Protein 6HGT (pdb70)

Structure (mmCIF, N/CA/C/O backbone):
data_6HGT
#
_entry.id   6HGT
#
_cell.length_a   58.440
_cell.length_b   103.410
_cell.length_c   144.520
_cell.angle_alpha   90.00
_cell.angle_beta   99.63
_cell.angle_gamma   90.00
#
_symmetry.space_group_name_H-M   'P 1 21 1'
#
loop_
_entity.id
_entity.type
_entity.pdbx_description
1 polymer 'Lysine-specific demethylase 4A'
2 polymer 'Histone H3.3'
3 non-polymer 'ZINC ION'
4 non-polymer N-OXALYLGLYCINE
5 water water
#
loop_
_atom_site.group_PDB
_atom_site.id
_atom_site.type_symbol
_atom_site.label_atom_id
_atom_site.label_alt_id
_atom_site.label_comp_id
_atom_site.label_asym_id
_atom_site.label_entity_id
_atom_site.label_seq_id
_atom_site.pdbx_PDB_ins_code
_atom_site.Cartn_x
_atom_site.Cartn_y
_atom_site.Cartn_z
_atom_site.occupancy
_atom_site.B_iso_or_equiv
_atom_site.auth_seq_id
_atom_site.auth_comp_id
_atom_site.auth_asym_id
_atom_site.auth_atom_id
_atom_site.pdbx_PDB_model_num
ATOM 1 C CA . SER A 1 6 ? 13.463 -6.409 66.582 1.00 79.34 5 SER A CA 1
ATOM 2 C C . SER A 1 6 ? 13.297 -5.450 67.768 1.00 84.00 5 SER A C 1
ATOM 3 O O . SER A 1 6 ? 13.576 -4.254 67.630 1.00 83.06 5 SER A O 1
ATOM 6 N N . GLU A 1 7 ? 12.863 -5.981 68.932 1.00 81.80 6 GLU A N 1
ATOM 7 C CA . GLU A 1 7 ? 12.660 -5.212 70.164 1.00 81.87 6 GLU A CA 1
ATOM 8 C C . GLU A 1 7 ? 13.908 -5.227 71.076 1.00 84.69 6 GLU A C 1
ATOM 9 O O . GLU A 1 7 ? 13.984 -4.436 72.019 1.00 84.95 6 GLU A O 1
ATOM 12 N N . THR A 1 8 ? 14.893 -6.101 70.765 1.00 79.63 7 THR A N 1
ATOM 13 C CA . THR A 1 8 ? 16.153 -6.262 71.501 1.00 78.27 7 THR A CA 1
ATOM 14 C C . THR A 1 8 ? 17.208 -5.204 71.135 1.00 79.39 7 THR A C 1
ATOM 15 O O . THR A 1 8 ? 17.918 -4.725 72.024 1.00 78.42 7 THR A O 1
ATOM 16 N N . LEU A 1 9 ? 17.325 -4.854 69.835 1.00 74.18 8 LEU A N 1
ATOM 17 C CA . LEU A 1 9 ? 18.280 -3.845 69.359 1.00 72.72 8 LEU A CA 1
ATOM 18 C C . LEU A 1 9 ? 17.635 -2.454 69.342 1.00 75.50 8 LEU A C 1
ATOM 19 O O . LEU A 1 9 ? 16.524 -2.303 68.817 1.00 76.53 8 LEU A O 1
ATOM 24 N N . ASN A 1 10 ? 18.328 -1.452 69.952 1.00 69.22 9 ASN A N 1
ATOM 25 C CA . ASN A 1 10 ? 17.907 -0.051 70.136 1.00 67.96 9 ASN A CA 1
ATOM 26 C C . ASN A 1 10 ? 16.518 0.059 70.841 1.00 70.16 9 ASN A C 1
ATOM 27 O O . ASN A 1 10 ? 15.578 0.668 70.315 1.00 69.59 9 ASN A O 1
ATOM 32 N N . PRO A 1 11 ? 16.400 -0.508 72.061 1.00 65.30 10 PRO A N 1
ATOM 33 C CA . PRO A 1 11 ? 15.109 -0.479 72.781 1.00 65.09 10 PRO A CA 1
ATOM 34 C C . PRO A 1 11 ? 14.729 0.881 73.356 1.00 65.13 10 PRO A C 1
ATOM 35 O O . PRO A 1 11 ? 13.576 1.056 73.760 1.00 65.84 10 PRO A O 1
ATOM 36 N N A SER A 1 12 ? 15.682 1.836 73.405 0.41 59.21 11 SER A N 1
ATOM 37 N N B SER A 1 12 ? 15.693 1.820 73.400 0.58 59.31 11 SER A N 1
ATOM 38 C CA A SER A 1 12 ? 15.432 3.190 73.901 0.41 58.72 11 SER A CA 1
ATOM 39 C CA B SER A 1 12 ? 15.531 3.189 73.887 0.58 58.80 11 SER A CA 1
ATOM 40 C C A SER A 1 12 ? 15.074 4.162 72.752 0.41 58.99 11 SER A C 1
ATOM 41 C C B SER A 1 12 ? 15.147 4.167 72.747 0.58 59.08 11 SER A C 1
ATOM 42 O O A SER A 1 12 ? 14.745 5.324 73.014 0.41 59.17 11 SER A O 1
ATOM 43 O O B SER A 1 12 ? 14.859 5.339 73.018 0.58 59.30 11 SER A O 1
ATOM 48 N N . ALA A 1 13 ? 15.104 3.660 71.484 1.00 51.81 12 ALA A N 1
ATOM 49 C CA . ALA A 1 13 ? 14.764 4.386 70.230 1.00 48.30 12 ALA A CA 1
ATOM 50 C C . ALA A 1 13 ? 15.543 5.716 70.023 1.00 44.54 12 ALA A C 1
ATOM 51 O O . ALA A 1 13 ? 14.997 6.704 69.511 1.00 43.83 12 ALA A O 1
ATOM 53 N N . ARG A 1 14 ? 16.834 5.710 70.411 1.00 35.58 13 ARG A N 1
ATOM 54 C CA . ARG A 1 14 ? 17.728 6.854 70.282 1.00 32.75 13 ARG A CA 1
ATOM 55 C C . ARG A 1 14 ? 18.358 6.920 68.879 1.00 33.70 13 ARG A C 1
ATOM 56 O O . ARG A 1 14 ? 18.574 5.871 68.265 1.00 33.30 13 ARG A O 1
ATOM 60 N N . ILE A 1 15 ? 18.648 8.131 68.401 1.00 26.72 14 ILE A N 1
ATOM 61 C CA . ILE A 1 15 ? 19.282 8.349 67.068 1.00 24.09 14 ILE A CA 1
ATOM 62 C C . ILE A 1 15 ? 20.687 7.753 67.103 1.00 30.09 14 ILE A C 1
ATOM 63 O O . ILE A 1 15 ? 21.399 8.014 68.058 1.00 30.76 14 ILE A O 1
ATOM 68 N N . MET A 1 16 ? 21.080 7.045 66.045 1.00 29.24 15 MET A N 1
ATOM 69 C CA . MET A 1 16 ? 22.405 6.373 65.973 1.00 29.89 15 MET A CA 1
ATOM 70 C C . MET A 1 16 ? 23.262 6.991 64.863 1.00 31.39 15 MET A C 1
ATOM 71 O O . MET A 1 16 ? 22.710 7.372 63.835 1.00 28.35 15 MET A O 1
ATOM 76 N N . THR A 1 17 ? 24.573 7.062 65.100 1.00 29.68 16 THR A N 1
ATOM 77 C CA . THR A 1 17 ? 25.555 7.609 64.127 1.00 29.50 16 THR A CA 1
ATOM 78 C C . THR A 1 17 ? 26.434 6.473 63.603 1.00 34.35 16 THR A C 1
ATOM 79 O O . THR A 1 17 ? 26.876 5.658 64.409 1.00 36.01 16 THR A O 1
ATOM 83 N N . PHE A 1 18 ? 26.691 6.463 62.298 1.00 29.35 17 PHE A N 1
ATOM 84 C CA . PHE A 1 18 ? 27.504 5.400 61.657 1.00 29.38 17 PHE A CA 1
ATOM 85 C C . PHE A 1 18 ? 28.717 6.002 60.947 1.00 32.58 17 PHE A C 1
ATOM 86 O O . PHE A 1 18 ? 28.597 7.043 60.306 1.00 30.20 17 PHE A O 1
ATOM 94 N N . TYR A 1 19 ? 29.850 5.313 61.067 1.00 31.86 18 TYR A N 1
ATOM 95 C CA . TYR A 1 19 ? 31.120 5.729 60.462 1.00 33.15 18 TYR A CA 1
ATOM 96 C C . TYR A 1 19 ? 31.634 4.639 59.496 1.00 43.35 18 TYR A C 1
ATOM 97 O O . TYR A 1 19 ? 32.592 3.934 59.845 1.00 45.87 18 TYR A O 1
ATOM 106 N N . PRO A 1 20 ? 31.017 4.460 58.288 1.00 41.30 19 PRO A N 1
ATOM 107 C CA . PRO A 1 20 ? 31.497 3.401 57.374 1.00 42.63 19 PRO A CA 1
ATOM 108 C C . PRO A 1 20 ? 32.876 3.629 56.771 1.00 48.69 19 PRO A C 1
ATOM 109 O O . PRO A 1 20 ? 33.309 4.774 56.615 1.00 49.36 19 PRO A O 1
ATOM 113 N N . THR A 1 21 ? 33.547 2.521 56.399 1.00 45.93 20 THR A N 1
ATOM 114 C CA . THR A 1 21 ? 34.835 2.525 55.698 1.00 47.35 20 THR A CA 1
ATOM 115 C C . THR A 1 21 ? 34.491 2.709 54.223 1.00 51.50 20 THR A C 1
ATOM 116 O O . THR A 1 21 ? 33.308 2.649 53.878 1.00 50.10 20 THR A O 1
ATOM 120 N N . MET A 1 22 ? 35.497 2.925 53.356 1.00 49.82 21 MET A N 1
ATOM 121 C CA . MET A 1 22 ? 35.277 3.104 51.916 1.00 51.47 21 MET A CA 1
ATOM 122 C C . MET A 1 22 ? 34.609 1.865 51.259 1.00 56.90 21 MET A C 1
ATOM 123 O O . MET A 1 22 ? 33.748 2.042 50.397 1.00 56.89 21 MET A O 1
ATOM 128 N N . GLU A 1 23 ? 34.969 0.631 51.701 1.00 54.02 22 GLU A N 1
ATOM 129 C CA . GLU A 1 23 ? 34.387 -0.627 51.212 1.00 54.18 22 GLU A CA 1
ATOM 130 C C . GLU A 1 23 ? 32.905 -0.757 51.624 1.00 54.99 22 GLU A C 1
ATOM 131 O O . GLU A 1 23 ? 32.069 -1.123 50.795 1.00 54.08 22 GLU A O 1
ATOM 133 N N . GLU A 1 24 ? 32.589 -0.434 52.897 1.00 49.84 23 GLU A N 1
ATOM 134 C CA . GLU A 1 24 ? 31.232 -0.457 53.461 1.00 47.80 23 GLU A CA 1
ATOM 135 C C . GLU A 1 24 ? 30.322 0.604 52.811 1.00 50.66 23 GLU A C 1
ATOM 136 O O . GLU A 1 24 ? 29.119 0.372 52.633 1.00 49.90 23 GLU A O 1
ATOM 142 N N . PHE A 1 25 ? 30.910 1.770 52.476 1.00 46.28 24 PHE A N 1
ATOM 143 C CA . PHE A 1 25 ? 30.247 2.927 51.879 1.00 44.62 24 PHE A CA 1
ATOM 144 C C . PHE A 1 25 ? 29.876 2.776 50.396 1.00 52.84 24 PHE A C 1
ATOM 145 O O . PHE A 1 25 ? 28.938 3.438 49.952 1.00 52.87 24 PHE A O 1
ATOM 153 N N . ARG A 1 26 ? 30.601 1.933 49.633 1.00 52.82 25 ARG A N 1
ATOM 154 C CA . ARG A 1 26 ? 30.371 1.704 48.198 1.00 54.38 25 ARG A CA 1
ATOM 155 C C . ARG A 1 26 ? 28.947 1.220 47.863 1.00 57.70 25 ARG A C 1
ATOM 156 O O . ARG A 1 26 ? 28.342 1.758 46.935 1.00 58.67 25 ARG A O 1
ATOM 158 N N . ASN A 1 27 ? 28.410 0.232 48.613 1.00 52.09 26 ASN A N 1
ATOM 159 C CA . ASN A 1 27 ? 27.056 -0.288 48.385 1.00 51.51 26 ASN A CA 1
ATOM 160 C C . ASN A 1 27 ? 26.043 0.419 49.302 1.00 51.37 26 ASN A C 1
ATOM 161 O O . ASN A 1 27 ? 26.067 0.217 50.523 1.00 49.76 26 ASN A O 1
ATOM 166 N N . PHE A 1 28 ? 25.177 1.269 48.695 1.00 41.97 27 PHE A N 1
ATOM 167 C CA . PHE A 1 28 ? 24.170 2.087 49.378 1.00 38.99 27 PHE A CA 1
ATOM 168 C C . PHE A 1 28 ? 23.115 1.279 50.086 1.00 43.82 27 PHE A C 1
ATOM 169 O O . PHE A 1 28 ? 22.991 1.407 51.297 1.00 43.77 27 PHE A O 1
ATOM 177 N N . SER A 1 29 ? 22.330 0.496 49.334 1.00 42.27 28 SER A N 1
ATOM 178 C CA . SER A 1 29 ? 21.219 -0.304 49.835 1.00 43.14 28 SER A CA 1
ATOM 179 C C . SER A 1 29 ? 21.651 -1.363 50.857 1.00 49.04 28 SER A C 1
ATOM 180 O O . SER A 1 29 ? 20.936 -1.589 51.839 1.00 48.67 28 SER A O 1
ATOM 183 N N . ARG A 1 30 ? 22.839 -1.973 50.649 1.00 47.30 29 ARG A N 1
ATOM 184 C CA . ARG A 1 30 ? 23.413 -2.974 51.552 1.00 47.95 29 ARG A CA 1
ATOM 185 C C . ARG A 1 30 ? 23.741 -2.313 52.906 1.00 49.94 29 ARG A C 1
ATOM 186 O O . ARG A 1 30 ? 23.605 -2.973 53.939 1.00 51.77 29 ARG A O 1
ATOM 194 N N . TYR A 1 31 ? 24.118 -1.007 52.915 1.00 41.18 30 TYR A N 1
ATOM 195 C CA . TYR A 1 31 ? 24.413 -0.325 54.166 1.00 38.57 30 TYR A CA 1
ATOM 196 C C . TYR A 1 31 ? 23.145 0.081 54.903 1.00 41.28 30 TYR A C 1
ATOM 197 O O . TYR A 1 31 ? 23.108 0.003 56.131 1.00 38.92 30 TYR A O 1
ATOM 206 N N . ILE A 1 32 ? 22.088 0.451 54.144 1.00 38.67 31 ILE A N 1
ATOM 207 C CA . ILE A 1 32 ? 20.769 0.789 54.678 1.00 37.46 31 ILE A CA 1
ATOM 208 C C . ILE A 1 32 ? 20.241 -0.440 55.413 1.00 43.49 31 ILE A C 1
ATOM 209 O O . ILE A 1 32 ? 19.811 -0.312 56.559 1.00 43.62 31 ILE A O 1
ATOM 214 N N . ALA A 1 33 ? 20.352 -1.634 54.781 1.00 41.22 32 ALA A N 1
ATOM 215 C CA . ALA A 1 33 ? 19.970 -2.938 55.350 1.00 42.58 32 ALA A CA 1
ATOM 216 C C . ALA A 1 33 ? 20.790 -3.248 56.615 1.00 46.20 32 ALA A C 1
ATOM 217 O O . ALA A 1 33 ? 20.206 -3.667 57.620 1.00 45.93 32 ALA A O 1
ATOM 219 N N . TYR A 1 34 ? 22.131 -2.989 56.577 1.00 42.31 33 TYR A N 1
ATOM 220 C CA . TYR A 1 34 ? 23.034 -3.186 57.716 1.00 42.49 33 TYR A CA 1
ATOM 221 C C . TYR A 1 34 ? 22.680 -2.299 58.902 1.00 43.49 33 TYR A C 1
ATOM 222 O O . TYR A 1 34 ? 22.777 -2.760 60.041 1.00 44.98 33 TYR A O 1
ATOM 231 N N . ILE A 1 35 ? 22.335 -1.015 58.659 1.00 36.09 34 ILE A N 1
ATOM 232 C CA . ILE A 1 35 ? 22.052 -0.123 59.787 1.00 33.80 34 ILE A CA 1
ATOM 233 C C . ILE A 1 35 ? 20.695 -0.475 60.440 1.00 35.65 34 ILE A C 1
ATOM 234 O O . ILE A 1 35 ? 20.520 -0.215 61.628 1.00 33.77 34 ILE A O 1
ATOM 239 N N . GLU A 1 36 ? 19.781 -1.121 59.674 1.00 33.29 35 GLU A N 1
ATOM 240 C CA . GLU A 1 36 ? 18.472 -1.591 60.145 1.00 34.59 35 GLU A CA 1
ATOM 241 C C . GLU A 1 36 ? 18.628 -2.833 61.031 1.00 41.91 35 GLU A C 1
ATOM 242 O O . GLU A 1 36 ? 17.844 -3.020 61.963 1.00 42.33 35 GLU A O 1
ATOM 248 N N . SER A 1 37 ? 19.676 -3.648 60.773 1.00 40.43 36 SER A N 1
ATOM 249 C CA . SER A 1 37 ? 20.011 -4.841 61.564 1.00 42.14 36 SER A CA 1
ATOM 250 C C . SER A 1 37 ? 20.566 -4.419 62.931 1.00 45.49 36 SER A C 1
ATOM 251 O O . SER A 1 37 ? 20.593 -5.228 63.853 1.00 46.20 36 SER A O 1
ATOM 254 N N . GLN A 1 38 ? 20.983 -3.140 63.052 1.00 41.20 37 GLN A N 1
ATOM 255 C CA . GLN A 1 38 ? 21.510 -2.506 64.272 1.00 40.18 37 GLN A CA 1
ATOM 256 C C . GLN A 1 38 ? 20.395 -1.787 65.071 1.00 41.88 37 GLN A C 1
ATOM 257 O O . GLN A 1 38 ? 20.649 -1.310 66.175 1.00 41.45 37 GLN A O 1
ATOM 263 N N . GLY A 1 39 ? 19.192 -1.712 64.501 1.00 37.89 38 GLY A N 1
ATOM 264 C CA . GLY A 1 39 ? 18.024 -1.068 65.108 1.00 36.95 38 GLY A CA 1
ATOM 265 C C . GLY A 1 39 ? 17.863 0.430 64.882 1.00 37.25 38 GLY A C 1
ATOM 266 O O . GLY A 1 39 ? 17.048 1.055 65.564 1.00 36.20 38 GLY A O 1
ATOM 267 N N . ALA A 1 40 ? 18.612 1.024 63.914 1.00 32.14 39 ALA A N 1
ATOM 268 C CA . ALA A 1 40 ? 18.597 2.482 63.625 1.00 29.88 39 ALA A CA 1
ATOM 269 C C . ALA A 1 40 ? 17.248 3.074 63.226 1.00 33.45 39 ALA A C 1
ATOM 270 O O . ALA A 1 40 ? 16.971 4.232 63.563 1.00 32.79 39 ALA A O 1
ATOM 272 N N . HIS A 1 41 ? 16.436 2.296 62.468 1.00 30.09 40 HIS A N 1
ATOM 273 C CA . HIS A 1 41 ? 15.110 2.685 61.969 1.00 29.02 40 HIS A CA 1
ATOM 274 C C . HIS A 1 41 ? 14.119 3.021 63.104 1.00 34.01 40 HIS A C 1
ATOM 275 O O . HIS A 1 41 ? 13.221 3.832 62.895 1.00 33.51 40 HIS A O 1
ATOM 282 N N . ARG A 1 42 ? 14.294 2.407 64.294 1.00 32.21 41 ARG A N 1
ATOM 283 C CA . ARG A 1 42 ? 13.433 2.601 65.470 1.00 33.13 41 ARG A CA 1
ATOM 284 C C . ARG A 1 42 ? 13.326 4.071 65.950 1.00 35.92 41 ARG A C 1
ATOM 285 O O . ARG A 1 42 ? 12.271 4.441 66.462 1.00 34.74 41 ARG A O 1
ATOM 293 N N . ALA A 1 43 ? 14.378 4.898 65.744 1.00 31.31 42 ALA A N 1
ATOM 294 C CA . ALA A 1 43 ? 14.403 6.325 66.099 1.00 29.61 42 ALA A CA 1
ATOM 295 C C . ALA A 1 43 ? 13.636 7.190 65.062 1.00 31.64 42 ALA A C 1
ATOM 296 O O . ALA A 1 43 ? 13.193 8.293 65.389 1.00 29.69 42 ALA A O 1
ATOM 298 N N . GLY A 1 44 ? 13.505 6.675 63.840 1.00 28.98 43 GLY A N 1
ATOM 299 C CA . GLY A 1 44 ? 12.882 7.365 62.710 1.00 28.86 43 GLY A CA 1
ATOM 300 C C . GLY A 1 44 ? 13.829 8.279 61.949 1.00 31.90 43 GLY A C 1
ATOM 301 O O . GLY A 1 44 ? 13.417 8.928 60.981 1.00 31.62 43 GLY A O 1
ATOM 302 N N . LEU A 1 45 ? 15.105 8.355 62.408 1.00 28.62 44 LEU A N 1
ATOM 303 C CA . LEU A 1 45 ? 16.182 9.197 61.887 1.00 27.84 44 LEU A CA 1
ATOM 304 C C . LEU A 1 45 ? 17.547 8.644 62.320 1.00 31.86 44 LEU A C 1
ATOM 305 O O . LEU A 1 45 ? 17.689 8.166 63.448 1.00 31.05 44 LEU A O 1
ATOM 310 N N . ALA A 1 46 ? 18.538 8.679 61.389 1.00 28.58 45 ALA A N 1
ATOM 311 C CA . ALA A 1 46 ? 19.914 8.230 61.576 1.00 28.32 45 ALA A CA 1
ATOM 312 C C . ALA A 1 46 ? 20.911 9.190 60.926 1.00 30.11 45 ALA A C 1
ATOM 313 O O . ALA A 1 46 ? 20.545 9.930 60.015 1.00 29.42 45 ALA A O 1
ATOM 315 N N . LYS A 1 47 ? 22.176 9.186 61.417 1.00 25.75 46 LYS A N 1
ATOM 316 C CA . LYS A 1 47 ? 23.257 10.012 60.899 1.00 24.20 46 LYS A CA 1
ATOM 317 C C . LYS A 1 47 ? 24.361 9.123 60.345 1.00 29.20 46 LYS A C 1
ATOM 318 O O . LYS A 1 47 ? 24.713 8.125 60.965 1.00 30.31 46 LYS A O 1
ATOM 324 N N . VAL A 1 48 ? 24.905 9.473 59.186 1.00 25.98 47 VAL A N 1
ATOM 325 C CA . VAL A 1 48 ? 25.988 8.695 58.577 1.00 26.91 47 VAL A CA 1
ATOM 326 C C . VAL A 1 48 ? 27.143 9.611 58.205 1.00 30.88 47 VAL A C 1
ATOM 327 O O . VAL A 1 48 ? 26.980 10.489 57.369 1.00 30.51 47 VAL A O 1
ATOM 331 N N . VAL A 1 49 ? 28.294 9.427 58.858 1.00 29.61 48 VAL A N 1
ATOM 332 C CA . VAL A 1 49 ? 29.510 10.203 58.590 1.00 30.15 48 VAL A CA 1
ATOM 333 C C . VAL A 1 49 ? 30.324 9.453 57.501 1.00 34.45 48 VAL A C 1
ATOM 334 O O . VAL A 1 49 ? 30.798 8.343 57.764 1.00 34.97 48 VAL A O 1
ATOM 338 N N . PRO A 1 50 ? 30.441 10.009 56.264 1.00 29.91 49 PRO A N 1
ATOM 339 C CA . PRO A 1 50 ? 31.166 9.288 55.195 1.00 31.02 49 PRO A CA 1
ATOM 340 C C . PRO A 1 50 ? 32.693 9.230 55.380 1.00 38.55 49 PRO A C 1
ATOM 341 O O . PRO A 1 50 ? 33.218 10.015 56.172 1.00 38.46 49 PRO A O 1
ATOM 345 N N . PRO A 1 51 ? 33.441 8.345 54.656 1.00 38.62 50 PRO A N 1
ATOM 346 C CA . PRO A 1 51 ? 34.915 8.330 54.808 1.00 40.91 50 PRO A CA 1
ATOM 347 C C . PRO A 1 51 ? 35.551 9.678 54.434 1.00 47.58 50 PRO A C 1
ATOM 348 O O . PRO A 1 51 ? 35.099 10.332 53.487 1.00 45.46 50 PRO A O 1
ATOM 352 N N . LYS A 1 52 ? 36.573 10.106 55.211 1.00 47.98 51 LYS A N 1
ATOM 353 C CA . LYS A 1 52 ? 37.278 11.388 55.053 1.00 49.67 51 LYS A CA 1
ATOM 354 C C . LYS A 1 52 ? 37.845 11.635 53.648 1.00 57.40 51 LYS A C 1
ATOM 355 O O . LYS A 1 52 ? 37.922 12.789 53.215 1.00 57.35 51 LYS A O 1
ATOM 357 N N . GLU A 1 53 ? 38.237 10.555 52.943 1.00 56.15 52 GLU A N 1
ATOM 358 C CA . GLU A 1 53 ? 38.776 10.607 51.582 1.00 57.79 52 GLU A CA 1
ATOM 359 C C . GLU A 1 53 ? 37.717 10.977 50.533 1.00 60.91 52 GLU A C 1
ATOM 360 O O . GLU A 1 53 ? 38.061 11.608 49.529 1.00 63.00 52 GLU A O 1
ATOM 366 N N . TRP A 1 54 ? 36.439 10.584 50.773 1.00 53.93 53 TRP A N 1
ATOM 367 C CA . TRP A 1 54 ? 35.289 10.801 49.885 1.00 51.93 53 TRP A CA 1
ATOM 368 C C . TRP A 1 54 ? 34.854 12.267 49.776 1.00 55.37 53 TRP A C 1
ATOM 369 O O . TRP A 1 54 ? 34.590 12.926 50.789 1.00 54.75 53 TRP A O 1
ATOM 380 N N . LYS A 1 55 ? 34.740 12.747 48.526 1.00 51.40 54 LYS A N 1
ATOM 381 C CA . LYS A 1 55 ? 34.300 14.098 48.167 1.00 50.07 54 LYS A CA 1
ATOM 382 C C . LYS A 1 55 ? 33.316 14.050 46.972 1.00 51.45 54 LYS A C 1
ATOM 383 O O . LYS A 1 55 ? 33.670 13.490 45.929 1.00 52.73 54 LYS A O 1
ATOM 389 N N . PRO A 1 56 ? 32.077 14.595 47.084 1.00 44.21 55 PRO A N 1
ATOM 390 C CA . PRO A 1 56 ? 31.160 14.540 45.927 1.00 42.93 55 PRO A CA 1
ATOM 391 C C . PRO A 1 56 ? 31.431 15.622 44.867 1.00 45.16 55 PRO A C 1
ATOM 392 O O . PRO A 1 56 ? 30.967 15.495 43.738 1.00 44.61 55 PRO A O 1
ATOM 396 N N . ARG A 1 57 ? 32.151 16.697 45.248 1.00 41.29 56 ARG A N 1
ATOM 397 C CA . ARG A 1 57 ? 32.505 17.833 44.394 1.00 42.54 56 ARG A CA 1
ATOM 398 C C . ARG A 1 57 ? 33.840 18.408 44.863 1.00 47.98 56 ARG A C 1
ATOM 399 O O . ARG A 1 57 ? 34.083 18.455 46.068 1.00 46.67 56 ARG A O 1
ATOM 406 N N . ALA A 1 58 ? 34.697 18.848 43.910 1.00 47.12 57 ALA A N 1
ATOM 407 C CA . ALA A 1 58 ? 36.024 19.396 44.198 1.00 49.02 57 ALA A CA 1
ATOM 408 C C . ALA A 1 58 ? 36.002 20.772 44.888 1.00 52.11 57 ALA A C 1
ATOM 409 O O . ALA A 1 58 ? 36.799 20.992 45.808 1.00 50.80 57 ALA A O 1
ATOM 411 N N . SER A 1 59 ? 35.113 21.689 44.438 1.00 49.11 58 SER A N 1
ATOM 412 C CA . SER A 1 59 ? 34.987 23.037 45.001 1.00 50.03 58 SER A CA 1
ATOM 413 C C . SER A 1 59 ? 33.570 23.614 44.880 1.00 53.79 58 SER A C 1
ATOM 414 O O . SER A 1 59 ? 32.882 23.327 43.909 1.00 54.06 58 SER A O 1
ATOM 417 N N . TYR A 1 60 ? 33.149 24.446 45.851 1.00 50.37 59 TYR A N 1
ATOM 418 C CA . TYR A 1 60 ? 31.839 25.118 45.855 1.00 49.26 59 TYR A CA 1
ATOM 419 C C . TYR A 1 60 ? 31.988 26.633 45.556 1.00 58.58 59 TYR A C 1
ATOM 420 O O . TYR A 1 60 ? 31.130 27.432 45.927 1.00 57.45 59 TYR A O 1
ATOM 429 N N . ASP A 1 61 ? 33.083 27.011 44.874 1.00 61.10 60 ASP A N 1
ATOM 430 C CA . ASP A 1 61 ? 33.434 28.401 44.552 1.00 64.10 60 ASP A CA 1
ATOM 431 C C . ASP A 1 61 ? 32.844 28.920 43.227 1.00 70.39 60 ASP A C 1
ATOM 432 O O . ASP A 1 61 ? 32.984 30.111 42.916 1.00 71.89 60 ASP A O 1
ATOM 434 N N . ASP A 1 62 ? 32.165 28.039 42.470 1.00 66.31 61 ASP A N 1
ATOM 435 C CA . ASP A 1 62 ? 31.591 28.373 41.167 1.00 67.36 61 ASP A CA 1
ATOM 436 C C . ASP A 1 62 ? 30.052 28.256 41.115 1.00 69.44 61 ASP A C 1
ATOM 437 O O . ASP A 1 62 ? 29.508 27.855 40.080 1.00 70.63 61 ASP A O 1
ATOM 439 N N . ILE A 1 63 ? 29.344 28.609 42.215 1.00 62.74 62 ILE A N 1
ATOM 440 C CA . ILE A 1 63 ? 27.883 28.455 42.244 1.00 60.13 62 ILE A CA 1
ATOM 441 C C . ILE A 1 63 ? 27.103 29.763 42.571 1.00 61.61 62 ILE A C 1
ATOM 442 O O . ILE A 1 63 ? 25.892 29.701 42.812 1.00 58.69 62 ILE A O 1
ATOM 447 N N . ASP A 1 64 ? 27.761 30.931 42.504 1.00 59.07 63 ASP A N 1
ATOM 448 C CA . ASP A 1 64 ? 27.107 32.222 42.761 1.00 58.23 63 ASP A CA 1
ATOM 449 C C . ASP A 1 64 ? 26.061 32.620 41.704 1.00 59.59 63 ASP A C 1
ATOM 450 O O . ASP A 1 64 ? 25.114 33.331 42.037 1.00 58.03 63 ASP A O 1
ATOM 455 N N . ASP A 1 65 ? 26.236 32.168 40.448 1.00 56.54 64 ASP A N 1
ATOM 456 C CA . ASP A 1 65 ? 25.345 32.473 39.326 1.00 56.50 64 ASP A CA 1
ATOM 457 C C . ASP A 1 65 ? 24.141 31.516 39.218 1.00 56.43 64 ASP A C 1
ATOM 458 O O . ASP A 1 65 ? 23.289 31.711 38.344 1.00 56.68 64 ASP A O 1
ATOM 463 N N . LEU A 1 66 ? 24.061 30.514 40.129 1.00 49.45 65 LEU A N 1
ATOM 464 C CA . LEU A 1 66 ? 22.980 29.534 40.193 1.00 46.78 65 LEU A CA 1
ATOM 465 C C . LEU A 1 66 ? 21.688 30.248 40.619 1.00 49.06 65 LEU A C 1
ATOM 466 O O . LEU A 1 66 ? 21.691 31.003 41.597 1.00 48.16 65 LEU A O 1
ATOM 471 N N . VAL A 1 67 ? 20.602 30.035 39.850 1.00 44.73 66 VAL A N 1
ATOM 472 C CA . VAL A 1 67 ? 19.289 30.651 40.061 1.00 43.45 66 VAL A CA 1
ATOM 473 C C . VAL A 1 67 ? 18.367 29.800 40.949 1.00 43.91 66 VAL A C 1
ATOM 474 O O . VAL A 1 67 ? 18.231 28.595 40.732 1.00 43.58 66 VAL A O 1
ATOM 478 N N . ILE A 1 68 ? 17.739 30.460 41.946 1.00 37.91 67 ILE A N 1
ATOM 479 C CA . ILE A 1 68 ? 16.726 29.919 42.852 1.00 35.17 67 ILE A CA 1
ATOM 480 C C . ILE A 1 68 ? 15.389 30.501 42.298 1.00 40.30 67 ILE A C 1
ATOM 481 O O . ILE A 1 68 ? 15.120 31.701 42.475 1.00 39.67 67 ILE A O 1
ATOM 485 N N . PRO A 1 69 ? 14.617 29.700 41.512 1.00 38.30 68 PRO A N 1
ATOM 486 C CA . PRO A 1 69 ? 13.413 30.241 40.843 1.00 40.25 68 PRO A CA 1
ATOM 487 C C . PRO A 1 69 ? 12.280 30.756 41.728 1.00 45.43 68 PRO A C 1
ATOM 488 O O . PRO A 1 69 ? 11.622 31.737 41.351 1.00 46.71 68 PRO A O 1
ATOM 492 N N . ALA A 1 70 ? 12.028 30.097 42.872 1.00 41.32 69 ALA A N 1
ATOM 493 C CA . ALA A 1 70 ? 10.926 30.486 43.760 1.00 40.47 69 ALA A CA 1
ATOM 494 C C . ALA A 1 70 ? 11.311 30.518 45.257 1.00 41.73 69 ALA A C 1
ATOM 495 O O . ALA A 1 70 ? 10.866 29.650 46.017 1.00 38.82 69 ALA A O 1
ATOM 497 N N . PRO A 1 71 ? 12.125 31.518 45.709 1.00 37.44 70 PRO A N 1
ATOM 498 C CA . PRO A 1 71 ? 12.443 31.597 47.149 1.00 35.03 70 PRO A CA 1
ATOM 499 C C . PRO A 1 71 ? 11.190 31.961 47.962 1.00 38.24 70 PRO A C 1
ATOM 500 O O . PRO A 1 71 ? 10.297 32.644 47.444 1.00 38.13 70 PRO A O 1
ATOM 504 N N . ILE A 1 72 ? 11.091 31.458 49.201 1.00 34.80 71 ILE A N 1
ATOM 505 C CA . ILE A 1 72 ? 9.902 31.647 50.040 1.00 34.95 71 ILE A CA 1
ATOM 506 C C . ILE A 1 72 ? 10.177 32.382 51.347 1.00 39.13 71 ILE A C 1
ATOM 507 O O . ILE A 1 72 ? 11.033 31.962 52.120 1.00 37.91 71 ILE A O 1
ATOM 512 N N . GLN A 1 73 ? 9.424 33.470 51.606 1.00 37.49 72 GLN A N 1
ATOM 513 C CA . GLN A 1 73 ? 9.510 34.194 52.881 1.00 36.87 72 GLN A CA 1
ATOM 514 C C . GLN A 1 73 ? 8.588 33.425 53.851 1.00 39.42 72 GLN A C 1
ATOM 515 O O . GLN A 1 73 ? 7.420 33.187 53.534 1.00 40.17 72 GLN A O 1
ATOM 521 N N . GLN A 1 74 ? 9.141 32.972 54.984 1.00 33.88 73 GLN A N 1
ATOM 522 C CA . GLN A 1 74 ? 8.421 32.155 55.963 1.00 32.36 73 GLN A CA 1
ATOM 523 C C . GLN A 1 74 ? 7.787 32.959 57.094 1.00 36.15 73 GLN A C 1
ATOM 524 O O . GLN A 1 74 ? 8.465 33.320 58.061 1.00 36.14 73 GLN A O 1
ATOM 530 N N . LEU A 1 75 ? 6.466 33.192 56.982 1.00 31.69 74 LEU A N 1
ATOM 531 C CA . LEU A 1 75 ? 5.664 33.904 57.981 1.00 31.79 74 LEU A CA 1
ATOM 532 C C . LEU A 1 75 ? 5.128 32.911 59.011 1.00 35.01 74 LEU A C 1
ATOM 533 O O . LEU A 1 75 ? 4.387 32.008 58.641 1.00 35.69 74 LEU A O 1
ATOM 538 N N . VAL A 1 76 ? 5.530 33.051 60.288 1.00 30.57 75 VAL A N 1
ATOM 539 C CA . VAL A 1 76 ? 5.111 32.151 61.375 1.00 29.61 75 VAL A CA 1
ATOM 540 C C . VAL A 1 76 ? 4.159 32.865 62.347 1.00 35.24 75 VAL A C 1
ATOM 541 O O . VAL A 1 76 ? 4.454 33.972 62.799 1.00 35.54 75 VAL A O 1
ATOM 545 N N . THR A 1 77 ? 3.013 32.217 62.657 1.00 31.81 76 THR A N 1
ATOM 546 C CA . THR A 1 77 ? 2.010 32.717 63.590 1.00 33.61 76 THR A CA 1
ATOM 547 C C . THR A 1 77 ? 1.765 31.718 64.728 1.00 39.91 76 THR A C 1
ATOM 548 O O . THR A 1 77 ? 1.737 30.511 64.484 1.00 39.19 76 THR A O 1
ATOM 552 N N . GLY A 1 78 ? 1.566 32.230 65.941 1.00 38.54 77 GLY A N 1
ATOM 553 C CA . GLY A 1 78 ? 1.281 31.391 67.098 1.00 39.18 77 GLY A CA 1
ATOM 554 C C . GLY A 1 78 ? 1.866 31.824 68.422 1.00 44.62 77 GLY A C 1
ATOM 555 O O . GLY A 1 78 ? 2.441 32.913 68.551 1.00 43.91 77 GLY A O 1
ATOM 556 N N . GLN A 1 79 ? 1.683 30.951 69.426 1.00 43.45 78 GLN A N 1
ATOM 557 C CA . GLN A 1 79 ? 2.132 31.116 70.808 1.00 44.88 78 GLN A CA 1
ATOM 558 C C . GLN A 1 79 ? 2.149 29.762 71.543 1.00 50.99 78 GLN A C 1
ATOM 559 O O . GLN A 1 79 ? 1.692 28.756 70.989 1.00 49.39 78 GLN A O 1
ATOM 565 N N . SER A 1 80 ? 2.683 29.759 72.790 1.00 40.36 79 SER A N 1
ATOM 566 C CA . SER A 1 80 ? 2.788 28.615 73.707 1.00 40.34 79 SER A CA 1
ATOM 567 C C . SER A 1 80 ? 3.248 27.289 73.045 1.00 40.77 79 SER A C 1
ATOM 568 O O . SER A 1 80 ? 2.658 26.240 73.304 1.00 39.89 79 SER A O 1
ATOM 571 N N . GLY A 1 81 ? 4.286 27.375 72.202 1.00 35.78 80 GLY A N 1
ATOM 572 C CA . GLY A 1 81 ? 4.903 26.245 71.513 1.00 34.99 80 GLY A CA 1
ATOM 573 C C . GLY A 1 81 ? 4.134 25.621 70.366 1.00 38.97 80 GLY A C 1
ATOM 574 O O . GLY A 1 81 ? 4.528 24.553 69.880 1.00 39.31 80 GLY A O 1
ATOM 575 N N . LEU A 1 82 ? 3.026 26.268 69.935 1.00 35.23 81 LEU A N 1
ATOM 576 C CA . LEU A 1 82 ? 2.179 25.837 68.811 1.00 34.04 81 LEU A CA 1
ATOM 577 C C . LEU A 1 82 ? 2.177 26.923 67.735 1.00 34.54 81 LEU A C 1
ATOM 578 O O . LEU A 1 82 ? 1.877 28.072 68.045 1.00 35.09 81 LEU A O 1
ATOM 583 N N . PHE A 1 83 ? 2.563 26.568 66.486 1.00 27.41 82 PHE A N 1
ATOM 584 C CA . PHE A 1 83 ? 2.702 27.518 65.394 1.00 27.09 82 PHE A CA 1
ATOM 585 C C . PHE A 1 83 ? 2.211 27.031 64.022 1.00 32.29 82 PHE A C 1
ATOM 586 O O . PHE A 1 83 ? 2.167 25.828 63.752 1.00 33.55 82 PHE A O 1
ATOM 594 N N . THR A 1 84 ? 1.858 27.998 63.153 1.00 28.17 83 THR A N 1
ATOM 595 C CA . THR A 1 84 ? 1.469 27.773 61.763 1.00 28.01 83 THR A CA 1
ATOM 596 C C . THR A 1 84 ? 2.420 28.586 60.872 1.00 30.49 83 THR A C 1
ATOM 597 O O . THR A 1 84 ? 2.604 29.783 61.091 1.00 29.76 83 THR A O 1
ATOM 601 N N . GLN A 1 85 ? 3.049 27.918 59.899 1.00 27.48 84 GLN A N 1
ATOM 602 C CA . GLN A 1 85 ? 3.992 28.535 58.969 1.00 27.34 84 GLN A CA 1
ATOM 603 C C . GLN A 1 85 ? 3.370 28.709 57.584 1.00 33.36 84 GLN A C 1
ATOM 604 O O . GLN A 1 85 ? 2.914 27.743 56.981 1.00 32.79 84 GLN A O 1
ATOM 610 N N . TYR A 1 86 ? 3.349 29.957 57.098 1.00 33.04 85 TYR A N 1
ATOM 611 C CA . TYR A 1 86 ? 2.850 30.339 55.776 1.00 35.95 85 TYR A CA 1
ATOM 612 C C . TYR A 1 86 ? 4.037 30.669 54.874 1.00 41.32 85 TYR A C 1
ATOM 613 O O . TYR A 1 86 ? 4.821 31.566 55.192 1.00 40.82 85 TYR A O 1
ATOM 622 N N . ASN A 1 87 ? 4.188 29.919 53.776 1.00 39.96 86 ASN A N 1
ATOM 623 C CA . ASN A 1 87 ? 5.275 30.109 52.810 1.00 40.85 86 ASN A CA 1
ATOM 624 C C . ASN A 1 87 ? 4.827 30.985 51.636 1.00 47.08 86 ASN A C 1
ATOM 625 O O . ASN A 1 87 ? 3.984 30.564 50.846 1.00 48.10 86 ASN A O 1
ATOM 630 N N . ILE A 1 88 ? 5.374 32.224 51.564 1.00 44.73 87 ILE A N 1
ATOM 631 C CA . ILE A 1 88 ? 5.071 33.250 50.547 1.00 47.22 87 ILE A CA 1
ATOM 632 C C . ILE A 1 88 ? 6.137 33.260 49.441 1.00 51.85 87 ILE A C 1
ATOM 633 O O . ILE A 1 88 ? 7.314 33.490 49.736 1.00 50.08 87 ILE A O 1
ATOM 638 N N . GLN A 1 89 ? 5.720 33.063 48.175 1.00 50.74 88 GLN A N 1
ATOM 639 C CA . GLN A 1 89 ? 6.632 33.066 47.024 1.00 51.15 88 GLN A CA 1
ATOM 640 C C . GLN A 1 89 ? 7.128 34.470 46.704 1.00 54.60 88 GLN A C 1
ATOM 641 O O . GLN A 1 89 ? 6.344 35.421 46.650 1.00 54.51 88 GLN A O 1
ATOM 647 N N . LYS A 1 90 ? 8.448 34.578 46.513 1.00 50.74 89 LYS A N 1
ATOM 648 C CA . LYS A 1 90 ? 9.150 35.810 46.155 1.00 51.83 89 LYS A CA 1
ATOM 649 C C . LYS A 1 90 ? 9.765 35.632 44.758 1.00 55.41 89 LYS A C 1
ATOM 650 O O . LYS A 1 90 ? 9.857 34.503 44.272 1.00 54.33 89 LYS A O 1
ATOM 654 N N . LYS A 1 91 ? 10.158 36.736 44.102 1.00 53.78 90 LYS A N 1
ATOM 655 C CA . LYS A 1 91 ? 10.762 36.682 42.762 1.00 54.73 90 LYS A CA 1
ATOM 656 C C . LYS A 1 91 ? 12.127 35.957 42.766 1.00 54.20 90 LYS A C 1
ATOM 657 O O . LYS A 1 91 ? 12.801 35.926 43.795 1.00 48.93 90 LYS A O 1
ATOM 660 N N . ALA A 1 92 ? 12.509 35.362 41.616 1.00 53.22 91 ALA A N 1
ATOM 661 C CA . ALA A 1 92 ? 13.769 34.631 41.429 1.00 51.63 91 ALA A CA 1
ATOM 662 C C . ALA A 1 92 ? 15.003 35.444 41.829 1.00 53.92 91 ALA A C 1
ATOM 663 O O . ALA A 1 92 ? 15.065 36.646 41.577 1.00 54.81 91 ALA A O 1
ATOM 665 N N . MET A 1 93 ? 15.963 34.786 42.491 1.00 48.51 92 MET A N 1
ATOM 666 C CA . MET A 1 93 ? 17.226 35.390 42.933 1.00 46.46 92 MET A CA 1
ATOM 667 C C . MET A 1 93 ? 18.390 34.416 42.799 1.00 48.37 92 MET A C 1
ATOM 668 O O . MET A 1 93 ? 18.180 33.202 42.800 1.00 46.35 92 MET A O 1
ATOM 673 N N . THR A 1 94 ? 19.615 34.942 42.658 1.00 45.95 93 THR A N 1
ATOM 674 C CA . THR A 1 94 ? 20.812 34.104 42.555 1.00 45.21 93 THR A CA 1
ATOM 675 C C . THR A 1 94 ? 21.278 33.705 43.962 1.00 44.76 93 THR A C 1
ATOM 676 O O . THR A 1 94 ? 20.822 34.289 44.947 1.00 40.55 93 THR A O 1
ATOM 680 N N . VAL A 1 95 ? 22.213 32.732 44.046 1.00 42.44 94 VAL A N 1
ATOM 681 C CA . VAL A 1 95 ? 22.833 32.262 45.296 1.00 40.36 94 VAL A CA 1
ATOM 682 C C . VAL A 1 95 ? 23.647 33.436 45.917 1.00 43.62 94 VAL A C 1
ATOM 683 O O . VAL A 1 95 ? 23.698 33.564 47.142 1.00 41.18 94 VAL A O 1
ATOM 687 N N . ARG A 1 96 ? 24.178 34.314 45.054 1.00 42.19 95 ARG A N 1
ATOM 688 C CA . ARG A 1 96 ? 24.948 35.536 45.437 1.00 42.09 95 ARG A CA 1
ATOM 689 C C . ARG A 1 96 ? 24.058 36.547 46.175 1.00 44.63 95 ARG A C 1
ATOM 690 O O . ARG A 1 96 ? 24.488 37.082 47.202 1.00 42.37 95 ARG A O 1
ATOM 698 N N . GLU A 1 97 ? 22.851 36.763 45.660 1.00 42.74 96 GLU A N 1
ATOM 699 C CA . GLU A 1 97 ? 21.828 37.655 46.219 1.00 41.44 96 GLU A CA 1
ATOM 700 C C . GLU A 1 97 ? 21.278 37.104 47.536 1.00 40.37 96 GLU A C 1
ATOM 701 O O . GLU A 1 97 ? 21.024 37.871 48.466 1.00 39.54 96 GLU A O 1
ATOM 707 N N . PHE A 1 98 ? 21.115 35.769 47.612 1.00 34.67 97 PHE A N 1
ATOM 708 C CA . PHE A 1 98 ? 20.644 35.052 48.798 1.00 31.40 97 PHE A CA 1
ATOM 709 C C . PHE A 1 98 ? 21.674 35.130 49.951 1.00 35.41 97 PHE A C 1
ATOM 710 O O . PHE A 1 98 ? 21.282 35.461 51.074 1.00 35.79 97 PHE A O 1
ATOM 718 N N . ARG A 1 99 ? 22.974 34.816 49.680 1.00 31.94 98 ARG A N 1
ATOM 719 C CA . ARG A 1 99 ? 24.087 34.851 50.653 1.00 31.58 98 ARG A CA 1
ATOM 720 C C . ARG A 1 99 ? 24.272 36.230 51.313 1.00 37.12 98 ARG A C 1
ATOM 721 O O . ARG A 1 99 ? 24.572 36.277 52.501 1.00 38.51 98 ARG A O 1
ATOM 729 N N . LYS A 1 100 ? 24.104 37.331 50.545 1.00 34.09 99 LYS A N 1
ATOM 730 C CA . LYS A 1 100 ? 24.223 38.720 50.993 1.00 34.66 99 LYS A CA 1
ATOM 731 C C . LYS A 1 100 ? 23.143 39.040 52.034 1.00 39.28 99 LYS A C 1
ATOM 732 O O . LYS A 1 100 ? 23.456 39.669 53.045 1.00 39.84 99 LYS A O 1
ATOM 738 N N . ILE A 1 101 ? 21.882 38.604 51.786 1.00 34.11 100 ILE A N 1
ATOM 739 C CA . ILE A 1 101 ? 20.740 38.810 52.670 1.00 33.15 100 ILE A CA 1
ATOM 740 C C . ILE A 1 101 ? 20.923 37.947 53.932 1.00 38.10 100 ILE A C 1
ATOM 741 O O . ILE A 1 101 ? 20.735 38.443 55.043 1.00 37.81 100 ILE A O 1
ATOM 746 N N . ALA A 1 102 ? 21.288 36.657 53.750 1.00 34.98 101 ALA A N 1
ATOM 747 C CA . ALA A 1 102 ? 21.548 35.676 54.816 1.00 32.85 101 ALA A CA 1
ATOM 748 C C . ALA A 1 102 ? 22.554 36.204 55.850 1.00 37.45 101 ALA A C 1
ATOM 749 O O . ALA A 1 102 ? 22.276 36.144 57.051 1.00 35.86 101 ALA A O 1
ATOM 751 N N . ASN A 1 103 ? 23.693 36.759 55.364 1.00 36.09 102 ASN A N 1
ATOM 752 C CA . ASN A 1 103 ? 24.817 37.252 56.166 1.00 38.01 102 ASN A CA 1
ATOM 753 C C . ASN A 1 103 ? 24.700 38.736 56.590 1.00 42.72 102 ASN A C 1
ATOM 754 O O . ASN A 1 103 ? 25.587 39.242 57.288 1.00 43.00 102 ASN A O 1
ATOM 759 N N . SER A 1 104 ? 23.592 39.405 56.219 1.00 40.26 103 SER A N 1
ATOM 760 C CA . SER A 1 104 ? 23.325 40.800 56.592 1.00 43.18 103 SER A CA 1
ATOM 761 C C . SER A 1 104 ? 22.972 40.884 58.084 1.00 50.71 103 SER A C 1
ATOM 762 O O . SER A 1 104 ? 22.534 39.884 58.663 1.00 48.75 103 SER A O 1
ATOM 765 N N . ASP A 1 105 ? 23.161 42.076 58.697 1.00 50.37 104 ASP A N 1
ATOM 766 C CA . ASP A 1 105 ? 22.900 42.325 60.119 1.00 51.61 104 ASP A CA 1
ATOM 767 C C . ASP A 1 105 ? 21.479 41.956 60.532 1.00 53.91 104 ASP A C 1
ATOM 768 O O . ASP A 1 105 ? 21.274 41.411 61.620 1.00 53.26 104 ASP A O 1
ATOM 770 N N . LYS A 1 106 ? 20.515 42.208 59.636 1.00 49.52 105 LYS A N 1
ATOM 771 C CA . LYS A 1 106 ? 19.099 41.910 59.828 1.00 47.34 105 LYS A CA 1
ATOM 772 C C . LYS A 1 106 ? 18.798 40.404 59.955 1.00 46.32 105 LYS A C 1
ATOM 773 O O . LYS A 1 106 ? 17.986 40.036 60.806 1.00 45.03 105 LYS A O 1
ATOM 777 N N . TYR A 1 107 ? 19.443 39.545 59.131 1.00 39.69 106 TYR A N 1
ATOM 778 C CA . TYR A 1 107 ? 19.135 38.107 59.091 1.00 36.08 106 TYR A CA 1
ATOM 779 C C . TYR A 1 107 ? 20.240 37.135 59.568 1.00 40.96 106 TYR A C 1
ATOM 780 O O . TYR A 1 107 ? 20.012 35.921 59.503 1.00 40.54 106 TYR A O 1
ATOM 789 N N . CYS A 1 108 ? 21.412 37.636 60.033 1.00 39.91 107 CYS A N 1
ATOM 790 C CA . CYS A 1 108 ? 22.539 36.789 60.464 1.00 40.51 107 CYS A CA 1
ATOM 791 C C . CYS A 1 108 ? 22.292 36.044 61.787 1.00 42.48 107 CYS A C 1
ATOM 792 O O . CYS A 1 108 ? 21.452 36.458 62.597 1.00 41.72 107 CYS A O 1
ATOM 795 N N . THR A 1 109 ? 23.051 34.939 61.992 1.00 38.20 108 THR A N 1
ATOM 796 C CA . THR A 1 109 ? 23.023 34.075 63.174 1.00 38.05 108 THR A CA 1
ATOM 797 C C . THR A 1 109 ? 23.383 34.874 64.449 1.00 47.24 108 THR A C 1
ATOM 798 O O . THR A 1 109 ? 24.427 35.537 64.466 1.00 49.85 108 THR A O 1
ATOM 802 N N . PRO A 1 110 ? 22.594 34.788 65.549 1.00 44.39 109 PRO A N 1
ATOM 803 C CA . PRO A 1 110 ? 22.983 35.515 66.771 1.00 47.05 109 PRO A CA 1
ATOM 804 C C . PRO A 1 110 ? 24.205 34.887 67.453 1.00 56.55 109 PRO A C 1
ATOM 805 O O . PRO A 1 110 ? 24.550 33.738 67.153 1.00 56.44 109 PRO A O 1
ATOM 809 N N . ARG A 1 111 ? 24.881 35.653 68.342 1.00 57.30 110 ARG A N 1
ATOM 810 C CA . ARG A 1 111 ? 26.057 35.210 69.092 1.00 60.00 110 ARG A CA 1
ATOM 811 C C . ARG A 1 111 ? 25.634 34.189 70.153 1.00 65.38 110 ARG A C 1
ATOM 812 O O . ARG A 1 111 ? 24.680 34.444 70.891 1.00 65.66 110 ARG A O 1
ATOM 814 N N . TYR A 1 112 ? 26.319 33.029 70.213 1.00 62.52 111 TYR A N 1
ATOM 815 C CA . TYR A 1 112 ? 25.990 31.960 71.166 1.00 62.76 111 TYR A CA 1
ATOM 816 C C . TYR A 1 112 ? 27.186 31.109 71.598 1.00 70.47 111 TYR A C 1
ATOM 817 O O . TYR A 1 112 ? 28.161 30.979 70.851 1.00 70.95 111 TYR A O 1
ATOM 826 N N . SER A 1 113 ? 27.078 30.494 72.794 1.00 69.01 112 SER A N 1
ATOM 827 C CA . SER A 1 113 ? 28.101 29.611 73.347 1.00 72.01 112 SER A CA 1
ATOM 828 C C . SER A 1 113 ? 27.764 28.146 73.011 1.00 73.38 112 SER A C 1
ATOM 829 O O . SER A 1 113 ? 28.403 27.565 72.127 1.00 72.76 112 SER A O 1
ATOM 831 N N . GLU A 1 114 ? 26.739 27.573 73.679 1.00 67.70 113 GLU A N 1
ATOM 832 C CA . GLU A 1 114 ? 26.286 26.188 73.483 1.00 65.75 113 GLU A CA 1
ATOM 833 C C . GLU A 1 114 ? 25.063 26.128 72.551 1.00 64.05 113 GLU A C 1
ATOM 834 O O . GLU A 1 114 ? 24.399 27.148 72.358 1.00 62.34 113 GLU A O 1
ATOM 836 N N . PHE A 1 115 ? 24.768 24.938 71.978 1.00 57.62 114 PHE A N 1
ATOM 837 C CA . PHE A 1 115 ? 23.615 24.732 71.092 1.00 53.43 114 PHE A CA 1
ATOM 838 C C . PHE A 1 115 ? 22.287 25.047 71.797 1.00 53.07 114 PHE A C 1
ATOM 839 O O . PHE A 1 115 ? 21.400 25.626 71.172 1.00 50.22 114 PHE A O 1
ATOM 847 N N . GLU A 1 116 ? 22.160 24.664 73.088 1.00 49.93 115 GLU A N 1
ATOM 848 C CA . GLU A 1 116 ? 20.983 24.898 73.926 1.00 47.94 115 GLU A CA 1
ATOM 849 C C . GLU A 1 116 ? 20.589 26.370 73.953 1.00 48.19 115 GLU A C 1
ATOM 850 O O . GLU A 1 116 ? 19.404 26.672 74.048 1.00 45.74 115 GLU A O 1
ATOM 856 N N . GLU A 1 117 ? 21.579 27.276 73.844 1.00 45.83 116 GLU A N 1
ATOM 857 C CA . GLU A 1 117 ? 21.380 28.729 73.805 1.00 44.99 116 GLU A CA 1
ATOM 858 C C . GLU A 1 117 ? 20.773 29.155 72.464 1.00 44.52 116 GLU A C 1
ATOM 859 O O . GLU A 1 117 ? 19.838 29.961 72.470 1.00 42.65 116 GLU A O 1
ATOM 863 N N . LEU A 1 118 ? 21.281 28.609 71.326 1.00 38.79 117 LEU A N 1
ATOM 864 C CA . LEU A 1 118 ? 20.768 28.912 69.979 1.00 35.52 117 LEU A CA 1
ATOM 865 C C . LEU A 1 118 ? 19.353 28.346 69.776 1.00 37.90 117 LEU A C 1
ATOM 866 O O . LEU A 1 118 ? 18.525 28.999 69.143 1.00 36.50 117 LEU A O 1
ATOM 871 N N . GLU A 1 119 ? 19.082 27.163 70.345 1.00 35.29 118 GLU A N 1
ATOM 872 C CA . GLU A 1 119 ? 17.793 26.469 70.337 1.00 34.26 118 GLU A CA 1
ATOM 873 C C . GLU A 1 119 ? 16.748 27.304 71.103 1.00 36.72 118 GLU A C 1
ATOM 874 O O . GLU A 1 119 ? 15.620 27.446 70.617 1.00 36.21 118 GLU A O 1
ATOM 880 N N . ARG A 1 120 ? 17.129 27.881 72.273 1.00 32.01 119 ARG A N 1
ATOM 881 C CA . ARG A 1 120 ? 16.258 28.756 73.078 1.00 31.11 119 ARG A CA 1
ATOM 882 C C . ARG A 1 120 ? 15.922 30.032 72.285 1.00 33.88 119 ARG A C 1
ATOM 883 O O . ARG A 1 120 ? 14.776 30.486 72.296 1.00 32.36 119 ARG A O 1
ATOM 887 N N . LYS A 1 121 ? 16.935 30.589 71.590 1.00 30.47 120 LYS A N 1
ATOM 888 C CA . LYS A 1 121 ? 16.855 31.780 70.743 1.00 29.89 120 LYS A CA 1
ATOM 889 C C . LYS A 1 121 ? 15.924 31.591 69.562 1.00 29.87 120 LYS A C 1
ATOM 890 O O . LYS A 1 121 ? 15.214 32.528 69.222 1.00 28.88 120 LYS A O 1
ATOM 893 N N . TYR A 1 122 ? 15.927 30.388 68.942 1.00 25.81 121 TYR A N 1
ATOM 894 C CA . TYR A 1 122 ? 15.064 29.974 67.837 1.00 23.41 121 TYR A CA 1
ATOM 895 C C . TYR A 1 122 ? 13.579 29.983 68.254 1.00 30.53 121 TYR A C 1
ATOM 896 O O . TYR A 1 122 ? 12.776 30.676 67.647 1.00 31.32 121 TYR A O 1
ATOM 905 N N . TRP A 1 123 ? 13.215 29.200 69.279 1.00 29.90 122 TRP A N 1
ATOM 906 C CA . TRP A 1 123 ? 11.835 29.079 69.764 1.00 30.47 122 TRP A CA 1
ATOM 907 C C . TRP A 1 123 ? 11.269 30.371 70.357 1.00 34.14 122 TRP A C 1
ATOM 908 O O . TRP A 1 123 ? 10.049 30.499 70.452 1.00 33.76 122 TRP A O 1
ATOM 919 N N . LYS A 1 124 ? 12.138 31.332 70.722 1.00 31.86 123 LYS A N 1
ATOM 920 C CA . LYS A 1 124 ? 11.729 32.629 71.269 1.00 32.24 123 LYS A CA 1
ATOM 921 C C . LYS A 1 124 ? 11.527 33.652 70.147 1.00 37.19 123 LYS A C 1
ATOM 922 O O . LYS A 1 124 ? 10.688 34.542 70.296 1.00 40.34 123 LYS A O 1
ATOM 928 N N . ASN A 1 125 ? 12.282 33.528 69.028 1.00 31.72 124 ASN A N 1
ATOM 929 C CA . ASN A 1 125 ? 12.261 34.513 67.938 1.00 32.29 124 ASN A CA 1
ATOM 930 C C . ASN A 1 125 ? 11.697 34.039 66.591 1.00 35.85 124 ASN A C 1
ATOM 931 O O . ASN A 1 125 ? 11.665 34.839 65.656 1.00 35.35 124 ASN A O 1
ATOM 936 N N . LEU A 1 126 ? 11.240 32.769 66.484 1.00 29.42 125 LEU A N 1
ATOM 937 C CA . LEU A 1 126 ? 10.720 32.204 65.230 1.00 29.08 125 LEU A CA 1
ATOM 938 C C . LEU A 1 126 ? 9.535 32.979 64.573 1.00 32.19 125 LEU A C 1
ATOM 939 O O . LEU A 1 126 ? 9.320 32.786 63.382 1.00 31.67 125 LEU A O 1
ATOM 944 N N . THR A 1 127 ? 8.777 33.820 65.318 1.00 29.94 126 THR A N 1
ATOM 945 C CA . THR A 1 127 ? 7.648 34.607 64.759 1.00 29.42 126 THR A CA 1
ATOM 946 C C . THR A 1 127 ? 8.065 36.024 64.317 1.00 33.54 126 THR A C 1
ATOM 947 O O . THR A 1 127 ? 7.264 36.719 63.679 1.00 33.70 126 THR A O 1
ATOM 951 N N . PHE A 1 128 ? 9.305 36.457 64.666 1.00 27.99 127 PHE A N 1
ATOM 952 C CA . PHE A 1 128 ? 9.823 37.769 64.293 1.00 28.44 127 PHE A CA 1
ATOM 953 C C . PHE A 1 128 ? 10.799 37.630 63.127 1.00 31.44 127 PHE A C 1
ATOM 954 O O . PHE A 1 128 ? 11.363 36.553 62.917 1.00 27.15 127 PHE A O 1
ATOM 962 N N . ASN A 1 129 ? 10.970 38.744 62.374 1.00 30.13 128 ASN A N 1
ATOM 963 C CA . ASN A 1 129 ? 11.859 38.903 61.226 1.00 29.42 128 ASN A CA 1
ATOM 964 C C . ASN A 1 129 ? 11.772 37.690 60.261 1.00 32.30 128 ASN A C 1
ATOM 965 O O . ASN A 1 129 ? 12.751 36.946 60.161 1.00 31.06 128 ASN A O 1
ATOM 970 N N . PRO A 1 130 ? 10.622 37.451 59.565 1.00 28.53 129 PRO A N 1
ATOM 971 C CA . PRO A 1 130 ? 10.524 36.279 58.674 1.00 27.06 129 PRO A CA 1
ATOM 972 C C . PRO A 1 130 ? 11.684 36.112 57.663 1.00 33.36 129 PRO A C 1
ATOM 973 O O . PRO A 1 130 ? 11.943 37.002 56.847 1.00 34.24 129 PRO A O 1
ATOM 977 N N . PRO A 1 131 ? 12.416 34.981 57.713 1.00 29.84 130 PRO A N 1
ATOM 978 C CA . PRO A 1 131 ? 13.545 34.801 56.781 1.00 29.33 130 PRO A CA 1
ATOM 979 C C . PRO A 1 131 ? 13.105 34.259 55.408 1.00 33.27 130 PRO A C 1
ATOM 980 O O . PRO A 1 131 ? 11.933 33.940 55.224 1.00 33.37 130 PRO A O 1
ATOM 984 N N . ILE A 1 132 ? 14.029 34.193 54.435 1.00 29.80 131 ILE A N 1
ATOM 985 C CA . ILE A 1 132 ? 13.803 33.683 53.066 1.00 29.10 131 ILE A CA 1
ATOM 986 C C . ILE A 1 132 ? 14.449 32.283 52.968 1.00 32.69 131 ILE A C 1
ATOM 987 O O . ILE A 1 132 ? 15.595 32.113 53.403 1.00 33.20 131 ILE A O 1
ATOM 992 N N . TYR A 1 133 ? 13.723 31.290 52.417 1.00 27.67 132 TYR A N 1
ATOM 993 C CA . TYR A 1 133 ? 14.241 29.932 52.261 1.00 27.57 132 TYR A CA 1
ATOM 994 C C . TYR A 1 133 ? 14.309 29.581 50.785 1.00 31.62 132 TYR A C 1
ATOM 995 O O . TYR A 1 133 ? 13.275 29.528 50.131 1.00 31.42 132 TYR A O 1
ATOM 1004 N N . GLY A 1 134 ? 15.516 29.355 50.269 1.00 29.41 133 GLY A N 1
ATOM 1005 C CA . GLY A 1 134 ? 15.717 28.952 48.875 1.00 30.70 133 GLY A CA 1
ATOM 1006 C C . GLY A 1 134 ? 15.527 27.449 48.725 1.00 33.73 133 GLY A C 1
ATOM 1007 O O . GLY A 1 134 ? 16.478 26.720 48.431 1.00 31.67 133 GLY A O 1
ATOM 1008 N N . ALA A 1 135 ? 14.287 26.978 48.989 1.00 30.49 134 ALA A N 1
ATOM 1009 C CA . ALA A 1 135 ? 13.891 25.562 48.990 1.00 29.81 134 ALA A CA 1
ATOM 1010 C C . ALA A 1 135 ? 13.362 25.053 47.650 1.00 32.64 134 ALA A C 1
ATOM 1011 O O . ALA A 1 135 ? 12.965 25.853 46.792 1.00 32.74 134 ALA A O 1
ATOM 1013 N N . ASP A 1 136 ? 13.330 23.702 47.498 1.00 27.98 135 ASP A N 1
ATOM 1014 C CA . ASP A 1 136 ? 12.787 22.963 46.338 1.00 28.26 135 ASP A CA 1
ATOM 1015 C C . ASP A 1 136 ? 13.406 23.346 44.973 1.00 32.76 135 ASP A C 1
ATOM 1016 O O . ASP A 1 136 ? 12.711 23.360 43.955 1.00 33.31 135 ASP A O 1
ATOM 1021 N N . VAL A 1 137 ? 14.714 23.607 44.943 1.00 29.76 136 VAL A N 1
ATOM 1022 C CA . VAL A 1 137 ? 15.404 23.954 43.699 1.00 30.63 136 VAL A CA 1
ATOM 1023 C C . VAL A 1 137 ? 15.765 22.638 42.991 1.00 38.40 136 VAL A C 1
ATOM 1024 O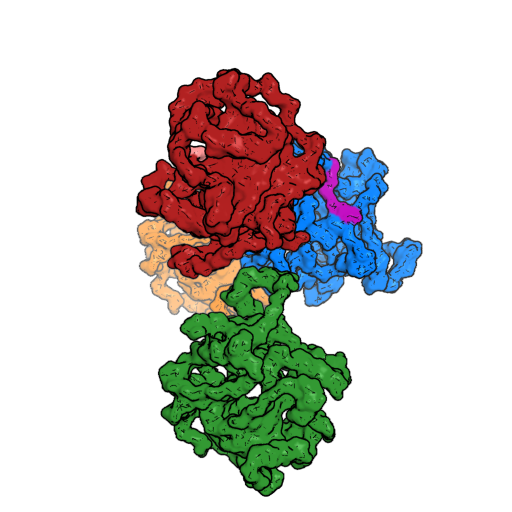 O . VAL A 1 137 ? 16.459 21.813 43.573 1.00 38.50 136 VAL A O 1
ATOM 1028 N N . ASN A 1 138 ? 15.316 22.450 41.743 1.00 37.97 137 ASN A N 1
ATOM 1029 C CA . ASN A 1 138 ? 15.673 21.258 40.965 1.00 38.80 137 ASN A CA 1
ATOM 1030 C C . ASN A 1 138 ? 17.158 21.355 40.606 1.00 41.85 137 ASN A C 1
ATOM 1031 O O . ASN A 1 138 ? 17.584 22.351 40.018 1.00 43.14 137 ASN A O 1
ATOM 1036 N N . GLY A 1 139 ? 17.937 20.360 41.018 1.00 35.82 138 GLY A N 1
ATOM 1037 C CA . GLY A 1 139 ? 19.361 20.342 40.712 1.00 36.08 138 GLY A CA 1
ATOM 1038 C C . GLY A 1 139 ? 20.206 19.446 41.589 1.00 39.40 138 GLY A C 1
ATOM 1039 O O . GLY A 1 139 ? 19.732 18.920 42.608 1.00 39.40 138 GLY A O 1
ATOM 1040 N N . THR A 1 140 ? 21.475 19.281 41.185 1.00 34.14 139 THR A N 1
ATOM 1041 C CA . THR A 1 140 ? 22.490 18.496 41.888 1.00 33.12 139 THR A CA 1
ATOM 1042 C C . THR A 1 140 ? 23.796 19.261 41.978 1.00 35.56 139 THR A C 1
ATOM 1043 O O . THR A 1 140 ? 24.067 20.096 41.117 1.00 36.95 139 THR A O 1
ATOM 1047 N N . LEU A 1 141 ? 24.585 19.006 43.029 1.00 29.86 140 LEU A N 1
ATOM 1048 C CA . LEU A 1 141 ? 25.910 19.608 43.198 1.00 29.47 140 LEU A CA 1
ATOM 1049 C C . LEU A 1 141 ? 26.977 18.514 43.108 1.00 35.56 140 LEU A C 1
ATOM 1050 O O . LEU A 1 141 ? 28.172 18.810 43.135 1.00 37.26 140 LEU A O 1
ATOM 1055 N N . TYR A 1 142 ? 26.534 17.260 42.908 1.00 32.00 141 TYR A N 1
ATOM 1056 C CA . TYR A 1 142 ? 27.394 16.098 42.720 1.00 32.98 141 TYR A CA 1
ATOM 1057 C C . TYR A 1 142 ? 28.037 16.139 41.325 1.00 42.85 141 TYR A C 1
ATOM 1058 O O . TYR A 1 142 ? 27.400 16.559 40.348 1.00 42.70 141 TYR A O 1
ATOM 1067 N N . GLU A 1 143 ? 29.304 15.705 41.241 1.00 43.57 142 GLU A N 1
ATOM 1068 C CA . GLU A 1 143 ? 30.016 15.602 39.966 1.00 47.15 142 GLU A CA 1
ATOM 1069 C C . GLU A 1 143 ? 29.557 14.289 39.311 1.00 54.38 142 GLU A C 1
ATOM 1070 O O . GLU A 1 143 ? 29.187 13.346 40.021 1.00 52.13 142 GLU A O 1
ATOM 1076 N N . LYS A 1 144 ? 29.522 14.253 37.969 1.00 55.24 143 LYS A N 1
ATOM 1077 C CA . LYS A 1 144 ? 29.042 13.109 37.178 1.00 56.82 143 LYS A CA 1
ATOM 1078 C C . LYS A 1 144 ? 29.729 11.773 37.468 1.00 62.71 143 LYS A C 1
ATOM 1079 O O . LYS A 1 144 ? 29.060 10.740 37.424 1.00 62.03 143 LYS A O 1
ATOM 1081 N N . HIS A 1 145 ? 31.044 11.792 37.761 1.00 60.65 144 HIS A N 1
ATOM 1082 C CA . HIS A 1 145 ? 31.861 10.599 38.003 1.00 61.56 144 HIS A CA 1
ATOM 1083 C C . HIS A 1 145 ? 31.662 9.925 39.383 1.00 63.17 144 HIS A C 1
ATOM 1084 O O . HIS A 1 145 ? 32.071 8.771 39.550 1.00 64.74 144 HIS A O 1
ATOM 1091 N N . VAL A 1 146 ? 31.054 10.631 40.356 1.00 55.32 145 VAL A N 1
ATOM 1092 C CA . VAL A 1 146 ? 30.832 10.126 41.716 1.00 52.63 145 VAL A CA 1
ATOM 1093 C C . VAL A 1 146 ? 29.805 8.983 41.731 1.00 56.00 145 VAL A C 1
ATOM 1094 O O . VAL A 1 146 ? 28.632 9.198 41.417 1.00 55.92 145 VAL A O 1
ATOM 1097 N N . ASP A 1 147 ? 30.264 7.763 42.066 1.00 52.61 146 ASP A N 1
ATOM 1098 C CA . ASP A 1 147 ? 29.446 6.542 42.096 1.00 52.13 146 ASP A CA 1
ATOM 1099 C C . ASP A 1 147 ? 28.850 6.203 43.469 1.00 53.63 146 ASP A C 1
ATOM 1100 O O . ASP A 1 147 ? 27.802 5.551 43.541 1.00 52.90 146 ASP A O 1
ATOM 1105 N N . GLU A 1 148 ? 29.517 6.640 44.548 1.00 48.81 147 GLU A N 1
ATOM 1106 C CA . GLU A 1 148 ? 29.105 6.372 45.936 1.00 46.05 147 GLU A CA 1
ATOM 1107 C C . GLU A 1 148 ? 28.138 7.413 46.471 1.00 46.15 147 GLU A C 1
ATOM 1108 O O . GLU A 1 148 ? 28.439 8.613 46.469 1.00 45.04 147 GLU A O 1
ATOM 1114 N N . TRP A 1 149 ? 26.967 6.918 46.920 1.00 40.85 148 TRP A N 1
ATOM 1115 C CA . TRP A 1 149 ? 25.818 7.624 47.502 1.00 38.37 148 TRP A CA 1
ATOM 1116 C C . TRP A 1 149 ? 25.398 8.870 46.692 1.00 43.45 148 TRP A C 1
ATOM 1117 O O . TRP A 1 149 ? 25.073 9.907 47.283 1.00 42.17 148 TRP A O 1
ATOM 1128 N N . ASN A 1 150 ? 25.379 8.745 45.339 1.00 41.63 149 ASN A N 1
ATOM 1129 C CA . ASN A 1 150 ? 24.996 9.820 44.407 1.00 41.81 149 ASN A CA 1
ATOM 1130 C C . ASN A 1 150 ? 23.483 10.008 44.446 1.00 45.51 149 ASN A C 1
ATOM 1131 O O . ASN A 1 150 ? 22.756 9.212 43.860 1.00 45.92 149 ASN A O 1
ATOM 1136 N N . ILE A 1 151 ? 23.020 11.069 45.141 1.00 41.54 150 ILE A N 1
ATOM 1137 C CA . ILE A 1 151 ? 21.609 11.431 45.353 1.00 40.66 150 ILE A CA 1
ATOM 1138 C C . ILE A 1 151 ? 20.790 11.400 44.018 1.00 46.31 150 ILE A C 1
ATOM 1139 O O . ILE A 1 151 ? 19.672 10.883 44.008 1.00 46.18 150 ILE A O 1
ATOM 1144 N N . GLY A 1 152 ? 21.394 11.844 42.913 1.00 43.97 151 GLY A N 1
ATOM 1145 C CA . GLY A 1 152 ? 20.777 11.868 41.587 1.00 44.41 151 GLY A CA 1
ATOM 1146 C C . GLY A 1 152 ? 20.583 10.510 40.922 1.00 48.99 151 GLY A C 1
ATOM 1147 O O . GLY A 1 152 ? 19.852 10.417 39.933 1.00 50.05 151 GLY A O 1
ATOM 1148 N N . ARG A 1 153 ? 21.210 9.440 41.464 1.00 45.52 152 ARG A N 1
ATOM 1149 C CA . ARG A 1 153 ? 21.136 8.056 40.961 1.00 46.84 152 ARG A CA 1
ATOM 1150 C C . ARG A 1 153 ? 21.506 6.988 42.042 1.00 50.39 152 ARG A C 1
ATOM 1151 O O . ARG A 1 153 ? 22.575 6.374 41.978 1.00 51.71 152 ARG A O 1
ATOM 1159 N N . LEU A 1 154 ? 20.618 6.775 43.038 1.00 44.87 153 LEU A N 1
ATOM 1160 C CA . LEU A 1 154 ? 20.847 5.845 44.162 1.00 43.66 153 LEU A CA 1
ATOM 1161 C C . LEU A 1 154 ? 20.686 4.336 43.827 1.00 49.04 153 LEU A C 1
ATOM 1162 O O . LEU A 1 154 ? 21.264 3.500 44.529 1.00 48.66 153 LEU A O 1
ATOM 1167 N N . ARG A 1 155 ? 19.887 4.003 42.788 1.00 46.65 154 ARG A N 1
ATOM 1168 C CA . ARG A 1 155 ? 19.599 2.657 42.245 1.00 47.59 154 ARG A CA 1
ATOM 1169 C C . ARG A 1 155 ? 18.807 1.721 43.222 1.00 50.07 154 ARG A C 1
ATOM 1170 O O . ARG A 1 155 ? 19.081 0.518 43.293 1.00 51.44 154 ARG A O 1
ATOM 1178 N N . THR A 1 156 ? 17.787 2.262 43.915 1.00 43.59 155 THR A N 1
ATOM 1179 C CA . THR A 1 156 ? 16.894 1.497 44.814 1.00 41.83 155 THR A CA 1
ATOM 1180 C C . THR A 1 156 ? 15.664 0.974 44.029 1.00 46.28 155 THR A C 1
ATOM 1181 O O . THR A 1 156 ? 15.540 1.259 42.832 1.00 46.09 155 THR A O 1
ATOM 1185 N N . ILE A 1 157 ? 14.733 0.247 44.704 1.00 42.88 156 ILE A N 1
ATOM 1186 C CA . ILE A 1 157 ? 13.528 -0.306 44.047 1.00 43.05 156 ILE A CA 1
ATOM 1187 C C . ILE A 1 157 ? 12.495 0.796 43.702 1.00 43.78 156 ILE A C 1
ATOM 1188 O O . ILE A 1 157 ? 11.518 0.501 43.025 1.00 45.94 156 ILE A O 1
ATOM 1193 N N . LEU A 1 158 ? 12.765 2.039 44.100 1.00 36.02 157 LEU A N 1
ATOM 1194 C CA . LEU A 1 158 ? 11.870 3.190 43.800 1.00 34.45 157 LEU A CA 1
ATOM 1195 C C . LEU A 1 158 ? 11.961 3.519 42.304 1.00 39.64 157 LEU A C 1
ATOM 1196 O O . LEU A 1 158 ? 11.076 4.216 41.787 1.00 40.02 157 LEU A O 1
ATOM 1201 N N . ASP A 1 159 ? 12.987 2.973 41.639 1.00 35.57 158 ASP A N 1
ATOM 1202 C CA . ASP A 1 159 ? 13.311 3.137 40.193 1.00 36.07 158 ASP A CA 1
ATOM 1203 C C . ASP A 1 159 ? 12.212 2.561 39.291 1.00 42.42 158 ASP A C 1
ATOM 1204 O O . ASP A 1 159 ? 12.139 2.993 38.141 1.00 43.02 158 ASP A O 1
ATOM 1209 N N . LEU A 1 160 ? 11.440 1.590 39.790 1.00 40.53 159 LEU A N 1
ATOM 1210 C CA . LEU A 1 160 ? 10.319 0.918 39.087 1.00 43.11 159 LEU A CA 1
ATOM 1211 C C . LEU A 1 160 ? 9.262 1.953 38.689 1.00 49.52 159 LEU A C 1
ATOM 1212 O O . LEU A 1 160 ? 8.707 1.815 37.610 1.00 52.70 159 LEU A O 1
ATOM 1217 N N . VAL A 1 161 ? 9.003 2.960 39.520 1.00 45.25 160 VAL A N 1
ATOM 1218 C CA . VAL A 1 161 ? 7.953 3.963 39.180 1.00 45.23 160 VAL A CA 1
ATOM 1219 C C . VAL A 1 161 ? 8.316 4.646 37.857 1.00 51.39 160 VAL A C 1
ATOM 1220 O O . VAL A 1 161 ? 7.426 4.789 37.034 1.00 53.62 160 VAL A O 1
ATOM 1224 N N . GLU A 1 162 ? 9.557 5.099 37.688 1.00 48.69 161 GLU A N 1
ATOM 1225 C CA . GLU A 1 162 ? 9.997 5.740 36.421 1.00 50.46 161 GLU A CA 1
ATOM 1226 C C . GLU A 1 162 ? 10.211 4.722 35.297 1.00 59.86 161 GLU A C 1
ATOM 1227 O O . GLU A 1 162 ? 9.844 5.011 34.162 1.00 60.96 161 GLU A O 1
ATOM 1233 N N . LYS A 1 163 ? 10.813 3.576 35.617 1.00 58.34 162 LYS A N 1
ATOM 1234 C CA . LYS A 1 163 ? 11.167 2.565 34.587 1.00 60.26 162 LYS A CA 1
ATOM 1235 C C . LYS A 1 163 ? 9.930 1.997 33.890 1.00 67.16 162 LYS A C 1
ATOM 1236 O O . LYS A 1 163 ? 9.965 1.904 32.657 1.00 69.96 162 LYS A O 1
ATOM 1242 N N . GLU A 1 164 ? 8.870 1.679 34.634 1.00 62.98 163 GLU A N 1
ATOM 1243 C CA . GLU A 1 164 ? 7.677 1.048 34.013 1.00 64.91 163 GLU A CA 1
ATOM 1244 C C . GLU A 1 164 ? 6.572 2.068 33.708 1.00 67.96 163 GLU A C 1
ATOM 1245 O O . GLU A 1 164 ? 6.023 2.013 32.603 1.00 69.81 163 GLU A O 1
ATOM 1250 N N . SER A 1 165 ? 6.201 2.908 34.672 1.00 61.90 164 SER A N 1
ATOM 1251 C CA . SER A 1 165 ? 5.147 3.927 34.426 1.00 61.36 164 SER A CA 1
ATOM 1252 C C . SER A 1 165 ? 5.623 5.050 33.500 1.00 63.62 164 SER A C 1
ATOM 1253 O O . SER A 1 165 ? 4.793 5.571 32.743 1.00 64.96 164 SER A O 1
ATOM 1255 N N . GLY A 1 166 ? 6.890 5.457 33.608 1.00 57.02 165 GLY A N 1
ATOM 1256 C CA . GLY A 1 166 ? 7.409 6.599 32.826 1.00 55.67 165 GLY A CA 1
ATOM 1257 C C . GLY A 1 166 ? 7.185 7.902 33.569 1.00 55.41 165 GLY A C 1
ATOM 1258 O O . GLY A 1 166 ? 7.472 8.958 32.999 1.00 54.86 165 GLY A O 1
ATOM 1259 N N . ILE A 1 167 ? 6.721 7.798 34.818 1.00 49.15 166 ILE A N 1
ATOM 1260 C CA . ILE A 1 167 ? 6.362 8.934 35.717 1.00 46.59 166 ILE A CA 1
ATOM 1261 C C . ILE A 1 167 ? 7.598 9.596 36.346 1.00 48.28 166 ILE A C 1
ATOM 1262 O O . ILE A 1 167 ? 8.418 8.909 36.965 1.00 46.14 166 ILE A O 1
ATOM 1267 N N . THR A 1 168 ? 7.662 10.921 36.242 1.00 45.31 167 THR A N 1
ATOM 1268 C CA . THR A 1 168 ? 8.743 11.728 36.854 1.00 43.90 167 THR A CA 1
ATOM 1269 C C . THR A 1 168 ? 8.129 12.528 38.006 1.00 47.37 167 THR A C 1
ATOM 1270 O O . THR A 1 168 ? 7.166 13.256 37.751 1.00 47.50 167 THR A O 1
ATOM 1274 N N . ILE A 1 169 ? 8.622 12.352 39.234 1.00 43.53 168 ILE A N 1
ATOM 1275 C CA . ILE A 1 169 ? 8.101 13.176 40.365 1.00 42.02 168 ILE A CA 1
ATOM 1276 C C . ILE A 1 169 ? 9.266 13.989 40.940 1.00 45.34 168 ILE A C 1
ATOM 1277 O O . ILE A 1 169 ? 10.164 13.401 41.543 1.00 43.88 168 ILE A O 1
ATOM 1282 N N . GLU A 1 170 ? 9.201 15.306 40.785 1.00 42.12 169 GLU A N 1
ATOM 1283 C CA . GLU A 1 170 ? 10.233 16.242 41.252 1.00 40.62 169 GLU A CA 1
ATOM 1284 C C . GLU A 1 170 ? 10.426 16.199 42.767 1.00 40.20 169 GLU A C 1
ATOM 1285 O O . GLU A 1 170 ? 9.452 16.278 43.514 1.00 38.38 169 GLU A O 1
ATOM 1291 N N . GLY A 1 171 ? 11.681 16.023 43.181 1.00 35.73 170 GLY A N 1
ATOM 1292 C CA . GLY A 1 171 ? 12.077 15.910 44.579 1.00 34.29 170 GLY A CA 1
ATOM 1293 C C . GLY A 1 171 ? 11.922 14.513 45.155 1.00 40.60 170 GLY A C 1
ATOM 1294 O O . GLY A 1 171 ? 12.555 14.193 46.161 1.00 41.29 170 GLY A O 1
ATOM 1295 N N . VAL A 1 172 ? 11.068 13.668 44.533 1.00 38.03 171 VAL A N 1
ATOM 1296 C CA . VAL A 1 172 ? 10.812 12.288 44.969 1.00 37.50 171 VAL A CA 1
ATOM 1297 C C . VAL A 1 172 ? 11.770 11.322 44.266 1.00 41.71 171 VAL A C 1
ATOM 1298 O O . VAL A 1 172 ? 12.422 10.531 44.941 1.00 41.57 171 VAL A O 1
ATOM 1302 N N . ASN A 1 173 ? 11.891 11.406 42.934 1.00 38.38 172 ASN A N 1
ATOM 1303 C CA . ASN A 1 173 ? 12.846 10.557 42.203 1.00 39.41 172 ASN A CA 1
ATOM 1304 C C . ASN A 1 173 ? 13.821 11.406 41.346 1.00 43.20 172 ASN A C 1
ATOM 1305 O O . ASN A 1 173 ? 14.418 10.912 40.386 1.00 42.65 172 ASN A O 1
ATOM 1310 N N . THR A 1 174 ? 13.978 12.694 41.732 1.00 40.15 173 THR A N 1
ATOM 1311 C CA . THR A 1 174 ? 14.898 13.690 41.153 1.00 40.68 173 THR A CA 1
ATOM 1312 C C . THR A 1 174 ? 15.517 14.461 42.349 1.00 43.2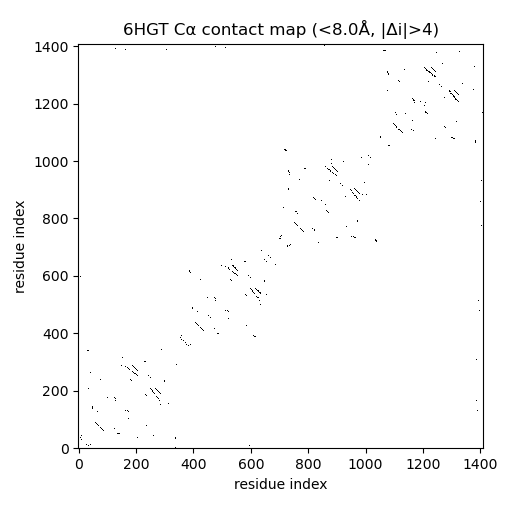2 173 THR A C 1
ATOM 1313 O O . THR A 1 174 ? 14.853 14.553 43.386 1.00 40.40 173 THR A O 1
ATOM 1317 N N . PRO A 1 175 ? 16.767 15.000 42.265 1.00 40.59 174 PRO A N 1
ATOM 1318 C CA . PRO A 1 175 ? 17.310 15.724 43.430 1.00 38.37 174 PRO A CA 1
ATOM 1319 C C . PRO A 1 175 ? 16.824 17.168 43.558 1.00 42.20 174 PRO A C 1
ATOM 1320 O O . PRO A 1 175 ? 16.520 17.841 42.563 1.00 45.01 174 PRO A O 1
ATOM 1324 N N . TYR A 1 176 ? 16.751 17.639 44.811 1.00 34.79 175 TYR A N 1
ATOM 1325 C CA . TYR A 1 176 ? 16.357 18.992 45.193 1.00 32.25 175 TYR A CA 1
ATOM 1326 C C . TYR A 1 176 ? 17.486 19.621 46.012 1.00 33.94 175 TYR A C 1
ATOM 1327 O O . TYR A 1 176 ? 18.055 18.949 46.874 1.00 32.17 175 TYR A O 1
ATOM 1336 N N . LEU A 1 177 ? 17.747 20.922 45.801 1.00 31.27 176 LEU A N 1
ATOM 1337 C CA . LEU A 1 177 ? 18.719 21.698 46.581 1.00 30.61 176 LEU A CA 1
ATOM 1338 C C . LEU A 1 177 ? 17.950 22.669 47.496 1.00 33.62 176 LEU A C 1
ATOM 1339 O O . LEU A 1 177 ? 16.847 23.106 47.154 1.00 32.67 176 LEU A O 1
ATOM 1344 N N . TYR A 1 178 ? 18.504 22.959 48.671 1.00 30.88 177 TYR A N 1
ATOM 1345 C CA . TYR A 1 178 ? 17.895 23.821 49.695 1.00 29.80 177 TYR A CA 1
ATOM 1346 C C . TYR A 1 178 ? 18.948 24.795 50.202 1.00 33.14 177 TYR A C 1
ATOM 1347 O O . TYR A 1 178 ? 19.893 24.383 50.881 1.00 32.27 177 TYR A O 1
ATOM 1356 N N . PHE A 1 179 ? 18.789 26.075 49.881 1.00 30.62 178 PHE A N 1
ATOM 1357 C CA . PHE A 1 179 ? 19.702 27.134 50.328 1.00 30.43 178 PHE A CA 1
ATOM 1358 C C . PHE A 1 179 ? 19.080 27.770 51.562 1.00 33.65 178 PHE A C 1
ATOM 1359 O O . PHE A 1 179 ? 18.014 28.369 51.467 1.00 33.21 178 PHE A O 1
ATOM 1367 N N . GLY A 1 180 ? 19.709 27.560 52.716 1.00 29.99 179 GLY A N 1
ATOM 1368 C CA . GLY A 1 180 ? 19.197 28.061 53.987 1.00 29.23 179 GLY A CA 1
ATOM 1369 C C . GLY A 1 180 ? 19.864 29.292 54.566 1.00 31.11 179 GLY A C 1
ATOM 1370 O O . GLY A 1 180 ? 20.922 29.719 54.107 1.00 32.03 179 GLY A O 1
ATOM 1371 N N . MET A 1 181 ? 19.212 29.876 55.572 1.00 24.75 180 MET A N 1
ATOM 1372 C CA . MET A 1 181 ? 19.695 30.985 56.387 1.00 24.30 180 MET A CA 1
ATOM 1373 C C . MET A 1 181 ? 19.187 30.753 57.810 1.00 27.64 180 MET A C 1
ATOM 1374 O O . MET A 1 181 ? 18.487 29.761 58.027 1.00 25.21 180 MET A O 1
ATOM 1379 N N . TRP A 1 182 ? 19.600 31.594 58.780 1.00 26.11 181 TRP A N 1
ATOM 1380 C CA . TRP A 1 182 ? 19.226 31.489 60.192 1.00 25.24 181 TRP A CA 1
ATOM 1381 C C . TRP A 1 182 ? 17.696 31.533 60.375 1.00 31.26 181 TRP A C 1
ATOM 1382 O O . TRP A 1 182 ? 17.022 32.362 59.747 1.00 31.95 181 TRP A O 1
ATOM 1393 N N . LYS A 1 183 ? 17.150 30.592 61.193 1.00 28.07 182 LYS A N 1
ATOM 1394 C CA . LYS A 1 183 ? 15.730 30.527 61.577 1.00 26.97 182 LYS A CA 1
ATOM 1395 C C . LYS A 1 183 ? 14.788 29.974 60.484 1.00 30.80 182 LYS A C 1
ATOM 1396 O O . LYS A 1 183 ? 13.568 29.965 60.697 1.00 30.86 182 LYS A O 1
ATOM 1402 N N . THR A 1 184 ? 15.333 29.497 59.336 1.00 26.33 183 THR A N 1
ATOM 1403 C CA . THR A 1 184 ? 14.504 28.892 58.283 1.00 25.28 183 THR A CA 1
ATOM 1404 C C . THR A 1 184 ? 14.189 27.495 58.760 1.00 28.68 183 THR A C 1
ATOM 1405 O O . THR A 1 184 ? 15.092 26.796 59.247 1.00 27.09 183 THR A O 1
ATOM 1409 N N . SER A 1 185 ? 12.898 27.122 58.707 1.00 25.56 184 SER A N 1
ATOM 1410 C CA . SER A 1 185 ? 12.404 25.866 59.276 1.00 24.98 184 SER A CA 1
ATOM 1411 C C . SER A 1 185 ? 11.810 24.850 58.293 1.00 30.75 184 SER A C 1
ATOM 1412 O O . SER A 1 185 ? 11.426 25.175 57.170 1.00 31.65 184 SER A O 1
ATOM 1415 N N . PHE A 1 186 ? 11.722 23.610 58.754 1.00 27.81 185 PHE A N 1
ATOM 1416 C CA . PHE A 1 186 ? 10.988 22.517 58.116 1.00 27.07 185 PHE A CA 1
ATOM 1417 C C . PHE A 1 186 ? 10.021 21.958 59.174 1.00 30.05 185 PHE A C 1
ATOM 1418 O O . PHE A 1 186 ? 10.445 21.569 60.265 1.00 28.18 185 PHE A O 1
ATOM 1426 N N . ALA A 1 187 ? 8.715 22.064 58.895 1.00 28.81 186 ALA A N 1
ATOM 1427 C CA . ALA A 1 187 ? 7.623 21.662 59.796 1.00 28.64 186 ALA A CA 1
ATOM 1428 C C . ALA A 1 187 ? 7.531 20.137 59.984 1.00 33.85 186 ALA A C 1
ATOM 1429 O O . ALA A 1 187 ? 8.205 19.407 59.263 1.00 34.46 186 ALA A O 1
ATOM 1431 N N . TRP A 1 188 ? 6.711 19.667 60.951 1.00 30.08 187 TRP A N 1
ATOM 1432 C CA . TRP A 1 188 ? 6.494 18.244 61.258 1.00 30.53 187 TRP A CA 1
ATOM 1433 C C . TRP A 1 188 ? 5.854 17.508 60.086 1.00 32.84 187 TRP A C 1
ATOM 1434 O O . TRP A 1 188 ? 4.832 17.968 59.571 1.00 34.80 187 TRP A O 1
ATOM 1445 N N . HIS A 1 189 ? 6.468 16.379 59.652 1.00 24.75 188 HIS A N 1
ATOM 1446 C CA . HIS A 1 189 ? 6.004 15.604 58.501 1.00 22.75 188 HIS A CA 1
ATOM 1447 C C . HIS A 1 189 ? 6.704 14.255 58.399 1.00 28.03 188 HIS A C 1
ATOM 1448 O O . HIS A 1 189 ? 7.791 14.072 58.940 1.00 27.60 188 HIS A O 1
ATOM 1455 N N . THR A 1 190 ? 6.082 13.325 57.656 1.00 26.36 189 THR A N 1
ATOM 1456 C CA . THR A 1 190 ? 6.644 12.057 57.210 1.00 26.85 189 THR A CA 1
ATOM 1457 C C . THR A 1 190 ? 6.949 12.301 55.694 1.00 31.86 189 THR A C 1
ATOM 1458 O O . THR A 1 190 ? 6.648 13.377 55.179 1.00 30.10 189 THR A O 1
ATOM 1462 N N . GLU A 1 191 ? 7.548 11.342 54.987 1.00 30.83 190 GLU A N 1
ATOM 1463 C CA . GLU A 1 191 ? 7.814 11.562 53.564 1.00 31.02 190 GLU A CA 1
ATOM 1464 C C . GLU A 1 191 ? 6.573 11.253 52.728 1.00 36.50 190 GLU A C 1
ATOM 1465 O O . GLU A 1 191 ? 5.634 10.637 53.245 1.00 35.05 190 GLU A O 1
ATOM 1471 N N . ASP A 1 192 ? 6.548 11.718 51.475 1.00 35.05 191 ASP A N 1
ATOM 1472 C CA . ASP A 1 192 ? 5.386 11.450 50.589 1.00 37.25 191 ASP A CA 1
ATOM 1473 C C . ASP A 1 192 ? 5.320 9.941 50.383 1.00 41.66 191 ASP A C 1
ATOM 1474 O O . ASP A 1 192 ? 6.371 9.358 50.114 1.00 41.48 191 ASP A O 1
ATOM 1479 N N . MET A 1 193 ? 4.143 9.344 50.630 1.00 38.62 192 MET A N 1
ATOM 1480 C CA . MET A 1 193 ? 3.818 7.886 50.512 1.00 38.28 192 MET A CA 1
ATOM 1481 C C . MET A 1 193 ? 4.556 7.051 51.573 1.00 41.55 192 MET A C 1
ATOM 1482 O O . MET A 1 193 ? 4.551 5.817 51.431 1.00 42.24 192 MET A O 1
ATOM 1487 N N . ASP A 1 194 ? 5.041 7.701 52.638 1.00 35.36 193 ASP A N 1
ATOM 1488 C CA . ASP A 1 194 ? 5.856 7.153 53.752 1.00 33.58 193 ASP A CA 1
ATOM 1489 C C . ASP A 1 194 ? 7.184 6.573 53.244 1.00 36.67 193 ASP A C 1
ATOM 1490 O O . ASP A 1 194 ? 7.614 5.575 53.789 1.00 36.98 193 ASP A O 1
ATOM 1495 N N . LEU A 1 195 ? 7.815 7.199 52.245 1.00 33.14 194 LEU A N 1
ATOM 1496 C CA . LEU A 1 195 ? 9.122 6.718 51.771 1.00 33.23 194 LEU A CA 1
ATOM 1497 C C . LEU A 1 195 ? 10.274 7.086 52.750 1.00 35.97 194 LEU A C 1
ATOM 1498 O O . LEU A 1 195 ? 10.046 7.752 53.769 1.00 35.10 194 LEU A O 1
ATOM 1503 N N . TYR A 1 196 ? 11.511 6.645 52.434 1.00 31.46 195 TYR A N 1
ATOM 1504 C CA . TYR A 1 196 ? 12.731 7.030 53.160 1.00 29.41 195 TYR A CA 1
ATOM 1505 C C . TYR A 1 196 ? 13.199 8.308 52.453 1.00 30.87 195 TYR A C 1
ATOM 1506 O O . TYR A 1 196 ? 12.741 8.586 51.349 1.00 30.66 195 TYR A O 1
ATOM 1515 N N . SER A 1 197 ? 14.143 9.045 53.051 1.00 25.88 196 SER A N 1
ATOM 1516 C CA . SER A 1 197 ? 14.774 10.203 52.418 1.00 23.90 196 SER A CA 1
ATOM 1517 C C . SER A 1 197 ? 16.236 10.313 52.826 1.00 25.63 196 SER A C 1
ATOM 1518 O O . SER A 1 197 ? 16.631 9.806 53.870 1.00 24.16 196 SER A O 1
ATOM 1521 N N . ILE A 1 198 ? 17.051 10.853 51.926 1.00 23.23 197 ILE A N 1
ATOM 1522 C CA . ILE A 1 198 ? 18.477 11.080 52.122 1.00 24.29 197 ILE A CA 1
ATOM 1523 C C . ILE A 1 198 ? 18.701 12.611 52.135 1.00 29.18 197 ILE A C 1
ATOM 1524 O O . ILE A 1 198 ? 18.088 13.323 51.345 1.00 28.95 197 ILE A O 1
ATOM 1529 N N . ASN A 1 199 ? 19.510 13.102 53.073 1.00 26.56 198 ASN A N 1
ATOM 1530 C CA . ASN A 1 199 ? 19.822 14.522 53.191 1.00 25.54 198 ASN A CA 1
ATOM 1531 C C . ASN A 1 199 ? 21.316 14.719 53.438 1.00 28.89 198 ASN A C 1
ATOM 1532 O O . ASN A 1 199 ? 21.799 14.460 54.538 1.00 28.46 198 ASN A O 1
ATOM 1537 N N . TYR A 1 200 ? 22.035 15.203 52.407 1.00 25.41 199 TYR A N 1
ATOM 1538 C CA . TYR A 1 200 ? 23.450 15.529 52.489 1.00 24.27 199 TYR A CA 1
ATOM 1539 C C . TYR A 1 200 ? 23.639 17.065 52.653 1.00 29.56 199 TYR A C 1
ATOM 1540 O O . TYR A 1 200 ? 23.077 17.830 51.877 1.00 30.02 199 TYR A O 1
ATOM 1549 N N . LEU A 1 201 ? 24.434 17.510 53.636 1.00 25.61 200 LEU A N 1
ATOM 1550 C CA . LEU A 1 201 ? 24.724 18.939 53.746 1.00 25.93 200 LEU A CA 1
ATOM 1551 C C . LEU A 1 201 ? 26.054 19.206 53.023 1.00 27.70 200 LEU A C 1
ATOM 1552 O O . LEU A 1 201 ? 27.072 18.704 53.476 1.00 27.01 200 LEU A O 1
ATOM 1557 N N . HIS A 1 202 ? 26.027 19.968 51.896 1.00 24.35 201 HIS A N 1
ATOM 1558 C CA . HIS A 1 202 ? 27.175 20.295 51.027 1.00 25.42 201 HIS A CA 1
ATOM 1559 C C . HIS A 1 202 ? 28.191 21.236 51.676 1.00 31.16 201 HIS A C 1
ATOM 1560 O O . HIS A 1 202 ? 29.389 20.978 51.593 1.00 33.00 201 HIS A O 1
ATOM 1567 N N . PHE A 1 203 ? 27.717 22.334 52.289 1.00 26.87 202 PHE A N 1
ATOM 1568 C CA . PHE A 1 203 ? 28.563 23.344 52.928 1.00 28.15 202 PHE A CA 1
ATOM 1569 C C . PHE A 1 203 ? 27.762 24.242 53.857 1.00 29.78 202 PHE A C 1
ATOM 1570 O O . PHE A 1 203 ? 26.535 24.195 53.844 1.00 26.24 202 PHE A O 1
ATOM 1578 N N . GLY A 1 204 ? 28.475 25.101 54.591 1.00 29.14 203 GLY A N 1
ATOM 1579 C CA . GLY A 1 204 ? 27.913 26.114 55.476 1.00 28.71 203 GLY A CA 1
ATOM 1580 C C . GLY A 1 204 ? 27.650 25.709 56.906 1.00 32.31 203 GLY A C 1
ATOM 1581 O O . GLY A 1 204 ? 28.243 24.754 57.422 1.00 29.84 203 GLY A O 1
ATOM 1582 N N . GLU A 1 205 ? 26.749 26.481 57.550 1.00 30.51 204 GLU A N 1
ATOM 1583 C CA . GLU A 1 205 ? 26.308 26.347 58.942 1.00 29.04 204 GLU A CA 1
ATOM 1584 C C . GLU A 1 205 ? 25.414 25.128 59.160 1.00 34.02 204 GLU A C 1
ATOM 1585 O O . GLU A 1 205 ? 24.739 24.712 58.209 1.00 35.04 204 GLU A O 1
ATOM 1591 N N . PRO A 1 206 ? 25.368 24.548 60.400 1.00 28.23 205 PRO A N 1
ATOM 1592 C CA . PRO A 1 206 ? 24.565 23.329 60.614 1.00 25.63 205 PRO A CA 1
ATOM 1593 C C . PRO A 1 206 ? 23.046 23.430 60.428 1.00 24.80 205 PRO A C 1
ATOM 1594 O O . PRO A 1 206 ? 22.479 24.508 60.243 1.00 22.32 205 PRO A O 1
ATOM 1598 N N . LYS A 1 207 ? 22.414 22.243 60.408 1.00 20.31 206 LYS A N 1
ATOM 1599 C CA . LYS A 1 207 ? 20.983 21.984 60.355 1.00 18.43 206 LYS A CA 1
ATOM 1600 C C . LYS A 1 207 ? 20.696 21.060 61.540 1.00 25.61 206 LYS A C 1
ATOM 1601 O O . LYS A 1 207 ? 21.364 20.034 61.687 1.00 25.60 206 LYS A O 1
ATOM 1607 N N . SER A 1 208 ? 19.745 21.459 62.413 1.00 22.85 207 SER A N 1
ATOM 1608 C CA . SER A 1 208 ? 19.296 20.704 63.590 1.00 20.49 207 SER A CA 1
ATOM 1609 C C . SER A 1 208 ? 17.968 20.039 63.270 1.00 23.85 207 SER A C 1
ATOM 1610 O O . SER A 1 208 ? 17.125 20.641 62.606 1.00 20.87 207 SER A O 1
ATOM 1613 N N . TRP A 1 209 ? 17.773 18.811 63.786 1.00 22.88 208 TRP A N 1
ATOM 1614 C CA . TRP A 1 209 ? 16.615 17.954 63.554 1.00 22.45 208 TRP A CA 1
ATOM 1615 C C . TRP A 1 209 ? 15.975 17.447 64.866 1.00 26.83 208 TRP A C 1
ATOM 1616 O O . TRP A 1 209 ? 16.675 17.213 65.847 1.00 25.62 208 TRP A O 1
ATOM 1627 N N . TYR A 1 210 ? 14.648 17.231 64.838 1.00 23.86 209 TYR A N 1
ATOM 1628 C CA . TYR A 1 210 ? 13.837 16.636 65.903 1.00 23.98 209 TYR A CA 1
ATOM 1629 C C . TYR A 1 210 ? 13.152 15.428 65.279 1.00 29.09 209 TYR A C 1
ATOM 1630 O O . TYR A 1 210 ? 12.702 15.511 64.141 1.00 27.33 209 TYR A O 1
ATOM 1639 N N . SER A 1 211 ? 13.111 14.297 65.990 1.00 28.38 210 SER A N 1
ATOM 1640 C CA . SER A 1 211 ? 12.448 13.115 65.461 1.00 28.83 210 SER A CA 1
ATOM 1641 C C . SER A 1 211 ? 11.572 12.403 66.485 1.00 32.37 210 SER A C 1
ATOM 1642 O O . SER A 1 211 ? 11.865 12.410 67.678 1.00 30.61 210 SER A O 1
ATOM 1645 N N . VAL A 1 212 ? 10.486 11.793 65.993 1.00 30.14 211 VAL A N 1
ATOM 1646 C CA . VAL A 1 212 ? 9.533 11.027 66.782 1.00 30.71 211 VAL A CA 1
ATOM 1647 C C . VAL A 1 212 ? 9.584 9.570 66.254 1.00 36.48 211 VAL A C 1
ATOM 1648 O O . VAL A 1 212 ? 9.429 9.367 65.047 1.00 37.88 211 VAL A O 1
ATOM 1652 N N . PRO A 1 213 ? 9.827 8.559 67.120 1.00 32.41 212 PRO A N 1
ATOM 1653 C CA . PRO A 1 213 ? 9.877 7.167 66.640 1.00 33.52 212 PRO A CA 1
ATOM 1654 C C . PRO A 1 213 ? 8.616 6.682 65.902 1.00 39.30 212 PRO A C 1
ATOM 1655 O O . PRO A 1 213 ? 7.493 6.926 66.384 1.00 39.99 212 PRO A O 1
ATOM 1659 N N . PRO A 1 214 ? 8.773 5.938 64.772 1.00 35.93 213 PRO A N 1
ATOM 1660 C CA . PRO A 1 214 ? 7.593 5.446 64.034 1.00 36.42 213 PRO A CA 1
ATOM 1661 C C . PRO A 1 214 ? 6.503 4.787 64.876 1.00 43.50 213 PRO A C 1
ATOM 1662 O O . PRO A 1 214 ? 5.325 5.056 64.629 1.00 42.70 213 PRO A O 1
ATOM 1666 N N . GLU A 1 215 ? 6.891 3.986 65.906 1.00 43.18 214 GLU A N 1
ATOM 1667 C CA . GLU A 1 215 ? 5.971 3.266 66.805 1.00 44.78 214 GLU A CA 1
ATOM 1668 C C . GLU A 1 215 ? 5.113 4.199 67.702 1.00 49.82 214 GLU A C 1
ATOM 1669 O O . GLU A 1 215 ? 4.108 3.755 68.260 1.00 53.36 214 GLU A O 1
ATOM 1675 N N . HIS A 1 216 ? 5.484 5.475 67.808 1.00 44.53 215 HIS A N 1
ATOM 1676 C CA . HIS A 1 216 ? 4.768 6.499 68.575 1.00 43.64 215 HIS A CA 1
ATOM 1677 C C . HIS A 1 216 ? 4.167 7.601 67.667 1.00 45.25 215 HIS A C 1
ATOM 1678 O O . HIS A 1 216 ? 3.643 8.586 68.181 1.00 44.16 215 HIS A O 1
ATOM 1685 N N . GLY A 1 217 ? 4.244 7.419 66.346 1.00 40.78 216 GLY A N 1
ATOM 1686 C CA . GLY A 1 217 ? 3.766 8.363 65.337 1.00 39.74 216 GLY A CA 1
ATOM 1687 C C . GLY A 1 217 ? 2.287 8.692 65.394 1.00 45.14 216 GLY A C 1
ATOM 1688 O O . GLY A 1 217 ? 1.898 9.820 65.073 1.00 44.00 216 GLY A O 1
ATOM 1689 N N . LYS A 1 218 ? 1.443 7.710 65.795 1.00 42.98 217 LYS A N 1
ATOM 1690 C CA . LYS A 1 218 ? -0.012 7.904 65.914 1.00 42.53 217 LYS A CA 1
ATOM 1691 C C . LYS A 1 218 ? -0.357 8.852 67.056 1.00 44.89 217 LYS A C 1
ATOM 1692 O O . LYS A 1 218 ? -1.350 9.564 66.973 1.00 45.07 217 LYS A O 1
ATOM 1698 N N . ARG A 1 219 ? 0.468 8.856 68.111 1.00 41.78 218 ARG A N 1
ATOM 1699 C CA . ARG A 1 219 ? 0.321 9.695 69.310 1.00 41.84 218 ARG A CA 1
ATOM 1700 C C . ARG A 1 219 ? 0.536 11.183 68.986 1.00 43.45 218 ARG A C 1
ATOM 1701 O O . ARG A 1 219 ? -0.142 12.025 69.580 1.00 43.70 218 ARG A O 1
ATOM 1708 N N . LEU A 1 220 ? 1.473 11.498 68.053 1.00 36.71 219 LEU A N 1
ATOM 1709 C CA . LEU A 1 220 ? 1.750 12.861 67.602 1.00 34.96 219 LEU A CA 1
ATOM 1710 C C . LEU A 1 220 ? 0.587 13.366 66.741 1.00 38.35 219 LEU A C 1
ATOM 1711 O O . LEU A 1 220 ? 0.177 14.515 66.885 1.00 37.28 219 LEU A O 1
ATOM 1716 N N . GLU A 1 221 ? 0.060 12.498 65.851 1.00 35.68 220 GLU A N 1
ATOM 1717 C CA . GLU A 1 221 ? -1.089 12.785 64.985 1.00 35.20 220 GLU A CA 1
ATOM 1718 C C . GLU A 1 221 ? -2.331 13.154 65.813 1.00 39.34 220 GLU A C 1
ATOM 1719 O O . GLU A 1 221 ? -3.014 14.134 65.491 1.00 37.61 220 GLU A O 1
ATOM 1725 N N . ARG A 1 222 ? -2.605 12.369 66.889 1.00 37.93 221 ARG A N 1
ATOM 1726 C CA . ARG A 1 222 ? -3.730 12.558 67.814 1.00 39.26 221 ARG A CA 1
ATOM 1727 C C . ARG A 1 222 ? -3.640 13.898 68.552 1.00 43.69 221 ARG A C 1
ATOM 1728 O O . ARG A 1 222 ? -4.662 14.555 68.761 1.00 44.91 221 ARG A O 1
ATOM 1736 N N . LEU A 1 223 ? -2.414 14.299 68.927 1.00 39.21 222 LEU A N 1
ATOM 1737 C CA . LEU A 1 223 ? -2.111 15.552 69.616 1.00 38.73 222 LEU A CA 1
ATOM 1738 C C . LEU A 1 223 ? -2.329 16.763 68.695 1.00 42.97 222 LEU A C 1
ATOM 1739 O O . LEU A 1 223 ? -2.960 17.735 69.126 1.00 43.45 222 LEU A O 1
ATOM 1744 N N . ALA A 1 224 ? -1.784 16.706 67.445 1.00 38.01 223 ALA A N 1
ATOM 1745 C CA . ALA A 1 224 ? -1.902 17.743 66.417 1.00 37.68 223 ALA A CA 1
ATOM 1746 C C . ALA A 1 224 ? -3.372 18.031 66.076 1.00 44.35 223 ALA A C 1
ATOM 1747 O O . ALA A 1 224 ? -3.734 19.198 65.928 1.00 44.26 223 ALA A O 1
ATOM 1749 N N . LYS A 1 225 ? -4.217 16.955 65.979 1.00 43.14 224 LYS A N 1
ATOM 1750 C CA . LYS A 1 225 ? -5.660 16.982 65.697 1.00 44.13 224 LYS A CA 1
ATOM 1751 C C . LYS A 1 225 ? -6.462 17.675 66.804 1.00 50.40 224 LYS A C 1
ATOM 1752 O O . LYS A 1 225 ? -7.480 18.307 66.514 1.00 52.04 224 LYS A O 1
ATOM 1756 N N . GLY A 1 226 ? -6.009 17.526 68.049 1.00 46.27 225 GLY A N 1
ATOM 1757 C CA . GLY A 1 226 ? -6.606 18.160 69.220 1.00 46.86 225 GLY A CA 1
ATOM 1758 C C . GLY A 1 226 ? -6.327 19.652 69.309 1.00 50.62 225 GLY A C 1
ATOM 1759 O O . GLY A 1 226 ? -7.117 20.392 69.894 1.00 51.20 225 GLY A O 1
ATOM 1760 N N . PHE A 1 227 ? -5.197 20.102 68.729 1.00 46.53 226 PHE A N 1
ATOM 1761 C CA . PHE A 1 227 ? -4.744 21.495 68.711 1.00 45.94 226 PHE A CA 1
ATOM 1762 C C . PHE A 1 227 ? -5.251 22.267 67.503 1.00 48.52 226 PHE A C 1
ATOM 1763 O O . PHE A 1 227 ? -5.423 23.485 67.579 1.00 48.22 226 PHE A O 1
ATOM 1771 N N . PHE A 1 228 ? -5.458 21.571 66.377 1.00 44.47 227 PHE A N 1
ATOM 1772 C CA . PHE A 1 228 ? -5.965 22.159 65.132 1.00 43.90 227 PHE A CA 1
ATOM 1773 C C . PHE A 1 228 ? -7.188 21.328 64.645 1.00 50.49 227 PHE A C 1
ATOM 1774 O O . PHE A 1 228 ? -7.066 20.582 63.666 1.00 49.62 227 PHE A O 1
ATOM 1782 N N . PRO A 1 229 ? -8.354 21.397 65.359 1.00 50.42 228 PRO A N 1
ATOM 1783 C CA . PRO A 1 229 ? -9.523 20.585 64.965 1.00 52.37 228 PRO A CA 1
ATOM 1784 C C . PRO A 1 229 ? -10.209 20.993 63.656 1.00 57.39 228 PRO A C 1
ATOM 1785 O O . PRO A 1 229 ? -10.829 20.148 63.010 1.00 57.80 228 PRO A O 1
ATOM 1789 N N . GLY A 1 230 ? -10.093 22.269 63.286 1.00 53.49 229 GLY A N 1
ATOM 1790 C CA . GLY A 1 230 ? -10.640 22.806 62.041 1.00 53.14 229 GLY A CA 1
ATOM 1791 C C . GLY A 1 230 ? -9.875 22.299 60.834 1.00 52.72 229 GLY A C 1
ATOM 1792 O O . GLY A 1 230 ? -10.463 22.018 59.786 1.00 52.09 229 GLY A O 1
ATOM 1793 N N . SER A 1 231 ? -8.549 22.145 60.999 1.00 46.45 230 SER A N 1
ATOM 1794 C CA . SER A 1 231 ? -7.622 21.633 59.988 1.00 44.08 230 SER A CA 1
ATOM 1795 C C . SER A 1 231 ? -7.832 20.125 59.790 1.00 46.67 230 SER A C 1
ATOM 1796 O O . SER A 1 231 ? -7.785 19.650 58.654 1.00 44.89 230 SER A O 1
ATOM 1799 N N . ALA A 1 232 ? -8.082 19.410 60.892 1.00 44.60 231 ALA A N 1
ATOM 1800 C CA . ALA A 1 232 ? -8.341 17.950 60.900 1.00 45.50 231 ALA A CA 1
ATOM 1801 C C . ALA A 1 232 ? -9.645 17.601 60.166 1.00 53.67 231 ALA A C 1
ATOM 1802 O O . ALA A 1 232 ? -9.647 16.608 59.440 1.00 54.20 231 ALA A O 1
ATOM 1804 N N . GLN A 1 233 ? -10.708 18.389 60.364 1.00 52.79 232 GLN A N 1
ATOM 1805 C CA . GLN A 1 233 ? -12.024 18.149 59.710 1.00 54.87 232 GLN A CA 1
ATOM 1806 C C . GLN A 1 233 ? -11.907 18.288 58.192 1.00 59.65 232 GLN A C 1
ATOM 1807 O O . GLN A 1 233 ? -12.402 17.404 57.486 1.00 61.96 232 GLN A O 1
ATOM 1811 N N . SER A 1 234 ? -11.246 19.346 57.725 1.00 54.64 233 SER A N 1
ATOM 1812 C CA . SER A 1 234 ? -11.078 19.600 56.270 1.00 54.85 233 SER A CA 1
ATOM 1813 C C . SER A 1 234 ? -10.197 18.540 55.599 1.00 57.26 233 SER A C 1
ATOM 1814 O O . SER A 1 234 ? -10.547 18.091 54.506 1.00 57.42 233 SER A O 1
ATOM 1817 N N . CYS A 1 235 ? -9.105 18.142 56.253 1.00 51.94 234 CYS A N 1
ATOM 1818 C CA . CYS A 1 235 ? -8.173 17.187 55.649 1.00 50.29 234 CYS A CA 1
ATOM 1819 C C . CYS A 1 235 ? -7.778 16.109 56.645 1.00 52.87 234 CYS A C 1
ATOM 1820 O O . CYS A 1 235 ? -7.463 16.429 57.793 1.00 51.94 234 CYS A O 1
ATOM 1823 N N . GLU A 1 236 ? -7.779 14.832 56.195 1.00 48.90 235 GLU A N 1
ATOM 1824 C CA . GLU A 1 236 ? -7.393 13.663 56.987 1.00 47.72 235 GLU A CA 1
ATOM 1825 C C . GLU A 1 236 ? -5.901 13.729 57.335 1.00 49.30 235 GLU A C 1
ATOM 1826 O O . GLU A 1 236 ? -5.540 13.594 58.508 1.00 48.90 235 GLU A O 1
ATOM 1828 N N . ALA A 1 237 ? -5.042 13.992 56.321 1.00 43.16 236 ALA A N 1
ATOM 1829 C CA . ALA A 1 237 ? -3.598 14.110 56.499 1.00 39.79 236 ALA A CA 1
ATOM 1830 C C . ALA A 1 237 ? -3.145 15.578 56.335 1.00 40.44 236 ALA A C 1
ATOM 1831 O O . ALA A 1 237 ? -2.370 15.898 55.427 1.00 39.84 236 ALA A O 1
ATOM 1833 N N . PHE A 1 238 ? -3.620 16.465 57.240 1.00 35.10 237 PHE A N 1
ATOM 1834 C CA . PHE A 1 238 ? -3.320 17.904 57.221 1.00 33.68 237 PHE A CA 1
ATOM 1835 C C . PHE A 1 238 ? -1.849 18.219 57.548 1.00 33.71 237 PHE A C 1
ATOM 1836 O O . PHE A 1 238 ? -1.374 19.306 57.223 1.00 31.95 237 PHE A O 1
ATOM 1844 N N . LEU A 1 239 ? -1.127 17.267 58.163 1.00 29.86 238 LEU A N 1
ATOM 1845 C CA . LEU A 1 239 ? 0.288 17.426 58.488 1.00 28.76 238 LEU A CA 1
ATOM 1846 C C . LEU A 1 239 ? 1.170 17.343 57.231 1.00 34.59 238 LEU A C 1
ATOM 1847 O O . LEU A 1 239 ? 2.303 17.848 57.237 1.00 34.82 238 LEU A O 1
ATOM 1852 N N . ARG A 1 240 ? 0.624 16.748 56.139 1.00 32.19 239 ARG A N 1
ATOM 1853 C CA . ARG A 1 240 ? 1.282 16.625 54.834 1.00 32.16 239 ARG A CA 1
ATOM 1854 C C . ARG A 1 240 ? 1.324 17.995 54.115 1.00 37.35 239 ARG A C 1
ATOM 1855 O O . ARG A 1 240 ? 2.014 18.128 53.097 1.00 37.61 239 ARG A O 1
ATOM 1863 N N . HIS A 1 241 ? 0.612 19.020 54.669 1.00 34.03 240 HIS A N 1
ATOM 1864 C CA . HIS A 1 241 ? 0.625 20.396 54.154 1.00 34.01 240 HIS A CA 1
ATOM 1865 C C . HIS A 1 241 ? 1.933 21.087 54.558 1.00 35.53 240 HIS A C 1
ATOM 1866 O O . HIS A 1 241 ? 2.263 22.120 53.987 1.00 35.36 240 HIS A O 1
ATOM 1873 N N . LYS A 1 242 ? 2.659 20.519 55.554 1.00 31.43 241 LYS A N 1
ATOM 1874 C CA . LYS A 1 242 ? 3.960 20.971 56.098 1.00 30.67 241 LYS A CA 1
ATOM 1875 C C . LYS A 1 242 ? 3.909 22.419 56.644 1.00 34.63 241 LYS A C 1
ATOM 1876 O O . LYS A 1 242 ? 4.747 23.255 56.303 1.00 34.29 241 LYS A O 1
ATOM 1882 N N . MET A 1 243 ? 2.930 22.689 57.521 1.00 31.47 242 MET A N 1
ATOM 1883 C CA . MET A 1 243 ? 2.696 24.016 58.093 1.00 31.73 242 MET A CA 1
ATOM 1884 C C . MET A 1 243 ? 2.714 24.043 59.611 1.00 33.56 242 MET A C 1
ATOM 1885 O O . MET A 1 243 ? 2.690 25.126 60.184 1.00 31.92 242 MET A O 1
ATOM 1890 N N . THR A 1 244 ? 2.775 22.876 60.262 1.00 31.35 243 THR A N 1
ATOM 1891 C CA . THR A 1 244 ? 2.673 22.774 61.717 1.00 31.97 243 THR A CA 1
ATOM 1892 C C . THR A 1 244 ? 4.051 22.616 62.413 1.00 35.78 243 THR A C 1
ATOM 1893 O O . THR A 1 244 ? 4.777 21.650 62.171 1.00 35.21 243 THR A O 1
ATOM 1897 N N . LEU A 1 245 ? 4.351 23.588 63.329 1.00 29.94 244 LEU A N 1
ATOM 1898 C CA . LEU A 1 245 ? 5.530 23.676 64.187 1.00 26.94 244 LEU A CA 1
ATOM 1899 C C . LEU A 1 245 ? 5.072 23.419 65.650 1.00 30.96 244 LEU A C 1
ATOM 1900 O O . LEU A 1 245 ? 4.133 24.042 66.127 1.00 28.90 244 LEU A O 1
ATOM 1905 N N . ILE A 1 246 ? 5.667 22.410 66.306 1.00 29.00 245 ILE A N 1
ATOM 1906 C CA . ILE A 1 246 ? 5.372 22.029 67.697 1.00 28.27 245 ILE A CA 1
ATOM 1907 C C . ILE A 1 246 ? 6.742 21.937 68.371 1.00 31.15 245 ILE A C 1
ATOM 1908 O O . ILE A 1 246 ? 7.586 21.190 67.884 1.00 29.14 245 ILE A O 1
ATOM 1913 N N . SER A 1 247 ? 6.981 22.748 69.448 1.00 28.49 246 SER A N 1
ATOM 1914 C CA . SER A 1 247 ? 8.252 22.823 70.189 1.00 27.27 246 SER A CA 1
ATOM 1915 C C . SER A 1 247 ? 8.563 21.581 71.044 1.00 30.62 246 SER A C 1
ATOM 1916 O O . SER A 1 247 ? 7.607 20.945 71.485 1.00 31.44 246 SER A O 1
ATOM 1919 N N . PRO A 1 248 ? 9.873 21.282 71.365 1.00 25.49 247 PRO A N 1
ATOM 1920 C CA . PRO A 1 248 ? 10.194 20.112 72.202 1.00 25.03 247 PRO A CA 1
ATOM 1921 C C . PRO A 1 248 ? 9.607 20.153 73.611 1.00 29.92 247 PRO A C 1
ATOM 1922 O O . PRO A 1 248 ? 9.382 19.091 74.191 1.00 31.86 247 PRO A O 1
ATOM 1926 N N . LEU A 1 249 ? 9.359 21.363 74.155 1.00 26.07 248 LEU A N 1
ATOM 1927 C CA . LEU A 1 249 ? 8.737 21.593 75.466 1.00 27.06 248 LEU A CA 1
ATOM 1928 C C . LEU A 1 249 ? 7.262 21.195 75.441 1.00 33.88 248 LEU A C 1
ATOM 1929 O O . LEU A 1 249 ? 6.741 20.731 76.440 1.00 34.36 248 LEU A O 1
ATOM 1934 N N . MET A 1 250 ? 6.601 21.380 74.297 1.00 33.82 249 MET A N 1
ATOM 1935 C CA . MET A 1 250 ? 5.204 21.017 74.073 1.00 36.01 249 MET A CA 1
ATOM 1936 C C . MET A 1 250 ? 5.088 19.490 73.938 1.00 38.70 249 MET A C 1
ATOM 1937 O O . MET A 1 250 ? 4.120 18.914 74.420 1.00 38.42 249 MET A O 1
ATOM 1942 N N . LEU A 1 251 ? 6.109 18.838 73.336 1.00 34.71 250 LEU A N 1
ATOM 1943 C CA . LEU A 1 251 ? 6.172 17.379 73.171 1.00 34.19 250 LEU A CA 1
ATOM 1944 C C . LEU A 1 251 ? 6.368 16.670 74.521 1.00 37.37 250 LEU A C 1
ATOM 1945 O O . LEU A 1 251 ? 5.736 15.650 74.791 1.00 37.00 250 LEU A O 1
ATOM 1950 N N . LYS A 1 252 ? 7.240 17.229 75.366 1.00 33.82 251 LYS A N 1
ATOM 1951 C CA . LYS A 1 252 ? 7.563 16.720 76.691 1.00 34.45 251 LYS A CA 1
ATOM 1952 C C . LYS A 1 252 ? 6.363 16.850 77.638 1.00 39.86 251 LYS A C 1
ATOM 1953 O O . LYS A 1 252 ? 6.153 15.974 78.474 1.00 40.59 251 LYS A O 1
ATOM 1958 N N . LYS A 1 253 ? 5.580 17.943 77.496 1.00 36.93 252 LYS A N 1
ATOM 1959 C CA . LYS A 1 253 ? 4.398 18.252 78.310 1.00 38.05 252 LYS A CA 1
ATOM 1960 C C . LYS A 1 253 ? 3.260 17.237 78.101 1.00 41.67 252 LYS A C 1
ATOM 1961 O O . LYS A 1 253 ? 2.553 16.880 79.061 1.00 41.85 252 LYS A O 1
ATOM 1965 N N . TYR A 1 254 ? 3.096 16.766 76.852 1.00 36.32 253 TYR A N 1
ATOM 1966 C CA . TYR A 1 254 ? 2.031 15.829 76.508 1.00 36.29 253 TYR A CA 1
ATOM 1967 C C . TYR A 1 254 ? 2.509 14.366 76.385 1.00 40.29 253 TYR A C 1
ATOM 1968 O O . TYR A 1 254 ? 1.765 13.511 75.896 1.00 39.72 253 TYR A O 1
ATOM 1977 N N . GLY A 1 255 ? 3.712 14.098 76.896 1.00 37.30 254 GLY A N 1
ATOM 1978 C CA . GLY A 1 255 ? 4.321 12.773 76.933 1.00 37.64 254 GLY A CA 1
ATOM 1979 C C . GLY A 1 255 ? 4.642 12.123 75.605 1.00 41.20 254 GLY A C 1
ATOM 1980 O O . GLY A 1 255 ? 4.647 10.899 75.528 1.00 40.90 254 GLY A O 1
ATOM 1981 N N . ILE A 1 256 ? 4.920 12.914 74.559 1.00 37.45 255 ILE A N 1
ATOM 1982 C CA . ILE A 1 256 ? 5.264 12.378 73.239 1.00 37.56 255 ILE A CA 1
ATOM 1983 C C . ILE A 1 256 ? 6.785 12.121 73.203 1.00 40.85 255 ILE A C 1
ATOM 1984 O O . ILE A 1 256 ? 7.555 13.066 73.394 1.00 40.54 255 ILE A O 1
ATOM 1989 N N . PRO A 1 257 ? 7.238 10.857 73.005 1.00 37.06 256 PRO A N 1
ATOM 1990 C CA . PRO A 1 257 ? 8.692 10.585 72.980 1.00 35.75 256 PRO A CA 1
ATOM 1991 C C . PRO A 1 257 ? 9.361 11.174 71.733 1.00 35.51 256 PRO A C 1
ATOM 1992 O O . PRO A 1 257 ? 8.753 11.185 70.659 1.00 32.52 256 PRO A O 1
ATOM 1996 N N . PHE A 1 258 ? 10.600 11.701 71.894 1.00 30.54 257 PHE A N 1
ATOM 1997 C CA . PHE A 1 258 ? 11.367 12.322 70.815 1.00 29.09 257 PHE A CA 1
ATOM 1998 C C . PHE A 1 258 ? 12.876 12.338 71.101 1.00 32.84 257 PHE A C 1
ATOM 1999 O O . PHE A 1 258 ? 13.294 12.155 72.243 1.00 33.30 257 PHE A O 1
ATOM 2007 N N . ASP A 1 259 ? 13.680 12.603 70.064 1.00 27.61 258 ASP A N 1
ATOM 2008 C CA . ASP A 1 259 ? 15.124 12.795 70.169 1.00 26.93 258 ASP A CA 1
ATOM 2009 C C . ASP A 1 259 ? 15.566 13.972 69.261 1.00 31.40 258 ASP A C 1
ATOM 2010 O O . ASP A 1 259 ? 14.800 14.385 68.383 1.00 28.85 258 ASP A O 1
ATOM 2015 N N . LYS A 1 260 ? 16.776 14.541 69.523 1.00 30.00 259 LYS A N 1
ATOM 2016 C CA . LYS A 1 260 ? 17.362 15.697 68.810 1.00 28.86 259 LYS A CA 1
ATOM 2017 C C . LYS A 1 260 ? 18.729 15.318 68.225 1.00 33.82 259 LYS A C 1
ATOM 2018 O O . LYS A 1 260 ? 19.410 14.454 68.789 1.00 33.24 259 LYS A O 1
ATOM 2024 N N . VAL A 1 261 ? 19.166 16.024 67.138 1.00 29.31 260 VAL A N 1
ATOM 2025 C CA . VAL A 1 261 ? 20.464 15.800 66.486 1.00 29.71 260 VAL A CA 1
ATOM 2026 C C . VAL A 1 261 ? 20.847 17.009 65.605 1.00 34.48 260 VAL A C 1
ATOM 2027 O O . VAL A 1 261 ? 19.970 17.640 65.008 1.00 33.36 260 VAL A O 1
ATOM 2031 N N . THR A 1 262 ? 22.158 17.335 65.562 1.00 31.22 261 THR A N 1
ATOM 2032 C CA . THR A 1 262 ? 22.716 18.412 64.744 1.00 31.26 261 THR A CA 1
ATOM 2033 C C . THR A 1 262 ? 23.606 17.829 63.622 1.00 35.89 261 THR A C 1
ATOM 2034 O O . THR A 1 262 ? 24.562 17.107 63.909 1.00 36.39 261 THR A O 1
ATOM 2038 N N . GLN A 1 263 ? 23.301 18.186 62.358 1.00 31.05 262 GLN A N 1
ATOM 2039 C CA . GLN A 1 263 ? 24.020 17.779 61.149 1.00 30.59 262 GLN A CA 1
ATOM 2040 C C . GLN A 1 263 ? 24.953 18.881 60.682 1.00 34.38 262 GLN A C 1
ATOM 2041 O O . GLN A 1 263 ? 24.529 19.998 60.382 1.00 33.66 262 GLN A O 1
ATOM 2047 N N . GLU A 1 264 ? 26.223 18.533 60.547 1.00 32.77 263 GLU A N 1
ATOM 2048 C CA . GLU A 1 264 ? 27.249 19.466 60.108 1.00 32.96 263 GLU A CA 1
ATOM 2049 C C . GLU A 1 264 ? 27.640 19.233 58.646 1.00 35.96 263 GLU A C 1
ATOM 2050 O O . GLU A 1 264 ? 27.280 18.189 58.081 1.00 33.52 263 GLU A O 1
ATOM 2056 N N . ALA A 1 265 ? 28.327 20.226 58.014 1.00 32.93 264 ALA A N 1
ATOM 2057 C CA . ALA A 1 265 ? 28.740 20.140 56.607 1.00 32.73 264 ALA A CA 1
ATOM 2058 C C . ALA A 1 265 ? 29.553 18.865 56.381 1.00 38.52 264 ALA A C 1
ATOM 2059 O O . ALA A 1 265 ? 30.424 18.527 57.193 1.00 39.95 264 ALA A O 1
ATOM 2061 N N . GLY A 1 266 ? 29.203 18.129 55.329 1.00 33.97 265 GLY A N 1
ATOM 2062 C CA . GLY A 1 266 ? 29.850 16.871 54.994 1.00 33.56 265 GLY A CA 1
ATOM 2063 C C . GLY A 1 266 ? 29.252 15.655 55.680 1.00 35.51 265 GLY A C 1
ATOM 2064 O O . GLY A 1 266 ? 29.906 14.614 55.747 1.00 34.79 265 GLY A O 1
ATOM 2065 N N . GLU A 1 267 ? 28.008 15.763 56.215 1.00 30.72 266 GLU A N 1
ATOM 2066 C CA . GLU A 1 267 ? 27.353 14.623 56.865 1.00 28.69 266 GLU A CA 1
ATOM 2067 C C . GLU A 1 267 ? 26.031 14.298 56.194 1.00 32.04 266 GLU A C 1
ATOM 2068 O O . GLU A 1 267 ? 25.380 15.205 55.677 1.00 30.47 266 GLU A O 1
ATOM 2074 N N . PHE A 1 268 ? 25.647 13.024 56.299 1.00 29.03 267 PHE A N 1
ATOM 2075 C CA . PHE A 1 268 ? 24.402 12.443 55.742 1.00 26.83 267 PHE A CA 1
ATOM 2076 C C . PHE A 1 268 ? 23.413 12.169 56.873 1.00 30.62 267 PHE A C 1
ATOM 2077 O O . PHE A 1 268 ? 23.819 11.731 57.944 1.00 28.24 267 PHE A O 1
ATOM 2085 N N . MET A 1 269 ? 22.140 12.444 56.598 1.00 29.32 268 MET A N 1
ATOM 2086 C CA . MET A 1 269 ? 21.007 12.148 57.506 1.00 27.84 268 MET A CA 1
ATOM 2087 C C . MET A 1 269 ? 20.041 11.236 56.734 1.00 29.21 268 MET A C 1
ATOM 2088 O O . MET A 1 269 ? 19.822 11.477 55.547 1.00 26.46 268 MET A O 1
ATOM 2093 N N . ILE A 1 270 ? 19.540 10.187 57.383 1.00 27.00 269 ILE A N 1
ATOM 2094 C CA . ILE A 1 270 ? 18.568 9.241 56.764 1.00 26.45 269 ILE A CA 1
ATOM 2095 C C . ILE A 1 270 ? 17.269 9.280 57.576 1.00 28.29 269 ILE A C 1
ATOM 2096 O O . ILE A 1 270 ? 17.345 9.218 58.788 1.00 29.25 269 ILE A O 1
ATOM 2101 N N . THR A 1 271 ? 16.129 9.398 56.901 1.00 23.44 270 THR A N 1
ATOM 2102 C CA . THR A 1 271 ? 14.781 9.392 57.526 1.00 22.33 270 THR A CA 1
ATOM 2103 C C . THR A 1 271 ? 14.094 8.099 57.077 1.00 27.64 270 THR A C 1
ATOM 2104 O O . THR A 1 271 ? 14.177 7.769 55.902 1.00 25.64 270 THR A O 1
ATOM 2108 N N . PHE A 1 272 ? 13.421 7.422 57.997 1.00 27.23 271 PHE A N 1
ATOM 2109 C CA . PHE A 1 272 ? 12.832 6.115 57.735 1.00 28.12 271 PHE A CA 1
ATOM 2110 C C . PHE A 1 272 ? 11.308 6.196 57.563 1.00 29.82 271 PHE A C 1
ATOM 2111 O O . PHE A 1 272 ? 10.717 7.171 58.025 1.00 28.71 271 PHE A O 1
ATOM 2119 N N . PRO A 1 273 ? 10.659 5.198 56.907 1.00 27.19 272 PRO A N 1
ATOM 2120 C CA . PRO A 1 273 ? 9.188 5.246 56.742 1.00 27.38 272 PRO A CA 1
ATOM 2121 C C . PRO A 1 273 ? 8.376 5.508 58.017 1.00 35.51 272 PRO A C 1
ATOM 2122 O O . PRO A 1 273 ? 8.570 4.842 59.046 1.00 36.10 272 PRO A O 1
ATOM 2126 N N . TYR A 1 274 ? 7.456 6.493 57.932 1.00 33.18 273 TYR A N 1
ATOM 2127 C CA . TYR A 1 274 ? 6.544 6.940 58.990 1.00 33.51 273 TYR A CA 1
ATOM 2128 C C . TYR A 1 274 ? 7.309 7.567 60.196 1.00 37.17 273 TYR A C 1
ATOM 2129 O O . TYR A 1 274 ? 6.817 7.575 61.337 1.00 37.51 273 TYR A O 1
ATOM 2138 N N . GLY A 1 275 ? 8.490 8.129 59.900 1.00 31.00 274 GLY A N 1
ATOM 2139 C CA . GLY A 1 275 ? 9.325 8.814 60.876 1.00 28.80 274 GLY A CA 1
ATOM 2140 C C . GLY A 1 275 ? 9.079 10.306 60.787 1.00 29.31 274 GLY A C 1
ATOM 2141 O O . GLY A 1 275 ? 9.522 10.950 59.829 1.00 27.28 274 GLY A O 1
ATOM 2142 N N . TYR A 1 276 ? 8.337 10.851 61.762 1.00 24.35 275 TYR A N 1
ATOM 2143 C CA . TYR A 1 276 ? 8.008 12.282 61.833 1.00 22.75 275 TYR A CA 1
ATOM 2144 C C . TYR A 1 276 ? 9.226 13.087 62.243 1.00 26.55 275 TYR A C 1
ATOM 2145 O O . TYR A 1 276 ? 9.851 12.772 63.254 1.00 24.98 275 TYR A O 1
ATOM 2154 N N . HIS A 1 277 ? 9.576 14.114 61.440 1.00 23.87 276 HIS A N 1
ATOM 2155 C CA . HIS A 1 277 ? 10.713 14.976 61.690 1.00 23.68 276 HIS A CA 1
ATOM 2156 C C . HIS A 1 277 ? 10.413 16.463 61.401 1.00 28.79 276 HIS A C 1
ATOM 2157 O O . HIS A 1 277 ? 9.527 16.786 60.609 1.00 28.92 276 HIS A O 1
ATOM 2164 N N . ALA A 1 278 ? 11.137 17.351 62.103 1.00 25.34 277 ALA A N 1
ATOM 2165 C CA . ALA A 1 278 ? 11.096 18.820 62.042 1.00 24.57 277 ALA A CA 1
ATOM 2166 C C . ALA A 1 278 ? 12.503 19.391 62.366 1.00 26.55 277 ALA A C 1
ATOM 2167 O O . ALA A 1 278 ? 13.388 18.663 62.818 1.00 24.16 277 ALA A O 1
ATOM 2169 N N . GLY A 1 279 ? 12.705 20.676 62.125 1.00 23.85 278 GLY A N 1
ATOM 2170 C CA . GLY A 1 279 ? 13.982 21.308 62.421 1.00 23.26 278 GLY A CA 1
ATOM 2171 C C . GLY A 1 279 ? 14.189 22.689 61.843 1.00 24.86 278 GLY A C 1
ATOM 2172 O O . GLY A 1 279 ? 13.283 23.273 61.256 1.00 23.23 278 GLY A O 1
ATOM 2173 N N . PHE A 1 280 ? 15.417 23.195 61.986 1.00 21.81 279 PHE A N 1
ATOM 2174 C CA . PHE A 1 280 ? 15.831 24.518 61.547 1.00 21.56 279 PHE A CA 1
ATOM 2175 C C . PHE A 1 280 ? 17.303 24.575 61.126 1.00 26.40 279 PHE A C 1
ATOM 2176 O O . PHE A 1 280 ? 18.119 23.736 61.548 1.00 25.74 279 PHE A O 1
ATOM 2184 N N . ASN A 1 281 ? 17.640 25.617 60.333 1.00 22.23 280 ASN A N 1
ATOM 2185 C CA . ASN A 1 281 ? 18.989 25.911 59.855 1.00 21.70 280 ASN A CA 1
ATOM 2186 C C . ASN A 1 281 ? 19.635 26.956 60.770 1.00 26.00 280 ASN A C 1
ATOM 2187 O O . ASN A 1 281 ? 18.951 27.891 61.201 1.00 23.36 280 ASN A O 1
ATOM 2192 N N . HIS A 1 282 ? 20.957 26.777 61.078 1.00 25.25 281 HIS A N 1
ATOM 2193 C CA . HIS A 1 282 ? 21.741 27.646 61.970 1.00 25.48 281 HIS A CA 1
ATOM 2194 C C . HIS A 1 282 ? 22.186 28.936 61.295 1.00 31.11 281 HIS A C 1
ATOM 2195 O O . HIS A 1 282 ? 22.349 29.959 61.965 1.00 32.61 281 HIS A O 1
ATOM 2202 N N . GLY A 1 283 ? 22.394 28.869 59.986 1.00 26.93 282 GLY A N 1
ATOM 2203 C CA . GLY A 1 283 ? 22.825 29.992 59.166 1.00 27.41 282 GLY A CA 1
ATOM 2204 C C . GLY A 1 283 ? 22.908 29.578 57.717 1.00 31.00 282 GLY A C 1
ATOM 2205 O O . GLY A 1 283 ? 22.347 28.540 57.350 1.00 29.87 282 GLY A O 1
ATOM 2206 N N . PHE A 1 284 ? 23.608 30.382 56.882 1.00 28.48 283 PHE A N 1
ATOM 2207 C CA . PHE A 1 284 ? 23.755 30.115 55.446 1.00 27.94 283 PHE A CA 1
ATOM 2208 C C . PHE A 1 284 ? 24.385 28.745 55.161 1.00 32.86 283 PHE A C 1
ATOM 2209 O O . PHE A 1 284 ? 25.460 28.435 55.685 1.00 34.35 283 PHE A O 1
ATOM 2217 N N . ASN A 1 285 ? 23.710 27.940 54.321 1.00 28.77 284 ASN A N 1
ATOM 2218 C CA . ASN A 1 285 ? 24.128 26.582 53.929 1.00 28.68 284 ASN A CA 1
ATOM 2219 C C . ASN A 1 285 ? 23.449 26.094 52.631 1.00 31.59 284 ASN A C 1
ATOM 2220 O O . ASN A 1 285 ? 22.712 26.845 52.005 1.00 29.49 284 ASN A O 1
ATOM 2225 N N . CYS A 1 286 ? 23.701 24.832 52.245 1.00 29.70 285 CYS A N 1
ATOM 2226 C CA . CYS A 1 286 ? 23.127 24.163 51.076 1.00 30.57 285 CYS A CA 1
ATOM 2227 C C . CYS A 1 286 ? 23.071 22.666 51.317 1.00 33.01 285 CYS A C 1
ATOM 2228 O O . CYS A 1 286 ? 24.072 22.049 51.672 1.00 31.03 285 CYS A O 1
ATOM 2231 N N . ALA A 1 287 ? 21.878 22.097 51.123 1.00 30.83 286 ALA A N 1
ATOM 2232 C CA . ALA A 1 287 ? 21.571 20.680 51.309 1.00 29.55 286 ALA A CA 1
ATOM 2233 C C . ALA A 1 287 ? 21.035 20.060 50.030 1.00 31.57 286 ALA A C 1
ATOM 2234 O O . ALA A 1 287 ? 20.430 20.755 49.218 1.00 29.14 286 ALA A O 1
ATOM 2236 N N . GLU A 1 288 ? 21.257 18.751 49.851 1.00 29.88 287 GLU A N 1
ATOM 2237 C CA . GLU A 1 288 ? 20.716 17.992 48.710 1.00 30.76 287 GLU A CA 1
ATOM 2238 C C . GLU A 1 288 ? 19.833 16.862 49.243 1.00 33.13 287 GLU A C 1
ATOM 2239 O O . GLU A 1 288 ? 20.174 16.232 50.253 1.00 30.53 287 GLU A O 1
ATOM 2245 N N . SER A 1 289 ? 18.664 16.667 48.609 1.00 29.85 288 SER A N 1
ATOM 2246 C CA . SER A 1 289 ? 17.712 15.662 49.061 1.00 28.24 288 SER A CA 1
ATOM 2247 C C . SER A 1 289 ? 16.907 14.987 47.955 1.00 31.49 288 SER A C 1
ATOM 2248 O O . SER A 1 289 ? 16.592 15.592 46.930 1.00 29.96 288 SER A O 1
ATOM 2251 N N . THR A 1 290 ? 16.558 13.714 48.209 1.00 29.87 289 THR A N 1
ATOM 2252 C CA . THR A 1 290 ? 15.692 12.857 47.395 1.00 30.81 289 THR A CA 1
ATOM 2253 C C . THR A 1 290 ? 15.071 11.768 48.299 1.00 35.18 289 THR A C 1
ATOM 2254 O O . THR A 1 290 ? 15.450 11.632 49.461 1.00 33.91 289 THR A O 1
ATOM 2258 N N . ASN A 1 291 ? 14.114 11.014 47.757 1.00 33.83 290 ASN A N 1
ATOM 2259 C CA . ASN A 1 291 ? 13.447 9.917 48.441 1.00 33.23 290 ASN A CA 1
ATOM 2260 C C . ASN A 1 291 ? 13.938 8.595 47.854 1.00 36.93 290 ASN A C 1
ATOM 2261 O O . ASN A 1 291 ? 14.343 8.552 46.686 1.00 36.32 290 ASN A O 1
ATOM 2266 N N . PHE A 1 292 ? 13.890 7.517 48.663 1.00 32.37 291 PHE A N 1
ATOM 2267 C CA . PHE A 1 292 ? 14.273 6.167 48.237 1.00 33.05 291 PHE A CA 1
ATOM 2268 C C . PHE A 1 292 ? 13.417 5.101 48.932 1.00 38.33 291 PHE A C 1
ATOM 2269 O O . PHE A 1 292 ? 12.643 5.428 49.829 1.00 36.82 291 PHE A O 1
ATOM 2277 N N . ALA A 1 293 ? 13.541 3.832 48.505 1.00 37.42 292 ALA A N 1
ATOM 2278 C CA . ALA A 1 293 ? 12.757 2.731 49.053 1.00 37.67 292 ALA A CA 1
ATOM 2279 C C . ALA A 1 293 ? 13.572 1.461 49.256 1.00 40.99 292 ALA A C 1
ATOM 2280 O O . ALA A 1 293 ? 14.670 1.334 48.715 1.00 40.60 292 ALA A O 1
ATOM 2282 N N . THR A 1 294 ? 13.035 0.535 50.074 1.00 38.10 293 THR A N 1
ATOM 2283 C CA . THR A 1 294 ? 13.536 -0.829 50.316 1.00 38.97 293 THR A CA 1
ATOM 2284 C C . THR A 1 294 ? 12.308 -1.740 50.236 1.00 45.20 293 THR A C 1
ATOM 2285 O O . THR A 1 294 ? 11.193 -1.228 50.048 1.00 44.57 293 THR A O 1
ATOM 2289 N N . ARG A 1 295 ? 12.495 -3.074 50.400 1.00 43.92 294 ARG A N 1
ATOM 2290 C CA . ARG A 1 295 ? 11.396 -4.050 50.392 1.00 45.17 294 ARG A CA 1
ATOM 2291 C C . ARG A 1 295 ? 10.432 -3.840 51.586 1.00 48.44 294 ARG A C 1
ATOM 2292 O O . ARG A 1 295 ? 9.251 -4.181 51.483 1.00 49.72 294 ARG A O 1
ATOM 2300 N N . ARG A 1 296 ? 10.939 -3.263 52.703 1.00 42.87 295 ARG A N 1
ATOM 2301 C CA . ARG A 1 296 ? 10.166 -2.965 53.913 1.00 42.10 295 ARG A CA 1
ATOM 2302 C C . ARG A 1 296 ? 9.133 -1.833 53.659 1.00 45.06 295 ARG A C 1
ATOM 2303 O O . ARG A 1 296 ? 8.013 -1.907 54.168 1.00 44.68 295 ARG A O 1
ATOM 2311 N N . TRP A 1 297 ? 9.503 -0.826 52.837 1.00 40.30 296 TRP A N 1
ATOM 2312 C CA . TRP A 1 297 ? 8.650 0.309 52.484 1.00 39.16 296 TRP A CA 1
ATOM 2313 C C . TRP A 1 297 ? 7.321 -0.063 51.779 1.00 43.64 296 TRP A C 1
ATOM 2314 O O . TRP A 1 297 ? 6.320 0.618 52.001 1.00 42.98 296 TRP A O 1
ATOM 2325 N N . ILE A 1 298 ? 7.320 -1.089 50.897 1.00 41.04 297 ILE A N 1
ATOM 2326 C CA . ILE A 1 298 ? 6.141 -1.515 50.122 1.00 41.48 297 ILE A CA 1
ATOM 2327 C C . ILE A 1 298 ? 4.851 -1.553 50.979 1.00 47.23 297 ILE A C 1
ATOM 2328 O O . ILE A 1 298 ? 3.829 -1.025 50.544 1.00 48.27 297 ILE A O 1
ATOM 2333 N N . GLU A 1 299 ? 4.903 -2.141 52.187 1.00 43.61 298 GLU A N 1
ATOM 2334 C CA . GLU A 1 299 ? 3.744 -2.217 53.080 1.00 43.44 298 GLU A CA 1
ATOM 2335 C C . GLU A 1 299 ? 3.291 -0.838 53.593 1.00 45.15 298 GLU A C 1
ATOM 2336 O O . GLU A 1 299 ? 2.084 -0.606 53.713 1.00 45.65 298 GLU A O 1
ATOM 2338 N N . TYR A 1 300 ? 4.257 0.078 53.867 1.00 38.98 299 TYR A N 1
ATOM 2339 C CA . TYR A 1 300 ? 4.003 1.461 54.318 1.00 36.08 299 TYR A CA 1
ATOM 2340 C C . TYR A 1 300 ? 3.316 2.306 53.234 1.00 39.68 299 TYR A C 1
ATOM 2341 O O . TYR A 1 300 ? 2.465 3.132 53.560 1.00 39.77 299 TYR A O 1
ATOM 2350 N N . GLY A 1 301 ? 3.726 2.112 51.975 1.00 36.51 300 GLY A N 1
ATOM 2351 C CA . GLY A 1 301 ? 3.189 2.806 50.810 1.00 36.96 300 GLY A CA 1
ATOM 2352 C C . GLY A 1 301 ? 1.753 2.438 50.482 1.00 43.16 300 GLY A C 1
ATOM 2353 O O . GLY A 1 301 ? 0.994 3.280 49.982 1.00 42.39 300 GLY A O 1
ATOM 2354 N N . LYS A 1 302 ? 1.380 1.165 50.758 1.00 41.03 301 LYS A N 1
ATOM 2355 C CA . LYS A 1 302 ? 0.042 0.596 50.571 1.00 42.78 301 LYS A CA 1
ATOM 2356 C C . LYS A 1 302 ? -0.939 1.106 51.638 1.00 47.11 301 LYS A C 1
ATOM 2357 O O . LYS A 1 302 ? -2.143 1.159 51.391 1.00 48.11 301 LYS A O 1
ATOM 2363 N N . GLN A 1 303 ? -0.420 1.440 52.829 1.00 43.56 302 GLN A N 1
ATOM 2364 C CA . GLN A 1 303 ? -1.188 1.879 54.002 1.00 43.28 302 GLN A CA 1
ATOM 2365 C C . GLN A 1 303 ? -1.078 3.383 54.327 1.00 46.62 302 GLN A C 1
ATOM 2366 O O . GLN A 1 303 ? -1.665 3.832 55.319 1.00 46.34 302 GLN A O 1
ATOM 2372 N N . ALA A 1 304 ? -0.331 4.155 53.503 1.00 43.02 303 ALA A N 1
ATOM 2373 C CA . ALA A 1 304 ? -0.138 5.601 53.687 1.00 41.42 303 ALA A CA 1
ATOM 2374 C C . ALA A 1 304 ? -1.472 6.377 53.609 1.00 45.60 303 ALA A C 1
ATOM 2375 O O . ALA A 1 304 ? -2.231 6.191 52.659 1.00 44.93 303 ALA A O 1
ATOM 2377 N N . VAL A 1 305 ? -1.768 7.206 54.641 1.00 42.30 304 VAL A N 1
ATOM 2378 C CA . VAL A 1 305 ? -2.972 8.048 54.677 1.00 42.66 304 VAL A CA 1
ATOM 2379 C C . VAL A 1 305 ? -2.562 9.370 54.010 1.00 47.96 304 VAL A C 1
ATOM 2380 O O . VAL A 1 305 ? -1.704 10.093 54.531 1.00 46.97 304 VAL A O 1
ATOM 2384 N N . LEU A 1 306 ? -3.135 9.645 52.831 1.00 46.60 305 LEU A N 1
ATOM 2385 C CA . LEU A 1 306 ? -2.800 10.799 51.988 1.00 46.30 305 LEU A CA 1
ATOM 2386 C C . LEU A 1 306 ? -3.716 12.020 52.146 1.00 50.81 305 LEU A C 1
ATOM 2387 O O . LEU A 1 306 ? -4.779 11.925 52.770 1.00 52.92 305 LEU A O 1
ATOM 2389 N N . CYS A 1 307 ? -3.290 13.165 51.565 1.00 45.04 306 CYS A N 1
ATOM 2390 C CA . CYS A 1 307 ? -4.017 14.436 51.557 1.00 44.78 306 CYS A CA 1
ATOM 2391 C C . CYS A 1 307 ? -5.223 14.325 50.634 1.00 54.26 306 CYS A C 1
ATOM 2392 O O . CYS A 1 307 ? -5.104 13.857 49.493 1.00 54.90 306 CYS A O 1
ATOM 2395 N N . SER A 1 308 ? -6.385 14.776 51.132 1.00 54.28 307 SER A N 1
ATOM 2396 C CA . SER A 1 308 ? -7.670 14.716 50.438 1.00 57.22 307 SER A CA 1
ATOM 2397 C C . SER A 1 308 ? -8.157 16.038 49.805 1.00 63.47 307 SER A C 1
ATOM 2398 O O . SER A 1 308 ? -8.882 15.993 48.806 1.00 65.59 307 SER A O 1
ATOM 2401 N N . CYS A 1 309 ? -7.784 17.195 50.387 1.00 58.44 308 CYS A N 1
ATOM 2402 C CA . CYS A 1 309 ? -8.253 18.521 49.971 1.00 59.31 308 CYS A CA 1
ATOM 2403 C C . CYS A 1 309 ? -7.541 19.138 48.735 1.00 63.16 308 CYS A C 1
ATOM 2404 O O . CYS A 1 309 ? -8.139 20.006 48.091 1.00 64.44 308 CYS A O 1
ATOM 2407 N N . ARG A 1 310 ? -6.293 18.729 48.421 1.00 57.74 309 ARG A N 1
ATOM 2408 C CA . ARG A 1 310 ? -5.501 19.262 47.296 1.00 57.07 309 ARG A CA 1
ATOM 2409 C C . ARG A 1 310 ? -5.350 18.242 46.135 1.00 61.83 309 ARG A C 1
ATOM 2410 O O . ARG A 1 310 ? -5.325 17.032 46.377 1.00 61.23 309 ARG A O 1
ATOM 2418 N N . LYS A 1 311 ? -5.302 18.740 44.881 1.00 60.04 310 LYS A N 1
ATOM 2419 C CA . LYS A 1 311 ? -5.246 17.920 43.658 1.00 61.62 310 LYS A CA 1
ATOM 2420 C C . LYS A 1 311 ? -3.868 17.819 42.978 1.00 65.50 310 LYS A C 1
ATOM 2421 O O . LYS A 1 311 ? -3.762 17.182 41.930 1.00 65.89 310 LYS A O 1
ATOM 2423 N N . ASP A 1 312 ? -2.823 18.422 43.563 1.00 62.15 311 ASP A N 1
ATOM 2424 C CA . ASP A 1 312 ? -1.458 18.388 43.012 1.00 61.94 311 ASP A CA 1
ATOM 2425 C C . ASP A 1 312 ? -0.559 17.347 43.720 1.00 65.00 311 ASP A C 1
ATOM 2426 O O . ASP A 1 312 ? 0.488 16.967 43.189 1.00 64.40 311 ASP A O 1
ATOM 2428 N N . MET A 1 313 ? -1.009 16.878 44.901 1.00 60.70 312 MET A N 1
ATOM 2429 C CA . MET A 1 313 ? -0.387 15.942 45.841 1.00 59.37 312 MET A CA 1
ATOM 2430 C C . MET A 1 313 ? 0.253 14.703 45.197 1.00 60.29 312 MET A C 1
ATOM 2431 O O . MET A 1 313 ? -0.238 14.216 44.182 1.00 61.69 312 MET A O 1
ATOM 2435 N N . VAL A 1 314 ? 1.342 14.196 45.808 1.00 53.62 313 VAL A N 1
ATOM 2436 C CA . VAL A 1 314 ? 2.084 13.021 45.341 1.00 52.91 313 VAL A CA 1
ATOM 2437 C C . VAL A 1 314 ? 1.378 11.709 45.736 1.00 56.63 313 VAL A C 1
ATOM 2438 O O . VAL A 1 314 ? 1.178 11.441 46.925 1.00 55.22 313 VAL A O 1
ATOM 2442 N N . LYS A 1 315 ? 1.023 10.901 44.725 1.00 53.40 314 LYS A N 1
ATOM 2443 C CA . LYS A 1 315 ? 0.389 9.599 44.892 1.00 54.39 314 LYS A CA 1
ATOM 2444 C C . LYS A 1 315 ? 1.008 8.610 43.895 1.00 58.62 314 LYS A C 1
ATOM 2445 O O . LYS A 1 315 ? 1.002 8.854 42.683 1.00 59.59 314 LYS A O 1
ATOM 2447 N N . ILE A 1 316 ? 1.576 7.514 44.414 1.00 53.31 315 ILE A N 1
ATOM 2448 C CA . ILE A 1 316 ? 2.242 6.488 43.610 1.00 53.38 315 ILE A CA 1
ATOM 2449 C C . ILE A 1 316 ? 1.345 5.251 43.465 1.00 58.71 315 ILE A C 1
ATOM 2450 O O . ILE A 1 316 ? 0.739 4.815 44.447 1.00 59.08 315 ILE A O 1
ATOM 2455 N N . SER A 1 317 ? 1.272 4.679 42.242 1.00 55.33 316 SER A N 1
ATOM 2456 C CA . SER A 1 317 ? 0.525 3.448 41.978 1.00 56.16 316 SER A CA 1
ATOM 2457 C C . SER A 1 317 ? 1.333 2.316 42.621 1.00 57.51 316 SER A C 1
ATOM 2458 O O . SER A 1 317 ? 2.489 2.090 42.247 1.00 56.77 316 SER A O 1
ATOM 2461 N N A MET A 1 318 ? 0.757 1.659 43.641 0.70 52.77 317 MET A N 1
ATOM 2462 N N B MET A 1 318 ? 0.728 1.651 43.616 0.30 53.87 317 MET A N 1
ATOM 2463 C CA A MET A 1 318 ? 1.423 0.580 44.379 0.70 51.15 317 MET A CA 1
ATOM 2464 C CA B MET A 1 318 ? 1.314 0.567 44.412 0.30 53.13 317 MET A CA 1
ATOM 2465 C C A MET A 1 318 ? 1.362 -0.773 43.650 0.70 58.60 317 MET A C 1
ATOM 2466 C C B MET A 1 318 ? 1.348 -0.760 43.649 0.30 59.48 317 MET A C 1
ATOM 2467 O O A MET A 1 318 ? 2.108 -1.681 44.012 0.70 58.26 317 MET A O 1
ATOM 2468 O O B MET A 1 318 ? 2.129 -1.644 44.003 0.30 59.11 317 MET A O 1
ATOM 2477 N N . ASP A 1 319 ? 0.486 -0.893 42.619 1.00 58.28 318 ASP A N 1
ATOM 2478 C CA . ASP A 1 319 ? 0.272 -2.086 41.774 1.00 60.86 318 ASP A CA 1
ATOM 2479 C C . ASP A 1 319 ? 1.543 -2.796 41.291 1.00 64.21 318 ASP A C 1
ATOM 2480 O O . ASP A 1 319 ? 1.668 -4.002 41.483 1.00 66.02 318 ASP A O 1
ATOM 2485 N N . VAL A 1 320 ? 2.492 -2.038 40.712 1.00 58.40 319 VAL A N 1
ATOM 2486 C CA . VAL A 1 320 ? 3.764 -2.537 40.173 1.00 57.79 319 VAL A CA 1
ATOM 2487 C C . VAL A 1 320 ? 4.657 -3.190 41.263 1.00 59.28 319 VAL A C 1
ATOM 2488 O O . VAL A 1 320 ? 5.326 -4.183 40.969 1.00 59.87 319 VAL A O 1
ATOM 2492 N N . PHE A 1 321 ? 4.644 -2.647 42.509 1.00 52.52 320 PHE A N 1
ATOM 2493 C CA . PHE A 1 321 ? 5.418 -3.163 43.648 1.00 50.02 320 PHE A CA 1
ATOM 2494 C C . PHE A 1 321 ? 4.817 -4.448 44.209 1.00 55.25 320 PHE A C 1
ATOM 2495 O O . PHE A 1 321 ? 5.566 -5.329 44.631 1.00 54.01 320 PHE A O 1
ATOM 2503 N N . VAL A 1 322 ? 3.464 -4.543 44.235 1.00 53.86 321 VAL A N 1
ATOM 2504 C CA . VAL A 1 322 ? 2.735 -5.700 44.749 1.00 55.53 321 VAL A CA 1
ATOM 2505 C C . VAL A 1 322 ? 2.857 -6.884 43.793 1.00 63.11 321 VAL A C 1
ATOM 2506 O O . VAL A 1 322 ? 3.025 -8.002 44.256 1.00 63.78 321 VAL A O 1
ATOM 2508 N N . ARG A 1 323 ? 2.824 -6.633 42.464 1.00 61.74 322 ARG A N 1
ATOM 2509 C CA . ARG A 1 323 ? 2.946 -7.658 41.420 1.00 64.65 322 ARG A CA 1
ATOM 2510 C C . ARG A 1 323 ? 4.294 -8.387 41.454 1.00 68.73 322 ARG A C 1
ATOM 2511 O O . ARG A 1 323 ? 4.321 -9.611 41.335 1.00 70.70 322 ARG A O 1
ATOM 2513 N N . LYS A 1 324 ? 5.398 -7.634 41.614 1.00 62.38 323 LYS A N 1
ATOM 2514 C CA . LYS A 1 324 ? 6.769 -8.146 41.596 1.00 62.48 323 LYS A CA 1
ATOM 2515 C C . LYS A 1 324 ? 7.264 -8.736 42.930 1.00 66.81 323 LYS A C 1
ATOM 2516 O O . LYS A 1 324 ? 7.956 -9.758 42.925 1.00 67.27 323 LYS A O 1
ATOM 2519 N N . PHE A 1 325 ? 6.943 -8.076 44.055 1.00 62.58 324 PHE A N 1
ATOM 2520 C CA . PHE A 1 325 ? 7.450 -8.428 45.383 1.00 61.60 324 PHE A CA 1
ATOM 2521 C C . PHE A 1 325 ? 6.481 -9.214 46.270 1.00 66.97 324 PHE A C 1
ATOM 2522 O O . PHE A 1 325 ? 6.936 -9.936 47.162 1.00 65.89 324 PHE A O 1
ATOM 2530 N N . GLN A 1 326 ? 5.164 -9.088 46.034 1.00 65.75 325 GLN A N 1
ATOM 2531 C CA . GLN A 1 326 ? 4.138 -9.823 46.792 1.00 66.97 325 GLN A CA 1
ATOM 2532 C C . GLN A 1 326 ? 3.140 -10.499 45.812 1.00 74.01 325 GLN A C 1
ATOM 2533 O O . GLN A 1 326 ? 1.939 -10.228 45.922 1.00 74.59 325 GLN A O 1
ATOM 2539 N N . PRO A 1 327 ? 3.581 -11.357 44.843 1.00 72.29 326 PRO A N 1
ATOM 2540 C CA . PRO A 1 327 ? 2.616 -11.953 43.894 1.00 74.67 326 PRO A CA 1
ATOM 2541 C C . PRO A 1 327 ? 1.509 -12.805 44.511 1.00 80.48 326 PRO A C 1
ATOM 2542 O O . PRO A 1 327 ? 0.415 -12.889 43.947 1.00 82.45 326 PRO A O 1
ATOM 2546 N N . GLU A 1 328 ? 1.795 -13.430 45.667 1.00 75.93 327 GLU A N 1
ATOM 2547 C CA . GLU A 1 328 ? 0.853 -14.281 46.387 1.00 77.20 327 GLU A CA 1
ATOM 2548 C C . GLU A 1 328 ? -0.298 -13.489 47.020 1.00 79.73 327 GLU A C 1
ATOM 2549 O O . GLU A 1 328 ? -1.403 -14.024 47.137 1.00 81.75 327 GLU A O 1
ATOM 2555 N N . ARG A 1 329 ? -0.037 -12.217 47.398 1.00 72.73 328 ARG A N 1
ATOM 2556 C CA . ARG A 1 329 ? -0.978 -11.303 48.062 1.00 71.05 328 ARG A CA 1
ATOM 2557 C C . ARG A 1 329 ? -1.759 -10.389 47.112 1.00 75.74 328 ARG A C 1
ATOM 2558 O O . ARG A 1 329 ? -2.699 -9.729 47.563 1.00 74.63 328 ARG A O 1
ATOM 2566 N N . TYR A 1 330 ? -1.371 -10.338 45.816 1.00 73.94 329 TYR A N 1
ATOM 2567 C CA . TYR A 1 330 ? -1.959 -9.464 44.795 1.00 74.30 329 TYR A CA 1
ATOM 2568 C C . TYR A 1 330 ? -3.498 -9.526 44.710 1.00 82.01 329 TYR A C 1
ATOM 2569 O O . TYR A 1 330 ? -4.135 -8.469 44.709 1.00 80.03 329 TYR A O 1
ATOM 2578 N N . LYS A 1 331 ? -4.085 -10.742 44.641 1.00 83.34 330 LYS A N 1
ATOM 2579 C CA . LYS A 1 331 ? -5.539 -10.927 44.571 1.00 86.20 330 LYS A CA 1
ATOM 2580 C C . LYS A 1 331 ? -6.230 -10.534 45.888 1.00 90.23 330 LYS A C 1
ATOM 2581 O O . LYS A 1 331 ? -7.320 -9.962 45.853 1.00 91.13 330 LYS A O 1
ATOM 2583 N N . LEU A 1 332 ? -5.584 -10.826 47.040 1.00 85.12 331 LEU A N 1
ATOM 2584 C CA . LEU A 1 332 ? -6.077 -10.494 48.379 1.00 83.42 331 LEU A CA 1
ATOM 2585 C C . LEU A 1 332 ? -6.116 -8.978 48.556 1.00 82.67 331 LEU A C 1
ATOM 2586 O O . LEU A 1 332 ? -7.109 -8.449 49.056 1.00 82.29 331 LEU A O 1
ATOM 2589 N N . TRP A 1 333 ? -5.036 -8.290 48.136 1.00 75.71 332 TRP A N 1
ATOM 2590 C CA . TRP A 1 333 ? -4.887 -6.834 48.220 1.00 71.83 332 TRP A CA 1
ATOM 2591 C C . TRP A 1 333 ? -5.866 -6.092 47.308 1.00 76.99 332 TRP A C 1
ATOM 2592 O O . TRP A 1 333 ? -6.377 -5.038 47.699 1.00 74.48 332 TRP A O 1
ATOM 2603 N N . LYS A 1 334 ? -6.123 -6.647 46.101 1.00 77.32 333 LYS A N 1
ATOM 2604 C CA . LYS A 1 334 ? -7.038 -6.080 45.107 1.00 79.09 333 LYS A CA 1
ATOM 2605 C C . LYS A 1 334 ? -8.490 -6.125 45.561 1.00 86.19 333 LYS A C 1
ATOM 2606 O O . LYS A 1 334 ? -9.243 -5.190 45.285 1.00 85.88 333 LYS A O 1
ATOM 2612 N N . ALA A 1 335 ? -8.872 -7.204 46.275 1.00 85.39 334 ALA A N 1
ATOM 2613 C CA . ALA A 1 335 ? -10.216 -7.419 46.827 1.00 87.49 334 ALA A CA 1
ATOM 2614 C C . ALA A 1 335 ? -10.425 -6.662 48.157 1.00 89.69 334 ALA A C 1
ATOM 2615 O O . ALA A 1 335 ? -11.555 -6.592 48.653 1.00 90.60 334 ALA A O 1
ATOM 2617 N N . GLY A 1 336 ? -9.338 -6.102 48.700 1.00 82.97 335 GLY A N 1
ATOM 2618 C CA . GLY A 1 336 ? -9.333 -5.356 49.955 1.00 80.51 335 GLY A CA 1
ATOM 2619 C C . GLY A 1 336 ? -9.328 -6.245 51.182 1.00 84.40 335 GLY A C 1
ATOM 2620 O O . GLY A 1 336 ? -9.683 -5.797 52.276 1.00 83.21 335 GLY A O 1
ATOM 2621 N N . LYS A 1 337 ? -8.923 -7.515 51.008 1.00 82.44 336 LYS A N 1
ATOM 2622 C CA . LYS A 1 337 ? -8.857 -8.507 52.081 1.00 83.27 336 LYS A CA 1
ATOM 2623 C C . LYS A 1 337 ? -7.479 -8.573 52.767 1.00 85.80 336 LYS A C 1
ATOM 2624 O O . LYS A 1 337 ? -7.325 -9.302 53.751 1.00 86.30 336 LYS A O 1
ATOM 2629 N N . ASP A 1 338 ? -6.492 -7.792 52.271 1.00 80.56 337 ASP A N 1
ATOM 2630 C CA . ASP A 1 338 ? -5.151 -7.725 52.860 1.00 78.31 337 ASP A CA 1
ATOM 2631 C C . ASP A 1 338 ? -5.221 -6.820 54.098 1.00 80.88 337 ASP A C 1
ATOM 2632 O O . ASP A 1 338 ? -5.320 -5.596 53.969 1.00 79.37 337 ASP A O 1
ATOM 2637 N N . ASN A 1 339 ? -5.235 -7.432 55.293 1.00 77.67 338 ASN A N 1
ATOM 2638 C CA . ASN A 1 339 ? -5.336 -6.717 56.569 1.00 75.60 338 ASN A CA 1
ATOM 2639 C C . ASN A 1 339 ? -4.060 -6.890 57.427 1.00 75.86 338 ASN A C 1
ATOM 2640 O O . ASN A 1 339 ? -4.140 -7.232 58.611 1.00 76.08 338 ASN A O 1
ATOM 2642 N N . THR A 1 340 ? -2.885 -6.639 56.818 1.00 68.87 339 THR A N 1
ATOM 2643 C CA . THR A 1 340 ? -1.580 -6.781 57.467 1.00 66.39 339 THR A CA 1
ATOM 2644 C C . THR A 1 340 ? -1.330 -5.645 58.464 1.00 66.19 339 THR A C 1
ATOM 2648 N N . VAL A 1 341 ? -0.913 -6.005 59.684 1.00 61.86 340 VAL A N 1
ATOM 2649 C CA . VAL A 1 341 ? -0.514 -5.053 60.719 1.00 59.21 340 VAL A CA 1
ATOM 2650 C C . VAL A 1 341 ? 1.007 -4.882 60.670 1.00 59.32 340 VAL A C 1
ATOM 2651 O O . VAL A 1 341 ? 1.745 -5.864 60.796 1.00 59.41 340 VAL A O 1
ATOM 2655 N N . ILE A 1 342 ? 1.462 -3.629 60.471 1.00 52.52 341 ILE A N 1
ATOM 2656 C CA . ILE A 1 342 ? 2.878 -3.281 60.373 1.00 49.58 341 ILE A CA 1
ATOM 2657 C C . ILE A 1 342 ? 3.568 -3.323 61.748 1.00 52.66 341 ILE A C 1
ATOM 2658 O O . ILE A 1 342 ? 3.025 -2.804 62.723 1.00 52.54 341 ILE A O 1
ATOM 2663 N N . ASP A 1 343 ? 4.770 -3.933 61.813 1.00 48.41 342 ASP A N 1
ATOM 2664 C CA . ASP A 1 343 ? 5.619 -3.929 63.007 1.00 46.97 342 ASP A CA 1
ATOM 2665 C C . ASP A 1 343 ? 6.777 -2.964 62.697 1.00 48.27 342 ASP A C 1
ATOM 2666 O O . ASP A 1 343 ? 7.586 -3.235 61.802 1.00 47.69 342 ASP A O 1
ATOM 2671 N N . HIS A 1 344 ? 6.815 -1.816 63.407 1.00 43.18 343 HIS A N 1
ATOM 2672 C CA . HIS A 1 344 ? 7.817 -0.764 63.212 1.00 41.30 343 HIS A CA 1
ATOM 2673 C C . HIS A 1 344 ? 9.234 -1.141 63.687 1.00 44.31 343 HIS A C 1
ATOM 2674 O O . HIS A 1 344 ? 10.205 -0.560 63.202 1.00 44.82 343 HIS A O 1
ATOM 2681 N N . THR A 1 345 ? 9.345 -2.099 64.615 1.00 40.85 344 THR A N 1
ATOM 2682 C CA . THR A 1 345 ? 10.611 -2.578 65.201 1.00 40.28 344 THR A CA 1
ATOM 2683 C C . THR A 1 345 ? 11.396 -3.515 64.264 1.00 43.18 344 THR A C 1
ATOM 2684 O O . THR A 1 345 ? 12.624 -3.581 64.363 1.00 41.52 344 THR A O 1
ATOM 2688 N N . LEU A 1 346 ? 10.678 -4.241 63.372 1.00 41.13 345 LEU A N 1
ATOM 2689 C CA . LEU A 1 346 ? 11.215 -5.190 62.395 1.00 42.59 345 LEU A CA 1
ATOM 2690 C C . LEU A 1 346 ? 12.110 -4.546 61.299 1.00 47.72 345 LEU A C 1
ATOM 2691 O O . LEU A 1 346 ? 11.701 -3.553 60.680 1.00 45.87 345 LEU A O 1
ATOM 2694 N N . PRO A 1 347 ? 13.323 -5.110 61.029 1.00 45.62 346 PRO A N 1
ATOM 2695 C CA . PRO A 1 347 ? 14.170 -4.552 59.958 1.00 44.70 346 PRO A CA 1
ATOM 2696 C C . PRO A 1 347 ? 13.817 -5.080 58.558 1.00 49.59 346 PRO A C 1
ATOM 2697 O O . PRO A 1 347 ? 13.086 -6.069 58.437 1.00 50.03 346 PRO A O 1
ATOM 2701 N N . THR A 1 348 ? 14.343 -4.411 57.498 1.00 45.55 347 THR A N 1
ATOM 2702 C CA . THR A 1 348 ? 14.138 -4.759 56.077 1.00 46.00 347 THR A CA 1
ATOM 2703 C C . THR A 1 348 ? 14.614 -6.218 55.768 1.00 51.23 347 THR A C 1
ATOM 2704 O O . THR A 1 348 ? 15.602 -6.646 56.363 1.00 50.48 347 THR A O 1
ATOM 2708 N N . PRO A 1 349 ? 13.933 -6.996 54.873 1.00 49.95 348 PRO A N 1
ATOM 2709 C CA . PRO A 1 349 ? 14.377 -8.387 54.600 1.00 52.54 348 PRO A CA 1
ATOM 2710 C C . PRO A 1 349 ? 15.815 -8.561 54.084 1.00 57.82 348 PRO A C 1
ATOM 2711 O O . PRO A 1 349 ? 16.397 -9.632 54.255 1.00 58.11 348 PRO A O 1
ATOM 2715 N N . GLU A 1 350 ? 16.382 -7.500 53.468 1.00 54.79 349 GLU A N 1
ATOM 2716 C CA . GLU A 1 350 ? 17.751 -7.438 52.926 1.00 55.44 349 GLU A CA 1
ATOM 2717 C C . GLU A 1 350 ? 18.836 -7.488 54.045 1.00 62.10 349 GLU A C 1
ATOM 2718 O O . GLU A 1 350 ? 20.018 -7.699 53.753 1.00 62.14 349 GLU A O 1
ATOM 2724 N N . ALA A 1 351 ? 18.423 -7.301 55.323 1.00 60.28 350 ALA A N 1
ATOM 2725 C CA . ALA A 1 351 ? 19.285 -7.333 56.516 1.00 60.69 350 ALA A CA 1
ATOM 2726 C C . ALA A 1 351 ? 19.612 -8.774 56.983 1.00 68.57 350 ALA A C 1
ATOM 2727 O O . ALA A 1 351 ? 20.263 -8.945 58.022 1.00 68.89 350 ALA A O 1
ATOM 2729 N N . ALA A 1 352 ? 19.160 -9.796 56.213 1.00 67.26 351 ALA A N 1
ATOM 2730 C CA . ALA A 1 352 ? 19.327 -11.227 56.489 1.00 70.14 351 ALA A CA 1
ATOM 2731 C C . ALA A 1 352 ? 20.785 -11.683 56.648 1.00 76.28 351 ALA A C 1
ATOM 2732 O O . ALA A 1 352 ? 21.072 -12.492 57.535 1.00 77.22 351 ALA A O 1
ATOM 2734 N N . GLU A 1 353 ? 21.697 -11.153 55.806 1.00 72.93 352 GLU A N 1
ATOM 2735 C CA . GLU A 1 353 ? 23.131 -11.481 55.826 1.00 74.06 352 GLU A CA 1
ATOM 2736 C C . GLU A 1 353 ? 23.880 -10.944 57.073 1.00 77.18 352 GLU A C 1
ATOM 2737 O O . GLU A 1 353 ? 24.981 -11.415 57.368 1.00 78.85 352 GLU A O 1
ATOM 2743 N N . PHE A 1 354 ? 23.278 -9.985 57.804 1.00 70.49 353 PHE A N 1
ATOM 2744 C CA . PHE A 1 354 ? 23.873 -9.373 58.997 1.00 68.50 353 PHE A CA 1
ATOM 2745 C C . PHE A 1 354 ? 23.323 -9.977 60.319 1.00 73.09 353 PHE A C 1
ATOM 2746 O O . PHE A 1 354 ? 23.396 -9.338 61.375 1.00 70.96 353 PHE A O 1
ATOM 2754 N N . LEU A 1 355 ? 22.815 -11.233 60.254 1.00 71.77 354 LEU A N 1
ATOM 2755 C CA . LEU A 1 355 ? 22.265 -11.974 61.395 1.00 100.45 354 LEU A CA 1
ATOM 2756 C C . LEU A 1 355 ? 22.649 -13.452 61.324 1.00 137.73 354 LEU A C 1
ATOM 2757 O O . LEU A 1 355 ? 23.821 -13.799 61.471 1.00 101.24 354 LEU A O 1
ATOM 2759 N N . THR B 1 8 ? 37.613 29.008 78.459 1.00 66.76 7 THR B N 1
ATOM 2760 C CA . THR B 1 8 ? 38.620 29.468 77.505 1.00 66.81 7 THR B CA 1
ATOM 2761 C C . THR B 1 8 ? 39.779 28.462 77.328 1.00 67.09 7 THR B C 1
ATOM 2762 O O . THR B 1 8 ? 40.227 28.251 76.197 1.00 68.42 7 THR B O 1
ATOM 2764 N N . LEU B 1 9 ? 40.268 27.856 78.433 1.00 58.80 8 LEU B N 1
ATOM 2765 C CA . LEU B 1 9 ? 41.365 26.877 78.395 1.00 55.18 8 LEU B CA 1
ATOM 2766 C C . LEU B 1 9 ? 40.812 25.450 78.261 1.00 53.99 8 LEU B C 1
ATOM 2767 O O . LEU B 1 9 ? 39.884 25.080 78.986 1.00 51.17 8 LEU B O 1
ATOM 2772 N N . ASN B 1 10 ? 41.381 24.670 77.304 1.00 49.06 9 ASN B N 1
ATOM 2773 C CA . ASN B 1 10 ? 41.001 23.306 76.912 1.00 47.59 9 ASN B CA 1
ATOM 2774 C C . ASN B 1 10 ? 39.494 23.206 76.553 1.00 53.14 9 ASN B C 1
ATOM 2775 O O . ASN B 1 10 ? 38.772 22.424 77.180 1.00 52.52 9 ASN B O 1
ATOM 2780 N N . PRO B 1 11 ? 38.990 23.981 75.550 1.00 52.28 10 PRO B N 1
ATOM 2781 C CA . PRO B 1 11 ? 37.556 23.884 75.211 1.00 53.96 10 PRO B CA 1
ATOM 2782 C C . PRO B 1 11 ? 37.188 22.592 74.462 1.00 58.02 10 PRO B C 1
ATOM 2783 O O . PRO B 1 11 ? 36.003 22.240 74.386 1.00 59.23 10 PRO B O 1
ATOM 2787 N N . SER B 1 12 ? 38.207 21.881 73.922 1.00 52.41 11 SER B N 1
ATOM 2788 C CA . SER B 1 12 ? 38.034 20.620 73.199 1.00 51.90 11 SER B CA 1
ATOM 2789 C C . SER B 1 12 ? 37.949 19.443 74.189 1.00 53.16 11 SER B C 1
ATOM 2790 O O . SER B 1 12 ? 37.567 18.341 73.800 1.00 52.93 11 SER B O 1
ATOM 2793 N N . ALA B 1 13 ? 38.255 19.708 75.477 1.00 48.05 12 ALA B N 1
ATOM 2794 C CA . ALA B 1 13 ? 38.219 18.767 76.603 1.00 46.05 12 ALA B CA 1
ATOM 2795 C C . ALA B 1 13 ? 39.048 17.466 76.369 1.00 47.73 12 ALA B C 1
ATOM 2796 O O . ALA B 1 13 ? 38.672 16.383 76.835 1.00 46.77 12 ALA B O 1
ATOM 2798 N N . ARG B 1 14 ? 40.200 17.603 75.674 1.00 42.71 13 ARG B N 1
ATOM 2799 C CA . ARG B 1 14 ? 41.133 16.513 75.341 1.00 40.42 13 ARG B CA 1
ATOM 2800 C C . ARG B 1 14 ? 42.117 16.245 76.487 1.00 39.48 13 ARG B C 1
ATOM 2801 O O . ARG B 1 14 ? 42.434 17.187 77.219 1.00 38.34 13 ARG B O 1
ATOM 2804 N N . ILE B 1 15 ? 42.583 14.995 76.639 1.00 32.71 14 ILE B N 1
ATOM 2805 C CA . ILE B 1 15 ? 43.565 14.614 77.706 1.00 29.74 14 ILE B CA 1
ATOM 2806 C C . ILE B 1 15 ? 44.909 15.286 77.404 1.00 35.47 14 ILE B C 1
ATOM 2807 O O . ILE B 1 15 ? 45.414 15.102 76.291 1.00 37.98 14 ILE B O 1
ATOM 2812 N N . MET B 1 16 ? 45.507 15.925 78.411 1.00 29.19 15 MET B N 1
ATOM 2813 C CA . MET B 1 16 ? 46.776 16.681 78.267 1.00 28.79 15 MET B CA 1
ATOM 2814 C C . MET B 1 16 ? 47.933 15.984 78.996 1.00 32.92 15 MET B C 1
ATOM 2815 O O . MET B 1 16 ? 47.713 15.450 80.088 1.00 32.05 15 MET B O 1
ATOM 2820 N N . THR B 1 17 ? 49.130 16.031 78.397 1.00 31.61 16 THR B N 1
ATOM 2821 C CA . THR B 1 17 ? 50.370 15.426 78.958 1.00 31.34 16 THR B CA 1
ATOM 2822 C C . THR B 1 17 ? 51.327 16.533 79.412 1.00 35.42 16 THR B C 1
ATOM 2823 O O . THR B 1 17 ? 51.596 17.435 78.618 1.00 34.58 16 THR B O 1
ATOM 2827 N N . PHE B 1 18 ? 51.853 16.410 80.634 1.00 32.56 17 PHE B N 1
ATOM 2828 C CA . PHE B 1 18 ? 52.767 17.403 81.261 1.00 31.67 17 PHE B CA 1
ATOM 2829 C C . PHE B 1 18 ? 54.138 16.773 81.526 1.00 36.21 17 PHE B C 1
ATOM 2830 O O . PHE B 1 18 ? 54.203 15.595 81.868 1.00 36.37 17 PHE B O 1
ATOM 2838 N N . TYR B 1 19 ? 55.191 17.578 81.368 1.00 34.07 18 TYR B N 1
ATOM 2839 C CA . TYR B 1 19 ? 56.599 17.194 81.557 1.00 35.25 18 TYR B CA 1
ATOM 2840 C C . TYR B 1 19 ? 57.276 18.155 82.567 1.00 41.91 18 TYR B C 1
ATOM 2841 O O . TYR B 1 19 ? 58.054 19.014 82.147 1.00 43.42 18 TYR B O 1
ATOM 2850 N N . PRO B 1 20 ? 56.988 18.040 83.897 1.00 39.03 19 PRO B N 1
ATOM 2851 C CA . PRO B 1 20 ? 57.606 18.965 84.869 1.00 40.14 19 PRO B CA 1
ATOM 2852 C C . PRO B 1 20 ? 59.113 18.787 85.058 1.00 48.15 19 PRO B C 1
ATOM 2853 O O . PRO B 1 20 ? 59.642 17.692 84.853 1.00 48.35 19 PRO B O 1
ATOM 2857 N N . THR B 1 21 ? 59.790 19.873 85.486 1.00 47.42 20 THR B N 1
ATOM 2858 C CA . THR B 1 21 ? 61.214 19.894 85.827 1.00 50.50 20 THR B CA 1
ATOM 2859 C C . THR B 1 21 ? 61.285 19.382 87.268 1.00 56.61 20 THR B C 1
ATOM 2860 O O . THR B 1 21 ? 60.232 19.233 87.897 1.00 54.36 20 THR B O 1
ATOM 2864 N N . MET B 1 22 ? 62.504 19.129 87.795 1.00 56.70 21 MET B N 1
ATOM 2865 C CA . MET B 1 22 ? 62.688 18.645 89.167 1.00 57.77 21 MET B CA 1
ATOM 2866 C C . MET B 1 22 ? 62.162 19.652 90.225 1.00 61.16 21 MET B C 1
ATOM 2867 O O . MET B 1 22 ? 61.590 19.225 91.230 1.00 60.27 21 MET B O 1
ATOM 2872 N N . GLU B 1 23 ? 62.299 20.969 89.970 1.00 58.42 22 GLU B N 1
ATOM 2873 C CA . GLU B 1 23 ? 61.801 22.029 90.861 1.00 58.54 22 GLU B CA 1
ATOM 2874 C C . GLU B 1 23 ? 60.265 22.069 90.875 1.00 59.37 22 GLU B C 1
ATOM 2875 O O . GLU B 1 23 ? 59.668 22.173 91.952 1.00 59.23 22 GLU B O 1
ATOM 2878 N N . GLU B 1 24 ? 59.661 21.968 89.687 1.00 53.80 23 GLU B N 1
ATOM 2879 C CA . GLU B 1 24 ? 58.181 21.943 89.500 1.00 51.11 23 GLU B CA 1
ATOM 2880 C C . GLU B 1 24 ? 57.583 20.690 90.152 1.00 52.56 23 GLU B C 1
ATOM 2881 O O . GLU B 1 24 ? 56.525 20.803 90.771 1.00 50.77 23 GLU B O 1
ATOM 2887 N N . PHE B 1 25 ? 58.272 19.554 90.012 1.00 49.05 24 PHE B N 1
ATOM 2888 C CA . PHE B 1 25 ? 57.864 18.227 90.484 1.00 47.52 24 PHE B CA 1
ATOM 2889 C C . PHE B 1 25 ? 57.895 18.040 92.010 1.00 53.34 24 PHE B C 1
ATOM 2890 O O . PHE B 1 25 ? 57.135 17.214 92.515 1.00 52.38 24 PHE B O 1
ATOM 2898 N N . ARG B 1 26 ? 58.755 18.783 92.734 1.00 52.61 25 ARG B N 1
ATOM 2899 C CA . ARG B 1 26 ? 58.900 18.696 94.194 1.00 54.85 25 ARG B CA 1
ATOM 2900 C C . ARG B 1 26 ? 57.589 18.925 94.970 1.00 59.08 25 ARG B C 1
ATOM 2901 O O . ARG B 1 26 ? 57.296 18.154 95.886 1.00 59.96 25 ARG B O 1
ATOM 2903 N N . ASN B 1 27 ? 56.795 19.949 94.597 1.00 54.14 26 ASN B N 1
ATOM 2904 C CA . ASN B 1 27 ? 55.523 20.241 95.271 1.00 52.95 26 ASN B CA 1
ATOM 2905 C C . ASN B 1 27 ? 54.352 19.594 94.513 1.00 52.24 26 ASN B C 1
ATOM 2906 O O . ASN B 1 27 ? 54.027 20.021 93.403 1.00 50.96 26 ASN B O 1
ATOM 2911 N N . PHE B 1 28 ? 53.751 18.534 95.101 1.00 46.71 27 PHE B N 1
ATOM 2912 C CA . PHE B 1 28 ? 52.645 17.769 94.506 1.00 43.36 27 PHE B CA 1
ATOM 2913 C C . PHE B 1 28 ? 51.348 18.574 94.351 1.00 44.54 27 PHE B C 1
ATOM 2914 O O . PHE B 1 28 ? 50.829 18.651 93.238 1.00 41.68 27 PHE B O 1
ATOM 2922 N N . SER B 1 29 ? 50.816 19.121 95.469 1.00 42.50 28 SER B N 1
ATOM 2923 C CA . SER B 1 29 ? 49.564 19.886 95.542 1.00 42.44 28 SER B CA 1
ATOM 2924 C C . SER B 1 29 ? 49.589 21.134 94.682 1.00 47.38 28 SER B C 1
ATOM 2925 O O . SER B 1 29 ? 48.559 21.482 94.097 1.00 46.57 28 SER B O 1
ATOM 2928 N N . ARG B 1 30 ? 50.764 21.810 94.614 1.00 45.20 29 ARG B N 1
ATOM 2929 C CA . ARG B 1 30 ? 50.993 23.000 93.797 1.00 44.83 29 ARG B CA 1
ATOM 2930 C C . ARG B 1 30 ? 50.967 22.633 92.313 1.00 44.86 29 ARG B C 1
ATOM 2931 O O . ARG B 1 30 ? 50.463 23.416 91.508 1.00 45.57 29 ARG B O 1
ATOM 2933 N N . TYR B 1 31 ? 51.493 21.455 91.944 1.00 38.58 30 TYR B N 1
ATOM 2934 C CA . TYR B 1 31 ? 51.481 21.016 90.540 1.00 36.59 30 TYR B CA 1
ATOM 2935 C C . TYR B 1 31 ? 50.095 20.561 90.064 1.00 39.68 30 TYR B C 1
ATOM 2936 O O . TYR B 1 31 ? 49.753 20.791 88.905 1.00 39.91 30 TYR B O 1
ATOM 2945 N N . ILE B 1 32 ? 49.283 19.966 90.964 1.00 34.64 31 ILE B N 1
ATOM 2946 C CA . ILE B 1 32 ? 47.890 19.599 90.675 1.00 32.70 31 ILE B CA 1
ATOM 2947 C C . ILE B 1 32 ? 47.114 20.900 90.400 1.00 37.57 31 ILE B C 1
ATOM 2948 O O . ILE B 1 32 ? 46.356 20.952 89.435 1.00 36.73 31 ILE B O 1
ATOM 2953 N N . ALA B 1 33 ? 47.355 21.965 91.219 1.00 36.57 32 ALA B N 1
ATOM 2954 C CA . ALA B 1 33 ? 46.740 23.298 91.081 1.00 37.06 32 ALA B CA 1
ATOM 2955 C C . ALA B 1 33 ? 47.157 23.943 89.763 1.00 39.15 32 ALA B C 1
ATOM 2956 O O . ALA B 1 33 ? 46.327 24.575 89.116 1.00 40.20 32 ALA B O 1
ATOM 2958 N N . TYR B 1 34 ? 48.423 23.754 89.351 1.00 34.12 33 TYR B N 1
ATOM 2959 C CA . TYR B 1 34 ? 48.963 24.295 88.099 1.00 34.43 33 TYR B CA 1
ATOM 2960 C C . TYR B 1 34 ? 48.372 23.638 86.851 1.00 37.82 33 TYR B C 1
ATOM 2961 O O . TYR B 1 34 ? 48.130 24.332 85.867 1.00 38.17 33 TYR B O 1
ATOM 2970 N N . ILE B 1 35 ? 48.186 22.301 86.864 1.00 33.33 34 ILE B N 1
ATOM 2971 C CA . ILE B 1 35 ? 47.632 21.597 85.703 1.00 31.79 34 ILE B CA 1
ATOM 2972 C C . ILE B 1 35 ? 46.122 21.933 85.506 1.00 35.28 34 ILE B C 1
ATOM 2973 O O . ILE B 1 35 ? 45.671 21.948 84.360 1.00 37.55 34 ILE B O 1
ATOM 2978 N N . GLU B 1 36 ? 45.377 22.262 86.594 1.00 27.74 35 GLU B N 1
ATOM 2979 C CA . GLU B 1 36 ? 43.975 22.686 86.525 1.00 27.59 35 GLU B CA 1
ATOM 2980 C C . GLU B 1 36 ? 43.860 24.122 85.965 1.00 35.41 35 GLU B C 1
ATOM 2981 O O . GLU B 1 36 ? 42.823 24.472 85.416 1.00 37.11 35 GLU B O 1
ATOM 2987 N N . SER B 1 37 ? 44.901 24.961 86.132 1.00 34.00 36 SER B N 1
ATOM 2988 C CA . SER B 1 37 ? 44.927 26.335 85.603 1.00 36.08 36 SER B CA 1
ATOM 2989 C C . SER B 1 37 ? 45.135 26.308 84.078 1.00 41.17 36 SER B C 1
ATOM 2990 O O . SER B 1 37 ? 44.862 27.299 83.400 1.00 41.65 36 SER B O 1
ATOM 2993 N N . GLN B 1 38 ? 45.603 25.152 83.555 1.00 37.71 37 GLN B N 1
ATOM 2994 C CA . GLN B 1 38 ? 45.842 24.867 82.133 1.00 37.82 37 GLN B CA 1
ATOM 2995 C C . GLN B 1 38 ? 44.608 24.220 81.464 1.00 41.25 37 GLN B C 1
ATOM 2996 O O . GLN B 1 38 ? 44.602 24.037 80.245 1.00 42.25 37 GLN B O 1
ATOM 3002 N N . GLY B 1 39 ? 43.596 23.886 82.270 1.00 35.65 38 GLY B N 1
ATOM 3003 C CA . GLY B 1 39 ? 42.349 23.259 81.836 1.00 34.44 38 GLY B CA 1
ATOM 3004 C C . GLY B 1 39 ? 42.341 21.740 81.760 1.00 33.99 38 GLY B C 1
ATOM 3005 O O . GLY B 1 39 ? 41.418 21.179 81.170 1.00 33.83 38 GLY B O 1
ATOM 3006 N N . ALA B 1 40 ? 43.354 21.057 82.344 1.00 28.28 39 ALA B N 1
ATOM 3007 C CA . ALA B 1 40 ? 43.501 19.582 82.309 1.00 27.37 39 ALA B CA 1
ATOM 3008 C C . ALA B 1 40 ? 42.324 18.778 82.894 1.00 30.08 39 ALA B C 1
ATOM 3009 O O . ALA B 1 40 ? 42.029 17.694 82.392 1.00 27.89 39 ALA B O 1
ATOM 3011 N N . HIS B 1 41 ? 41.680 19.298 83.964 1.00 28.64 40 HIS B N 1
ATOM 3012 C CA . HIS B 1 41 ? 40.541 18.679 84.679 1.00 29.32 40 HIS B CA 1
ATOM 3013 C C . HIS B 1 41 ? 39.275 18.484 83.817 1.00 36.36 40 HIS B C 1
ATOM 3014 O O . HIS B 1 41 ? 38.437 17.640 84.145 1.00 37.47 40 HIS B O 1
ATOM 3021 N N . ARG B 1 42 ? 39.144 19.271 82.727 1.00 32.81 41 ARG B N 1
ATOM 3022 C CA . ARG B 1 42 ? 38.033 19.230 81.783 1.00 33.38 41 ARG B CA 1
ATOM 3023 C C . ARG B 1 42 ? 37.920 17.896 81.007 1.00 36.50 41 ARG B C 1
ATOM 3024 O O . ARG B 1 42 ? 36.828 17.559 80.542 1.00 37.99 41 ARG B O 1
ATOM 3032 N N . ALA B 1 43 ? 39.028 17.136 80.883 1.00 30.80 42 ALA B N 1
ATOM 3033 C CA . ALA B 1 43 ? 39.050 15.835 80.191 1.00 30.00 42 ALA B CA 1
ATOM 3034 C C . ALA B 1 43 ? 38.626 14.675 81.111 1.00 31.33 42 ALA B C 1
ATOM 3035 O O . ALA B 1 43 ? 38.182 13.643 80.614 1.00 29.76 42 ALA B O 1
ATOM 3037 N N . GLY B 1 44 ? 38.802 14.856 82.422 1.00 27.12 43 GLY B N 1
ATOM 3038 C CA . GLY B 1 44 ? 38.499 13.882 83.474 1.00 25.88 43 GLY B CA 1
ATOM 3039 C C . GLY B 1 44 ? 39.728 13.079 83.863 1.00 29.82 43 GLY B C 1
ATOM 3040 O O . GLY B 1 44 ? 39.755 12.413 84.907 1.00 26.98 43 GLY B O 1
ATOM 3041 N N . LEU B 1 45 ? 40.774 13.171 83.010 1.00 27.30 44 LEU B N 1
ATOM 3042 C CA . LEU B 1 45 ? 42.008 12.405 83.095 1.00 26.91 44 LEU B CA 1
ATOM 3043 C C . LEU B 1 45 ? 43.187 13.201 82.476 1.00 31.24 44 LEU B C 1
ATOM 3044 O O . LEU B 1 45 ? 42.992 13.932 81.507 1.00 30.50 44 LEU B O 1
ATOM 3049 N N . ALA B 1 46 ? 44.403 13.042 83.025 1.00 28.70 45 ALA B N 1
ATOM 3050 C CA . ALA B 1 46 ? 45.616 13.703 82.539 1.00 29.88 45 ALA B CA 1
ATOM 3051 C C . ALA B 1 46 ? 46.872 12.871 82.820 1.00 32.20 45 ALA B C 1
ATOM 3052 O O . ALA B 1 46 ? 46.919 12.158 83.818 1.00 31.34 45 ALA B O 1
ATOM 3054 N N . LYS B 1 47 ? 47.898 12.974 81.947 1.00 28.62 46 LYS B N 1
ATOM 3055 C CA . LYS B 1 47 ? 49.157 12.241 82.114 1.00 27.63 46 LYS B CA 1
ATOM 3056 C C . LYS B 1 47 ? 50.283 13.172 82.557 1.00 30.00 46 LYS B C 1
ATOM 3057 O O . LYS B 1 47 ? 50.380 14.287 82.066 1.00 29.36 46 LYS B O 1
ATOM 3063 N N . VAL B 1 48 ? 51.130 12.709 83.477 1.00 26.74 47 VAL B N 1
ATOM 3064 C CA . VAL B 1 48 ? 52.287 13.455 83.966 1.00 27.69 47 VAL B CA 1
ATOM 3065 C C . VAL B 1 48 ? 53.533 12.580 83.864 1.00 32.11 47 VAL B C 1
ATOM 3066 O O . VAL B 1 48 ? 53.646 11.567 84.572 1.00 30.49 47 VAL B O 1
ATOM 3070 N N . VAL B 1 49 ? 54.463 12.980 82.968 1.00 29.94 48 VAL B N 1
ATOM 3071 C CA . VAL B 1 49 ? 55.745 12.310 82.773 1.00 30.98 48 VAL B CA 1
ATOM 3072 C C . VAL B 1 49 ? 56.768 12.934 83.768 1.00 37.17 48 VAL B C 1
ATOM 3073 O O . VAL B 1 49 ? 57.091 14.112 83.636 1.00 37.07 48 VAL B O 1
ATOM 3077 N N . PRO B 1 50 ? 57.236 12.175 84.793 1.00 36.20 49 PRO B N 1
ATOM 3078 C CA . PRO B 1 50 ? 58.198 12.746 85.763 1.00 37.93 49 PRO B CA 1
ATOM 3079 C C . PRO B 1 50 ? 59.620 13.006 85.220 1.00 44.68 49 PRO B C 1
ATOM 3080 O O . PRO B 1 50 ? 59.968 12.436 84.182 1.00 44.89 49 PRO B O 1
ATOM 3084 N N . PRO B 1 51 ? 60.474 13.842 85.891 1.00 43.37 50 PRO B N 1
ATOM 3085 C CA . PRO B 1 51 ? 61.849 14.053 85.377 1.00 46.05 50 PRO B CA 1
ATOM 3086 C C . PRO B 1 51 ? 62.656 12.755 85.299 1.00 52.64 50 PRO B C 1
ATOM 3087 O O . PRO B 1 51 ? 62.512 11.893 86.170 1.00 53.48 50 PRO B O 1
ATOM 3091 N N . LYS B 1 52 ? 63.479 12.610 84.245 1.00 50.61 51 LYS B N 1
ATOM 3092 C CA . LYS B 1 52 ? 64.314 11.437 83.952 1.00 52.81 51 LYS B CA 1
ATOM 3093 C C . LYS B 1 52 ? 65.211 10.977 85.114 1.00 59.44 51 LYS B C 1
ATOM 3094 O O . LYS B 1 52 ? 65.458 9.777 85.252 1.00 60.54 51 LYS B O 1
ATOM 3096 N N . GLU B 1 53 ? 65.691 11.923 85.937 1.00 56.60 52 GLU B N 1
ATOM 3097 C CA . GLU B 1 53 ? 66.543 11.645 87.090 1.00 59.34 52 GLU B CA 1
ATOM 3098 C C . GLU B 1 53 ? 65.775 10.994 88.251 1.00 61.98 52 GLU B C 1
ATOM 3099 O O . GLU B 1 53 ? 66.378 10.228 89.008 1.00 64.27 52 GLU B O 1
ATOM 3101 N N . TRP B 1 54 ? 64.448 11.281 88.379 1.00 54.34 53 TRP B N 1
ATOM 3102 C CA . TRP B 1 54 ? 63.569 10.753 89.433 1.00 51.98 53 TRP B CA 1
ATOM 3103 C C . TRP B 1 54 ? 63.250 9.262 89.290 1.00 56.58 53 TRP B C 1
ATOM 3104 O O . TRP B 1 54 ? 62.760 8.818 88.247 1.00 55.07 53 TRP B O 1
ATOM 3115 N N . LYS B 1 55 ? 63.503 8.510 90.370 1.00 42.46 54 LYS B N 1
ATOM 3116 C CA . LYS B 1 55 ? 63.260 7.074 90.489 1.00 41.93 54 LYS B CA 1
ATOM 3117 C C . LYS B 1 55 ? 62.641 6.776 91.889 1.00 45.27 54 LYS B C 1
ATOM 3118 O O . LYS B 1 55 ? 63.246 7.139 92.909 1.00 47.29 54 LYS B O 1
ATOM 3121 N N . PRO B 1 56 ? 61.445 6.144 91.975 1.00 38.79 55 PRO B N 1
ATOM 3122 C CA . PRO B 1 56 ? 60.872 5.842 93.301 1.00 37.88 55 PRO B CA 1
ATOM 3123 C C . PRO B 1 56 ? 61.513 4.634 94.004 1.00 40.41 55 PRO B C 1
ATOM 3124 O O . PRO B 1 56 ? 61.358 4.485 95.214 1.00 40.32 55 PRO B O 1
ATOM 3128 N N . ARG B 1 57 ? 62.213 3.775 93.241 1.00 36.92 56 ARG B N 1
ATOM 3129 C CA . ARG B 1 57 ? 62.878 2.550 93.701 1.00 37.52 56 ARG B CA 1
ATOM 3130 C C . ARG B 1 57 ? 64.086 2.243 92.783 1.00 44.21 56 ARG B C 1
ATOM 3131 O O . ARG B 1 57 ? 64.005 2.473 91.573 1.00 43.88 56 ARG B O 1
ATOM 3139 N N . ALA B 1 58 ? 65.198 1.740 93.363 1.00 41.54 57 ALA B N 1
ATOM 3140 C CA . ALA B 1 58 ? 66.443 1.400 92.658 1.00 42.18 57 ALA B CA 1
ATOM 3141 C C . ALA B 1 58 ? 66.305 0.232 91.663 1.00 44.76 57 ALA B C 1
ATOM 3142 O O . ALA B 1 58 ? 66.817 0.320 90.542 1.00 43.99 57 ALA B O 1
ATOM 3144 N N . SER B 1 59 ? 65.626 -0.860 92.075 1.00 40.58 58 SER B N 1
ATOM 3145 C CA . SER B 1 59 ? 65.401 -2.033 91.226 1.00 39.29 58 SER B CA 1
ATOM 3146 C C . SER B 1 59 ? 64.110 -2.786 91.581 1.00 41.77 58 SER B C 1
ATOM 3147 O O . SER B 1 59 ? 63.689 -2.773 92.738 1.00 41.19 58 SER B O 1
ATOM 3150 N N . TYR B 1 60 ? 63.485 -3.436 90.583 1.00 37.76 59 TYR B N 1
ATOM 3151 C CA . TYR B 1 60 ? 62.274 -4.240 90.791 1.00 37.03 59 TYR B CA 1
ATOM 3152 C C . TYR B 1 60 ? 62.581 -5.768 90.714 1.00 41.32 59 TYR B C 1
ATOM 3153 O O . TYR B 1 60 ? 61.684 -6.588 90.466 1.00 40.81 59 TYR B O 1
ATOM 3162 N N . ASP B 1 61 ? 63.846 -6.132 90.984 1.00 38.40 60 ASP B N 1
ATOM 3163 C CA . ASP B 1 61 ? 64.360 -7.505 90.959 1.00 39.01 60 ASP B CA 1
ATOM 3164 C C . ASP B 1 61 ? 64.226 -8.261 92.302 1.00 43.28 60 ASP B C 1
ATOM 3165 O O . ASP B 1 61 ? 64.541 -9.445 92.375 1.00 43.07 60 ASP B O 1
ATOM 3170 N N . ASP B 1 62 ? 63.738 -7.582 93.336 1.00 41.49 61 ASP B N 1
ATOM 3171 C CA . ASP B 1 62 ? 63.606 -8.089 94.701 1.00 42.75 61 ASP B CA 1
ATOM 3172 C C . ASP B 1 62 ? 62.144 -8.113 95.222 1.00 46.71 61 ASP B C 1
ATOM 3173 O O . ASP B 1 62 ? 61.932 -7.929 96.419 1.00 46.55 61 ASP B O 1
ATOM 3178 N N . ILE B 1 63 ? 61.149 -8.375 94.352 1.00 43.07 62 ILE B N 1
ATOM 3179 C CA . ILE B 1 63 ? 59.733 -8.401 94.776 1.00 42.63 62 ILE B CA 1
ATOM 3180 C C . ILE B 1 63 ? 58.989 -9.740 94.514 1.00 46.09 62 ILE B C 1
ATOM 3181 O O . ILE B 1 63 ? 57.758 -9.778 94.584 1.00 45.44 62 ILE B O 1
ATOM 3185 N N . ASP B 1 64 ? 59.721 -10.828 94.270 1.00 43.26 63 ASP B N 1
ATOM 3186 C CA . ASP B 1 64 ? 59.135 -12.146 94.003 1.00 42.86 63 ASP B CA 1
ATOM 3187 C C . ASP B 1 64 ? 58.381 -12.767 95.185 1.00 44.73 63 ASP B C 1
ATOM 3188 O O . ASP B 1 64 ? 57.447 -13.537 94.963 1.00 43.02 63 ASP B O 1
ATOM 3193 N N . ASP B 1 65 ? 58.785 -12.431 96.427 1.00 41.74 64 ASP B N 1
ATOM 3194 C CA . ASP B 1 65 ? 58.193 -12.947 97.674 1.00 41.25 64 ASP B CA 1
ATOM 3195 C C . ASP B 1 65 ? 56.987 -12.148 98.163 1.00 43.92 64 ASP B C 1
ATOM 3196 O O . ASP B 1 65 ? 56.399 -12.464 99.204 1.00 44.27 64 ASP B O 1
ATOM 3201 N N . LEU B 1 66 ? 56.602 -11.118 97.399 1.00 38.91 65 LEU B N 1
ATOM 3202 C CA . LEU B 1 66 ? 55.449 -10.283 97.707 1.00 36.87 65 LEU B CA 1
ATOM 3203 C C . LEU B 1 66 ? 54.154 -11.085 97.480 1.00 35.96 65 LEU B C 1
ATOM 3204 O O . LEU B 1 66 ? 53.992 -11.715 96.439 1.00 33.84 65 LEU B O 1
ATOM 3209 N N . VAL B 1 67 ? 53.264 -11.093 98.494 1.00 31.66 66 VAL B N 1
ATOM 3210 C CA . VAL B 1 67 ? 52.013 -11.858 98.512 1.00 30.30 66 VAL B CA 1
ATOM 3211 C C . VAL B 1 67 ? 50.817 -11.049 98.045 1.00 33.40 66 VAL B C 1
ATOM 3212 O O . VAL B 1 67 ? 50.611 -9.929 98.510 1.00 32.17 66 VAL B O 1
ATOM 3216 N N . ILE B 1 68 ? 50.010 -11.653 97.143 1.00 30.58 67 ILE B N 1
ATOM 3217 C CA . ILE B 1 68 ? 48.732 -11.137 96.614 1.00 28.64 67 ILE B CA 1
ATOM 3218 C C . ILE B 1 68 ? 47.652 -11.987 97.348 1.00 33.14 67 ILE B C 1
ATOM 3219 O O . ILE B 1 68 ? 47.459 -13.155 96.995 1.00 33.35 67 ILE B O 1
ATOM 3224 N N . PRO B 1 69 ? 47.046 -11.467 98.448 1.00 30.38 68 PRO B N 1
ATOM 3225 C CA . PRO B 1 69 ? 46.110 -12.284 99.247 1.00 30.03 68 PRO B CA 1
ATOM 3226 C C . PRO B 1 69 ? 44.837 -12.774 98.559 1.00 35.24 68 PRO B C 1
ATOM 3227 O O . PRO B 1 69 ? 44.398 -13.887 98.851 1.00 36.58 68 PRO B O 1
ATOM 3231 N N . ALA B 1 70 ? 44.231 -11.957 97.680 1.00 32.35 69 ALA B N 1
ATOM 3232 C CA . ALA B 1 70 ? 42.984 -12.320 97.006 1.00 31.99 69 ALA B CA 1
ATOM 3233 C C . ALA B 1 70 ? 42.988 -12.033 95.490 1.00 35.92 69 ALA B C 1
ATOM 3234 O O . ALA B 1 70 ? 42.287 -11.110 95.052 1.00 36.50 69 ALA B O 1
ATOM 3236 N N . PRO B 1 71 ? 43.729 -12.829 94.663 1.00 31.35 70 PRO B N 1
ATOM 3237 C CA . PRO B 1 71 ? 43.685 -12.603 93.201 1.00 30.58 70 PRO B CA 1
ATOM 3238 C C . PRO B 1 71 ? 42.305 -12.967 92.638 1.00 35.61 70 PRO B C 1
ATOM 3239 O O . PRO B 1 71 ? 41.623 -13.825 93.203 1.00 35.62 70 PRO B O 1
ATOM 3243 N N . ILE B 1 72 ? 41.853 -12.254 91.578 1.00 30.97 71 ILE B N 1
ATOM 3244 C CA . ILE B 1 72 ? 40.508 -12.450 91.023 1.00 29.30 71 ILE B CA 1
ATOM 3245 C C . ILE B 1 72 ? 40.493 -12.917 89.561 1.00 30.21 71 ILE B C 1
ATOM 3246 O O . ILE B 1 72 ? 41.102 -12.282 88.700 1.00 27.92 71 ILE B O 1
ATOM 3251 N N . GLN B 1 73 ? 39.752 -14.009 89.277 1.00 27.19 72 GLN B N 1
ATOM 3252 C CA . GLN B 1 73 ? 39.545 -14.485 87.907 1.00 26.65 72 GLN B CA 1
ATOM 3253 C C . GLN B 1 73 ? 38.349 -13.667 87.369 1.00 31.79 72 GLN B C 1
ATOM 3254 O O . GLN B 1 73 ? 37.294 -13.611 88.011 1.00 30.22 72 GLN B O 1
ATOM 3260 N N . GLN B 1 74 ? 38.554 -12.968 86.232 1.00 29.86 73 GLN B N 1
ATOM 3261 C CA . GLN B 1 74 ? 37.552 -12.073 85.649 1.00 28.79 73 GLN B CA 1
ATOM 3262 C C . GLN B 1 74 ? 36.697 -12.724 84.564 1.00 31.93 73 GLN B C 1
ATOM 3263 O O . GLN B 1 74 ? 37.126 -12.854 83.416 1.00 30.91 73 GLN B O 1
ATOM 3269 N N . LEU B 1 75 ? 35.462 -13.096 84.935 1.00 28.86 74 LEU B N 1
ATOM 3270 C CA . LEU B 1 75 ? 34.473 -13.696 84.030 1.00 28.74 74 LEU B CA 1
ATOM 3271 C C . LEU B 1 75 ? 33.616 -12.576 83.415 1.00 32.42 74 LEU B C 1
ATOM 3272 O O . LEU B 1 75 ? 32.936 -11.848 84.139 1.00 30.84 74 LEU B O 1
ATOM 3277 N N . VAL B 1 76 ? 33.677 -12.426 82.084 1.00 29.87 75 VAL B N 1
ATOM 3278 C CA . VAL B 1 76 ? 32.949 -11.382 81.351 1.00 29.47 75 VAL B CA 1
ATOM 3279 C C . VAL B 1 76 ? 31.795 -11.998 80.518 1.00 32.79 75 VAL B C 1
ATOM 3280 O O . VAL B 1 76 ? 31.998 -13.003 79.834 1.00 32.93 75 VAL B O 1
ATOM 3284 N N . THR B 1 77 ? 30.599 -11.387 80.592 1.00 27.79 76 THR B N 1
ATOM 3285 C CA . THR B 1 77 ? 29.400 -11.802 79.862 1.00 28.00 76 THR B CA 1
ATOM 3286 C C . THR B 1 77 ? 28.848 -10.651 79.015 1.00 31.55 76 THR B C 1
ATOM 3287 O O . THR B 1 77 ? 28.861 -9.497 79.459 1.00 29.67 76 THR B O 1
ATOM 3291 N N . GLY B 1 78 ? 28.364 -10.982 77.816 1.00 30.29 77 GLY B N 1
ATOM 3292 C CA . GLY B 1 78 ? 27.776 -10.002 76.904 1.00 30.79 77 GLY B CA 1
ATOM 3293 C C . GLY B 1 78 ? 28.129 -10.126 75.432 1.00 35.34 77 GLY B C 1
ATOM 3294 O O . GLY B 1 78 ? 28.705 -11.125 74.994 1.00 33.05 77 GLY B O 1
ATOM 3295 N N . GLN B 1 79 ? 27.758 -9.081 74.657 1.00 34.73 78 GLN B N 1
ATOM 3296 C CA . GLN B 1 79 ? 27.952 -8.934 73.203 1.00 35.03 78 GLN B CA 1
ATOM 3297 C C . GLN B 1 79 ? 27.766 -7.455 72.801 1.00 39.60 78 GLN B C 1
ATOM 3298 O O . GLN B 1 79 ? 27.407 -6.638 73.645 1.00 37.27 78 GLN B O 1
ATOM 3304 N N . SER B 1 80 ? 27.971 -7.141 71.499 1.00 39.59 79 SER B N 1
ATOM 3305 C CA . SER B 1 80 ? 27.792 -5.843 70.829 1.00 40.23 79 SER B CA 1
ATOM 3306 C C . SER B 1 80 ? 28.211 -4.611 71.651 1.00 43.39 79 SER B C 1
ATOM 3307 O O . SER B 1 80 ? 27.445 -3.640 71.773 1.00 44.03 79 SER B O 1
ATOM 3310 N N . GLY B 1 81 ? 29.412 -4.687 72.224 1.00 37.35 80 GLY B N 1
ATOM 3311 C CA . GLY B 1 81 ? 30.008 -3.614 73.016 1.00 35.37 80 GLY B CA 1
ATOM 3312 C C . GLY B 1 81 ? 29.443 -3.336 74.404 1.00 36.35 80 GLY B C 1
ATOM 3313 O O . GLY B 1 81 ? 29.814 -2.325 75.015 1.00 33.46 80 GLY B O 1
ATOM 3314 N N . LEU B 1 82 ? 28.572 -4.244 74.930 1.00 31.93 81 LEU B N 1
ATOM 3315 C CA . LEU B 1 82 ? 27.922 -4.144 76.249 1.00 30.41 81 LEU B CA 1
ATOM 3316 C C . LEU B 1 82 ? 28.188 -5.376 77.064 1.00 29.48 81 LEU B C 1
ATOM 3317 O O . LEU B 1 82 ? 27.707 -6.452 76.713 1.00 27.89 81 LEU B O 1
ATOM 3322 N N . PHE B 1 83 ? 28.966 -5.221 78.157 1.00 24.30 82 PHE B N 1
ATOM 3323 C CA . PHE B 1 83 ? 29.384 -6.343 78.986 1.00 22.47 82 PHE B CA 1
ATOM 3324 C C . PHE B 1 83 ? 29.163 -6.158 80.476 1.00 23.17 82 PHE B C 1
ATOM 3325 O O . PHE B 1 83 ? 29.036 -5.043 80.939 1.00 21.18 82 PHE B O 1
ATOM 3333 N N . THR B 1 84 ? 29.152 -7.280 81.220 1.00 21.91 83 THR B N 1
ATOM 3334 C CA . THR B 1 84 ? 29.114 -7.351 82.690 1.00 21.66 83 THR B CA 1
ATOM 3335 C C . THR B 1 84 ? 30.302 -8.229 83.163 1.00 26.24 83 THR B C 1
ATOM 3336 O O . THR B 1 84 ? 30.477 -9.353 82.681 1.00 26.01 83 THR B O 1
ATOM 3340 N N . GLN B 1 85 ? 31.122 -7.700 84.088 1.00 22.97 84 GLN B N 1
ATOM 3341 C CA . GLN B 1 85 ? 32.292 -8.396 84.619 1.00 22.79 84 GLN B CA 1
ATOM 3342 C C . GLN B 1 85 ? 32.067 -8.894 86.042 1.00 30.65 84 GLN B C 1
ATOM 3343 O O . GLN B 1 85 ? 31.756 -8.110 86.925 1.00 30.93 84 GLN B O 1
ATOM 3349 N N . TYR B 1 86 ? 32.238 -10.215 86.250 1.00 29.73 85 TYR B N 1
ATOM 3350 C CA . TYR B 1 86 ? 32.116 -10.909 87.536 1.00 29.22 85 TYR B CA 1
ATOM 3351 C C . TYR B 1 86 ? 33.505 -11.301 88.047 1.00 33.66 85 TYR B C 1
ATOM 3352 O O . TYR B 1 86 ? 34.215 -12.042 87.378 1.00 34.44 85 TYR B O 1
ATOM 3361 N N . ASN B 1 87 ? 33.899 -10.755 89.202 1.00 31.78 86 ASN B N 1
ATOM 3362 C CA . ASN B 1 87 ? 35.202 -10.995 89.828 1.00 32.60 86 ASN B CA 1
ATOM 3363 C C . ASN B 1 87 ? 35.133 -12.127 90.867 1.00 39.47 86 ASN B C 1
ATOM 3364 O O . ASN B 1 87 ? 34.507 -11.965 91.915 1.00 40.12 86 ASN B O 1
ATOM 3369 N N . ILE B 1 88 ? 35.768 -13.278 90.551 1.00 37.37 87 ILE B N 1
ATOM 3370 C CA . ILE B 1 88 ? 35.822 -14.498 91.381 1.00 37.71 87 ILE B CA 1
ATOM 3371 C C . ILE B 1 88 ? 37.147 -14.575 92.167 1.00 40.10 87 ILE B C 1
ATOM 3372 O O . ILE B 1 88 ? 38.216 -14.603 91.558 1.00 37.89 87 ILE B O 1
ATOM 3376 N N . GLN B 1 89 ? 37.063 -14.665 93.507 1.00 37.79 88 GLN B N 1
ATOM 3377 C CA . GLN B 1 89 ? 38.238 -14.771 94.377 1.00 37.57 88 GLN B CA 1
ATOM 3378 C C . GLN B 1 89 ? 38.905 -16.140 94.270 1.00 39.67 88 GLN B C 1
ATOM 3379 O O . GLN B 1 89 ? 38.235 -17.167 94.313 1.00 39.07 88 GLN B O 1
ATOM 3385 N N . LYS B 1 90 ? 40.234 -16.128 94.127 1.00 35.68 89 LYS B N 1
ATOM 3386 C CA . LYS B 1 90 ? 41.091 -17.309 94.047 1.00 36.54 89 LYS B CA 1
ATOM 3387 C C . LYS B 1 90 ? 42.039 -17.319 95.265 1.00 41.35 89 LYS B C 1
ATOM 3388 O O . LYS B 1 90 ? 42.169 -16.291 95.929 1.00 41.89 89 LYS B O 1
ATOM 3392 N N . LYS B 1 91 ? 42.696 -18.463 95.559 1.00 37.76 90 LYS B N 1
ATOM 3393 C CA . LYS B 1 91 ? 43.637 -18.575 96.688 1.00 38.40 90 LYS B CA 1
ATOM 3394 C C . LYS B 1 91 ? 44.876 -17.684 96.528 1.00 42.31 90 LYS B C 1
ATOM 3395 O O . LYS B 1 91 ? 45.258 -17.379 95.398 1.00 41.85 90 LYS B O 1
ATOM 3397 N N . ALA B 1 92 ? 45.485 -17.259 97.661 1.00 39.96 91 ALA B N 1
ATOM 3398 C CA . ALA B 1 92 ? 46.681 -16.396 97.710 1.00 39.73 91 ALA B CA 1
ATOM 3399 C C . ALA B 1 92 ? 47.847 -16.939 96.894 1.00 45.01 91 ALA B C 1
ATOM 3400 O O . ALA B 1 92 ? 48.093 -18.149 96.885 1.00 45.50 91 ALA B O 1
ATOM 3402 N N . MET B 1 93 ? 48.540 -16.037 96.182 1.00 41.35 92 MET B N 1
ATOM 3403 C CA . MET B 1 93 ? 49.701 -16.370 95.367 1.00 41.66 92 MET B CA 1
ATOM 3404 C C . MET B 1 93 ? 50.777 -15.295 95.454 1.00 45.02 92 MET B C 1
ATOM 3405 O O . MET B 1 93 ? 50.474 -14.141 95.746 1.00 45.12 92 MET B O 1
ATOM 3410 N N . THR B 1 94 ? 52.035 -15.674 95.229 1.00 40.78 93 THR B N 1
ATOM 3411 C CA . THR B 1 94 ? 53.124 -14.708 95.247 1.00 39.78 93 THR B CA 1
ATOM 3412 C C . THR B 1 94 ? 53.277 -14.072 93.862 1.00 40.87 93 THR B C 1
ATOM 3413 O O . THR B 1 94 ? 52.685 -14.563 92.904 1.00 39.03 93 THR B O 1
ATOM 3417 N N . VAL B 1 95 ? 54.029 -12.981 93.771 1.00 37.90 94 VAL B N 1
ATOM 3418 C CA . VAL B 1 95 ? 54.248 -12.305 92.460 1.00 37.32 94 VAL B CA 1
ATOM 3419 C C . VAL B 1 95 ? 54.990 -13.261 91.521 1.00 40.65 94 VAL B C 1
ATOM 3420 O O . VAL B 1 95 ? 54.757 -13.190 90.321 1.00 39.56 94 VAL B O 1
ATOM 3424 N N . ARG B 1 96 ? 55.905 -14.070 92.057 1.00 38.68 95 ARG B N 1
ATOM 3425 C CA . ARG B 1 96 ? 56.684 -15.037 91.237 1.00 39.13 95 ARG B CA 1
ATOM 3426 C C . ARG B 1 96 ? 55.715 -16.039 90.594 1.00 41.13 95 ARG B C 1
ATOM 3427 O O . ARG B 1 96 ? 55.902 -16.360 89.414 1.00 39.72 95 ARG B O 1
ATOM 3435 N N . GLU B 1 97 ? 54.723 -16.507 91.354 1.00 37.46 96 GLU B N 1
ATOM 3436 C CA . GLU B 1 97 ? 53.683 -17.435 90.840 1.00 36.59 96 GLU B CA 1
ATOM 3437 C C . GLU B 1 97 ? 52.816 -16.730 89.788 1.00 36.78 96 GLU B C 1
ATOM 3438 O O . GLU B 1 97 ? 52.552 -17.351 88.754 1.00 36.99 96 GLU B O 1
ATOM 3444 N N . PHE B 1 98 ? 52.437 -15.472 90.042 1.00 29.73 97 PHE B N 1
ATOM 3445 C CA . PHE B 1 98 ? 51.606 -14.656 89.152 1.00 27.60 97 PHE B CA 1
ATOM 3446 C C . PHE B 1 98 ? 52.309 -14.408 87.801 1.00 33.28 97 PHE B C 1
ATOM 3447 O O . PHE B 1 98 ? 51.673 -14.592 86.762 1.00 33.23 97 PHE B O 1
ATOM 3455 N N . ARG B 1 99 ? 53.602 -13.987 87.819 1.00 31.52 98 ARG B N 1
ATOM 3456 C CA . ARG B 1 99 ? 54.412 -13.691 86.618 1.00 32.15 98 ARG B CA 1
ATOM 3457 C C . ARG B 1 99 ? 54.567 -14.891 85.664 1.00 37.12 98 ARG B C 1
ATOM 3458 O O . ARG B 1 99 ? 54.599 -14.700 84.444 1.00 37.67 98 ARG B O 1
ATOM 3466 N N . LYS B 1 100 ? 54.676 -16.114 86.225 1.00 32.93 99 LYS B N 1
ATOM 3467 C CA . LYS B 1 100 ? 54.801 -17.383 85.500 1.00 32.59 99 LYS B CA 1
ATOM 3468 C C . LYS B 1 100 ? 53.522 -17.673 84.713 1.00 34.96 99 LYS B C 1
ATOM 3469 O O . LYS B 1 100 ? 53.608 -18.041 83.540 1.00 35.19 99 LYS B O 1
ATOM 3472 N N . ILE B 1 101 ? 52.346 -17.491 85.355 1.00 30.72 100 ILE B N 1
ATOM 3473 C CA . ILE B 1 101 ? 51.009 -17.639 84.750 1.00 30.58 100 ILE B CA 1
ATOM 3474 C C . ILE B 1 101 ? 50.767 -16.534 83.685 1.00 35.05 100 ILE B C 1
ATOM 3475 O O . ILE B 1 101 ? 50.313 -16.839 82.584 1.00 36.10 100 ILE B O 1
ATOM 3480 N N . ALA B 1 102 ? 51.108 -15.274 84.010 1.00 31.47 101 ALA B N 1
ATOM 3481 C CA . ALA B 1 102 ? 50.958 -14.113 83.126 1.00 31.46 101 ALA B CA 1
ATOM 3482 C C . ALA B 1 102 ? 51.731 -14.262 81.803 1.00 38.22 101 ALA B C 1
ATOM 3483 O O . ALA B 1 102 ? 51.212 -13.902 80.745 1.00 37.40 101 ALA B O 1
ATOM 3485 N N . ASN B 1 103 ? 52.953 -14.825 81.868 1.00 36.15 102 ASN B N 1
ATOM 3486 C CA . ASN B 1 103 ? 53.843 -15.004 80.716 1.00 36.24 102 ASN B CA 1
ATOM 3487 C C . ASN B 1 103 ? 53.725 -16.391 80.047 1.00 40.66 102 ASN B C 1
ATOM 3488 O O . ASN B 1 103 ? 54.412 -16.652 79.054 1.00 40.28 102 ASN B O 1
ATOM 3493 N N . SER B 1 104 ? 52.819 -17.256 80.562 1.00 36.93 103 SER B N 1
ATOM 3494 C CA . SER B 1 104 ? 52.565 -18.593 80.007 1.00 35.95 103 SER B CA 1
ATOM 3495 C C . SER B 1 104 ? 51.829 -18.485 78.679 1.00 39.47 103 SER B C 1
ATOM 3496 O O . SER B 1 104 ? 51.152 -17.487 78.441 1.00 37.15 103 SER B O 1
ATOM 3499 N N . ASP B 1 105 ? 51.947 -19.518 77.824 1.00 39.14 104 ASP B N 1
ATOM 3500 C CA . ASP B 1 105 ? 51.305 -19.596 76.506 1.00 40.01 104 ASP B CA 1
ATOM 3501 C C . ASP B 1 105 ? 49.789 -19.383 76.566 1.00 43.90 104 ASP B C 1
ATOM 3502 O O . ASP B 1 105 ? 49.225 -18.724 75.687 1.00 43.23 104 ASP B O 1
ATOM 3507 N N . LYS B 1 106 ? 49.149 -19.900 77.631 1.00 40.34 105 LYS B N 1
ATOM 3508 C CA . LYS B 1 106 ? 47.722 -19.775 77.887 1.00 39.32 105 LYS B CA 1
ATOM 3509 C C . LYS B 1 106 ? 47.271 -18.313 78.092 1.00 41.61 105 LYS B C 1
ATOM 3510 O O . LYS B 1 106 ? 46.229 -17.936 77.556 1.00 42.21 105 LYS B O 1
ATOM 3516 N N . TYR B 1 107 ? 48.048 -17.497 78.843 1.00 36.10 106 TYR B N 1
ATOM 3517 C CA . TYR B 1 107 ? 47.650 -16.132 79.195 1.00 34.21 106 TYR B CA 1
ATOM 3518 C C . TYR B 1 107 ? 48.490 -14.945 78.653 1.00 38.27 106 TYR B C 1
ATOM 3519 O O . TYR B 1 107 ? 48.128 -13.790 78.964 1.00 37.93 106 TYR B O 1
ATOM 3528 N N A CYS B 1 108 ? 49.587 -15.196 77.885 0.77 33.74 107 CYS B N 1
ATOM 3529 N N B CYS B 1 108 ? 49.555 -15.193 77.864 0.23 34.94 107 CYS B N 1
ATOM 3530 C CA A CYS B 1 108 ? 50.425 -14.092 77.392 0.77 32.96 107 CYS B CA 1
ATOM 3531 C CA B CYS B 1 108 ? 50.411 -14.118 77.347 0.23 34.60 107 CYS B CA 1
ATOM 3532 C C A CYS B 1 108 ? 49.701 -13.184 76.360 0.77 37.84 107 CYS B C 1
ATOM 3533 C C B CYS B 1 108 ? 49.721 -13.213 76.306 0.23 38.52 107 CYS B C 1
ATOM 3534 O O A CYS B 1 108 ? 48.593 -13.498 75.916 0.77 37.16 107 CYS B O 1
ATOM 3535 O O B CYS B 1 108 ? 48.677 -13.576 75.759 0.23 38.07 107 CYS B O 1
ATOM 3540 N N . THR B 1 109 ? 50.317 -12.021 76.059 1.00 35.13 108 THR B N 1
ATOM 3541 C CA . THR B 1 109 ? 49.862 -11.008 75.098 1.00 35.09 108 THR B CA 1
ATOM 3542 C C . THR B 1 109 ? 49.947 -11.560 73.644 1.00 40.34 108 THR B C 1
ATOM 3543 O O . THR B 1 109 ? 51.004 -12.086 73.259 1.00 38.76 108 THR B O 1
ATOM 3547 N N . PRO B 1 110 ? 48.891 -11.388 72.804 1.00 38.40 109 PRO B N 1
ATOM 3548 C CA . PRO B 1 110 ? 49.001 -11.830 71.400 1.00 39.86 109 PRO B CA 1
ATOM 3549 C C . PRO B 1 110 ? 49.958 -10.948 70.578 1.00 44.94 109 PRO B C 1
ATOM 3550 O O . PRO B 1 110 ? 50.271 -9.828 70.991 1.00 43.05 109 PRO B O 1
ATOM 3554 N N . ARG B 1 111 ? 50.444 -11.472 69.434 1.00 44.55 110 ARG B N 1
ATOM 3555 C CA . ARG B 1 111 ? 51.349 -10.759 68.526 1.00 46.09 110 ARG B CA 1
ATOM 3556 C C . ARG B 1 111 ? 50.593 -9.642 67.798 1.00 50.37 110 ARG B C 1
ATOM 3557 O O . ARG B 1 111 ? 49.502 -9.883 67.269 1.00 50.73 110 ARG B O 1
ATOM 3559 N N . TYR B 1 112 ? 51.150 -8.415 67.801 1.00 46.87 111 TYR B N 1
ATOM 3560 C CA . TYR B 1 112 ? 50.508 -7.250 67.172 1.00 46.57 111 TYR B CA 1
ATOM 3561 C C . TYR B 1 112 ? 51.492 -6.212 66.635 1.00 53.97 111 TYR B C 1
ATOM 3562 O O . TYR B 1 112 ? 52.611 -6.095 67.150 1.00 54.66 111 TYR B O 1
ATOM 3571 N N . SER B 1 113 ? 51.047 -5.429 65.630 1.00 52.33 112 SER B N 1
ATOM 3572 C CA . SER B 1 113 ? 51.839 -4.363 65.014 1.00 53.74 112 SER B CA 1
ATOM 3573 C C . SER B 1 113 ? 51.509 -3.018 65.690 1.00 58.82 112 SER B C 1
ATOM 3574 O O . SER B 1 113 ? 52.314 -2.518 66.481 1.00 58.98 112 SER B O 1
ATOM 3577 N N . GLU B 1 114 ? 50.313 -2.465 65.408 1.00 54.53 113 GLU B N 1
ATOM 3578 C CA . GLU B 1 114 ? 49.820 -1.186 65.936 1.00 52.92 113 GLU B CA 1
ATOM 3579 C C . GLU B 1 114 ? 48.896 -1.396 67.144 1.00 53.91 113 GLU B C 1
ATOM 3580 O O . GLU B 1 114 ? 48.363 -2.495 67.301 1.00 53.30 113 GLU B O 1
ATOM 3584 N N . PHE B 1 115 ? 48.700 -0.347 67.982 1.00 47.83 114 PHE B N 1
ATOM 3585 C CA . PHE B 1 115 ? 47.808 -0.394 69.145 1.00 45.57 114 PHE B CA 1
ATOM 3586 C C . PHE B 1 115 ? 46.365 -0.727 68.744 1.00 50.35 114 PHE B C 1
ATOM 3587 O O . PHE B 1 115 ? 45.710 -1.499 69.446 1.00 51.93 114 PHE B O 1
ATOM 3595 N N . GLU B 1 116 ? 45.881 -0.158 67.624 1.00 45.70 115 GLU B N 1
ATOM 3596 C CA . GLU B 1 116 ? 44.532 -0.384 67.088 1.00 45.02 115 GLU B CA 1
ATOM 3597 C C . GLU B 1 116 ? 44.238 -1.871 66.882 1.00 47.74 115 GLU B C 1
ATOM 3598 O O . GLU B 1 116 ? 43.085 -2.279 67.021 1.00 46.40 115 GLU B O 1
ATOM 3603 N N . GLU B 1 117 ? 45.286 -2.676 66.562 1.00 43.74 116 GLU B N 1
ATOM 3604 C CA . GLU B 1 117 ? 45.193 -4.123 66.369 1.00 42.66 116 GLU B CA 1
ATOM 3605 C C . GLU B 1 117 ? 44.989 -4.829 67.716 1.00 42.27 116 GLU B C 1
ATOM 3606 O O . GLU B 1 117 ? 44.138 -5.722 67.797 1.00 42.31 116 GLU B O 1
ATOM 3610 N N . LEU B 1 118 ? 45.748 -4.428 68.767 1.00 35.37 117 LEU B N 1
ATOM 3611 C CA . LEU B 1 118 ? 45.624 -5.016 70.116 1.00 33.38 117 LEU B CA 1
ATOM 3612 C C . LEU B 1 118 ? 44.289 -4.643 70.759 1.00 35.72 117 LEU B C 1
ATOM 3613 O O . LEU B 1 118 ? 43.699 -5.466 71.455 1.00 36.67 117 LEU B O 1
ATOM 3618 N N . GLU B 1 119 ? 43.802 -3.414 70.478 1.00 30.99 118 GLU B N 1
ATOM 3619 C CA . GLU B 1 119 ? 42.526 -2.879 70.940 1.00 30.31 118 GLU B CA 1
ATOM 3620 C C . GLU B 1 119 ? 41.343 -3.675 70.316 1.00 32.67 118 GLU B C 1
ATOM 3621 O O . GLU B 1 119 ? 40.376 -3.985 71.015 1.00 32.77 118 GLU B O 1
ATOM 3627 N N . ARG B 1 120 ? 41.440 -4.019 69.017 1.00 27.71 119 ARG B N 1
ATOM 3628 C CA . ARG B 1 120 ? 40.453 -4.842 68.303 1.00 27.33 119 ARG B CA 1
ATOM 3629 C C . ARG B 1 120 ? 40.421 -6.248 68.910 1.00 29.81 119 ARG B C 1
ATOM 3630 O O . ARG B 1 120 ? 39.349 -6.811 69.078 1.00 27.61 119 ARG B O 1
ATOM 3638 N N . LYS B 1 121 ? 41.612 -6.789 69.252 1.00 27.44 120 LYS B N 1
ATOM 3639 C CA . LYS B 1 121 ? 41.816 -8.114 69.841 1.00 26.67 120 LYS B CA 1
ATOM 3640 C C . LYS B 1 121 ? 41.200 -8.236 71.226 1.00 29.34 120 LYS B C 1
ATOM 3641 O O . LYS B 1 121 ? 40.665 -9.299 71.535 1.00 29.17 120 LYS B O 1
ATOM 3646 N N . TYR B 1 122 ? 41.270 -7.163 72.055 1.00 23.92 121 TYR B N 1
ATOM 3647 C CA . TYR B 1 122 ? 40.724 -7.115 73.404 1.00 22.39 121 TYR B CA 1
ATOM 3648 C C . TYR B 1 122 ? 39.184 -7.122 73.386 1.00 26.56 121 TYR B C 1
ATOM 3649 O O . TYR B 1 122 ? 38.586 -7.941 74.073 1.00 27.03 121 TYR B O 1
ATOM 3658 N N . TRP B 1 123 ? 38.549 -6.231 72.604 1.00 23.99 122 TRP B N 1
ATOM 3659 C CA . TRP B 1 123 ? 37.100 -6.149 72.496 1.00 24.56 122 TRP B CA 1
ATOM 3660 C C . TRP B 1 123 ? 36.468 -7.384 71.815 1.00 32.82 122 TRP B C 1
ATOM 3661 O O . TRP B 1 123 ? 35.282 -7.631 72.017 1.00 34.81 122 TRP B O 1
ATOM 3672 N N . LYS B 1 124 ? 37.253 -8.175 71.053 1.00 29.15 123 LYS B N 1
ATOM 3673 C CA . LYS B 1 124 ? 36.791 -9.392 70.374 1.00 29.65 123 LYS B CA 1
ATOM 3674 C C . LYS B 1 124 ? 36.952 -10.635 71.274 1.00 33.74 123 LYS B C 1
ATOM 3675 O O . LYS B 1 124 ? 36.164 -11.565 71.140 1.00 33.24 123 LYS B O 1
ATOM 3681 N N . ASN B 1 125 ? 37.960 -10.645 72.187 1.00 29.56 124 ASN B N 1
ATOM 3682 C CA . ASN B 1 125 ? 38.285 -11.812 73.015 1.00 28.82 124 ASN B CA 1
ATOM 3683 C C . ASN B 1 125 ? 38.096 -11.668 74.533 1.00 31.31 124 ASN B C 1
ATOM 3684 O O . ASN B 1 125 ? 38.362 -12.636 75.252 1.00 30.45 124 ASN B O 1
ATOM 3689 N N . LEU B 1 126 ? 37.662 -10.502 75.024 1.00 28.77 125 LEU B N 1
ATOM 3690 C CA . LEU B 1 126 ? 37.469 -10.243 76.471 1.00 29.14 125 LEU B CA 1
ATOM 3691 C C . LEU B 1 126 ? 36.550 -11.268 77.221 1.00 31.94 125 LEU B C 1
ATOM 3692 O O . LEU B 1 126 ? 36.733 -11.419 78.430 1.00 30.46 125 LEU B O 1
ATOM 3697 N N . THR B 1 127 ? 35.608 -11.975 76.513 1.00 28.61 126 THR B N 1
ATOM 3698 C CA . THR B 1 127 ? 34.685 -12.957 77.120 1.00 27.99 126 THR B CA 1
ATOM 3699 C C . THR B 1 127 ? 35.269 -14.389 77.158 1.00 33.68 126 THR B C 1
ATOM 3700 O O . THR B 1 127 ? 34.702 -15.247 77.834 1.00 32.86 126 THR B O 1
ATOM 3704 N N . PHE B 1 128 ? 36.404 -14.642 76.437 1.00 30.61 127 PHE B N 1
ATOM 3705 C CA . PHE B 1 128 ? 37.065 -15.948 76.379 1.00 30.28 127 PHE B CA 1
ATOM 3706 C C . PHE B 1 128 ? 38.314 -15.964 77.245 1.00 34.91 127 PHE B C 1
ATOM 3707 O O . PHE B 1 128 ? 38.902 -14.904 77.487 1.00 34.48 127 PHE B O 1
ATOM 3715 N N . ASN B 1 129 ? 38.726 -17.184 77.695 1.00 30.50 128 ASN B N 1
ATOM 3716 C CA . ASN B 1 129 ? 39.879 -17.474 78.564 1.00 30.17 128 ASN B CA 1
ATOM 3717 C C . ASN B 1 129 ? 40.054 -16.434 79.699 1.00 36.21 128 ASN B C 1
ATOM 3718 O O . ASN B 1 129 ? 41.021 -15.659 79.684 1.00 35.29 128 ASN B O 1
ATOM 3723 N N . PRO B 1 130 ? 39.111 -16.422 80.691 1.00 34.24 129 PRO B N 1
ATOM 3724 C CA . PRO B 1 130 ? 39.177 -15.427 81.780 1.00 32.95 129 PRO B CA 1
ATOM 3725 C C . PRO B 1 130 ? 40.536 -15.309 82.494 1.00 35.46 129 PRO B C 1
ATOM 3726 O O . PRO B 1 130 ? 41.050 -16.303 83.030 1.00 36.36 129 PRO B O 1
ATOM 3730 N N . PRO B 1 131 ? 41.155 -14.098 82.477 1.00 30.67 130 PRO B N 1
ATOM 3731 C CA . PRO B 1 131 ? 42.472 -13.941 83.128 1.00 30.70 130 PRO B CA 1
ATOM 3732 C C . PRO B 1 131 ? 42.358 -13.691 84.631 1.00 34.14 130 PRO B C 1
ATOM 3733 O O . PRO B 1 131 ? 41.243 -13.563 85.149 1.00 31.90 130 PRO B O 1
ATOM 3737 N N . ILE B 1 132 ? 43.518 -13.655 85.320 1.00 31.61 131 ILE B N 1
ATOM 3738 C CA . ILE B 1 132 ? 43.602 -13.408 86.758 1.00 31.46 131 ILE B CA 1
ATOM 3739 C C . ILE B 1 132 ? 44.230 -12.034 86.974 1.00 32.87 131 ILE B C 1
ATOM 3740 O O . ILE B 1 132 ? 45.251 -11.720 86.356 1.00 32.38 131 ILE B O 1
ATOM 3745 N N . TYR B 1 133 ? 43.616 -11.224 87.850 1.00 27.62 132 TYR B N 1
ATOM 3746 C CA . TYR B 1 133 ? 44.079 -9.873 88.187 1.00 26.36 132 TYR B CA 1
ATOM 3747 C C . TYR B 1 133 ? 44.453 -9.856 89.664 1.00 30.51 132 TYR B C 1
ATOM 3748 O O . TYR B 1 133 ? 43.623 -10.182 90.502 1.00 30.15 132 TYR B O 1
ATOM 3757 N N . GLY B 1 134 ? 45.694 -9.466 89.962 1.00 27.00 133 GLY B N 1
ATOM 3758 C CA . GLY B 1 134 ? 46.193 -9.306 91.323 1.00 26.34 133 GLY B CA 1
ATOM 3759 C C . GLY B 1 134 ? 45.939 -7.897 91.816 1.00 29.74 133 GLY B C 1
ATOM 3760 O O . GLY B 1 134 ? 46.882 -7.136 92.041 1.00 29.16 133 GLY B O 1
ATOM 3761 N N . ALA B 1 135 ? 44.647 -7.551 91.988 1.00 27.22 134 ALA B N 1
ATOM 3762 C CA . ALA B 1 135 ? 44.153 -6.228 92.376 1.00 27.84 134 ALA B CA 1
ATOM 3763 C C . ALA B 1 135 ? 43.939 -6.037 93.879 1.00 31.50 134 ALA B C 1
ATOM 3764 O O . ALA B 1 135 ? 43.835 -7.017 94.615 1.00 29.35 134 ALA B O 1
ATOM 3766 N N . ASP B 1 136 ? 43.858 -4.748 94.319 1.00 30.27 135 ASP B N 1
ATOM 3767 C CA . ASP B 1 136 ? 43.591 -4.282 95.705 1.00 31.03 135 ASP B CA 1
ATOM 3768 C C . ASP B 1 136 ? 44.559 -4.819 96.762 1.00 34.45 135 ASP B C 1
ATOM 3769 O O . ASP B 1 136 ? 44.147 -5.097 97.895 1.00 35.51 135 ASP B O 1
ATOM 3774 N N . VAL B 1 137 ? 45.840 -4.937 96.414 1.00 29.24 136 VAL B N 1
ATOM 3775 C CA . VAL B 1 137 ? 46.850 -5.419 97.355 1.00 29.29 136 VAL B CA 1
ATOM 3776 C C . VAL B 1 137 ? 47.312 -4.240 98.215 1.00 32.43 136 VAL B C 1
ATOM 3777 O O . VAL B 1 137 ? 47.791 -3.261 97.664 1.00 31.09 136 VAL B O 1
ATOM 3781 N N . ASN B 1 138 ? 47.180 -4.330 99.551 1.00 29.99 137 ASN B N 1
ATOM 3782 C CA . ASN B 1 138 ? 47.680 -3.293 100.453 1.00 29.95 137 ASN B CA 1
ATOM 3783 C C . ASN B 1 138 ? 49.232 -3.309 100.395 1.00 33.97 137 ASN B C 1
ATOM 3784 O O . ASN B 1 138 ? 49.852 -4.335 100.667 1.00 32.90 137 ASN B O 1
ATOM 3789 N N . GLY B 1 139 ? 49.827 -2.193 99.983 1.00 31.35 138 GLY B N 1
ATOM 3790 C CA . GLY B 1 139 ? 51.276 -2.089 99.890 1.00 30.85 138 GLY B CA 1
ATOM 3791 C C . GLY B 1 139 ? 51.809 -0.963 99.042 1.00 32.32 138 GLY B C 1
ATOM 3792 O O . GLY B 1 139 ? 51.063 -0.277 98.338 1.00 28.59 138 GLY B O 1
ATOM 3793 N N . THR B 1 140 ? 53.142 -0.778 99.114 1.00 30.66 139 THR B N 1
ATOM 3794 C CA . THR B 1 140 ? 53.873 0.243 98.370 1.00 30.52 139 THR B CA 1
ATOM 3795 C C . THR B 1 140 ? 55.152 -0.341 97.788 1.00 35.32 139 THR B C 1
ATOM 3796 O O . THR B 1 140 ? 55.696 -1.285 98.352 1.00 34.76 139 THR B O 1
ATOM 3800 N N . LEU B 1 141 ? 55.613 0.202 96.643 1.00 33.31 140 LEU B N 1
ATOM 3801 C CA . LEU B 1 141 ? 56.895 -0.179 96.034 1.00 33.92 140 LEU B CA 1
ATOM 3802 C C . LEU B 1 141 ? 57.896 0.974 96.120 1.00 37.42 140 LEU B C 1
ATOM 3803 O O . LEU B 1 141 ? 59.042 0.845 95.698 1.00 36.96 140 LEU B O 1
ATOM 3808 N N . TYR B 1 142 ? 57.468 2.079 96.747 1.00 35.38 141 TYR B N 1
ATOM 3809 C CA . TYR B 1 142 ? 58.294 3.256 96.979 1.00 36.65 141 TYR B CA 1
ATOM 3810 C C . TYR B 1 142 ? 59.282 2.989 98.096 1.00 44.87 141 TYR B C 1
ATOM 3811 O O . TYR B 1 142 ? 58.938 2.318 99.083 1.00 44.29 141 TYR B O 1
ATOM 3820 N N . GLU B 1 143 ? 60.508 3.539 97.954 1.00 44.31 142 GLU B N 1
ATOM 3821 C CA . GLU B 1 143 ? 61.535 3.480 98.996 1.00 46.05 142 GLU B CA 1
ATOM 3822 C C . GLU B 1 143 ? 61.212 4.571 100.026 1.00 52.43 142 GLU B C 1
ATOM 3823 O O . GLU B 1 143 ? 60.605 5.586 99.674 1.00 50.84 142 GLU B O 1
ATOM 3829 N N . LYS B 1 144 ? 61.574 4.337 101.300 1.00 52.34 143 LYS B N 1
ATOM 3830 C CA . LYS B 1 144 ? 61.292 5.232 102.434 1.00 53.57 143 LYS B CA 1
ATOM 3831 C C . LYS B 1 144 ? 61.739 6.696 102.264 1.00 58.12 143 LYS B C 1
ATOM 3832 O O . LYS B 1 144 ? 61.032 7.600 102.715 1.00 58.21 143 LYS B O 1
ATOM 3834 N N . HIS B 1 145 ? 62.912 6.914 101.634 1.00 54.61 144 HIS B N 1
ATOM 3835 C CA . HIS B 1 145 ? 63.531 8.228 101.440 1.00 54.72 144 HIS B CA 1
ATOM 3836 C C . HIS B 1 145 ? 62.883 9.111 100.347 1.00 56.64 144 HIS B C 1
ATOM 3837 O O . HIS B 1 145 ? 63.143 10.316 100.317 1.00 57.18 144 HIS B O 1
ATOM 3844 N N . VAL B 1 146 ? 62.061 8.526 99.459 1.00 50.92 145 VAL B N 1
ATOM 3845 C CA . VAL B 1 146 ? 61.415 9.254 98.355 1.00 49.69 145 VAL B CA 1
ATOM 3846 C C . VAL B 1 146 ? 60.340 10.227 98.881 1.00 53.60 145 VAL B C 1
ATOM 3847 O O . VAL B 1 146 ? 59.317 9.796 99.413 1.00 51.99 145 VAL B O 1
ATOM 3851 N N . ASP B 1 147 ? 60.600 11.540 98.739 1.00 51.16 146 ASP B N 1
ATOM 3852 C CA . ASP B 1 147 ? 59.724 12.624 99.201 1.00 50.25 146 ASP B CA 1
ATOM 3853 C C . ASP B 1 147 ? 58.765 13.161 98.133 1.00 50.33 146 ASP B C 1
ATOM 3854 O O . ASP B 1 147 ? 57.703 13.684 98.480 1.00 48.81 146 ASP B O 1
ATOM 3859 N N . GLU B 1 148 ? 59.147 13.053 96.848 1.00 45.05 147 GLU B N 1
ATOM 3860 C CA . GLU B 1 148 ? 58.380 13.562 95.707 1.00 42.81 147 GLU B CA 1
ATOM 3861 C C . GLU B 1 148 ? 57.366 12.528 95.206 1.00 43.58 147 GLU B C 1
ATOM 3862 O O . GLU B 1 148 ? 57.743 11.394 94.877 1.00 42.93 147 GLU B O 1
ATOM 3868 N N . TRP B 1 149 ? 56.073 12.926 95.183 1.00 36.36 148 TRP B N 1
ATOM 3869 C CA . TRP B 1 149 ? 54.920 12.160 94.701 1.00 33.21 148 TRP B CA 1
ATOM 3870 C C . TRP B 1 149 ? 54.791 10.752 95.334 1.00 36.09 148 TRP B C 1
ATOM 3871 O O . TRP B 1 149 ? 54.493 9.791 94.634 1.00 33.02 148 TRP B O 1
ATOM 3882 N N . ASN B 1 150 ? 54.953 10.665 96.657 1.00 35.51 149 ASN B N 1
ATOM 3883 C CA . ASN B 1 150 ? 54.826 9.357 97.353 1.00 34.36 149 ASN B CA 1
ATOM 3884 C C . ASN B 1 150 ? 53.341 9.088 97.614 1.00 37.85 149 ASN B C 1
ATOM 3885 O O . ASN B 1 150 ? 52.766 9.766 98.465 1.00 37.45 149 ASN B O 1
ATOM 3890 N N . ILE B 1 151 ? 52.805 8.042 96.975 1.00 34.36 150 ILE B N 1
ATOM 3891 C CA . ILE B 1 151 ? 51.377 7.603 97.030 1.00 33.34 150 ILE B CA 1
ATOM 3892 C C . ILE B 1 151 ? 50.994 7.197 98.462 1.00 40.39 150 ILE B C 1
ATOM 3893 O O . ILE B 1 151 ? 49.805 7.237 98.768 1.00 40.38 150 ILE B O 1
ATOM 3898 N N . GLY B 1 152 ? 51.943 6.682 99.248 1.00 38.47 151 GLY B N 1
ATOM 3899 C CA . GLY B 1 152 ? 51.738 6.358 100.671 1.00 39.34 151 GLY B CA 1
ATOM 3900 C C . GLY B 1 152 ? 51.634 7.589 101.568 1.00 45.89 151 GLY B C 1
ATOM 3901 O O . GLY B 1 152 ? 51.171 7.424 102.693 1.00 45.73 151 GLY B O 1
ATOM 3902 N N . ARG B 1 153 ? 52.095 8.766 101.120 1.00 44.17 152 ARG B N 1
ATOM 3903 C CA . ARG B 1 153 ? 52.074 10.002 101.930 1.00 44.96 152 ARG B CA 1
ATOM 3904 C C . ARG B 1 153 ? 52.066 11.304 101.060 1.00 49.36 152 ARG B C 1
ATOM 3905 O O . ARG B 1 153 ? 53.076 12.020 100.996 1.00 49.42 152 ARG B O 1
ATOM 3911 N N . LEU B 1 154 ? 50.916 11.600 100.393 1.00 45.41 153 LEU B N 1
ATOM 3912 C CA . LEU B 1 154 ? 50.780 12.756 99.482 1.00 45.39 153 LEU B CA 1
ATOM 3913 C C . LEU B 1 154 ? 50.615 14.129 100.167 1.00 50.05 153 LEU B C 1
ATOM 3914 O O . LEU B 1 154 ? 50.947 15.147 99.553 1.00 50.12 153 LEU B O 1
ATOM 3919 N N . ARG B 1 155 ? 50.082 14.148 101.413 1.00 46.56 154 ARG B N 1
ATOM 3920 C CA . ARG B 1 155 ? 49.860 15.308 102.300 1.00 46.50 154 ARG B CA 1
ATOM 3921 C C . ARG B 1 155 ? 48.792 16.329 101.793 1.00 48.60 154 ARG B C 1
ATOM 3922 O O . ARG B 1 155 ? 48.973 17.535 101.960 1.00 51.28 154 ARG B O 1
ATOM 3930 N N . THR B 1 156 ? 47.661 15.846 101.246 1.00 41.16 155 THR B N 1
ATOM 3931 C CA . THR B 1 156 ? 46.535 16.686 100.769 1.00 38.83 155 THR B CA 1
ATOM 3932 C C . THR B 1 156 ? 45.501 16.919 101.918 1.00 42.06 155 THR B C 1
ATOM 3933 O O . THR B 1 156 ? 45.704 16.412 103.031 1.00 40.52 155 THR B O 1
ATOM 3937 N N . ILE B 1 157 ? 44.386 17.655 101.645 1.00 38.60 156 ILE B N 1
ATOM 3938 C CA . ILE B 1 157 ? 43.346 17.930 102.658 1.00 38.64 156 ILE B CA 1
ATOM 3939 C C . ILE B 1 157 ? 42.504 16.675 102.992 1.00 41.60 156 ILE B C 1
ATOM 3940 O O . ILE B 1 157 ? 41.713 16.725 103.934 1.00 41.74 156 ILE B O 1
ATOM 3945 N N . LEU B 1 158 ? 42.723 15.595 102.239 1.00 37.12 157 LEU B N 1
ATOM 3946 C CA . LEU B 1 158 ? 42.050 14.290 102.463 1.00 37.21 157 LEU B CA 1
ATOM 3947 C C . LEU B 1 158 ? 42.580 13.696 103.773 1.00 46.17 157 LEU B C 1
ATOM 3948 O O . LEU B 1 158 ? 41.958 12.782 104.320 1.00 47.42 157 LEU B O 1
ATOM 3953 N N . ASP B 1 159 ? 43.688 14.246 104.275 1.00 44.86 158 ASP B N 1
ATOM 3954 C CA . ASP B 1 159 ? 44.356 13.841 105.539 1.00 46.49 158 ASP B CA 1
ATOM 3955 C C . ASP B 1 159 ? 43.478 14.140 106.764 1.00 50.87 158 ASP B C 1
ATOM 3956 O O . ASP B 1 159 ? 43.697 13.506 107.795 1.00 51.21 158 ASP B O 1
ATOM 3961 N N . LEU B 1 160 ? 42.544 15.088 106.661 1.00 47.42 159 LEU B N 1
ATOM 3962 C CA . LEU B 1 160 ? 41.639 15.495 107.762 1.00 48.29 159 LEU B CA 1
ATOM 3963 C C . LEU B 1 160 ? 40.790 14.319 108.245 1.00 52.84 159 LEU B C 1
ATOM 3964 O O . LEU B 1 160 ? 40.426 14.340 109.421 1.00 52.84 159 LEU B O 1
ATOM 3969 N N . VAL B 1 161 ? 40.377 13.417 107.351 1.00 48.96 160 VAL B N 1
ATOM 3970 C CA . VAL B 1 161 ? 39.542 12.266 107.794 1.00 48.89 160 VAL B CA 1
ATOM 3971 C C . VAL B 1 161 ? 40.358 11.452 108.803 1.00 54.00 160 VAL B C 1
ATOM 3972 O O . VAL B 1 161 ? 39.798 11.092 109.839 1.00 54.97 160 VAL B O 1
ATOM 3976 N N . GLU B 1 162 ? 41.630 11.172 108.503 1.00 50.25 161 GLU B N 1
ATOM 3977 C CA . GLU B 1 162 ? 42.519 10.417 109.433 1.00 50.53 161 GLU B CA 1
ATOM 3978 C C . GLU B 1 162 ? 42.952 11.239 110.657 1.00 56.88 161 GLU B C 1
ATOM 3979 O O . GLU B 1 162 ? 42.871 10.706 111.750 1.00 58.36 161 GLU B O 1
ATOM 3982 N N . LYS B 1 163 ? 43.368 12.496 110.475 1.00 54.28 162 LYS B N 1
ATOM 3983 C CA . LYS B 1 163 ? 43.884 13.351 111.584 1.00 56.45 162 LYS B CA 1
ATOM 3984 C C . LYS B 1 163 ? 42.829 13.681 112.642 1.00 62.68 162 LYS B C 1
ATOM 3985 O O . LYS B 1 163 ? 43.157 13.610 113.824 1.00 63.09 162 LYS B O 1
ATOM 3991 N N . GLU B 1 164 ? 41.612 14.026 112.221 1.00 60.57 163 GLU B N 1
ATOM 3992 C CA . GLU B 1 164 ? 40.549 14.472 113.158 1.00 61.80 163 GLU B CA 1
ATOM 3993 C C . GLU B 1 164 ? 39.684 13.316 113.665 1.00 65.45 163 GLU B C 1
ATOM 3994 O O . GLU B 1 164 ? 39.479 13.237 114.888 1.00 65.88 163 GLU B O 1
ATOM 3996 N N . SER B 1 165 ? 39.240 12.443 112.759 1.00 60.39 164 SER B N 1
ATOM 3997 C CA . SER B 1 165 ? 38.299 11.350 113.117 1.00 59.69 164 SER B CA 1
ATOM 3998 C C . SER B 1 165 ? 38.999 10.012 113.383 1.00 64.14 164 SER B C 1
ATOM 3999 O O . SER B 1 165 ? 38.317 9.100 113.858 1.00 64.49 164 SER B O 1
ATOM 4002 N N . GLY B 1 166 ? 40.308 9.911 113.150 1.00 60.29 165 GLY B N 1
ATOM 4003 C CA . GLY B 1 166 ? 41.006 8.621 113.323 1.00 59.95 165 GLY B CA 1
ATOM 4004 C C . GLY B 1 166 ? 40.405 7.543 112.436 1.00 62.09 165 GLY B C 1
ATOM 4005 O O . GLY B 1 166 ? 40.216 6.415 112.919 1.00 62.70 165 GLY B O 1
ATOM 4006 N N . ILE B 1 167 ? 40.089 7.883 111.183 1.00 55.13 166 ILE B N 1
ATOM 4007 C CA . ILE B 1 167 ? 39.428 6.902 110.270 1.00 52.40 166 ILE B CA 1
ATOM 4008 C C . ILE B 1 167 ? 40.363 6.460 109.137 1.00 52.89 166 ILE B C 1
ATOM 4009 O O . ILE B 1 167 ? 40.807 7.310 108.351 1.00 49.95 166 ILE B O 1
ATOM 4014 N N . THR B 1 168 ? 40.566 5.144 109.035 1.00 49.07 167 THR B N 1
ATOM 4015 C CA . THR B 1 168 ? 41.434 4.533 107.999 1.00 47.63 167 THR B CA 1
ATOM 4016 C C . THR B 1 168 ? 40.557 3.855 106.945 1.00 48.70 167 THR B C 1
ATOM 4017 O O . THR B 1 168 ? 39.711 3.029 107.329 1.00 47.76 167 THR B O 1
ATOM 4020 N N . ILE B 1 169 ? 40.743 4.239 105.676 1.00 43.66 168 ILE B N 1
ATOM 4021 C CA . ILE B 1 169 ? 40.000 3.630 104.536 1.00 42.51 168 ILE B CA 1
ATOM 4022 C C . ILE B 1 169 ? 41.017 3.060 103.541 1.00 44.37 168 ILE B C 1
ATOM 4023 O O . ILE B 1 169 ? 41.632 3.837 102.801 1.00 42.11 168 ILE B O 1
ATOM 4027 N N . GLU B 1 170 ? 41.128 1.732 103.504 1.00 41.29 169 GLU B N 1
ATOM 4028 C CA . GLU B 1 170 ? 42.064 1.030 102.615 1.00 41.08 169 GLU B CA 1
ATOM 4029 C C . GLU B 1 170 ? 41.845 1.371 101.150 1.00 42.66 169 GLU B C 1
ATOM 4030 O O . GLU B 1 170 ? 40.709 1.326 100.670 1.00 41.26 169 GLU B O 1
ATOM 4036 N N . GLY B 1 171 ? 42.934 1.760 100.485 1.00 38.81 170 GLY B N 1
ATOM 4037 C CA . GLY B 1 171 ? 42.949 2.165 99.083 1.00 37.46 170 GLY B CA 1
ATOM 4038 C C . GLY B 1 171 ? 42.548 3.610 98.856 1.00 39.81 170 GLY B C 1
ATOM 4039 O O . GLY B 1 171 ? 42.866 4.170 97.804 1.00 38.27 170 GLY B O 1
ATOM 4040 N N . VAL B 1 172 ? 41.840 4.223 99.834 1.00 36.00 171 VAL B N 1
ATOM 4041 C CA . VAL B 1 172 ? 41.358 5.603 99.753 1.00 35.11 171 VAL B CA 1
ATOM 4042 C C . VAL B 1 172 ? 42.375 6.535 100.383 1.00 38.61 171 VAL B C 1
ATOM 4043 O O . VAL B 1 172 ? 42.754 7.501 99.738 1.00 38.88 171 VAL B O 1
ATOM 4047 N N . ASN B 1 173 ? 42.852 6.240 101.599 1.00 35.98 172 ASN B N 1
ATOM 4048 C CA . ASN B 1 173 ? 43.902 7.054 102.226 1.00 36.27 172 ASN B CA 1
ATOM 4049 C C . ASN B 1 173 ? 45.141 6.194 102.611 1.00 39.70 172 ASN B C 1
ATOM 4050 O O . ASN B 1 173 ? 45.959 6.605 103.441 1.00 40.40 172 ASN B O 1
ATOM 4055 N N . THR B 1 174 ? 45.284 5.011 101.952 1.00 33.96 173 THR B N 1
ATOM 4056 C CA . THR B 1 174 ? 46.400 4.049 102.076 1.00 33.12 173 THR B CA 1
ATOM 4057 C C . THR B 1 174 ? 46.747 3.570 100.637 1.00 32.50 173 THR B C 1
ATOM 4058 O O . THR B 1 174 ? 45.835 3.598 99.800 1.00 30.63 173 THR B O 1
ATOM 4062 N N . PRO B 1 175 ? 48.005 3.141 100.303 1.00 26.33 174 PRO B N 1
ATOM 4063 C CA . PRO B 1 175 ? 48.276 2.703 98.917 1.00 25.07 174 PRO B CA 1
ATOM 4064 C C . PRO B 1 175 ? 47.866 1.267 98.597 1.00 28.40 174 PRO B C 1
ATOM 4065 O O . PRO B 1 175 ? 47.897 0.382 99.456 1.00 27.93 174 PRO B O 1
ATOM 4069 N N . TYR B 1 176 ? 47.525 1.041 97.322 1.00 24.98 175 TYR B N 1
ATOM 4070 C CA . TYR B 1 176 ? 47.107 -0.246 96.752 1.00 23.88 175 TYR B CA 1
ATOM 4071 C C . TYR B 1 176 ? 48.014 -0.575 95.562 1.00 28.18 175 TYR B C 1
ATOM 4072 O O . TYR B 1 176 ? 48.291 0.300 94.739 1.00 28.13 175 TYR B O 1
ATOM 4081 N N . LEU B 1 177 ? 48.402 -1.847 95.422 1.00 25.01 176 LEU B N 1
ATOM 4082 C CA . LEU B 1 177 ? 49.163 -2.342 94.274 1.00 24.84 176 LEU B CA 1
ATOM 4083 C C . LEU B 1 177 ? 48.240 -3.194 93.386 1.00 31.35 176 LEU B C 1
ATOM 4084 O O . LEU B 1 177 ? 47.285 -3.805 93.885 1.00 30.15 176 LEU B O 1
ATOM 4089 N N . TYR B 1 178 ? 48.493 -3.176 92.059 1.00 29.49 177 TYR B N 1
ATOM 4090 C CA . TYR B 1 178 ? 47.694 -3.903 91.075 1.00 28.92 177 TYR B CA 1
ATOM 4091 C C . TYR B 1 178 ? 48.644 -4.613 90.125 1.00 32.73 177 TYR B C 1
ATOM 4092 O O . TYR B 1 178 ? 49.332 -3.962 89.340 1.00 32.80 177 TYR B O 1
ATOM 4101 N N . PHE B 1 179 ? 48.686 -5.947 90.206 1.00 28.93 178 PHE B N 1
ATOM 4102 C CA . PHE B 1 179 ? 49.515 -6.776 89.346 1.00 28.89 178 PHE B CA 1
ATOM 4103 C C . PHE B 1 179 ? 48.639 -7.255 88.209 1.00 35.10 178 PHE B C 1
ATOM 4104 O O . PHE B 1 179 ? 47.681 -7.995 88.431 1.00 35.12 178 PHE B O 1
ATOM 4112 N N . GLY B 1 180 ? 48.938 -6.759 87.009 1.00 33.19 179 GLY B N 1
ATOM 4113 C CA . GLY B 1 180 ? 48.146 -7.060 85.828 1.00 32.57 179 GLY B CA 1
ATOM 4114 C C . GLY B 1 180 ? 48.750 -8.057 84.875 1.00 35.07 179 GLY B C 1
ATOM 4115 O O . GLY B 1 180 ? 49.945 -8.337 84.927 1.00 35.56 179 GLY B O 1
ATOM 4116 N N . MET B 1 181 ? 47.888 -8.623 84.022 1.00 29.85 180 MET B N 1
ATOM 4117 C CA . MET B 1 181 ? 48.228 -9.499 82.910 1.00 28.89 180 MET B CA 1
ATOM 4118 C C . MET B 1 181 ? 47.361 -9.085 81.701 1.00 32.52 180 MET B C 1
ATOM 4119 O O . MET B 1 181 ? 46.524 -8.186 81.833 1.00 34.27 180 MET B O 1
ATOM 4124 N N . TRP B 1 182 ? 47.588 -9.691 80.534 1.00 26.96 181 TRP B N 1
ATOM 4125 C CA . TRP B 1 182 ? 46.844 -9.416 79.313 1.00 25.59 181 TRP B CA 1
ATOM 4126 C C . TRP B 1 182 ? 45.339 -9.621 79.501 1.00 30.43 181 TRP B C 1
ATOM 4127 O O . TRP B 1 182 ? 44.940 -10.616 80.102 1.00 32.87 181 TRP B O 1
ATOM 4138 N N . LYS B 1 183 ? 44.514 -8.668 78.990 1.00 24.83 182 LYS B N 1
ATOM 4139 C CA . LYS B 1 183 ? 43.047 -8.682 78.988 1.00 23.41 182 LYS B CA 1
ATOM 4140 C C . LYS B 1 183 ? 42.402 -8.519 80.396 1.00 27.50 182 LYS B C 1
ATOM 4141 O O . LYS B 1 183 ? 41.219 -8.800 80.560 1.00 26.92 182 LYS B O 1
ATOM 4147 N N . THR B 1 184 ? 43.162 -8.052 81.397 1.00 25.19 183 THR B N 1
ATOM 4148 C CA . THR B 1 184 ? 42.582 -7.751 82.714 1.00 24.13 183 THR B CA 1
ATOM 4149 C C . THR B 1 184 ? 42.052 -6.330 82.592 1.00 27.41 183 THR B C 1
ATOM 4150 O O . THR B 1 184 ? 42.746 -5.459 82.073 1.00 26.85 183 THR B O 1
ATOM 4154 N N . SER B 1 185 ? 40.798 -6.109 83.011 1.00 24.62 184 SER B N 1
ATOM 4155 C CA . SER B 1 185 ? 40.093 -4.831 82.845 1.00 22.37 184 SER B CA 1
ATOM 4156 C C . SER B 1 185 ? 39.709 -4.086 84.118 1.00 25.36 184 SER B C 1
ATOM 4157 O O . SER B 1 185 ? 39.665 -4.663 85.192 1.00 23.53 184 SER B O 1
ATOM 4160 N N . PHE B 1 186 ? 39.401 -2.788 83.961 1.00 24.70 185 PHE B N 1
ATOM 4161 C CA . PHE B 1 186 ? 38.801 -1.915 84.967 1.00 25.63 185 PHE B CA 1
ATOM 4162 C C . PHE B 1 186 ? 37.570 -1.284 84.333 1.00 29.66 185 PHE B C 1
ATOM 4163 O O . PHE B 1 186 ? 37.669 -0.646 83.284 1.00 29.95 185 PHE B O 1
ATOM 4171 N N . ALA B 1 187 ? 36.388 -1.579 84.903 1.00 26.68 186 ALA B N 1
ATOM 4172 C CA . ALA B 1 187 ? 35.088 -1.113 84.399 1.00 25.86 186 ALA B CA 1
ATOM 4173 C C . ALA B 1 187 ? 34.873 0.398 84.567 1.00 29.88 186 ALA B C 1
ATOM 4174 O O . ALA B 1 187 ? 35.662 1.030 85.263 1.00 30.36 186 ALA B O 1
ATOM 4176 N N . TRP B 1 188 ? 33.813 0.969 83.934 1.00 24.54 187 TRP B N 1
ATOM 4177 C CA . TRP B 1 188 ? 33.444 2.388 83.999 1.00 23.69 187 TRP B CA 1
ATOM 4178 C C . TRP B 1 188 ? 33.084 2.804 85.421 1.00 26.86 187 TRP B C 1
ATOM 4179 O O . TRP B 1 188 ? 32.242 2.157 86.064 1.00 25.99 187 TRP B O 1
ATOM 4190 N N . HIS B 1 189 ? 33.737 3.890 85.919 1.00 22.22 188 HIS B N 1
ATOM 4191 C CA . HIS B 1 189 ? 33.508 4.387 87.280 1.00 21.15 188 HIS B CA 1
ATOM 4192 C C . HIS B 1 189 ? 34.118 5.759 87.493 1.00 25.39 188 HIS B C 1
ATOM 4193 O O . HIS B 1 189 ? 35.009 6.160 86.755 1.00 24.93 188 HIS B O 1
ATOM 4200 N N . THR B 1 190 ? 33.641 6.454 88.534 1.00 24.01 189 THR B N 1
ATOM 4201 C CA . THR B 1 190 ? 34.198 7.677 89.098 1.00 24.39 189 THR B CA 1
ATOM 4202 C C . THR B 1 190 ? 34.869 7.183 90.415 1.00 28.95 189 THR B C 1
ATOM 4203 O O . THR B 1 190 ? 34.759 5.995 90.741 1.00 28.42 189 THR B O 1
ATOM 4207 N N . GLU B 1 191 ? 35.574 8.051 91.156 1.00 24.88 190 GLU B N 1
ATOM 4208 C CA . GLU B 1 191 ? 36.198 7.588 92.394 1.00 24.06 190 GLU B CA 1
ATOM 4209 C C . GLU B 1 191 ? 35.188 7.563 93.547 1.00 28.85 190 GLU B C 1
ATOM 4210 O O . GLU B 1 191 ? 34.096 8.123 93.417 1.00 27.23 190 GLU B O 1
ATOM 4216 N N . ASP B 1 192 ? 35.523 6.860 94.654 1.00 27.41 191 ASP B N 1
ATOM 4217 C CA . ASP B 1 192 ? 34.655 6.815 95.829 1.00 28.63 191 ASP B CA 1
ATOM 4218 C C . ASP B 1 192 ? 34.560 8.267 96.339 1.00 31.09 191 ASP B C 1
ATOM 4219 O O . ASP B 1 192 ? 35.592 8.932 96.420 1.00 30.75 191 ASP B O 1
ATOM 4224 N N . MET B 1 193 ? 33.327 8.771 96.598 1.00 25.21 192 MET B N 1
ATOM 4225 C CA . MET B 1 193 ? 33.042 10.141 97.049 1.00 23.50 192 MET B CA 1
ATOM 4226 C C . MET B 1 193 ? 33.412 11.217 96.000 1.00 23.23 192 MET B C 1
ATOM 4227 O O . MET B 1 193 ? 33.605 12.379 96.362 1.00 21.53 192 MET B O 1
ATOM 4232 N N . ASP B 1 194 ? 33.539 10.799 94.706 1.00 19.68 193 ASP B N 1
ATOM 4233 C CA . ASP B 1 194 ? 33.937 11.609 93.529 1.00 19.75 193 ASP B CA 1
ATOM 4234 C C . ASP B 1 194 ? 35.260 12.321 93.751 1.00 22.72 193 ASP B C 1
ATOM 4235 O O . ASP B 1 194 ? 35.403 13.486 93.419 1.00 23.57 193 ASP B O 1
ATOM 4240 N N . LEU B 1 195 ? 36.205 11.608 94.360 1.00 18.88 194 LEU B N 1
ATOM 4241 C CA . LEU B 1 195 ? 37.545 12.071 94.701 1.00 20.04 194 LEU B CA 1
ATOM 4242 C C . LEU B 1 195 ? 38.479 12.027 93.491 1.00 24.92 194 LEU B C 1
ATOM 4243 O O . LEU B 1 195 ? 38.100 11.525 92.431 1.00 24.31 194 LEU B O 1
ATOM 4248 N N . TYR B 1 196 ? 39.697 12.555 93.646 1.00 23.51 195 TYR B N 1
ATOM 4249 C CA . TYR B 1 196 ? 40.741 12.458 92.617 1.00 23.46 195 TYR B CA 1
ATOM 4250 C C . TYR B 1 196 ? 41.460 11.131 92.900 1.00 29.86 195 TYR B C 1
ATOM 4251 O O . TYR B 1 196 ? 41.322 10.587 93.999 1.00 30.15 195 TYR B O 1
ATOM 4260 N N . SER B 1 197 ? 42.264 10.640 91.946 1.00 26.16 196 SER B N 1
ATOM 4261 C CA . SER B 1 197 ? 43.101 9.475 92.148 1.00 25.36 196 SER B CA 1
ATOM 4262 C C . SER B 1 197 ? 44.412 9.620 91.397 1.00 30.97 196 SER B C 1
ATOM 4263 O O . SER B 1 197 ? 44.479 10.362 90.420 1.00 28.93 196 SER B O 1
ATOM 4266 N N . ILE B 1 198 ? 45.467 8.969 91.909 1.00 29.73 197 ILE B N 1
ATOM 4267 C CA . ILE B 1 198 ? 46.810 8.947 91.335 1.00 30.19 197 ILE B CA 1
ATOM 4268 C C . ILE B 1 198 ? 47.137 7.482 90.968 1.00 32.87 197 ILE B C 1
ATOM 4269 O O . ILE B 1 198 ? 46.738 6.575 91.703 1.00 32.87 197 ILE B O 1
ATOM 4274 N N . ASN B 1 199 ? 47.808 7.245 89.822 1.00 26.69 198 ASN B N 1
ATOM 4275 C CA . ASN B 1 199 ? 48.179 5.888 89.384 1.00 25.23 198 ASN B CA 1
ATOM 4276 C C . ASN B 1 199 ? 49.543 5.954 88.756 1.00 25.47 198 ASN B C 1
ATOM 4277 O O . ASN B 1 199 ? 49.728 6.708 87.797 1.00 24.65 198 ASN B O 1
ATOM 4282 N N . TYR B 1 200 ? 50.514 5.211 89.320 1.00 20.92 199 TYR B N 1
ATOM 4283 C CA . TYR B 1 200 ? 51.887 5.151 88.791 1.00 21.24 199 TYR B CA 1
ATOM 4284 C C . TYR B 1 200 ? 52.204 3.760 88.250 1.00 28.32 199 TYR B C 1
ATOM 4285 O O . TYR B 1 200 ? 52.016 2.773 88.958 1.00 29.00 199 TYR B O 1
ATOM 4294 N N . LEU B 1 201 ? 52.681 3.676 86.995 1.00 26.73 200 LEU B N 1
ATOM 4295 C CA . LEU B 1 201 ? 53.049 2.403 86.387 1.00 26.34 200 LEU B CA 1
ATOM 4296 C C . LEU B 1 201 ? 54.524 2.105 86.703 1.00 32.25 200 LEU B C 1
ATOM 4297 O O . LEU B 1 201 ? 55.418 2.709 86.103 1.00 33.14 200 LEU B O 1
ATOM 4302 N N . HIS B 1 202 ? 54.762 1.238 87.721 1.00 27.56 201 HIS B N 1
ATOM 4303 C CA . HIS B 1 202 ? 56.104 0.891 88.209 1.00 27.18 201 HIS B CA 1
ATOM 4304 C C . HIS B 1 202 ? 56.968 0.223 87.156 1.00 32.44 201 HIS B C 1
ATOM 4305 O O . HIS B 1 202 ? 58.125 0.601 86.993 1.00 31.71 201 HIS B O 1
ATOM 4312 N N . PHE B 1 203 ? 56.416 -0.789 86.453 1.00 30.42 202 PHE B N 1
ATOM 4313 C CA . PHE B 1 203 ? 57.139 -1.558 85.439 1.00 29.96 202 PHE B CA 1
ATOM 4314 C C . PHE B 1 203 ? 56.178 -2.359 84.580 1.00 30.70 202 PHE B C 1
ATOM 4315 O O . PHE B 1 203 ? 54.993 -2.442 84.904 1.00 27.31 202 PHE B O 1
ATOM 4323 N N . GLY B 1 204 ? 56.738 -2.993 83.538 1.00 28.01 203 GLY B N 1
ATOM 4324 C CA . GLY B 1 204 ? 56.049 -3.908 82.643 1.00 27.10 203 GLY B CA 1
ATOM 4325 C C . GLY B 1 204 ? 55.371 -3.298 81.443 1.00 30.78 203 GLY B C 1
ATOM 4326 O O . GLY B 1 204 ? 55.725 -2.195 81.003 1.00 31.64 203 GLY B O 1
ATOM 4327 N N . GLU B 1 205 ? 54.383 -4.049 80.913 1.00 25.83 204 GLU B N 1
ATOM 4328 C CA . GLU B 1 205 ? 53.590 -3.726 79.736 1.00 25.97 204 GLU B CA 1
ATOM 4329 C C . GLU B 1 205 ? 52.581 -2.605 79.987 1.00 32.19 204 GLU B C 1
ATOM 4330 O O . GLU B 1 205 ? 52.135 -2.449 81.126 1.00 31.83 204 GLU B O 1
ATOM 4336 N N . PRO B 1 206 ? 52.188 -1.821 78.947 1.00 29.47 205 PRO B N 1
ATOM 4337 C CA . PRO B 1 206 ? 51.278 -0.681 79.187 1.00 28.38 205 PRO B CA 1
ATOM 4338 C C . PRO B 1 206 ? 49.874 -0.986 79.734 1.00 33.42 205 PRO B C 1
ATOM 4339 O O . PRO B 1 206 ? 49.438 -2.141 79.824 1.00 35.07 205 PRO B O 1
ATOM 4343 N N . LYS B 1 207 ? 49.219 0.092 80.199 1.00 28.22 206 LYS B N 1
ATOM 4344 C CA . LYS B 1 207 ? 47.837 0.163 80.673 1.00 26.88 206 LYS B CA 1
ATOM 4345 C C . LYS B 1 207 ? 47.150 1.219 79.774 1.00 28.34 206 LYS B C 1
ATOM 4346 O O . LYS B 1 207 ? 47.708 2.299 79.571 1.00 25.10 206 LYS B O 1
ATOM 4352 N N . SER B 1 208 ? 45.990 0.861 79.177 1.00 25.94 207 SER B N 1
ATOM 4353 C CA . SER B 1 208 ? 45.221 1.751 78.309 1.00 26.82 207 SER B CA 1
ATOM 4354 C C . SER B 1 208 ? 43.990 2.272 79.040 1.00 32.53 207 SER B C 1
ATOM 4355 O O . SER B 1 208 ? 43.413 1.573 79.876 1.00 30.57 207 SER B O 1
ATOM 4358 N N . TRP B 1 209 ? 43.648 3.536 78.786 1.00 31.29 208 TRP B N 1
ATOM 4359 C CA . TRP B 1 209 ? 42.554 4.211 79.467 1.00 31.40 208 TRP B CA 1
ATOM 4360 C C . TRP B 1 209 ? 41.583 4.879 78.486 1.00 33.99 208 TRP B C 1
ATOM 4361 O O . TRP B 1 209 ? 42.004 5.373 77.435 1.00 33.75 208 TRP B O 1
ATOM 4372 N N . TYR B 1 210 ? 40.290 4.938 78.869 1.00 29.43 209 TYR B N 1
ATOM 4373 C CA . TYR B 1 210 ? 39.206 5.630 78.164 1.00 28.48 209 TYR B CA 1
ATOM 4374 C C . TYR B 1 210 ? 38.622 6.615 79.182 1.00 32.76 209 TYR B C 1
ATOM 4375 O O . TYR B 1 210 ? 38.492 6.267 80.359 1.00 30.98 209 TYR B O 1
ATOM 4384 N N . SER B 1 211 ? 38.325 7.850 78.757 1.00 29.03 210 SER B N 1
ATOM 4385 C CA . SER B 1 211 ? 37.760 8.834 79.677 1.00 28.60 210 SER B CA 1
ATOM 4386 C C . SER B 1 211 ? 36.627 9.644 79.066 1.00 29.86 210 SER B C 1
ATOM 4387 O O . SER B 1 211 ? 36.622 9.911 77.862 1.00 30.00 210 SER B O 1
ATOM 4390 N N . VAL B 1 212 ? 35.677 10.007 79.914 1.00 21.92 211 VAL B N 1
ATOM 4391 C CA . VAL B 1 212 ? 34.528 10.852 79.505 1.00 20.95 211 VAL B CA 1
ATOM 4392 C C . VAL B 1 212 ? 34.615 12.127 80.347 1.00 23.97 211 VAL B C 1
ATOM 4393 O O . VAL B 1 212 ? 34.716 12.022 81.569 1.00 20.93 211 VAL B O 1
ATOM 4397 N N . PRO B 1 213 ? 34.558 13.334 79.753 1.00 22.06 212 PRO B N 1
ATOM 4398 C CA . PRO B 1 213 ? 34.639 14.562 80.535 1.00 21.41 212 PRO B CA 1
ATOM 4399 C C . PRO B 1 213 ? 33.523 14.668 81.588 1.00 25.72 212 PRO B C 1
ATOM 4400 O O . PRO B 1 213 ? 32.429 14.255 81.342 1.00 25.54 212 PRO B O 1
ATOM 4404 N N . PRO B 1 214 ? 33.811 15.249 82.770 1.00 21.97 213 PRO B N 1
ATOM 4405 C CA . PRO B 1 214 ? 32.831 15.406 83.847 1.00 22.40 213 PRO B CA 1
ATOM 4406 C C . PRO B 1 214 ? 31.572 16.198 83.446 1.00 30.12 213 PRO B C 1
ATOM 4407 O O . PRO B 1 214 ? 30.529 15.897 83.956 1.00 29.89 213 PRO B O 1
ATOM 4411 N N . GLU B 1 215 ? 31.705 17.180 82.548 1.00 28.93 214 GLU B N 1
ATOM 4412 C CA . GLU B 1 215 ? 30.565 17.988 82.032 1.00 31.03 214 GLU B CA 1
ATOM 4413 C C . GLU B 1 215 ? 29.575 17.122 81.232 1.00 36.24 214 GLU B C 1
ATOM 4414 O O . GLU B 1 215 ? 28.418 17.529 81.114 1.00 36.42 214 GLU B O 1
ATOM 4420 N N . HIS B 1 216 ? 30.058 16.049 80.602 1.00 32.46 215 HIS B N 1
ATOM 4421 C CA . HIS B 1 216 ? 29.240 15.099 79.811 1.00 31.82 215 HIS B CA 1
ATOM 4422 C C . HIS B 1 216 ? 28.960 13.808 80.592 1.00 34.11 215 HIS B C 1
ATOM 4423 O O . HIS B 1 216 ? 28.458 12.881 79.989 1.00 35.10 215 HIS B O 1
ATOM 4430 N N . GLY B 1 217 ? 29.322 13.759 81.872 1.00 30.21 216 GLY B N 1
ATOM 4431 C CA . GLY B 1 217 ? 29.188 12.616 82.774 1.00 29.20 216 GLY B CA 1
ATOM 4432 C C . GLY B 1 217 ? 27.782 12.078 82.930 1.00 32.41 216 GLY B C 1
ATOM 4433 O O . GLY B 1 217 ? 27.589 10.852 83.005 1.00 30.34 216 GLY B O 1
ATOM 4434 N N . LYS B 1 218 ? 26.794 12.998 82.968 1.00 29.49 217 LYS B N 1
ATOM 4435 C CA . LYS B 1 218 ? 25.375 12.669 83.121 1.00 30.49 217 LYS B CA 1
ATOM 4436 C C . LYS B 1 218 ? 24.819 11.928 81.907 1.00 35.40 217 LYS B C 1
ATOM 4437 O O . LYS B 1 218 ? 23.928 11.107 82.057 1.00 36.03 217 LYS B O 1
ATOM 4443 N N . ARG B 1 219 ? 25.359 12.221 80.708 1.00 32.38 218 ARG B N 1
ATOM 4444 C CA . ARG B 1 219 ? 24.988 11.621 79.414 1.00 31.45 218 ARG B CA 1
ATOM 4445 C C . ARG B 1 219 ? 25.378 10.138 79.347 1.00 34.63 218 ARG B C 1
ATOM 4446 O O . ARG B 1 219 ? 24.636 9.348 78.768 1.00 35.73 218 ARG B O 1
ATOM 4454 N N . LEU B 1 220 ? 26.526 9.765 79.942 1.00 30.46 219 LEU B N 1
ATOM 4455 C CA . LEU B 1 220 ? 26.989 8.380 80.040 1.00 29.85 219 LEU B CA 1
ATOM 4456 C C . LEU B 1 220 ? 26.100 7.595 81.024 1.00 34.03 219 LEU B C 1
ATOM 4457 O O . LEU B 1 220 ? 25.734 6.452 80.735 1.00 35.26 219 LEU B O 1
ATOM 4462 N N . GLU B 1 221 ? 25.759 8.209 82.175 1.00 29.21 220 GLU B N 1
ATOM 4463 C CA . GLU B 1 221 ? 24.882 7.628 83.190 1.00 27.96 220 GLU B CA 1
ATOM 4464 C C . GLU B 1 221 ? 23.507 7.302 82.603 1.00 33.76 220 GLU B C 1
ATOM 4465 O O . GLU B 1 221 ? 22.980 6.225 82.876 1.00 35.70 220 GLU 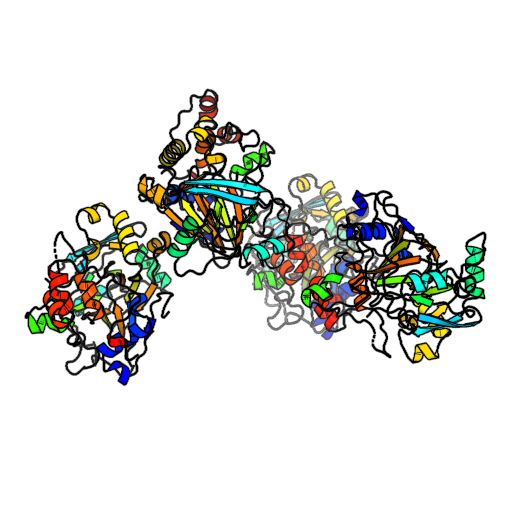B O 1
ATOM 4471 N N . ARG B 1 222 ? 22.939 8.221 81.794 1.00 29.84 221 ARG B N 1
ATOM 4472 C CA . ARG B 1 222 ? 21.632 8.070 81.145 1.00 30.42 221 ARG B CA 1
ATOM 4473 C C . ARG B 1 222 ? 21.628 6.912 80.127 1.00 34.23 221 ARG B C 1
ATOM 4474 O O . ARG B 1 222 ? 20.629 6.200 80.007 1.00 32.53 221 ARG B O 1
ATOM 4481 N N . LEU B 1 223 ? 22.748 6.743 79.402 1.00 32.80 222 LEU B N 1
ATOM 4482 C CA . LEU B 1 223 ? 22.960 5.689 78.409 1.00 33.41 222 LEU B CA 1
ATOM 4483 C C . LEU B 1 223 ? 23.101 4.318 79.100 1.00 37.70 222 LEU B C 1
ATOM 4484 O O . LEU B 1 223 ? 22.487 3.347 78.660 1.00 38.84 222 LEU B O 1
ATOM 4489 N N . ALA B 1 224 ? 23.899 4.251 80.176 1.00 32.83 223 ALA B N 1
ATOM 4490 C CA . ALA B 1 224 ? 24.075 3.023 80.950 1.00 33.33 223 ALA B CA 1
ATOM 4491 C C . ALA B 1 224 ? 22.745 2.520 81.530 1.00 38.12 223 ALA B C 1
ATOM 4492 O O . ALA B 1 224 ? 22.465 1.334 81.439 1.00 38.14 223 ALA B O 1
ATOM 4494 N N . LYS B 1 225 ? 21.919 3.429 82.076 1.00 35.74 224 LYS B N 1
ATOM 4495 C CA . LYS B 1 225 ? 20.594 3.175 82.655 1.00 36.75 224 LYS B CA 1
ATOM 4496 C C . LYS B 1 225 ? 19.575 2.627 81.634 1.00 41.89 224 LYS B C 1
ATOM 4497 O O . LYS B 1 225 ? 18.680 1.875 82.019 1.00 42.22 224 LYS B O 1
ATOM 4502 N N . GLY B 1 226 ? 19.697 3.023 80.366 1.00 37.71 225 GLY B N 1
ATOM 4503 C CA . GLY B 1 226 ? 18.824 2.549 79.298 1.00 37.93 225 GLY B CA 1
ATOM 4504 C C . GLY B 1 226 ? 19.156 1.122 78.881 1.00 42.58 225 GLY B C 1
ATOM 4505 O O . GLY B 1 226 ? 18.266 0.357 78.496 1.00 42.98 225 GLY B O 1
ATOM 4506 N N . PHE B 1 227 ? 20.452 0.760 78.969 1.00 38.36 226 PHE B N 1
ATOM 4507 C CA . PHE B 1 227 ? 21.000 -0.545 78.626 1.00 38.01 226 PHE B CA 1
ATOM 4508 C C . PHE B 1 227 ? 20.835 -1.581 79.737 1.00 37.08 226 PHE B C 1
ATOM 4509 O O . PHE B 1 227 ? 20.734 -2.766 79.441 1.00 35.11 226 PHE B O 1
ATOM 4517 N N . PHE B 1 228 ? 20.848 -1.137 81.006 1.00 39.56 227 PHE B N 1
ATOM 4518 C CA . PHE B 1 228 ? 20.692 -1.990 82.183 1.00 39.05 227 PHE B CA 1
ATOM 4519 C C . PHE B 1 228 ? 19.578 -1.405 83.087 1.00 41.25 227 PHE B C 1
ATOM 4520 O O . PHE B 1 228 ? 19.887 -0.866 84.152 1.00 39.87 227 PHE B O 1
ATOM 4528 N N . PRO B 1 229 ? 18.282 -1.459 82.651 1.00 38.46 228 PRO B N 1
ATOM 4529 C CA . PRO B 1 229 ? 17.201 -0.847 83.452 1.00 39.34 228 PRO B CA 1
ATOM 4530 C C . PRO B 1 229 ? 16.860 -1.565 84.756 1.00 43.53 228 PRO B C 1
ATOM 4531 O O . PRO B 1 229 ? 16.357 -0.925 85.682 1.00 42.31 228 PRO B O 1
ATOM 4535 N N . GLY B 1 230 ? 17.129 -2.874 84.806 1.00 41.65 229 GLY B N 1
ATOM 4536 C CA . GLY B 1 230 ? 16.910 -3.708 85.988 1.00 42.85 229 GLY B CA 1
ATOM 4537 C C . GLY B 1 230 ? 17.906 -3.382 87.085 1.00 46.14 229 GLY B C 1
ATOM 4538 O O . GLY B 1 230 ? 17.562 -3.384 88.269 1.00 46.48 229 GLY B O 1
ATOM 4539 N N . SER B 1 231 ? 19.153 -3.073 86.676 1.00 41.46 230 SER B N 1
ATOM 4540 C CA . SER B 1 231 ? 20.252 -2.671 87.551 1.00 40.85 230 SER B CA 1
ATOM 4541 C C . SER B 1 231 ? 20.004 -1.258 88.111 1.00 44.85 230 SER B C 1
ATOM 4542 O O . SER B 1 231 ? 20.285 -1.014 89.279 1.00 45.14 230 SER B O 1
ATOM 4545 N N . ALA B 1 232 ? 19.478 -0.343 87.269 1.00 41.01 231 ALA B N 1
ATOM 4546 C CA . ALA B 1 232 ? 19.165 1.043 87.610 1.00 41.45 231 ALA B CA 1
ATOM 4547 C C . ALA B 1 232 ? 18.000 1.155 88.598 1.00 46.43 231 ALA B C 1
ATOM 4548 O O . ALA B 1 232 ? 18.013 2.056 89.430 1.00 47.09 231 ALA B O 1
ATOM 4550 N N . GLN B 1 233 ? 17.001 0.249 88.508 1.00 43.03 232 GLN B N 1
ATOM 4551 C CA . GLN B 1 233 ? 15.845 0.229 89.405 1.00 44.36 232 GLN B CA 1
ATOM 4552 C C . GLN B 1 233 ? 16.211 -0.264 90.800 1.00 47.15 232 GLN B C 1
ATOM 4553 O O . GLN B 1 233 ? 15.669 0.248 91.778 1.00 47.89 232 GLN B O 1
ATOM 4559 N N . SER B 1 234 ? 17.154 -1.228 90.891 1.00 41.78 233 SER B N 1
ATOM 4560 C CA . SER B 1 234 ? 17.626 -1.806 92.160 1.00 41.43 233 SER B CA 1
ATOM 4561 C C . SER B 1 234 ? 18.625 -0.890 92.916 1.00 42.54 233 SER B C 1
ATOM 4562 O O . SER B 1 234 ? 18.596 -0.842 94.143 1.00 41.51 233 SER B O 1
ATOM 4565 N N . CYS B 1 235 ? 19.506 -0.181 92.181 1.00 37.35 234 CYS B N 1
ATOM 4566 C CA . CYS B 1 235 ? 20.482 0.744 92.757 1.00 36.31 234 CYS B CA 1
ATOM 4567 C C . CYS B 1 235 ? 20.561 2.041 91.960 1.00 43.08 234 CYS B C 1
ATOM 4568 O O . CYS B 1 235 ? 20.610 2.000 90.729 1.00 42.36 234 CYS B O 1
ATOM 4571 N N . GLU B 1 236 ? 20.593 3.194 92.669 1.00 42.92 235 GLU B N 1
ATOM 4572 C CA . GLU B 1 236 ? 20.705 4.540 92.079 1.00 43.23 235 GLU B CA 1
ATOM 4573 C C . GLU B 1 236 ? 22.072 4.695 91.393 1.00 46.01 235 GLU B C 1
ATOM 4574 O O . GLU B 1 236 ? 22.125 5.074 90.216 1.00 46.99 235 GLU B O 1
ATOM 4580 N N . ALA B 1 237 ? 23.164 4.348 92.108 1.00 39.31 236 ALA B N 1
ATOM 4581 C CA . ALA B 1 237 ? 24.528 4.413 91.577 1.00 36.93 236 ALA B CA 1
ATOM 4582 C C . ALA B 1 237 ? 25.093 2.999 91.333 1.00 38.42 236 ALA B C 1
ATOM 4583 O O . ALA B 1 237 ? 26.069 2.600 91.959 1.00 37.91 236 ALA B O 1
ATOM 4585 N N . PHE B 1 238 ? 24.472 2.246 90.411 1.00 34.32 237 PHE B N 1
ATOM 4586 C CA . PHE B 1 238 ? 24.859 0.870 90.065 1.00 32.49 237 PHE B CA 1
ATOM 4587 C C . PHE B 1 238 ? 26.242 0.786 89.369 1.00 33.23 237 PHE B C 1
ATOM 4588 O O . PHE B 1 238 ? 26.849 -0.285 89.360 1.00 32.08 237 PHE B O 1
ATOM 4596 N N . LEU B 1 239 ? 26.731 1.912 88.799 1.00 26.67 238 LEU B N 1
ATOM 4597 C CA . LEU B 1 239 ? 28.033 1.985 88.148 1.00 23.11 238 LEU B CA 1
ATOM 4598 C C . LEU B 1 239 ? 29.185 1.911 89.159 1.00 25.74 238 LEU B C 1
ATOM 4599 O O . LEU B 1 239 ? 30.306 1.528 88.789 1.00 24.63 238 LEU B O 1
ATOM 4604 N N . ARG B 1 240 ? 28.884 2.223 90.444 1.00 21.62 239 ARG B N 1
ATOM 4605 C CA . ARG B 1 240 ? 29.810 2.163 91.578 1.00 20.61 239 ARG B CA 1
ATOM 4606 C C . ARG B 1 240 ? 30.099 0.706 91.998 1.00 24.27 239 ARG B C 1
ATOM 4607 O O . ARG B 1 240 ? 31.018 0.469 92.778 1.00 23.15 239 ARG B O 1
ATOM 4615 N N . HIS B 1 241 ? 29.354 -0.269 91.429 1.00 23.85 240 HIS B N 1
ATOM 4616 C CA . HIS B 1 241 ? 29.571 -1.713 91.615 1.00 24.20 240 HIS B CA 1
ATOM 4617 C C . HIS B 1 241 ? 30.797 -2.155 90.801 1.00 28.71 240 HIS B C 1
ATOM 4618 O O . HIS B 1 241 ? 31.334 -3.225 91.073 1.00 29.87 240 HIS B O 1
ATOM 4625 N N . LYS B 1 242 ? 31.222 -1.340 89.796 1.00 24.68 241 LYS B N 1
ATOM 4626 C CA . LYS B 1 242 ? 32.400 -1.527 88.906 1.00 23.39 241 LYS B CA 1
ATOM 4627 C C . LYS B 1 242 ? 32.338 -2.838 88.106 1.00 29.52 241 LYS B C 1
ATOM 4628 O O . LYS B 1 242 ? 33.310 -3.610 88.038 1.00 29.55 241 LYS B O 1
ATOM 4634 N N . MET B 1 243 ? 31.178 -3.062 87.455 1.00 26.98 242 MET B N 1
ATOM 4635 C CA . MET B 1 243 ? 30.921 -4.270 86.669 1.00 26.52 242 MET B CA 1
ATOM 4636 C C . MET B 1 243 ? 30.583 -3.998 85.214 1.00 26.20 242 MET B C 1
ATOM 4637 O O . MET B 1 243 ? 30.560 -4.938 84.425 1.00 24.38 242 MET B O 1
ATOM 4642 N N . THR B 1 244 ? 30.330 -2.723 84.857 1.00 23.52 243 THR B N 1
ATOM 4643 C CA . THR B 1 244 ? 29.878 -2.346 83.518 1.00 24.13 243 THR B CA 1
ATOM 4644 C C . THR B 1 244 ? 31.022 -1.889 82.580 1.00 26.15 243 THR B C 1
ATOM 4645 O O . THR B 1 244 ? 31.699 -0.896 82.850 1.00 24.44 243 THR B O 1
ATOM 4649 N N . LEU B 1 245 ? 31.171 -2.633 81.464 1.00 23.73 244 LEU B N 1
ATOM 4650 C CA . LEU B 1 245 ? 32.098 -2.423 80.348 1.00 25.14 244 LEU B CA 1
ATOM 4651 C C . LEU B 1 245 ? 31.297 -1.963 79.141 1.00 29.81 244 LEU B C 1
ATOM 4652 O O . LEU B 1 245 ? 30.307 -2.596 78.799 1.00 31.98 244 LEU B O 1
ATOM 4657 N N . ILE B 1 246 ? 31.638 -0.792 78.586 1.00 26.31 245 ILE B N 1
ATOM 4658 C CA . ILE B 1 246 ? 31.017 -0.198 77.384 1.00 25.21 245 ILE B CA 1
ATOM 4659 C C . ILE B 1 246 ? 32.186 0.157 76.446 1.00 27.77 245 ILE B C 1
ATOM 4660 O O . ILE B 1 246 ? 33.075 0.902 76.853 1.00 27.46 245 ILE B O 1
ATOM 4665 N N . SER B 1 247 ? 32.214 -0.417 75.235 1.00 24.92 246 SER B N 1
ATOM 4666 C CA . SER B 1 247 ? 33.264 -0.205 74.224 1.00 25.68 246 SER B CA 1
ATOM 4667 C C . SER B 1 247 ? 33.273 1.207 73.592 1.00 30.59 246 SER B C 1
ATOM 4668 O O . SER B 1 247 ? 32.210 1.828 73.493 1.00 28.92 246 SER B O 1
ATOM 4671 N N . PRO B 1 248 ? 34.445 1.687 73.071 1.00 29.23 247 PRO B N 1
ATOM 4672 C CA . PRO B 1 248 ? 34.478 3.008 72.407 1.00 29.29 247 PRO B CA 1
ATOM 4673 C C . PRO B 1 248 ? 33.582 3.154 71.176 1.00 32.64 247 PRO B C 1
ATOM 4674 O O . PRO B 1 248 ? 33.146 4.270 70.877 1.00 30.30 247 PRO B O 1
ATOM 4678 N N . LEU B 1 249 ? 33.317 2.025 70.466 1.00 31.33 248 LEU B N 1
ATOM 4679 C CA . LEU B 1 249 ? 32.441 1.937 69.296 1.00 33.03 248 LEU B CA 1
ATOM 4680 C C . LEU B 1 249 ? 30.984 2.169 69.682 1.00 37.22 248 LEU B C 1
ATOM 4681 O O . LEU B 1 249 ? 30.229 2.759 68.914 1.00 36.69 248 LEU B O 1
ATOM 4686 N N . MET B 1 250 ? 30.606 1.723 70.887 1.00 35.43 249 MET B N 1
ATOM 4687 C CA . MET B 1 250 ? 29.269 1.896 71.464 1.00 35.58 249 MET B CA 1
ATOM 4688 C C . MET B 1 250 ? 29.068 3.353 71.895 1.00 37.86 249 MET B C 1
ATOM 4689 O O . MET B 1 250 ? 27.973 3.903 71.718 1.00 39.03 249 MET B O 1
ATOM 4694 N N . LEU B 1 251 ? 30.141 3.989 72.407 1.00 31.82 250 LEU B N 1
ATOM 4695 C CA . LEU B 1 251 ? 30.112 5.388 72.829 1.00 31.19 250 LEU B CA 1
ATOM 4696 C C . LEU B 1 251 ? 29.923 6.323 71.639 1.00 35.68 250 LEU B C 1
ATOM 4697 O O . LEU B 1 251 ? 29.119 7.256 71.719 1.00 36.16 250 LEU B O 1
ATOM 4702 N N . LYS B 1 252 ? 30.657 6.058 70.534 1.00 31.02 251 LYS B N 1
ATOM 4703 C CA . LYS B 1 252 ? 30.655 6.824 69.289 1.00 30.03 251 LYS B CA 1
ATOM 4704 C C . LYS B 1 252 ? 29.293 6.730 68.597 1.00 33.53 251 LYS B C 1
ATOM 4705 O O . LYS B 1 252 ? 28.835 7.704 67.990 1.00 33.05 251 LYS B O 1
ATOM 4711 N N . LYS B 1 253 ? 28.656 5.548 68.678 1.00 29.83 252 LYS B N 1
ATOM 4712 C CA . LYS B 1 253 ? 27.344 5.256 68.090 1.00 30.40 252 LYS B CA 1
ATOM 4713 C C . LYS B 1 253 ? 26.215 6.096 68.710 1.00 35.43 252 LYS B C 1
ATOM 4714 O O . LYS B 1 253 ? 25.297 6.505 68.001 1.00 37.51 252 LYS B O 1
ATOM 4720 N N . TYR B 1 254 ? 26.292 6.355 70.020 1.00 31.52 253 TYR B N 1
ATOM 4721 C CA . TYR B 1 254 ? 25.272 7.120 70.738 1.00 31.25 253 TYR B CA 1
ATOM 4722 C C . TYR B 1 254 ? 25.670 8.588 71.014 1.00 35.30 253 TYR B C 1
ATOM 4723 O O . TYR B 1 254 ? 24.970 9.284 71.752 1.00 36.04 253 TYR B O 1
ATOM 4732 N N . GLY B 1 255 ? 26.735 9.055 70.361 1.00 31.64 254 GLY B N 1
ATOM 4733 C CA . GLY B 1 255 ? 27.235 10.428 70.463 1.00 31.36 254 GLY B CA 1
ATOM 4734 C C . GLY B 1 255 ? 27.756 10.889 71.818 1.00 35.69 254 GLY B C 1
ATOM 4735 O O . GLY B 1 255 ? 27.683 12.081 72.146 1.00 34.13 254 GLY B O 1
ATOM 4736 N N . ILE B 1 256 ? 28.315 9.952 72.610 1.00 33.73 255 ILE B N 1
ATOM 4737 C CA . ILE B 1 256 ? 28.897 10.292 73.908 1.00 32.87 255 ILE B CA 1
ATOM 4738 C C . ILE B 1 256 ? 30.373 10.719 73.669 1.00 37.20 255 ILE B C 1
ATOM 4739 O O . ILE B 1 256 ? 31.143 9.922 73.114 1.00 36.92 255 ILE B O 1
ATOM 4744 N N . PRO B 1 257 ? 30.777 11.959 74.060 1.00 32.18 256 PRO B N 1
ATOM 4745 C CA . PRO B 1 257 ? 32.181 12.364 73.879 1.00 31.05 256 PRO B CA 1
ATOM 4746 C C . PRO B 1 257 ? 33.140 11.607 74.816 1.00 32.88 256 PRO B C 1
ATOM 4747 O O . PRO B 1 257 ? 32.807 11.322 75.966 1.00 32.27 256 PRO B O 1
ATOM 4751 N N . PHE B 1 258 ? 34.320 11.250 74.295 1.00 29.32 257 PHE B N 1
ATOM 4752 C CA . PHE B 1 258 ? 35.354 10.512 75.013 1.00 28.23 257 PHE B CA 1
ATOM 4753 C C . PHE B 1 258 ? 36.729 10.708 74.383 1.00 30.64 257 PHE B C 1
ATOM 4754 O O . PHE B 1 258 ? 36.838 11.152 73.238 1.00 30.85 257 PHE B O 1
ATOM 4762 N N . ASP B 1 259 ? 37.774 10.330 75.125 1.00 26.01 258 ASP B N 1
ATOM 4763 C CA . ASP B 1 259 ? 39.147 10.343 74.649 1.00 25.30 258 ASP B CA 1
ATOM 4764 C C . ASP B 1 259 ? 39.870 9.080 75.148 1.00 28.57 258 ASP B C 1
ATOM 4765 O O . ASP B 1 259 ? 39.400 8.428 76.095 1.00 25.17 258 ASP B O 1
ATOM 4770 N N . LYS B 1 260 ? 40.995 8.723 74.471 1.00 26.24 259 LYS B N 1
ATOM 4771 C CA . LYS B 1 260 ? 41.811 7.545 74.778 1.00 26.26 259 LYS B CA 1
ATOM 4772 C C . LYS B 1 260 ? 43.245 7.967 75.100 1.00 29.40 259 LYS B C 1
ATOM 4773 O O . LYS B 1 260 ? 43.725 8.977 74.566 1.00 29.90 259 LYS B O 1
ATOM 4779 N N . VAL B 1 261 ? 43.962 7.143 75.903 1.00 24.68 260 VAL B N 1
ATOM 4780 C CA . VAL B 1 261 ? 45.373 7.373 76.267 1.00 23.15 260 VAL B CA 1
ATOM 4781 C C . VAL B 1 261 ? 46.019 6.062 76.725 1.00 29.04 260 VAL B C 1
ATOM 4782 O O . VAL B 1 261 ? 45.361 5.249 77.375 1.00 28.23 260 VAL B O 1
ATOM 4786 N N . THR B 1 262 ? 47.295 5.856 76.369 1.00 28.45 261 THR B N 1
ATOM 4787 C CA . THR B 1 262 ? 48.072 4.682 76.769 1.00 28.97 261 THR B CA 1
ATOM 4788 C C . THR B 1 262 ? 49.171 5.124 77.733 1.00 33.38 261 THR B C 1
ATOM 4789 O O . THR B 1 262 ? 49.988 5.983 77.388 1.00 33.01 261 THR B O 1
ATOM 4793 N N . GLN B 1 263 ? 49.152 4.539 78.949 1.00 29.75 262 GLN B N 1
ATOM 4794 C CA . GLN B 1 263 ? 50.111 4.774 80.024 1.00 29.73 262 GLN B CA 1
ATOM 4795 C C . GLN B 1 263 ? 51.245 3.726 79.946 1.00 35.40 262 GLN B C 1
ATOM 4796 O O . GLN B 1 263 ? 50.977 2.517 79.956 1.00 35.10 262 GLN B O 1
ATOM 4802 N N . GLU B 1 264 ? 52.508 4.198 79.864 1.00 32.03 263 GLU B N 1
ATOM 4803 C CA . GLU B 1 264 ? 53.681 3.323 79.810 1.00 32.51 263 GLU B CA 1
ATOM 4804 C C . GLU B 1 264 ? 54.430 3.333 81.130 1.00 36.30 263 GLU B C 1
ATOM 4805 O O . GLU B 1 264 ? 54.166 4.208 81.964 1.00 36.65 263 GLU B O 1
ATOM 4811 N N . ALA B 1 265 ? 55.313 2.328 81.356 1.00 31.96 264 ALA B N 1
ATOM 4812 C CA . ALA B 1 265 ? 56.098 2.211 82.589 1.00 30.54 264 ALA B CA 1
ATOM 4813 C C . ALA B 1 265 ? 56.851 3.510 82.877 1.00 35.13 264 ALA B C 1
ATOM 4814 O O . ALA B 1 265 ? 57.460 4.090 81.981 1.00 36.14 264 ALA B O 1
ATOM 4816 N N . GLY B 1 266 ? 56.725 3.988 84.105 1.00 30.82 265 GLY B N 1
ATOM 4817 C CA . GLY B 1 266 ? 57.357 5.217 84.557 1.00 30.06 265 GLY B CA 1
ATOM 4818 C C . GLY B 1 266 ? 56.504 6.452 84.388 1.00 31.75 265 GLY B C 1
ATOM 4819 O O . GLY B 1 266 ? 57.001 7.553 84.601 1.00 30.91 265 GLY B O 1
ATOM 4820 N N . GLU B 1 267 ? 55.213 6.296 84.047 1.00 28.19 266 GLU B N 1
ATOM 4821 C CA . GLU B 1 267 ? 54.317 7.440 83.877 1.00 27.65 266 GLU B CA 1
ATOM 4822 C C . GLU B 1 267 ? 53.205 7.443 84.930 1.00 30.13 266 GLU B C 1
ATOM 4823 O O . GLU B 1 267 ? 52.788 6.371 85.380 1.00 28.82 266 GLU B O 1
ATOM 4829 N N . PHE B 1 268 ? 52.712 8.647 85.237 1.00 25.95 267 PHE B N 1
ATOM 4830 C CA . PHE B 1 268 ? 51.638 8.929 86.222 1.00 25.26 267 PHE B CA 1
ATOM 4831 C C . PHE B 1 268 ? 50.352 9.325 85.491 1.00 27.25 267 PHE B C 1
ATOM 4832 O O . PHE B 1 268 ? 50.427 10.046 84.501 1.00 28.67 267 PHE B O 1
ATOM 4840 N N . MET B 1 269 ? 49.207 8.855 85.988 1.00 22.23 268 MET B N 1
ATOM 4841 C CA . MET B 1 269 ? 47.877 9.221 85.437 1.00 21.36 268 MET B CA 1
ATOM 4842 C C . MET B 1 269 ? 47.091 9.902 86.560 1.00 27.70 268 MET B C 1
ATOM 4843 O O . MET B 1 269 ? 47.162 9.426 87.689 1.00 26.23 268 MET B O 1
ATOM 4848 N N . ILE B 1 270 ? 46.424 11.016 86.261 1.00 25.92 269 ILE B N 1
ATOM 4849 C CA . ILE B 1 270 ? 45.619 11.729 87.294 1.00 26.67 269 ILE B CA 1
ATOM 4850 C C . ILE B 1 270 ? 44.151 11.739 86.866 1.00 30.47 269 ILE B C 1
ATOM 4851 O O . ILE B 1 270 ? 43.870 12.174 85.762 1.00 30.76 269 ILE B O 1
ATOM 4856 N N . THR B 1 271 ? 43.262 11.277 87.740 1.00 26.60 270 THR B N 1
ATOM 4857 C CA . THR B 1 271 ? 41.804 11.301 87.472 1.00 25.84 270 THR B CA 1
ATOM 4858 C C . THR B 1 271 ? 41.211 12.422 88.329 1.00 29.05 270 THR B C 1
ATOM 4859 O O . THR B 1 271 ? 41.745 12.683 89.390 1.00 28.80 270 THR B O 1
ATOM 4863 N N . PHE B 1 272 ? 40.214 13.119 87.805 1.00 25.42 271 PHE B N 1
ATOM 4864 C CA . PHE B 1 272 ? 39.636 14.263 88.472 1.00 25.94 271 PHE B CA 1
ATOM 4865 C C . PHE B 1 272 ? 38.221 13.982 88.976 1.00 29.96 271 PHE B C 1
ATOM 4866 O O . PHE B 1 272 ? 37.603 13.040 88.489 1.00 30.46 271 PHE B O 1
ATOM 4874 N N . PRO B 1 273 ? 37.680 14.781 89.939 1.00 26.62 272 PRO B N 1
ATOM 4875 C CA . PRO B 1 273 ? 36.311 14.523 90.433 1.00 27.37 272 PRO B CA 1
ATOM 4876 C C . PRO B 1 273 ? 35.230 14.411 89.350 1.00 33.12 272 PRO B C 1
ATOM 4877 O O . PRO B 1 273 ? 35.124 15.279 88.480 1.00 33.58 272 PRO B O 1
ATOM 4881 N N . TYR B 1 274 ? 34.432 13.319 89.418 1.00 29.37 273 TYR B N 1
ATOM 4882 C CA . TYR B 1 274 ? 33.322 12.988 88.516 1.00 29.19 273 TYR B CA 1
ATOM 4883 C C . TYR B 1 274 ? 33.810 12.690 87.057 1.00 29.54 273 TYR B C 1
ATOM 4884 O O . TYR B 1 274 ? 33.062 12.853 86.077 1.00 27.34 273 TYR B O 1
ATOM 4893 N N . GLY B 1 275 ? 35.055 12.209 86.957 1.00 24.66 274 GLY B N 1
ATOM 4894 C CA . GLY B 1 275 ? 35.676 11.828 85.699 1.00 24.11 274 GLY B CA 1
ATOM 4895 C C . GLY B 1 275 ? 35.554 10.329 85.499 1.00 30.72 274 GLY B C 1
ATOM 4896 O O . GLY B 1 275 ? 36.265 9.559 86.159 1.00 31.42 274 GLY B O 1
ATOM 4897 N N . TYR B 1 276 ? 34.619 9.897 84.630 1.00 26.13 275 TYR B N 1
ATOM 4898 C CA . TYR B 1 276 ? 34.388 8.479 84.344 1.00 26.05 275 TYR B CA 1
ATOM 4899 C C . TYR B 1 276 ? 35.509 7.910 83.507 1.00 29.33 275 TYR B C 1
ATOM 4900 O O . TYR B 1 276 ? 35.841 8.472 82.461 1.00 28.92 275 TYR B O 1
ATOM 4909 N N . HIS B 1 277 ? 36.107 6.806 83.980 1.00 25.31 276 HIS B N 1
ATOM 4910 C CA . HIS B 1 277 ? 37.192 6.123 83.282 1.00 25.51 276 HIS B CA 1
ATOM 4911 C C . HIS B 1 277 ? 37.059 4.581 83.305 1.00 27.80 276 HIS B C 1
ATOM 4912 O O . HIS B 1 277 ? 36.435 4.023 84.208 1.00 25.68 276 HIS B O 1
ATOM 4919 N N . ALA B 1 278 ? 37.620 3.928 82.268 1.00 25.11 277 ALA B N 1
ATOM 4920 C CA . ALA B 1 278 ? 37.680 2.473 82.028 1.00 25.81 277 ALA B CA 1
ATOM 4921 C C . ALA B 1 278 ? 38.974 2.118 81.261 1.00 30.07 277 ALA B C 1
ATOM 4922 O O . ALA B 1 278 ? 39.671 3.018 80.797 1.00 27.38 277 ALA B O 1
ATOM 4924 N N . GLY B 1 279 ? 39.289 0.820 81.145 1.00 28.48 278 GLY B N 1
ATOM 4925 C CA . GLY B 1 279 ? 40.483 0.392 80.419 1.00 27.85 278 GLY B CA 1
ATOM 4926 C C . GLY B 1 279 ? 40.934 -1.033 80.639 1.00 30.93 278 GLY B C 1
ATOM 4927 O O . GLY B 1 279 ? 40.249 -1.812 81.306 1.00 31.41 278 GLY B O 1
ATOM 4928 N N . PHE B 1 280 ? 42.115 -1.374 80.081 1.00 24.44 279 PHE B N 1
ATOM 4929 C CA . PHE B 1 280 ? 42.711 -2.709 80.160 1.00 23.32 279 PHE B CA 1
ATOM 4930 C C . PHE B 1 280 ? 44.255 -2.688 80.219 1.00 25.82 279 PHE B C 1
ATOM 4931 O O . PHE B 1 280 ? 44.890 -1.721 79.796 1.00 25.12 279 PHE B O 1
ATOM 4939 N N . ASN B 1 281 ? 44.839 -3.796 80.686 1.00 22.77 280 ASN B N 1
ATOM 4940 C CA . ASN B 1 281 ? 46.285 -4.020 80.757 1.00 22.69 280 ASN B CA 1
ATOM 4941 C C . ASN B 1 281 ? 46.754 -4.806 79.510 1.00 26.26 280 ASN B C 1
ATOM 4942 O O . ASN B 1 281 ? 46.054 -5.724 79.069 1.00 25.85 280 ASN B O 1
ATOM 4947 N N . HIS B 1 282 ? 47.914 -4.417 78.941 1.00 24.18 281 HIS B N 1
ATOM 4948 C CA . HIS B 1 282 ? 48.506 -5.023 77.725 1.00 26.36 281 HIS B CA 1
ATOM 4949 C C . HIS B 1 282 ? 49.207 -6.352 78.019 1.00 33.72 281 HIS B C 1
ATOM 4950 O O . HIS B 1 282 ? 49.255 -7.224 77.163 1.00 36.36 281 HIS B O 1
ATOM 4957 N N . GLY B 1 283 ? 49.749 -6.479 79.218 1.00 30.47 282 GLY B N 1
ATOM 4958 C CA . GLY B 1 283 ? 50.444 -7.670 79.684 1.00 32.19 282 GLY B CA 1
ATOM 4959 C C . GLY B 1 283 ? 50.876 -7.517 81.124 1.00 36.98 282 GLY B C 1
ATOM 4960 O O . GLY B 1 283 ? 50.359 -6.631 81.823 1.00 36.41 282 GLY B O 1
ATOM 4961 N N . PHE B 1 284 ? 51.840 -8.365 81.572 1.00 34.44 283 PHE B N 1
ATOM 4962 C CA . PHE B 1 284 ? 52.343 -8.334 82.951 1.00 34.29 283 PHE B CA 1
ATOM 4963 C C . PHE B 1 284 ? 52.933 -6.964 83.333 1.00 33.27 283 PHE B C 1
ATOM 4964 O O . PHE B 1 284 ? 53.787 -6.441 82.627 1.00 33.30 283 PHE B O 1
ATOM 4972 N N . ASN B 1 285 ? 52.442 -6.392 84.441 1.00 27.42 284 ASN B N 1
ATOM 4973 C CA . ASN B 1 285 ? 52.830 -5.080 84.963 1.00 26.51 284 ASN B CA 1
ATOM 4974 C C . ASN B 1 285 ? 52.459 -4.904 86.441 1.00 31.18 284 ASN B C 1
ATOM 4975 O O . ASN B 1 285 ? 51.944 -5.832 87.061 1.00 31.02 284 ASN B O 1
ATOM 4980 N N . CYS B 1 286 ? 52.716 -3.694 86.989 1.00 28.71 285 CYS B N 1
ATOM 4981 C CA . CYS B 1 286 ? 52.393 -3.307 88.353 1.00 29.48 285 CYS B CA 1
ATOM 4982 C C . CYS B 1 286 ? 52.175 -1.812 88.434 1.00 32.45 285 CYS B C 1
ATOM 4983 O O . CYS B 1 286 ? 53.011 -1.039 87.965 1.00 32.85 285 CYS B O 1
ATOM 4986 N N . ALA B 1 287 ? 51.010 -1.425 88.995 1.00 27.97 286 ALA B N 1
ATOM 4987 C CA . ALA B 1 287 ? 50.577 -0.049 89.224 1.00 27.17 286 ALA B CA 1
ATOM 4988 C C . ALA B 1 287 ? 50.254 0.172 90.688 1.00 31.49 286 ALA B C 1
ATOM 4989 O O . ALA B 1 287 ? 49.771 -0.747 91.345 1.00 28.52 286 ALA B O 1
ATOM 4991 N N . GLU B 1 288 ? 50.527 1.406 91.195 1.00 30.94 287 GLU B N 1
ATOM 4992 C CA . GLU B 1 288 ? 50.253 1.822 92.574 1.00 30.76 287 GLU B CA 1
ATOM 4993 C C . GLU B 1 288 ? 49.204 2.910 92.528 1.00 30.37 287 GLU B C 1
ATOM 4994 O O . GLU B 1 288 ? 49.265 3.776 91.664 1.00 26.87 287 GLU B O 1
ATOM 5000 N N . SER B 1 289 ? 48.242 2.873 93.458 1.00 28.00 288 SER B N 1
ATOM 5001 C CA . SER B 1 289 ? 47.152 3.842 93.474 1.00 27.84 288 SER B CA 1
ATOM 5002 C C . SER B 1 289 ? 46.618 4.205 94.872 1.00 31.50 288 SER B C 1
ATOM 5003 O O . SER B 1 289 ? 46.650 3.401 95.806 1.00 28.71 288 SER B O 1
ATOM 5006 N N . THR B 1 290 ? 46.131 5.450 94.983 1.00 28.86 289 THR B N 1
ATOM 5007 C CA . THR B 1 290 ? 45.459 6.037 96.139 1.00 28.23 289 THR B CA 1
ATOM 5008 C C . THR B 1 290 ? 44.552 7.188 95.646 1.00 29.95 289 THR B C 1
ATOM 5009 O O . THR B 1 290 ? 44.600 7.569 94.461 1.00 24.72 289 THR B O 1
ATOM 5013 N N . ASN B 1 291 ? 43.714 7.709 96.560 1.00 28.49 290 ASN B N 1
ATOM 5014 C CA . ASN B 1 291 ? 42.819 8.827 96.307 1.00 27.84 290 ASN B CA 1
ATOM 5015 C C . ASN B 1 291 ? 43.345 10.061 97.028 1.00 31.30 290 ASN B C 1
ATOM 5016 O O . ASN B 1 291 ? 44.013 9.937 98.050 1.00 31.51 290 ASN B O 1
ATOM 5021 N N . PHE B 1 292 ? 43.045 11.254 96.498 1.00 26.75 291 PHE B N 1
ATOM 5022 C CA . PHE B 1 292 ? 43.430 12.520 97.101 1.00 25.41 291 PHE B CA 1
ATOM 5023 C C . PHE B 1 292 ? 42.351 13.597 96.881 1.00 30.82 291 PHE B C 1
ATOM 5024 O O . PHE B 1 292 ? 41.383 13.359 96.164 1.00 29.85 291 PHE B O 1
ATOM 5032 N N . ALA B 1 293 ? 42.495 14.765 97.536 1.00 30.31 292 ALA B N 1
ATOM 5033 C CA . ALA B 1 293 ? 41.526 15.850 97.447 1.00 30.17 292 ALA B CA 1
ATOM 5034 C C . ALA B 1 293 ? 42.187 17.221 97.344 1.00 37.76 292 ALA B C 1
ATOM 5035 O O . ALA B 1 293 ? 43.386 17.364 97.608 1.00 38.10 292 ALA B O 1
ATOM 5037 N N . THR B 1 294 ? 41.396 18.225 96.909 1.00 36.76 293 THR B N 1
ATOM 5038 C CA . THR B 1 294 ? 41.730 19.658 96.865 1.00 38.24 293 THR B CA 1
ATOM 5039 C C . THR B 1 294 ? 40.499 20.375 97.440 1.00 43.58 293 THR B C 1
ATOM 5040 O O . THR B 1 294 ? 39.500 19.706 97.734 1.00 44.06 293 THR B O 1
ATOM 5044 N N . ARG B 1 295 ? 40.553 21.720 97.577 1.00 40.14 294 ARG B N 1
ATOM 5045 C CA . ARG B 1 295 ? 39.438 22.536 98.083 1.00 38.93 294 ARG B CA 1
ATOM 5046 C C . ARG B 1 295 ? 38.205 22.484 97.151 1.00 40.15 294 ARG B C 1
ATOM 5047 O O . ARG B 1 295 ? 37.081 22.671 97.621 1.00 39.49 294 ARG B O 1
ATOM 5055 N N . ARG B 1 296 ? 38.426 22.231 95.835 1.00 35.63 295 ARG B N 1
ATOM 5056 C CA . ARG B 1 296 ? 37.390 22.122 94.795 1.00 34.38 295 ARG B CA 1
ATOM 5057 C C . ARG B 1 296 ? 36.601 20.791 94.893 1.00 33.82 295 ARG B C 1
ATOM 5058 O O . ARG B 1 296 ? 35.461 20.747 94.444 1.00 32.02 295 ARG B O 1
ATOM 5066 N N . TRP B 1 297 ? 37.196 19.728 95.482 1.00 29.65 296 TRP B N 1
ATOM 5067 C CA . TRP B 1 297 ? 36.535 18.439 95.708 1.00 28.54 296 TRP B CA 1
ATOM 5068 C C . TRP B 1 297 ? 35.403 18.505 96.768 1.00 32.49 296 TRP B C 1
ATOM 5069 O O . TRP B 1 297 ? 34.426 17.758 96.626 1.00 31.61 296 TRP B O 1
ATOM 5080 N N . ILE B 1 298 ? 35.565 19.315 97.860 1.00 27.20 297 ILE B N 1
ATOM 5081 C CA . ILE B 1 298 ? 34.589 19.425 98.970 1.00 26.67 297 ILE B CA 1
ATOM 5082 C C . ILE B 1 298 ? 33.123 19.490 98.475 1.00 33.46 297 ILE B C 1
ATOM 5083 O O . ILE B 1 298 ? 32.280 18.762 99.015 1.00 33.21 297 ILE B O 1
ATOM 5088 N N . GLU B 1 299 ? 32.834 20.334 97.446 1.00 30.84 298 GLU B N 1
ATOM 5089 C CA . GLU B 1 299 ? 31.494 20.448 96.883 1.00 30.75 298 GLU B CA 1
ATOM 5090 C C . GLU B 1 299 ? 31.034 19.166 96.165 1.00 34.48 298 GLU B C 1
ATOM 5091 O O . GLU B 1 299 ? 29.851 18.828 96.263 1.00 33.98 298 GLU B O 1
ATOM 5097 N N . TYR B 1 300 ? 31.959 18.452 95.469 1.00 31.41 299 TYR B N 1
ATOM 5098 C CA . TYR B 1 300 ? 31.680 17.182 94.769 1.00 30.62 299 TYR B CA 1
ATOM 5099 C C . TYR B 1 300 ? 31.339 16.051 95.755 1.00 36.02 299 TYR B C 1
ATOM 5100 O O . TYR B 1 300 ? 30.494 15.215 95.439 1.00 37.74 299 TYR B O 1
ATOM 5109 N N . GLY B 1 301 ? 32.024 16.018 96.900 1.00 31.73 300 GLY B N 1
ATOM 5110 C CA . GLY B 1 301 ? 31.822 15.017 97.947 1.00 31.08 300 GLY B CA 1
ATOM 5111 C C . GLY B 1 301 ? 30.486 15.145 98.659 1.00 35.68 300 GLY B C 1
ATOM 5112 O O . GLY B 1 301 ? 29.918 14.140 99.105 1.00 35.60 300 GLY B O 1
ATOM 5113 N N . LYS B 1 302 ? 29.987 16.393 98.779 1.00 32.13 301 LYS B N 1
ATOM 5114 C CA . LYS B 1 302 ? 28.694 16.767 99.393 1.00 31.86 301 LYS B CA 1
ATOM 5115 C C . LYS B 1 302 ? 27.518 16.389 98.480 1.00 33.82 301 LYS B C 1
ATOM 5116 O O . LYS B 1 302 ? 26.410 16.157 98.964 1.00 31.22 301 LYS B O 1
ATOM 5122 N N . GLN B 1 303 ? 27.770 16.363 97.151 1.00 31.01 302 GLN B N 1
ATOM 5123 C CA . GLN B 1 303 ? 26.769 16.121 96.105 1.00 30.75 302 GLN B CA 1
ATOM 5124 C C . GLN B 1 303 ? 26.891 14.757 95.406 1.00 36.24 302 GLN B C 1
ATOM 5125 O O . GLN B 1 303 ? 26.107 14.475 94.497 1.00 37.19 302 GLN B O 1
ATOM 5131 N N . ALA B 1 304 ? 27.862 13.910 95.827 1.00 32.13 303 ALA B N 1
ATOM 5132 C CA . ALA B 1 304 ? 28.106 12.576 95.261 1.00 30.05 303 ALA B CA 1
ATOM 5133 C C . ALA B 1 304 ? 26.905 11.653 95.459 1.00 32.71 303 ALA B C 1
ATOM 5134 O O . ALA B 1 304 ? 26.390 11.556 96.574 1.00 32.18 303 ALA B O 1
ATOM 5136 N N . VAL B 1 305 ? 26.431 11.015 94.367 1.00 30.31 304 VAL B N 1
ATOM 5137 C CA . VAL B 1 305 ? 25.295 10.069 94.417 1.00 30.77 304 VAL B CA 1
ATOM 5138 C C . VAL B 1 305 ? 25.902 8.690 94.685 1.00 33.12 304 VAL B C 1
ATOM 5139 O O . VAL B 1 305 ? 26.648 8.172 93.854 1.00 31.52 304 VAL B O 1
ATOM 5143 N N . LEU B 1 306 ? 25.637 8.142 95.876 1.00 31.29 305 LEU B N 1
ATOM 5144 C CA . LEU B 1 306 ? 26.240 6.892 96.360 1.00 31.92 305 LEU B CA 1
ATOM 5145 C C . LEU B 1 306 ? 25.387 5.634 96.183 1.00 36.75 305 LEU B C 1
ATOM 5146 O O . LEU B 1 306 ? 24.200 5.723 95.864 1.00 37.46 305 LEU B O 1
ATOM 5151 N N . CYS B 1 307 ? 26.017 4.458 96.380 1.00 33.72 306 CYS B N 1
ATOM 5152 C CA . CYS B 1 307 ? 25.380 3.137 96.291 1.00 34.88 306 CYS B CA 1
ATOM 5153 C C . CYS B 1 307 ? 24.423 2.927 97.465 1.00 40.32 306 CYS B C 1
ATOM 5154 O O . CYS B 1 307 ? 24.794 3.162 98.610 1.00 39.01 306 CYS B O 1
ATOM 5157 N N . SER B 1 308 ? 23.203 2.460 97.161 1.00 40.23 307 SER B N 1
ATOM 5158 C CA . SER B 1 308 ? 22.127 2.241 98.120 1.00 42.31 307 SER B CA 1
ATOM 5159 C C . SER B 1 308 ? 21.884 0.774 98.550 1.00 48.41 307 SER B C 1
ATOM 5160 O O . SER B 1 308 ? 21.460 0.540 99.690 1.00 49.30 307 SER B O 1
ATOM 5163 N N . CYS B 1 309 ? 22.148 -0.198 97.653 1.00 44.07 308 CYS B N 1
ATOM 5164 C CA . CYS B 1 309 ? 21.873 -1.623 97.880 1.00 44.94 308 CYS B CA 1
ATOM 5165 C C . CYS B 1 309 ? 22.903 -2.389 98.752 1.00 49.52 308 CYS B C 1
ATOM 5166 O O . CYS B 1 309 ? 22.529 -3.423 99.319 1.00 51.16 308 CYS B O 1
ATOM 5169 N N . ARG B 1 310 ? 24.173 -1.924 98.838 1.00 44.54 309 ARG B N 1
ATOM 5170 C CA . ARG B 1 310 ? 25.250 -2.592 99.590 1.00 57.29 309 ARG B CA 1
ATOM 5171 C C . ARG B 1 310 ? 25.680 -1.823 100.847 1.00 96.74 309 ARG B C 1
ATOM 5172 O O . ARG B 1 310 ? 25.563 -0.599 100.907 1.00 63.77 309 ARG B O 1
ATOM 5175 N N . MET B 1 313 ? 30.182 -0.329 101.304 1.00 46.93 312 MET B N 1
ATOM 5176 C CA . MET B 1 313 ? 30.450 0.811 100.419 1.00 45.70 312 MET B CA 1
ATOM 5177 C C . MET B 1 313 ? 31.163 1.948 101.166 1.00 48.60 312 MET B C 1
ATOM 5178 O O . MET B 1 313 ? 30.882 2.156 102.350 1.00 50.02 312 MET B O 1
ATOM 5180 N N . VAL B 1 314 ? 32.059 2.693 100.473 1.00 41.00 313 VAL B N 1
ATOM 5181 C CA . VAL B 1 314 ? 32.815 3.803 101.065 1.00 39.61 313 VAL B CA 1
ATOM 5182 C C . VAL B 1 314 ? 31.964 5.075 101.146 1.00 42.47 313 VAL B C 1
ATOM 5183 O O . VAL B 1 314 ? 31.458 5.566 100.124 1.00 41.05 313 VAL B O 1
ATOM 5187 N N . LYS B 1 315 ? 31.831 5.607 102.375 1.00 38.51 314 LYS B N 1
ATOM 5188 C CA . LYS B 1 315 ? 31.094 6.828 102.661 1.00 37.33 314 LYS B CA 1
ATOM 5189 C C . LYS B 1 315 ? 31.902 7.666 103.667 1.00 37.76 314 LYS B C 1
ATOM 5190 O O . LYS B 1 315 ? 32.225 7.200 104.760 1.00 35.25 314 LYS B O 1
ATOM 5193 N N . ILE B 1 316 ? 32.249 8.896 103.262 1.00 33.79 315 ILE B N 1
ATOM 5194 C CA . ILE B 1 316 ? 32.988 9.853 104.087 1.00 33.27 315 ILE B CA 1
ATOM 5195 C C . ILE B 1 316 ? 32.025 10.925 104.598 1.00 36.62 315 ILE B C 1
ATOM 5196 O O . ILE B 1 316 ? 31.255 11.480 103.812 1.00 37.11 315 ILE B O 1
ATOM 5201 N N . SER B 1 317 ? 32.060 11.200 105.912 1.00 33.40 316 SER B N 1
ATOM 5202 C CA . SER B 1 317 ? 31.257 12.265 106.508 1.00 33.98 316 SER B CA 1
ATOM 5203 C C . SER B 1 317 ? 31.925 13.591 106.114 1.00 36.61 316 SER B C 1
ATOM 5204 O O . SER B 1 317 ? 33.123 13.812 106.358 1.00 34.14 316 SER B O 1
ATOM 5207 N N . MET B 1 318 ? 31.142 14.434 105.433 1.00 35.46 317 MET B N 1
ATOM 5208 C CA . MET B 1 318 ? 31.572 15.733 104.912 1.00 35.19 317 MET B CA 1
ATOM 5209 C C . MET B 1 318 ? 31.565 16.843 105.942 1.00 40.61 317 MET B C 1
ATOM 5210 O O . MET B 1 318 ? 32.152 17.887 105.695 1.00 41.38 317 MET B O 1
ATOM 5215 N N . ASP B 1 319 ? 30.945 16.598 107.101 1.00 34.41 318 ASP B N 1
ATOM 5216 C CA . ASP B 1 319 ? 30.802 17.509 108.239 1.00 34.61 318 ASP B CA 1
ATOM 5217 C C . ASP B 1 319 ? 32.120 18.229 108.615 1.00 40.02 318 ASP B C 1
ATOM 5218 O O . ASP B 1 319 ? 32.126 19.459 108.682 1.00 38.65 318 ASP B O 1
ATOM 5223 N N . VAL B 1 320 ? 33.229 17.470 108.801 1.00 38.62 319 VAL B N 1
ATOM 5224 C CA . VAL B 1 320 ? 34.566 17.994 109.150 1.00 37.98 319 VAL B CA 1
ATOM 5225 C C . VAL B 1 320 ? 35.132 18.964 108.068 1.00 41.33 319 VAL B C 1
ATOM 5226 O O . VAL B 1 320 ? 35.825 19.916 108.433 1.00 41.06 319 VAL B O 1
ATOM 5230 N N . PHE B 1 321 ? 34.844 18.720 106.761 1.00 37.27 320 PHE B N 1
ATOM 5231 C CA . PHE B 1 321 ? 35.307 19.578 105.653 1.00 36.87 320 PHE B CA 1
ATOM 5232 C C . PHE B 1 321 ? 34.500 20.878 105.563 1.00 38.65 320 PHE B C 1
ATOM 5233 O O . PHE B 1 321 ? 35.064 21.903 105.200 1.00 39.10 320 PHE B O 1
ATOM 5241 N N . VAL B 1 322 ? 33.188 20.829 105.884 1.00 32.87 321 VAL B N 1
ATOM 5242 C CA . VAL B 1 322 ? 32.266 21.970 105.876 1.00 31.85 321 VAL B CA 1
ATOM 5243 C C . VAL B 1 322 ? 32.573 22.911 107.079 1.00 35.37 321 VAL B C 1
ATOM 5244 O O . VAL B 1 322 ? 32.555 24.128 106.919 1.00 33.77 321 VAL B O 1
ATOM 5248 N N . ARG B 1 323 ? 32.883 22.346 108.257 1.00 33.02 322 ARG B N 1
ATOM 5249 C CA . ARG B 1 323 ? 33.224 23.105 109.469 1.00 33.54 322 ARG B CA 1
ATOM 5250 C C . ARG B 1 323 ? 34.490 23.971 109.291 1.00 39.47 322 ARG B C 1
ATOM 5251 O O . ARG B 1 323 ? 34.501 25.128 109.711 1.00 39.97 322 ARG B O 1
ATOM 5259 N N . LYS B 1 324 ? 35.556 23.397 108.694 1.00 36.71 323 LYS B N 1
ATOM 5260 C CA . LYS B 1 324 ? 36.860 24.043 108.504 1.00 35.31 323 LYS B CA 1
ATOM 5261 C C . LYS B 1 324 ? 36.956 24.987 107.290 1.00 37.17 323 LYS B C 1
ATOM 5262 O O . LYS B 1 324 ? 37.571 26.048 107.393 1.00 35.04 323 LYS B O 1
ATOM 5268 N N . PHE B 1 325 ? 36.396 24.571 106.144 1.00 34.04 324 PHE B N 1
ATOM 5269 C CA . PHE B 1 325 ? 36.527 25.284 104.866 1.00 33.81 324 PHE B CA 1
ATOM 5270 C C . PHE B 1 325 ? 35.321 26.138 104.481 1.00 38.33 324 PHE B C 1
ATOM 5271 O O . PHE B 1 325 ? 35.489 27.103 103.735 1.00 38.31 324 PHE B O 1
ATOM 5279 N N . GLN B 1 326 ? 34.116 25.797 104.979 1.00 35.41 325 GLN B N 1
ATOM 5280 C CA . GLN B 1 326 ? 32.881 26.540 104.697 1.00 34.85 325 GLN B CA 1
ATOM 5281 C C . GLN B 1 326 ? 32.116 26.839 106.014 1.00 39.06 325 GLN B C 1
ATOM 5282 O O . GLN B 1 326 ? 30.940 26.475 106.093 1.00 38.51 325 GLN B O 1
ATOM 5288 N N . PRO B 1 327 ? 32.732 27.443 107.080 1.00 36.11 326 PRO B N 1
ATOM 5289 C CA . PRO B 1 327 ? 31.973 27.656 108.333 1.00 36.35 326 PRO B CA 1
ATOM 5290 C C . PRO B 1 327 ? 30.704 28.508 108.211 1.00 42.93 326 PRO B C 1
ATOM 5291 O O . PRO B 1 327 ? 29.762 28.295 108.983 1.00 43.22 326 PRO B O 1
ATOM 5295 N N . GLU B 1 328 ? 30.666 29.447 107.234 1.00 40.33 327 GLU B N 1
ATOM 5296 C CA . GLU B 1 328 ? 29.525 30.334 106.984 1.00 39.95 327 GLU B CA 1
ATOM 5297 C C . GLU B 1 328 ? 28.299 29.588 106.422 1.00 45.31 327 GLU B C 1
ATOM 5298 O O . GLU B 1 328 ? 27.167 29.989 106.696 1.00 47.56 327 GLU B O 1
ATOM 5304 N N . ARG B 1 329 ? 28.534 28.489 105.673 1.00 40.50 328 ARG B N 1
ATOM 5305 C CA . ARG B 1 329 ? 27.524 27.639 105.013 1.00 39.50 328 ARG B CA 1
ATOM 5306 C C . ARG B 1 329 ? 27.072 26.424 105.854 1.00 40.93 328 ARG B C 1
ATOM 5307 O O . ARG B 1 329 ? 26.142 25.724 105.447 1.00 40.76 328 ARG B O 1
ATOM 5311 N N . TYR B 1 330 ? 27.748 26.156 106.993 1.00 35.84 329 TYR B N 1
ATOM 5312 C CA . TYR B 1 330 ? 27.496 25.009 107.871 1.00 35.42 329 TYR B CA 1
ATOM 5313 C C . TYR B 1 330 ? 26.017 24.836 108.294 1.00 43.72 329 TYR B C 1
ATOM 5314 O O . TYR B 1 330 ? 25.491 23.723 108.184 1.00 43.42 329 TYR B O 1
ATOM 5323 N N . LYS B 1 331 ? 25.358 25.913 108.759 1.00 42.92 330 LYS B N 1
ATOM 5324 C CA . LYS B 1 331 ? 23.952 25.882 109.180 1.00 44.61 330 LYS B CA 1
ATOM 5325 C C . LYS B 1 331 ? 23.003 25.686 107.982 1.00 50.87 330 LYS B C 1
ATOM 5326 O O . LYS B 1 331 ? 22.001 24.978 108.109 1.00 51.32 330 LYS B O 1
ATOM 5328 N N . LEU B 1 332 ? 23.337 26.305 106.823 1.00 48.10 331 LEU B N 1
ATOM 5329 C CA . LEU B 1 332 ? 22.591 26.188 105.564 1.00 47.92 331 LEU B CA 1
ATOM 5330 C C . LEU B 1 332 ? 22.657 24.749 105.037 1.00 52.22 331 LEU B C 1
ATOM 5331 O O . LEU B 1 332 ? 21.631 24.210 104.630 1.00 53.57 331 LEU B O 1
ATOM 5334 N N . TRP B 1 333 ? 23.851 24.129 105.066 1.00 48.68 332 TRP B N 1
ATOM 5335 C CA . TRP B 1 333 ? 24.093 22.750 104.620 1.00 48.62 332 TRP B CA 1
ATOM 5336 C C . TRP B 1 333 ? 23.446 21.710 105.542 1.00 51.47 332 TRP B C 1
ATOM 5337 O O . TRP B 1 333 ? 22.985 20.675 105.059 1.00 50.30 332 TRP B O 1
ATOM 5348 N N . LYS B 1 334 ? 23.410 21.988 106.862 1.00 49.15 333 LYS B N 1
ATOM 5349 C CA . LYS B 1 334 ? 22.806 21.100 107.860 1.00 50.13 333 LYS B CA 1
ATOM 5350 C C . LYS B 1 334 ? 21.288 21.028 107.696 1.00 53.69 333 LYS B C 1
ATOM 5351 O O . LYS B 1 334 ? 20.705 19.955 107.872 1.00 53.78 333 LYS B O 1
ATOM 5353 N N . ALA B 1 335 ? 20.660 22.168 107.336 1.00 49.50 334 ALA B N 1
ATOM 5354 C CA . ALA B 1 335 ? 19.219 22.293 107.109 1.00 49.79 334 ALA B CA 1
ATOM 5355 C C . ALA B 1 335 ? 18.799 21.809 105.699 1.00 54.28 334 ALA B C 1
ATOM 5356 O O . ALA B 1 335 ? 17.602 21.663 105.425 1.00 54.46 334 ALA B O 1
ATOM 5358 N N . GLY B 1 336 ? 19.794 21.550 104.839 1.00 49.75 335 GLY B N 1
ATOM 5359 C CA . GLY B 1 336 ?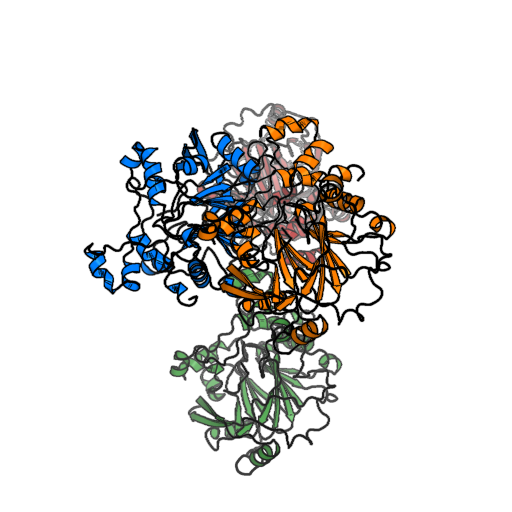 19.604 21.089 103.468 1.00 49.02 335 GLY B CA 1
ATOM 5360 C C . GLY B 1 336 ? 19.239 22.204 102.512 1.00 53.48 335 GLY B C 1
ATOM 5361 O O . GLY B 1 336 ? 18.730 21.936 101.420 1.00 53.28 335 GLY B O 1
ATOM 5362 N N . LYS B 1 337 ? 19.510 23.466 102.913 1.00 50.50 336 LYS B N 1
ATOM 5363 C CA . LYS B 1 337 ? 19.209 24.668 102.132 1.00 50.75 336 LYS B CA 1
ATOM 5364 C C . LYS B 1 337 ? 20.363 25.124 101.224 1.00 55.20 336 LYS B C 1
ATOM 5365 O O . LYS B 1 337 ? 20.197 26.092 100.478 1.00 54.83 336 LYS B O 1
ATOM 5371 N N . ASP B 1 338 ? 21.516 24.424 101.270 1.00 52.49 337 ASP B N 1
ATOM 5372 C CA . ASP B 1 338 ? 22.677 24.721 100.427 1.00 52.08 337 ASP B CA 1
ATOM 5373 C C . ASP B 1 338 ? 22.388 24.181 99.011 1.00 58.85 337 ASP B C 1
ATOM 5374 O O . ASP B 1 338 ? 22.409 22.962 98.786 1.00 58.04 337 ASP B O 1
ATOM 5379 N N . ASN B 1 339 ? 22.047 25.103 98.078 1.00 57.16 338 ASN B N 1
ATOM 5380 C CA . ASN B 1 339 ? 21.684 24.760 96.700 1.00 57.32 338 ASN B CA 1
ATOM 5381 C C . ASN B 1 339 ? 22.715 25.254 95.664 1.00 59.36 338 ASN B C 1
ATOM 5382 O O . ASN B 1 339 ? 22.342 25.845 94.647 1.00 60.02 338 ASN B O 1
ATOM 5384 N N . THR B 1 340 ? 24.009 24.982 95.918 1.00 53.53 339 THR B N 1
ATOM 5385 C CA . THR B 1 340 ? 25.113 25.373 95.035 1.00 52.10 339 THR B CA 1
ATOM 5386 C C . THR B 1 340 ? 25.184 24.481 93.795 1.00 54.14 339 THR B C 1
ATOM 5387 O O . THR B 1 340 ? 25.134 23.259 93.914 1.00 53.54 339 THR B O 1
ATOM 5389 N N . VAL B 1 341 ? 25.279 25.099 92.608 1.00 50.45 340 VAL B N 1
ATOM 5390 C CA . VAL B 1 341 ? 25.375 24.402 91.316 1.00 49.65 340 VAL B CA 1
ATOM 5391 C C . VAL B 1 341 ? 26.851 24.324 90.928 1.00 51.13 340 VAL B C 1
ATOM 5392 O O . VAL B 1 341 ? 27.513 25.365 90.853 1.00 51.38 340 VAL B O 1
ATOM 5395 N N . ILE B 1 342 ? 27.371 23.096 90.722 1.00 44.79 341 ILE B N 1
ATOM 5396 C CA . ILE B 1 342 ? 28.778 22.856 90.370 1.00 43.00 341 ILE B CA 1
ATOM 5397 C C . ILE B 1 342 ? 29.073 23.236 88.909 1.00 46.80 341 ILE B C 1
ATOM 5398 O O . ILE B 1 342 ? 28.316 22.854 88.012 1.00 47.21 341 ILE B O 1
ATOM 5403 N N . ASP B 1 343 ? 30.186 23.963 88.680 1.00 42.25 342 ASP B N 1
ATOM 5404 C CA . ASP B 1 343 ? 30.691 24.287 87.343 1.00 41.85 342 ASP B CA 1
ATOM 5405 C C . ASP B 1 343 ? 31.942 23.423 87.151 1.00 43.57 342 ASP B C 1
ATOM 5406 O O . ASP B 1 343 ? 32.929 23.616 87.861 1.00 42.64 342 ASP B O 1
ATOM 5411 N N . HIS B 1 344 ? 31.875 22.442 86.221 1.00 39.09 343 HIS B N 1
ATOM 5412 C CA . HIS B 1 344 ? 32.964 21.493 85.935 1.00 37.79 343 HIS B CA 1
ATOM 5413 C C . HIS B 1 344 ? 34.213 22.121 85.249 1.00 42.66 343 HIS B C 1
ATOM 5414 O O . HIS B 1 344 ? 35.311 21.554 85.360 1.00 40.40 343 HIS B O 1
ATOM 5421 N N . THR B 1 345 ? 34.052 23.289 84.564 1.00 40.53 344 THR B N 1
ATOM 5422 C CA . THR B 1 345 ? 35.142 23.992 83.859 1.00 40.68 344 THR B CA 1
ATOM 5423 C C . THR B 1 345 ? 36.036 24.790 84.806 1.00 45.83 344 THR B C 1
ATOM 5424 O O . THR B 1 345 ? 37.196 25.052 84.470 1.00 44.55 344 THR B O 1
ATOM 5428 N N . LEU B 1 346 ? 35.490 25.196 85.974 1.00 44.45 345 LEU B N 1
ATOM 5429 C CA . LEU B 1 346 ? 36.188 25.987 86.995 1.00 45.56 345 LEU B CA 1
ATOM 5430 C C . LEU B 1 346 ? 37.349 25.222 87.694 1.00 52.24 345 LEU B C 1
ATOM 5431 O O . LEU B 1 346 ? 37.139 24.099 88.160 1.00 50.64 345 LEU B O 1
ATOM 5436 N N . PRO B 1 347 ? 38.571 25.815 87.790 1.00 52.00 346 PRO B N 1
ATOM 5437 C CA . PRO B 1 347 ? 39.676 25.121 88.482 1.00 51.70 346 PRO B CA 1
ATOM 5438 C C . PRO B 1 347 ? 39.668 25.354 89.997 1.00 56.08 346 PRO B C 1
ATOM 5439 O O . PRO B 1 347 ? 38.933 26.217 90.481 1.00 55.97 346 PRO B O 1
ATOM 5443 N N . THR B 1 348 ? 40.481 24.567 90.751 1.00 52.48 347 THR B N 1
ATOM 5444 C CA . THR B 1 348 ? 40.585 24.631 92.223 1.00 51.38 347 THR B CA 1
ATOM 5445 C C . THR B 1 348 ? 41.026 26.061 92.680 1.00 53.85 347 THR B C 1
ATOM 5446 O O . THR B 1 348 ? 41.770 26.712 91.943 1.00 53.78 347 THR B O 1
ATOM 5450 N N . PRO B 1 349 ? 40.567 26.570 93.859 1.00 49.51 348 PRO B N 1
ATOM 5451 C CA . PRO B 1 349 ? 40.980 27.923 94.302 1.00 50.17 348 PRO B CA 1
ATOM 5452 C C . PRO B 1 349 ? 42.497 28.178 94.451 1.00 53.89 348 PRO B C 1
ATOM 5453 O O . PRO B 1 349 ? 42.920 29.343 94.423 1.00 54.93 348 PRO B O 1
ATOM 5457 N N . GLU B 1 350 ? 43.312 27.104 94.606 1.00 48.12 349 GLU B N 1
ATOM 5458 C CA . GLU B 1 350 ? 44.777 27.144 94.763 1.00 48.13 349 GLU B CA 1
ATOM 5459 C C . GLU B 1 350 ? 45.518 27.472 93.440 1.00 52.94 349 GLU B C 1
ATOM 5460 O O . GLU B 1 350 ? 46.713 27.791 93.470 1.00 52.97 349 GLU B O 1
ATOM 5466 N N . ALA B 1 351 ? 44.810 27.391 92.288 1.00 49.40 350 ALA B N 1
ATOM 5467 C CA . ALA B 1 351 ? 45.353 27.711 90.965 1.00 50.16 350 ALA B CA 1
ATOM 5468 C C . ALA B 1 351 ? 45.511 29.230 90.766 1.00 56.86 350 ALA B C 1
ATOM 5469 O O . ALA B 1 351 ? 46.109 29.644 89.763 1.00 57.21 350 ALA B O 1
ATOM 5471 N N . ALA B 1 352 ? 44.984 30.054 91.726 1.00 54.65 351 ALA B N 1
ATOM 5472 C CA . ALA B 1 352 ? 45.012 31.530 91.733 1.00 56.46 351 ALA B CA 1
ATOM 5473 C C . ALA B 1 352 ? 46.385 32.153 91.444 1.00 61.23 351 ALA B C 1
ATOM 5474 O O . ALA B 1 352 ? 46.445 33.171 90.750 1.00 62.51 351 ALA B O 1
ATOM 5476 N N . GLU B 1 353 ? 47.474 31.534 91.952 1.00 56.42 352 GLU B N 1
ATOM 5477 C CA . GLU B 1 353 ? 48.850 31.998 91.747 1.00 57.23 352 GLU B CA 1
ATOM 5478 C C . GLU B 1 353 ? 49.355 31.828 90.290 1.00 61.25 352 GLU B C 1
ATOM 5479 O O . GLU B 1 353 ? 50.348 32.447 89.914 1.00 62.08 352 GLU B O 1
ATOM 5482 N N . PHE B 1 354 ? 48.666 31.002 89.481 1.00 57.19 353 PHE B N 1
ATOM 5483 C CA . PHE B 1 354 ? 49.020 30.711 88.087 1.00 65.20 353 PHE B CA 1
ATOM 5484 C C . PHE B 1 354 ? 48.105 31.484 87.115 1.00 94.43 353 PHE B C 1
ATOM 5485 O O . PHE B 1 354 ? 47.974 31.142 85.940 1.00 57.77 353 PHE B O 1
ATOM 5493 N N . GLU C 1 7 ? 48.738 14.430 5.536 1.00 78.64 6 GLU C N 1
ATOM 5494 C CA . GLU C 1 7 ? 48.303 13.847 4.267 1.00 78.64 6 GLU C CA 1
ATOM 5495 C C . GLU C 1 7 ? 49.335 14.038 3.137 1.00 81.72 6 GLU C C 1
ATOM 5496 O O . GLU C 1 7 ? 49.228 13.382 2.096 1.00 81.18 6 GLU C O 1
ATOM 5499 N N . THR C 1 8 ? 50.341 14.917 3.355 1.00 78.03 7 THR C N 1
ATOM 5500 C CA . THR C 1 8 ? 51.404 15.219 2.380 1.00 77.92 7 THR C CA 1
ATOM 5501 C C . THR C 1 8 ? 52.542 14.173 2.405 1.00 79.26 7 THR C C 1
ATOM 5502 O O . THR C 1 8 ? 53.058 13.816 1.342 1.00 79.46 7 THR C O 1
ATOM 5506 N N . LEU C 1 9 ? 52.929 13.688 3.603 1.00 72.75 8 LEU C N 1
ATOM 5507 C CA . LEU C 1 9 ? 53.979 12.671 3.763 1.00 69.85 8 LEU C CA 1
ATOM 5508 C C . LEU C 1 9 ? 53.375 11.257 3.747 1.00 70.10 8 LEU C C 1
ATOM 5509 O O . LEU C 1 9 ? 52.392 10.993 4.449 1.00 69.13 8 LEU C O 1
ATOM 5513 N N . ASN C 1 10 ? 53.972 10.366 2.918 1.00 64.36 9 ASN C N 1
ATOM 5514 C CA . ASN C 1 10 ? 53.567 8.977 2.646 1.00 62.35 9 ASN C CA 1
ATOM 5515 C C . ASN C 1 10 ? 52.078 8.886 2.195 1.00 65.95 9 ASN C C 1
ATOM 5516 O O . ASN C 1 10 ? 51.286 8.194 2.848 1.00 65.20 9 ASN C O 1
ATOM 5521 N N . PRO C 1 11 ? 51.668 9.573 1.089 1.00 62.47 10 PRO C N 1
ATOM 5522 C CA . PRO C 1 11 ? 50.258 9.489 0.662 1.00 62.56 10 PRO C CA 1
ATOM 5523 C C . PRO C 1 11 ? 49.892 8.148 0.023 1.00 62.57 10 PRO C C 1
ATOM 5524 O O . PRO C 1 11 ? 48.706 7.831 -0.089 1.00 61.96 10 PRO C O 1
ATOM 5528 N N . SER C 1 12 ? 50.913 7.352 -0.374 1.00 56.59 11 SER C N 1
ATOM 5529 C CA . SER C 1 12 ? 50.738 6.031 -0.983 1.00 55.48 11 SER C CA 1
ATOM 5530 C C . SER C 1 12 ? 50.556 4.954 0.107 1.00 55.07 11 SER C C 1
ATOM 5531 O O . SER C 1 12 ? 50.170 3.828 -0.206 1.00 53.31 11 SER C O 1
ATOM 5533 N N . ALA C 1 13 ? 50.795 5.338 1.386 1.00 49.75 12 ALA C N 1
ATOM 5534 C CA . ALA C 1 13 ? 50.668 4.526 2.601 1.00 47.90 12 ALA C CA 1
ATOM 5535 C C . ALA C 1 13 ? 51.480 3.190 2.550 1.00 49.19 12 ALA C C 1
ATOM 5536 O O . ALA C 1 13 ? 51.040 2.160 3.073 1.00 48.50 12 ALA C O 1
ATOM 5538 N N . ARG C 1 14 ? 52.680 3.240 1.933 1.00 44.25 13 ARG C N 1
ATOM 5539 C CA . ARG C 1 14 ? 53.596 2.100 1.766 1.00 43.12 13 ARG C CA 1
ATOM 5540 C C . ARG C 1 14 ? 54.512 1.915 2.973 1.00 44.58 13 ARG C C 1
ATOM 5541 O O . ARG C 1 14 ? 54.813 2.909 3.638 1.00 44.63 13 ARG C O 1
ATOM 5549 N N . ILE C 1 15 ? 54.956 0.670 3.207 1.00 38.91 14 ILE C N 1
ATOM 5550 C CA . ILE C 1 15 ? 55.846 0.313 4.356 1.00 37.21 14 ILE C CA 1
ATOM 5551 C C . ILE C 1 15 ? 57.214 0.959 4.140 1.00 41.06 14 ILE C C 1
ATOM 5552 O O . ILE C 1 15 ? 57.826 0.712 3.090 1.00 40.40 14 ILE C O 1
ATOM 5557 N N . MET C 1 16 ? 57.703 1.655 5.166 1.00 37.56 15 MET C N 1
ATOM 5558 C CA . MET C 1 16 ? 58.985 2.399 5.105 1.00 38.20 15 MET C CA 1
ATOM 5559 C C . MET C 1 16 ? 60.053 1.707 5.965 1.00 42.42 15 MET C C 1
ATOM 5560 O O . MET C 1 16 ? 59.710 1.180 7.033 1.00 42.03 15 MET C O 1
ATOM 5565 N N . THR C 1 17 ? 61.304 1.744 5.501 1.00 38.71 16 THR C N 1
ATOM 5566 C CA . THR C 1 17 ? 62.466 1.135 6.195 1.00 37.49 16 THR C CA 1
ATOM 5567 C C . THR C 1 17 ? 63.415 2.247 6.655 1.00 41.54 16 THR C C 1
ATOM 5568 O O . THR C 1 17 ? 63.723 3.107 5.845 1.00 43.67 16 THR C O 1
ATOM 5572 N N . PHE C 1 18 ? 63.883 2.195 7.903 1.00 36.45 17 PHE C N 1
ATOM 5573 C CA . PHE C 1 18 ? 64.782 3.237 8.470 1.00 36.49 17 PHE C CA 1
ATOM 5574 C C . PHE C 1 18 ? 66.104 2.613 8.939 1.00 41.62 17 PHE C C 1
ATOM 5575 O O . PHE C 1 18 ? 66.112 1.487 9.444 1.00 39.81 17 PHE C O 1
ATOM 5583 N N . TYR C 1 19 ? 67.186 3.380 8.799 1.00 40.47 18 TYR C N 1
ATOM 5584 C CA . TYR C 1 19 ? 68.552 2.986 9.152 1.00 41.36 18 TYR C CA 1
ATOM 5585 C C . TYR C 1 19 ? 69.159 4.052 10.109 1.00 47.03 18 TYR C C 1
ATOM 5586 O O . TYR C 1 19 ? 69.977 4.873 9.666 1.00 47.94 18 TYR C O 1
ATOM 5595 N N . PRO C 1 20 ? 68.756 4.067 11.420 1.00 42.78 19 PRO C N 1
ATOM 5596 C CA . PRO C 1 20 ? 69.298 5.076 12.344 1.00 43.42 19 PRO C CA 1
ATOM 5597 C C . PRO C 1 20 ? 70.777 4.914 12.678 1.00 49.76 19 PRO C C 1
ATOM 5598 O O . PRO C 1 20 ? 71.307 3.802 12.623 1.00 50.10 19 PRO C O 1
ATOM 5602 N N . THR C 1 21 ? 71.433 6.030 13.058 1.00 47.42 20 THR C N 1
ATOM 5603 C CA . THR C 1 21 ? 72.825 6.055 13.521 1.00 48.51 20 THR C CA 1
ATOM 5604 C C . THR C 1 21 ? 72.759 5.696 15.016 1.00 52.69 20 THR C C 1
ATOM 5605 O O . THR C 1 21 ? 71.660 5.743 15.580 1.00 51.30 20 THR C O 1
ATOM 5609 N N . MET C 1 22 ? 73.910 5.377 15.663 1.00 50.90 21 MET C N 1
ATOM 5610 C CA . MET C 1 22 ? 73.962 5.023 17.093 1.00 50.92 21 MET C CA 1
ATOM 5611 C C . MET C 1 22 ? 73.402 6.144 17.997 1.00 55.14 21 MET C C 1
ATOM 5612 O O . MET C 1 22 ? 72.740 5.841 18.990 1.00 54.36 21 MET C O 1
ATOM 5617 N N . GLU C 1 23 ? 73.619 7.424 17.620 1.00 52.54 22 GLU C N 1
ATOM 5618 C CA . GLU C 1 23 ? 73.098 8.592 18.337 1.00 52.90 22 GLU C CA 1
ATOM 5619 C C . GLU C 1 23 ? 71.552 8.668 18.232 1.00 54.02 22 GLU C C 1
ATOM 5620 O O . GLU C 1 23 ? 70.894 8.905 19.251 1.00 53.74 22 GLU C O 1
ATOM 5622 N N . GLU C 1 24 ? 70.983 8.414 17.019 1.00 48.00 23 GLU C N 1
ATOM 5623 C CA . GLU C 1 24 ? 69.530 8.386 16.746 1.00 45.69 23 GLU C CA 1
ATOM 5624 C C . GLU C 1 24 ? 68.865 7.203 17.462 1.00 47.77 23 GLU C C 1
ATOM 5625 O O . GLU C 1 24 ? 67.743 7.337 17.958 1.00 46.52 23 GLU C O 1
ATOM 5631 N N . PHE C 1 25 ? 69.563 6.041 17.488 1.00 43.69 24 PHE C N 1
ATOM 5632 C CA . PHE C 1 25 ? 69.120 4.779 18.083 1.00 42.41 24 PHE C CA 1
ATOM 5633 C C . PHE C 1 25 ? 69.049 4.781 19.637 1.00 49.42 24 PHE C C 1
ATOM 5634 O O . PHE C 1 25 ? 68.317 3.965 20.194 1.00 48.49 24 PHE C O 1
ATOM 5642 N N . ARG C 1 26 ? 69.795 5.676 20.328 1.00 49.08 25 ARG C N 1
ATOM 5643 C CA . ARG C 1 26 ? 69.826 5.760 21.796 1.00 50.63 25 ARG C CA 1
ATOM 5644 C C . ARG C 1 26 ? 68.470 6.124 22.441 1.00 56.49 25 ARG C C 1
ATOM 5645 O O . ARG C 1 26 ? 68.079 5.480 23.420 1.00 56.26 25 ARG C O 1
ATOM 5653 N N . ASN C 1 27 ? 67.748 7.125 21.889 1.00 54.06 26 ASN C N 1
ATOM 5654 C CA . ASN C 1 27 ? 66.429 7.522 22.400 1.00 53.69 26 ASN C CA 1
ATOM 5655 C C . ASN C 1 27 ? 65.319 6.838 21.584 1.00 53.76 26 ASN C C 1
ATOM 5656 O O . ASN C 1 27 ? 65.117 7.171 20.418 1.00 52.76 26 ASN C O 1
ATOM 5661 N N . PHE C 1 28 ? 64.641 5.846 22.195 1.00 49.27 27 PHE C N 1
ATOM 5662 C CA . PHE C 1 28 ? 63.585 5.044 21.560 1.00 47.11 27 PHE C CA 1
ATOM 5663 C C . PHE C 1 28 ? 62.317 5.841 21.220 1.00 51.17 27 PHE C C 1
ATOM 5664 O O . PHE C 1 28 ? 61.897 5.824 20.065 1.00 50.34 27 PHE C O 1
ATOM 5672 N N . SER C 1 29 ? 61.703 6.494 22.225 1.00 48.26 28 SER C N 1
ATOM 5673 C CA . SER C 1 29 ? 60.474 7.281 22.106 1.00 48.60 28 SER C CA 1
ATOM 5674 C C . SER C 1 29 ? 60.608 8.459 21.132 1.00 54.30 28 SER C C 1
ATOM 5675 O O . SER C 1 29 ? 59.651 8.771 20.418 1.00 54.06 28 SER C O 1
ATOM 5678 N N . ARG C 1 30 ? 61.794 9.101 21.111 1.00 51.86 29 ARG C N 1
ATOM 5679 C CA . ARG C 1 30 ? 62.132 10.220 20.226 1.00 52.27 29 ARG C CA 1
ATOM 5680 C C . ARG C 1 30 ? 62.247 9.715 18.781 1.00 53.18 29 ARG C C 1
ATOM 5681 O O . ARG C 1 30 ? 61.856 10.433 17.861 1.00 53.68 29 ARG C O 1
ATOM 5689 N N . TYR C 1 31 ? 62.752 8.488 18.577 1.00 46.96 30 TYR C N 1
ATOM 5690 C CA . TYR C 1 31 ? 62.849 7.910 17.228 1.00 45.35 30 TYR C CA 1
ATOM 5691 C C . TYR C 1 31 ? 61.496 7.451 16.671 1.00 45.81 30 TYR C C 1
ATOM 5692 O O . TYR C 1 31 ? 61.267 7.590 15.470 1.00 45.51 30 TYR C O 1
ATOM 5701 N N . ILE C 1 32 ? 60.602 6.931 17.536 1.00 39.49 31 ILE C N 1
ATOM 5702 C CA . ILE C 1 32 ? 59.236 6.556 17.146 1.00 37.35 31 ILE C CA 1
ATOM 5703 C C . ILE C 1 32 ? 58.549 7.845 16.676 1.00 41.16 31 ILE C C 1
ATOM 5704 O O . ILE C 1 32 ? 58.012 7.862 15.584 1.00 39.88 31 ILE C O 1
ATOM 5709 N N . ALA C 1 33 ? 58.648 8.942 17.468 1.00 40.40 32 ALA C N 1
ATOM 5710 C CA . ALA C 1 33 ? 58.092 10.262 17.143 1.00 42.08 32 ALA C CA 1
ATOM 5711 C C . ALA C 1 33 ? 58.646 10.816 15.811 1.00 48.08 32 ALA C C 1
ATOM 5712 O O . ALA C 1 33 ? 57.881 11.396 15.048 1.00 48.59 32 ALA C O 1
ATOM 5714 N N . TYR C 1 34 ? 59.961 10.609 15.526 1.00 45.17 33 TYR C N 1
ATOM 5715 C CA . TYR C 1 34 ? 60.629 11.009 14.281 1.00 45.08 33 TYR C CA 1
ATOM 5716 C C . TYR C 1 34 ? 60.122 10.224 13.054 1.00 47.00 33 TYR C C 1
ATOM 5717 O O . TYR C 1 34 ? 60.014 10.810 11.979 1.00 47.64 33 TYR C O 1
ATOM 5726 N N . ILE C 1 35 ? 59.868 8.904 13.189 1.00 41.46 34 ILE C N 1
ATOM 5727 C CA . ILE C 1 35 ? 59.417 8.085 12.053 1.00 39.84 34 ILE C CA 1
ATOM 5728 C C . ILE C 1 35 ? 57.961 8.418 11.688 1.00 41.29 34 ILE C C 1
ATOM 5729 O O . ILE C 1 35 ? 57.602 8.326 10.518 1.00 39.07 34 ILE C O 1
ATOM 5734 N N . GLU C 1 36 ? 57.164 8.887 12.661 1.00 38.84 35 GLU C N 1
ATOM 5735 C CA . GLU C 1 36 ? 55.781 9.334 12.457 1.00 39.59 35 GLU C CA 1
ATOM 5736 C C . GLU C 1 36 ? 55.742 10.698 11.741 1.00 46.72 35 GLU C C 1
ATOM 5737 O O . GLU C 1 36 ? 54.772 10.975 11.032 1.00 47.64 35 GLU C O 1
ATOM 5743 N N . SER C 1 37 ? 56.795 11.537 11.905 1.00 44.31 36 SER C N 1
ATOM 5744 C CA . SER C 1 37 ? 56.912 12.836 11.230 1.00 46.17 36 SER C CA 1
ATOM 5745 C C . SER C 1 37 ? 57.244 12.634 9.736 1.00 50.17 36 SER C C 1
ATOM 5746 O O . SER C 1 37 ? 57.036 13.546 8.928 1.00 50.86 36 SER C O 1
ATOM 5749 N N . GLN C 1 38 ? 57.731 11.420 9.386 1.00 44.72 37 GLN C N 1
ATOM 5750 C CA . GLN C 1 38 ? 58.069 10.962 8.029 1.00 44.18 37 GLN C CA 1
ATOM 5751 C C . GLN C 1 38 ? 56.863 10.264 7.344 1.00 47.18 37 GLN C C 1
ATOM 5752 O O . GLN C 1 38 ? 56.929 9.947 6.155 1.00 46.40 37 GLN C O 1
ATOM 5755 N N . GLY C 1 39 ? 55.788 10.042 8.107 1.00 43.83 38 GLY C N 1
ATOM 5756 C CA . GLY C 1 39 ? 54.556 9.401 7.652 1.00 43.52 38 GLY C CA 1
ATOM 5757 C C . GLY C 1 39 ? 54.515 7.883 7.717 1.00 45.16 38 GLY C C 1
ATOM 5758 O O . GLY C 1 39 ? 53.624 7.286 7.111 1.00 45.55 38 GLY C O 1
ATOM 5759 N N . ALA C 1 40 ? 55.450 7.239 8.453 1.00 40.04 39 ALA C N 1
ATOM 5760 C CA . ALA C 1 40 ? 55.553 5.765 8.567 1.00 39.34 39 ALA C CA 1
ATOM 5761 C C . ALA C 1 40 ? 54.323 5.063 9.149 1.00 42.85 39 ALA C C 1
ATOM 5762 O O . ALA C 1 40 ? 54.015 3.946 8.731 1.00 41.19 39 ALA C O 1
ATOM 5764 N N . HIS C 1 41 ? 53.647 5.706 10.124 1.00 40.65 40 HIS C N 1
ATOM 5765 C CA . HIS C 1 41 ? 52.454 5.189 10.816 1.00 39.76 40 HIS C CA 1
ATOM 5766 C C . HIS C 1 41 ? 51.257 4.912 9.875 1.00 44.66 40 HIS C C 1
ATOM 5767 O O . HIS C 1 41 ? 50.433 4.042 10.190 1.00 44.55 40 HIS C O 1
ATOM 5774 N N . ARG C 1 42 ? 51.183 5.639 8.722 1.00 41.23 41 ARG C N 1
ATOM 5775 C CA . ARG C 1 42 ? 50.142 5.524 7.691 1.00 41.45 41 ARG C CA 1
ATOM 5776 C C . ARG C 1 42 ? 50.038 4.122 7.041 1.00 43.16 41 ARG C C 1
ATOM 5777 O O . ARG C 1 42 ? 48.962 3.776 6.547 1.00 43.45 41 ARG C O 1
ATOM 5785 N N . ALA C 1 43 ? 51.139 3.326 7.041 1.00 37.66 42 ALA C N 1
ATOM 5786 C CA . ALA C 1 43 ? 51.182 1.961 6.487 1.00 36.84 42 ALA C CA 1
ATOM 5787 C C . ALA C 1 43 ? 50.656 0.916 7.486 1.00 39.20 42 ALA C C 1
ATOM 5788 O O . ALA C 1 43 ? 50.201 -0.149 7.078 1.00 38.19 42 ALA C O 1
ATOM 5790 N N . GLY C 1 44 ? 50.756 1.230 8.776 1.00 35.46 43 GLY C N 1
ATOM 5791 C CA . GLY C 1 44 ? 50.345 0.363 9.880 1.00 34.27 43 GLY C CA 1
ATOM 5792 C C . GLY C 1 44 ? 51.484 -0.490 10.398 1.00 35.02 43 GLY C C 1
ATOM 5793 O O . GLY C 1 44 ? 51.368 -1.132 11.444 1.00 32.84 43 GLY C O 1
ATOM 5794 N N . LEU C 1 45 ? 52.608 -0.462 9.674 1.00 31.29 44 LEU C N 1
ATOM 5795 C CA . LEU C 1 45 ? 53.801 -1.252 9.916 1.00 30.29 44 LEU C CA 1
ATOM 5796 C C . LEU C 1 45 ? 55.028 -0.566 9.310 1.00 34.16 44 LEU C C 1
ATOM 5797 O O . LEU C 1 45 ? 54.938 0.080 8.257 1.00 32.53 44 LEU C O 1
ATOM 5801 N N . ALA C 1 46 ? 56.194 -0.769 9.952 1.00 31.85 45 ALA C N 1
ATOM 5802 C CA . ALA C 1 46 ? 57.472 -0.227 9.487 1.00 32.64 45 ALA C CA 1
ATOM 5803 C C . ALA C 1 46 ? 58.653 -1.061 9.973 1.00 34.40 45 ALA C C 1
ATOM 5804 O O . ALA C 1 46 ? 58.589 -1.713 11.018 1.00 30.40 45 ALA C O 1
ATOM 5806 N N . LYS C 1 47 ? 59.745 -1.010 9.206 1.00 32.74 46 LYS C N 1
ATOM 5807 C CA . LYS C 1 47 ? 60.968 -1.720 9.535 1.00 31.85 46 LYS C CA 1
ATOM 5808 C C . LYS C 1 47 ? 62.066 -0.745 9.976 1.00 33.09 46 LYS C C 1
ATOM 5809 O O . LYS C 1 47 ? 62.218 0.321 9.394 1.00 31.95 46 LYS C O 1
ATOM 5815 N N . VAL C 1 48 ? 62.824 -1.124 11.003 1.00 29.78 47 VAL C N 1
ATOM 5816 C CA . VAL C 1 48 ? 63.958 -0.367 11.521 1.00 31.00 47 VAL C CA 1
ATOM 5817 C C . VAL C 1 48 ? 65.178 -1.299 11.598 1.00 34.79 47 VAL C C 1
ATOM 5818 O O . VAL C 1 48 ? 65.185 -2.242 12.392 1.00 33.29 47 VAL C O 1
ATOM 5822 N N . VAL C 1 49 ? 66.188 -1.055 10.741 1.00 33.75 48 VAL C N 1
ATOM 5823 C CA . VAL C 1 49 ? 67.437 -1.820 10.712 1.00 34.66 48 VAL C CA 1
ATOM 5824 C C . VAL C 1 49 ? 68.413 -1.134 11.688 1.00 41.53 48 VAL C C 1
ATOM 5825 O O . VAL C 1 49 ? 68.748 0.027 11.463 1.00 42.36 48 VAL C O 1
ATOM 5829 N N . PRO C 1 50 ? 68.831 -1.810 12.797 1.00 40.83 49 PRO C N 1
ATOM 5830 C CA . PRO C 1 50 ? 69.687 -1.142 13.804 1.00 42.61 49 PRO C CA 1
ATOM 5831 C C . PRO C 1 50 ? 71.136 -0.885 13.366 1.00 50.32 49 PRO C C 1
ATOM 5832 O O . PRO C 1 50 ? 71.564 -1.544 12.420 1.00 51.37 49 PRO C O 1
ATOM 5836 N N . PRO C 1 51 ? 71.926 0.021 14.027 1.00 48.82 50 PRO C N 1
ATOM 5837 C CA . PRO C 1 51 ? 73.344 0.197 13.619 1.00 50.24 50 PRO C CA 1
ATOM 5838 C C . PRO C 1 51 ? 74.132 -1.114 13.698 1.00 54.58 50 PRO C C 1
ATOM 5839 O O . PRO C 1 51 ? 73.861 -1.933 14.585 1.00 54.04 50 PRO C O 1
ATOM 5843 N N . LYS C 1 52 ? 75.072 -1.325 12.758 1.00 51.51 51 LYS C N 1
ATOM 5844 C CA . LYS C 1 52 ? 75.912 -2.526 12.632 1.00 51.79 51 LYS C CA 1
ATOM 5845 C C . LYS C 1 52 ? 76.623 -2.953 13.937 1.00 56.01 51 LYS C C 1
ATOM 5846 O O . LYS C 1 52 ? 76.786 -4.151 14.191 1.00 55.33 51 LYS C O 1
ATOM 5851 N N . GLU C 1 53 ? 77.030 -1.967 14.749 1.00 53.10 52 GLU C N 1
ATOM 5852 C CA . GLU C 1 53 ? 77.721 -2.164 16.023 1.00 53.86 52 GLU C CA 1
ATOM 5853 C C . GLU C 1 53 ? 76.808 -2.712 17.128 1.00 54.76 52 GLU C C 1
ATOM 5854 O O . GLU C 1 53 ? 77.303 -3.409 18.019 1.00 55.63 52 GLU C O 1
ATOM 5857 N N . TRP C 1 54 ? 75.485 -2.405 17.071 1.00 47.18 53 TRP C N 1
ATOM 5858 C CA . TRP C 1 54 ? 74.502 -2.826 18.076 1.00 44.02 53 TRP C CA 1
ATOM 5859 C C . TRP C 1 54 ? 74.107 -4.300 17.987 1.00 45.50 53 TRP C C 1
ATOM 5860 O O . TRP C 1 54 ? 73.653 -4.766 16.933 1.00 43.49 53 TRP C O 1
ATOM 5871 N N . LYS C 1 55 ? 74.215 -4.999 19.133 1.00 41.90 54 LYS C N 1
ATOM 5872 C CA . LYS C 1 55 ? 73.867 -6.408 19.320 1.00 41.35 54 LYS C CA 1
ATOM 5873 C C . LYS C 1 55 ? 73.277 -6.619 20.733 1.00 46.12 54 LYS C C 1
ATOM 5874 O O . LYS C 1 55 ? 73.956 -6.305 21.708 1.00 48.94 54 LYS C O 1
ATOM 5876 N N . PRO C 1 56 ? 72.037 -7.149 20.876 1.00 40.48 55 PRO C N 1
ATOM 5877 C CA . PRO C 1 56 ? 71.446 -7.311 22.226 1.00 40.47 55 PRO C CA 1
ATOM 5878 C C . PRO C 1 56 ? 72.009 -8.440 23.107 1.00 44.72 55 PRO C C 1
ATOM 5879 O O . PRO C 1 56 ? 71.749 -8.463 24.318 1.00 45.09 55 PRO C O 1
ATOM 5883 N N . ARG C 1 57 ? 72.741 -9.389 22.496 1.00 39.61 56 ARG C N 1
ATOM 5884 C CA . ARG C 1 57 ? 73.333 -10.534 23.166 1.00 39.41 56 ARG C CA 1
ATOM 5885 C C . ARG C 1 57 ? 74.620 -10.952 22.434 1.00 46.40 56 ARG C C 1
ATOM 5886 O O . ARG C 1 57 ? 74.686 -10.838 21.205 1.00 45.81 56 ARG C O 1
ATOM 5894 N N . ALA C 1 58 ? 75.636 -11.435 23.194 1.00 45.23 57 ALA C N 1
ATOM 5895 C CA . ALA C 1 58 ? 76.924 -11.879 22.655 1.00 47.07 57 ALA C CA 1
ATOM 5896 C C . ALA C 1 58 ? 76.811 -13.139 21.803 1.00 51.09 57 ALA C C 1
ATOM 5897 O O . ALA C 1 58 ? 77.429 -13.194 20.736 1.00 51.75 57 ALA C O 1
ATOM 5899 N N . SER C 1 59 ? 76.038 -14.154 22.271 1.00 46.20 58 SER C N 1
ATOM 5900 C CA . SER C 1 59 ? 75.810 -15.412 21.549 1.00 44.57 58 SER C CA 1
ATOM 5901 C C . SER C 1 59 ? 74.512 -16.110 21.974 1.00 45.43 58 SER C C 1
ATOM 5902 O O . SER C 1 59 ? 74.124 -16.004 23.137 1.00 46.36 58 SER C O 1
ATOM 5905 N N . TYR C 1 60 ? 73.877 -16.864 21.048 1.00 38.51 59 TYR C N 1
ATOM 5906 C CA . TYR C 1 60 ? 72.666 -17.651 21.322 1.00 36.05 59 TYR C CA 1
ATOM 5907 C C . TYR C 1 60 ? 72.987 -19.181 21.494 1.00 42.65 59 TYR C C 1
ATOM 5908 O O . TYR C 1 60 ? 72.086 -20.016 21.394 1.00 41.12 59 TYR C O 1
ATOM 5917 N N . ASP C 1 61 ? 74.259 -19.522 21.801 1.00 42.82 60 ASP C N 1
ATOM 5918 C CA . ASP C 1 61 ? 74.779 -20.897 21.938 1.00 45.26 60 ASP C CA 1
ATOM 5919 C C . ASP C 1 61 ? 74.424 -21.599 23.260 1.00 50.55 60 ASP C C 1
ATOM 5920 O O . ASP C 1 61 ? 74.642 -22.814 23.379 1.00 51.72 60 ASP C O 1
ATOM 5924 N N . ASP C 1 62 ? 73.830 -20.860 24.220 1.00 45.71 61 ASP C N 1
ATOM 5925 C CA . ASP C 1 62 ? 73.495 -21.363 25.549 1.00 45.16 61 ASP C CA 1
ATOM 5926 C C . ASP C 1 62 ? 71.985 -21.371 25.852 1.00 44.77 61 ASP C C 1
ATOM 5927 O O . ASP C 1 62 ? 71.597 -21.119 26.998 1.00 44.54 61 ASP C O 1
ATOM 5929 N N . ILE C 1 63 ? 71.133 -21.697 24.850 1.00 38.36 62 ILE C N 1
ATOM 5930 C CA . ILE C 1 63 ? 69.684 -21.646 25.056 1.00 36.43 62 ILE C CA 1
ATOM 5931 C C . ILE C 1 63 ? 68.946 -22.980 24.761 1.00 41.77 62 ILE C C 1
ATOM 5932 O O . ILE C 1 63 ? 67.717 -22.972 24.686 1.00 40.19 62 ILE C O 1
ATOM 5935 N N . ASP C 1 64 ? 69.661 -24.106 24.664 1.00 40.76 63 ASP C N 1
ATOM 5936 C CA . ASP C 1 64 ? 69.030 -25.408 24.388 1.00 40.91 63 ASP C CA 1
ATOM 5937 C C . ASP C 1 64 ? 68.138 -25.933 25.518 1.00 45.10 63 ASP C C 1
ATOM 5938 O O . ASP C 1 64 ? 67.175 -26.660 25.243 1.00 44.80 63 ASP C O 1
ATOM 5943 N N . ASP C 1 65 ? 68.457 -25.568 26.779 1.00 41.23 64 ASP C N 1
ATOM 5944 C CA . ASP C 1 65 ? 67.719 -26.022 27.961 1.00 40.36 64 ASP C CA 1
ATOM 5945 C C . ASP C 1 65 ? 66.565 -25.103 28.337 1.00 39.98 64 ASP C C 1
ATOM 5946 O O . ASP C 1 65 ? 65.886 -25.368 29.332 1.00 39.47 64 ASP C O 1
ATOM 5948 N N . LEU C 1 66 ? 66.312 -24.054 27.522 1.00 33.84 65 LEU C N 1
ATOM 5949 C CA . LEU C 1 66 ? 65.210 -23.113 27.699 1.00 32.66 65 LEU C CA 1
ATOM 5950 C C . LEU C 1 66 ? 63.903 -23.860 27.391 1.00 35.91 65 LEU C C 1
ATOM 5951 O O . LEU C 1 66 ? 63.781 -24.504 26.341 1.00 33.96 65 LEU C O 1
ATOM 5956 N N . VAL C 1 67 ? 62.940 -23.773 28.323 1.00 33.26 66 VAL C N 1
ATOM 5957 C CA . VAL C 1 67 ? 61.648 -24.463 28.264 1.00 31.36 66 VAL C CA 1
ATOM 5958 C C . VAL C 1 67 ? 60.566 -23.614 27.605 1.00 32.87 66 VAL C C 1
ATOM 5959 O O . VAL C 1 67 ? 60.403 -22.442 27.944 1.00 32.32 66 VAL C O 1
ATOM 5963 N N . ILE C 1 68 ? 59.829 -24.234 26.658 1.00 29.09 67 ILE C N 1
ATOM 5964 C CA . ILE C 1 68 ? 58.654 -23.679 25.961 1.00 27.60 67 ILE C CA 1
ATOM 5965 C C . ILE C 1 68 ? 57.468 -24.383 26.658 1.00 32.68 67 ILE C C 1
ATOM 5966 O O . ILE C 1 68 ? 57.257 -25.572 26.389 1.00 33.62 67 ILE C O 1
ATOM 5971 N N . PRO C 1 69 ? 56.790 -23.716 27.642 1.00 30.40 68 PRO C N 1
ATOM 5972 C CA . PRO C 1 69 ? 55.750 -24.399 28.438 1.00 31.68 68 PRO C CA 1
ATOM 5973 C C . PRO C 1 69 ? 54.528 -24.908 27.695 1.00 37.82 68 PRO C C 1
ATOM 5974 O O . PRO C 1 69 ? 54.012 -25.967 28.058 1.00 38.85 68 PRO C O 1
ATOM 5978 N N . ALA C 1 70 ? 54.053 -24.163 26.687 1.00 34.31 69 ALA C N 1
ATOM 5979 C CA . ALA C 1 70 ? 52.846 -24.542 25.953 1.00 34.44 69 ALA C CA 1
ATOM 5980 C C . ALA C 1 70 ? 52.987 -24.432 24.422 1.00 39.39 69 ALA C C 1
ATOM 5981 O O . ALA C 1 70 ? 52.389 -23.531 23.827 1.00 39.75 69 ALA C O 1
ATOM 5983 N N . PRO C 1 71 ? 53.752 -25.342 23.749 1.00 35.28 70 PRO C N 1
ATOM 5984 C CA . PRO C 1 71 ? 53.831 -25.274 22.278 1.00 34.02 70 PRO C CA 1
ATOM 5985 C C . PRO C 1 71 ? 52.486 -25.646 21.654 1.00 37.38 70 PRO C C 1
ATOM 5986 O O . PRO C 1 71 ? 51.732 -26.415 22.256 1.00 38.35 70 PRO C O 1
ATOM 5990 N N . ILE C 1 72 ? 52.143 -25.032 20.500 1.00 32.21 71 ILE C N 1
ATOM 5991 C CA . ILE C 1 72 ? 50.836 -25.227 19.868 1.00 31.68 71 ILE C CA 1
ATOM 5992 C C . ILE C 1 72 ? 50.918 -25.817 18.467 1.00 35.35 71 ILE C C 1
ATOM 5993 O O . ILE C 1 72 ? 51.619 -25.274 17.612 1.00 35.50 71 ILE C O 1
ATOM 5998 N N . GLN C 1 73 ? 50.174 -26.913 18.223 1.00 31.95 72 GLN C N 1
ATOM 5999 C CA . GLN C 1 73 ? 50.068 -27.503 16.886 1.00 32.11 72 GLN C CA 1
ATOM 6000 C C . GLN C 1 73 ? 48.940 -26.715 16.190 1.00 37.28 72 GLN C C 1
ATOM 6001 O O . GLN C 1 73 ? 47.837 -26.594 16.737 1.00 36.51 72 GLN C O 1
ATOM 6007 N N . GLN C 1 74 ? 49.250 -26.119 15.017 1.00 34.62 73 GLN C N 1
ATOM 6008 C CA . GLN C 1 74 ? 48.320 -25.260 14.278 1.00 34.01 73 GLN C CA 1
ATOM 6009 C C . GLN C 1 74 ? 47.525 -25.986 13.192 1.00 38.96 73 GLN C C 1
ATOM 6010 O O . GLN C 1 74 ? 48.032 -26.217 12.089 1.00 38.61 73 GLN C O 1
ATOM 6016 N N . LEU C 1 75 ? 46.257 -26.300 13.502 1.00 36.06 74 LEU C N 1
ATOM 6017 C CA . LEU C 1 75 ? 45.308 -26.944 12.592 1.00 36.33 74 LEU C CA 1
ATOM 6018 C C . LEU C 1 75 ? 44.535 -25.874 11.817 1.00 39.01 74 LEU C C 1
ATOM 6019 O O . LEU C 1 75 ? 43.848 -25.059 12.416 1.00 38.33 74 LEU C O 1
ATOM 6024 N N . VAL C 1 76 ? 44.672 -25.860 10.483 1.00 36.58 75 VAL C N 1
ATOM 6025 C CA . VAL C 1 76 ? 44.034 -24.873 9.602 1.00 36.37 75 VAL C CA 1
ATOM 6026 C C . VAL C 1 76 ? 42.938 -25.520 8.743 1.00 41.33 75 VAL C C 1
ATOM 6027 O O . VAL C 1 76 ? 43.169 -26.581 8.159 1.00 40.34 75 VAL C O 1
ATOM 6031 N N . THR C 1 77 ? 41.756 -24.856 8.663 1.00 39.76 76 THR C N 1
ATOM 6032 C CA . THR C 1 77 ? 40.597 -25.284 7.865 1.00 42.16 76 THR C CA 1
ATOM 6033 C C . THR C 1 77 ? 40.142 -24.162 6.918 1.00 48.89 76 THR C C 1
ATOM 6034 O O . THR C 1 77 ? 40.126 -22.999 7.312 1.00 47.12 76 THR C O 1
ATOM 6038 N N . GLY C 1 78 ? 39.780 -24.514 5.686 1.00 48.19 77 GLY C N 1
ATOM 6039 C CA . GLY C 1 78 ? 39.304 -23.540 4.713 1.00 49.23 77 GLY C CA 1
ATOM 6040 C C . GLY C 1 78 ? 39.592 -23.853 3.261 1.00 53.94 77 GLY C C 1
ATOM 6041 O O . GLY C 1 78 ? 40.067 -24.942 2.923 1.00 54.70 77 GLY C O 1
ATOM 6042 N N . GLN C 1 79 ? 39.275 -22.881 2.396 1.00 49.91 78 GLN C N 1
ATOM 6043 C CA . GLN C 1 79 ? 39.457 -22.882 0.942 1.00 50.95 78 GLN C CA 1
ATOM 6044 C C . GLN C 1 79 ? 39.287 -21.444 0.422 1.00 57.08 78 GLN C C 1
ATOM 6045 O O . GLN C 1 79 ? 38.944 -20.551 1.203 1.00 55.39 78 GLN C O 1
ATOM 6051 N N . SER C 1 80 ? 39.509 -21.233 -0.901 1.00 53.00 79 SER C N 1
ATOM 6052 C CA . SER C 1 80 ? 39.348 -19.964 -1.634 1.00 52.70 79 SER C CA 1
ATOM 6053 C C . SER C 1 80 ? 39.904 -18.713 -0.904 1.00 53.18 79 SER C C 1
ATOM 6054 O O . SER C 1 80 ? 39.240 -17.682 -0.877 1.00 53.44 79 SER C O 1
ATOM 6057 N N . GLY C 1 81 ? 41.092 -18.826 -0.310 1.00 46.71 80 GLY C N 1
ATOM 6058 C CA . GLY C 1 81 ? 41.753 -17.732 0.404 1.00 44.10 80 GLY C CA 1
ATOM 6059 C C . GLY C 1 81 ? 41.196 -17.336 1.766 1.00 44.20 80 GLY C C 1
ATOM 6060 O O . GLY C 1 81 ? 41.638 -16.336 2.335 1.00 42.49 80 GLY C O 1
ATOM 6061 N N . LEU C 1 82 ? 40.226 -18.102 2.295 1.00 39.71 81 LEU C N 1
ATOM 6062 C CA . LEU C 1 82 ? 39.597 -17.869 3.603 1.00 38.70 81 LEU C CA 1
ATOM 6063 C C . LEU C 1 82 ? 39.801 -19.087 4.481 1.00 38.31 81 LEU C C 1
ATOM 6064 O O . LEU C 1 82 ? 39.447 -20.201 4.092 1.00 38.50 81 LEU C O 1
ATOM 6069 N N . PHE C 1 83 ? 40.427 -18.892 5.634 1.00 32.05 82 PHE C N 1
ATOM 6070 C CA . PHE C 1 83 ? 40.761 -19.993 6.533 1.00 30.08 82 PHE C CA 1
ATOM 6071 C C . PHE C 1 83 ? 40.486 -19.654 8.006 1.00 33.74 82 PHE C C 1
ATOM 6072 O O . PHE C 1 83 ? 40.339 -18.480 8.349 1.00 33.56 82 PHE C O 1
ATOM 6080 N N . THR C 1 84 ? 40.419 -20.694 8.870 1.00 30.26 83 THR C N 1
ATOM 6081 C CA . THR C 1 84 ? 40.265 -20.626 10.337 1.00 30.21 83 THR C CA 1
ATOM 6082 C C . THR C 1 84 ? 41.373 -21.499 10.963 1.00 33.08 83 THR C C 1
ATOM 6083 O O . THR C 1 84 ? 41.547 -22.663 10.578 1.00 31.04 83 THR C O 1
ATOM 6087 N N . GLN C 1 85 ? 42.137 -20.911 11.900 1.00 29.64 84 GLN C N 1
ATOM 6088 C CA . GLN C 1 85 ? 43.241 -21.584 12.566 1.00 27.92 84 GLN C CA 1
ATOM 6089 C C . GLN C 1 85 ? 42.890 -21.946 14.016 1.00 34.35 84 GLN C C 1
ATOM 6090 O O . GLN C 1 85 ? 42.520 -21.078 14.808 1.00 35.24 84 GLN C O 1
ATOM 6096 N N . TYR C 1 86 ? 43.024 -23.244 14.344 1.00 31.01 85 TYR C N 1
ATOM 6097 C CA . TYR C 1 86 ? 42.778 -23.817 15.661 1.00 32.61 85 TYR C CA 1
ATOM 6098 C C . TYR C 1 86 ? 44.124 -24.194 16.294 1.00 38.61 85 TYR C C 1
ATOM 6099 O O . TYR C 1 86 ? 44.863 -25.018 15.756 1.00 35.85 85 TYR C O 1
ATOM 6108 N N . ASN C 1 87 ? 44.450 -23.547 17.422 1.00 39.16 86 ASN C N 1
ATOM 6109 C CA . ASN C 1 87 ? 45.698 -23.755 18.150 1.00 39.19 86 ASN C CA 1
ATOM 6110 C C . ASN C 1 87 ? 45.506 -24.790 19.271 1.00 45.94 86 ASN C C 1
ATOM 6111 O O . ASN C 1 87 ? 44.777 -24.529 20.234 1.00 47.99 86 ASN C O 1
ATOM 6116 N N . ILE C 1 88 ? 46.140 -25.979 19.112 1.00 41.39 87 ILE C N 1
ATOM 6117 C CA . ILE C 1 88 ? 46.082 -27.123 20.041 1.00 41.80 87 ILE C CA 1
ATOM 6118 C C . ILE C 1 88 ? 47.317 -27.135 20.943 1.00 43.90 87 ILE C C 1
ATOM 6119 O O . ILE C 1 88 ? 48.437 -27.232 20.443 1.00 41.74 87 ILE C O 1
ATOM 6124 N N . GLN C 1 89 ? 47.110 -27.084 22.271 1.00 41.88 88 GLN C N 1
ATOM 6125 C CA . GLN C 1 89 ? 48.206 -27.099 23.244 1.00 41.24 88 GLN C CA 1
ATOM 6126 C C . GLN C 1 89 ? 48.818 -28.488 23.366 1.00 43.50 88 GLN C C 1
ATOM 6127 O O . GLN C 1 89 ? 48.103 -29.482 23.475 1.00 42.82 88 GLN C O 1
ATOM 6133 N N . LYS C 1 90 ? 50.152 -28.533 23.317 1.00 39.66 89 LYS C N 1
ATOM 6134 C CA . LYS C 1 90 ? 50.958 -29.746 23.429 1.00 39.40 89 LYS C CA 1
ATOM 6135 C C . LYS C 1 90 ? 51.792 -29.648 24.715 1.00 42.79 89 LYS C C 1
ATOM 6136 O O . LYS C 1 90 ? 51.903 -28.559 25.284 1.00 41.90 89 LYS C O 1
ATOM 6140 N N . LYS C 1 91 ? 52.356 -30.775 25.186 1.00 39.75 90 LYS C N 1
ATOM 6141 C CA . LYS C 1 91 ? 53.202 -30.792 26.389 1.00 39.46 90 LYS C CA 1
ATOM 6142 C C . LYS C 1 91 ? 54.503 -29.978 26.217 1.00 41.85 90 LYS C C 1
ATOM 6143 O O . LYS C 1 91 ? 54.987 -29.816 25.092 1.00 39.34 90 LYS C O 1
ATOM 6147 N N . ALA C 1 92 ? 55.053 -29.467 27.344 1.00 39.81 91 ALA C N 1
ATOM 6148 C CA . ALA C 1 92 ? 56.287 -28.671 27.387 1.00 38.52 91 ALA C CA 1
ATOM 6149 C C . ALA C 1 92 ? 57.476 -29.357 26.723 1.00 43.30 91 ALA C C 1
ATOM 6150 O O . ALA C 1 92 ? 57.682 -30.561 26.893 1.00 42.60 91 ALA C O 1
ATOM 6152 N N . MET C 1 93 ? 58.235 -28.585 25.935 1.00 41.48 92 MET C N 1
ATOM 6153 C CA . MET C 1 93 ? 59.432 -29.051 25.235 1.00 42.23 92 MET C CA 1
ATOM 6154 C C . MET C 1 93 ? 60.559 -28.027 25.306 1.00 45.47 92 MET C C 1
ATOM 6155 O O . MET C 1 93 ? 60.304 -26.838 25.480 1.00 45.94 92 MET C O 1
ATOM 6160 N N . THR C 1 94 ? 61.799 -28.490 25.190 1.00 41.54 93 THR C N 1
ATOM 6161 C CA . THR C 1 94 ? 62.954 -27.596 25.225 1.00 41.54 93 THR C CA 1
ATOM 6162 C C . THR C 1 94 ? 63.142 -26.968 23.841 1.00 41.70 93 THR C C 1
ATOM 6163 O O . THR C 1 94 ? 62.399 -27.312 22.922 1.00 40.08 93 THR C O 1
ATOM 6167 N N . VAL C 1 95 ? 64.049 -26.002 23.747 1.00 37.03 94 VAL C N 1
ATOM 6168 C CA . VAL C 1 95 ? 64.403 -25.390 22.440 1.00 35.68 94 VAL C CA 1
ATOM 6169 C C . VAL C 1 95 ? 65.136 -26.455 21.614 1.00 37.86 94 VAL C C 1
ATOM 6170 O O . VAL C 1 95 ? 65.095 -26.389 20.394 1.00 34.86 94 VAL C O 1
ATOM 6174 N N . ARG C 1 96 ? 65.867 -27.339 22.292 1.00 37.43 95 ARG C N 1
ATOM 6175 C CA . ARG C 1 96 ? 66.657 -28.418 21.642 1.00 38.35 95 ARG C CA 1
ATOM 6176 C C . ARG C 1 96 ? 65.719 -29.382 20.917 1.00 40.98 95 ARG C C 1
ATOM 6177 O O . ARG C 1 96 ? 66.032 -29.768 19.798 1.00 40.85 95 ARG C O 1
ATOM 6185 N N . GLU C 1 97 ? 64.622 -29.749 21.572 1.00 36.94 96 GLU C N 1
ATOM 6186 C CA . GLU C 1 97 ? 63.581 -30.656 21.026 1.00 35.42 96 GLU C CA 1
ATOM 6187 C C . GLU C 1 97 ? 62.849 -29.983 19.863 1.00 36.77 96 GLU C C 1
ATOM 6188 O O . GLU C 1 97 ? 62.542 -30.662 18.887 1.00 37.48 96 GLU C O 1
ATOM 6194 N N . PHE C 1 98 ? 62.578 -28.688 19.997 1.00 30.59 97 PHE C N 1
ATOM 6195 C CA . PHE C 1 98 ? 61.873 -27.893 18.991 1.00 27.64 97 PHE C CA 1
ATOM 6196 C C . PHE C 1 98 ? 62.712 -27.766 17.683 1.00 32.81 97 PHE C C 1
ATOM 6197 O O . PHE C 1 98 ? 62.163 -27.999 16.606 1.00 33.18 97 PHE C O 1
ATOM 6205 N N . ARG C 1 99 ? 64.025 -27.401 17.786 1.00 29.23 98 ARG C N 1
ATOM 6206 C CA . ARG C 1 99 ? 64.953 -27.245 16.653 1.00 30.30 98 ARG C CA 1
ATOM 6207 C C . ARG C 1 99 ? 65.127 -28.531 15.817 1.00 37.62 98 ARG C C 1
ATOM 6208 O O . ARG C 1 99 ? 65.261 -28.442 14.594 1.00 39.09 98 ARG C O 1
ATOM 6216 N N . LYS C 1 100 ? 65.130 -29.708 16.473 1.00 33.23 99 LYS C N 1
ATOM 6217 C CA . LYS C 1 100 ? 65.247 -31.025 15.849 1.00 33.97 99 LYS C CA 1
ATOM 6218 C C . LYS C 1 100 ? 64.018 -31.316 14.976 1.00 36.31 99 LYS C C 1
ATOM 6219 O O . LYS C 1 100 ? 64.174 -31.809 13.857 1.00 38.64 99 LYS C O 1
ATOM 6225 N N . ILE C 1 101 ? 62.811 -31.024 15.493 1.00 29.49 100 ILE C N 1
ATOM 6226 C CA . ILE C 1 101 ? 61.529 -31.186 14.782 1.00 28.32 100 ILE C CA 1
ATOM 6227 C C . ILE C 1 101 ? 61.430 -30.169 13.605 1.00 29.48 100 ILE C C 1
ATOM 6228 O O . ILE C 1 101 ? 61.076 -30.569 12.504 1.00 29.30 100 ILE C O 1
ATOM 6233 N N . ALA C 1 102 ? 61.759 -28.875 13.847 1.00 24.48 101 ALA C N 1
ATOM 6234 C CA . ALA C 1 102 ? 61.723 -27.781 12.865 1.00 23.60 101 ALA C CA 1
ATOM 6235 C C . ALA C 1 102 ? 62.701 -27.981 11.677 1.00 31.41 101 ALA C C 1
ATOM 6236 O O . ALA C 1 102 ? 62.419 -27.511 10.588 1.00 30.47 101 ALA C O 1
ATOM 6238 N N . ASN C 1 103 ? 63.827 -28.692 11.888 1.00 32.88 102 ASN C N 1
ATOM 6239 C CA . ASN C 1 103 ? 64.834 -28.986 10.851 1.00 35.73 102 ASN C CA 1
ATOM 6240 C C . ASN C 1 103 ? 64.712 -30.406 10.265 1.00 41.98 102 ASN C C 1
ATOM 6241 O O . ASN C 1 103 ? 65.461 -30.749 9.346 1.00 42.19 102 ASN C O 1
ATOM 6246 N N . SER C 1 104 ? 63.736 -31.208 10.761 1.00 40.20 103 SER C N 1
ATOM 6247 C CA . SER C 1 104 ? 63.490 -32.568 10.278 1.00 42.02 103 SER C CA 1
ATOM 6248 C C . SER C 1 104 ? 62.892 -32.536 8.872 1.00 47.15 103 SER C C 1
ATOM 6249 O O . SER C 1 104 ? 62.292 -31.533 8.494 1.00 43.65 103 SER C O 1
ATOM 6252 N N . ASP C 1 105 ? 63.059 -33.636 8.096 1.00 48.75 104 ASP C N 1
ATOM 6253 C CA . ASP C 1 105 ? 62.541 -33.758 6.726 1.00 50.20 104 ASP C CA 1
ATOM 6254 C C . ASP C 1 105 ? 61.036 -33.483 6.618 1.00 52.46 104 ASP C C 1
ATOM 6255 O O . ASP C 1 105 ? 60.596 -32.846 5.659 1.00 51.20 104 ASP C O 1
ATOM 6260 N N . LYS C 1 106 ? 60.275 -33.906 7.646 1.00 48.59 105 LYS C N 1
ATOM 6261 C CA . LYS C 1 106 ? 58.836 -33.724 7.768 1.00 46.85 105 LYS C CA 1
ATOM 6262 C C . LYS C 1 106 ? 58.412 -32.258 7.847 1.00 48.44 105 LYS C C 1
ATOM 6263 O O . LYS C 1 106 ? 57.424 -31.899 7.197 1.00 48.00 105 LYS C O 1
ATOM 6269 N N . TYR C 1 107 ? 59.148 -31.413 8.624 1.00 42.75 106 TYR C N 1
ATOM 6270 C CA . TYR C 1 107 ? 58.762 -30.025 8.866 1.00 40.24 106 TYR C CA 1
ATOM 6271 C C . TYR C 1 107 ? 59.690 -28.920 8.318 1.00 43.62 106 TYR C C 1
ATOM 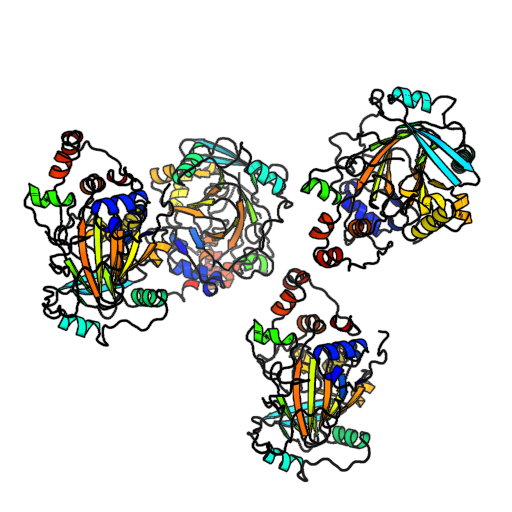6272 O O . TYR C 1 107 ? 59.384 -27.742 8.526 1.00 40.01 106 TYR C O 1
ATOM 6281 N N . CYS C 1 108 ? 60.781 -29.273 7.607 1.00 42.76 107 CYS C N 1
ATOM 6282 C CA . CYS C 1 108 ? 61.734 -28.290 7.067 1.00 42.91 107 CYS C CA 1
ATOM 6283 C C . CYS C 1 108 ? 61.173 -27.455 5.895 1.00 44.07 107 CYS C C 1
ATOM 6284 O O . CYS C 1 108 ? 60.211 -27.862 5.236 1.00 43.73 107 CYS C O 1
ATOM 6287 N N . THR C 1 109 ? 61.793 -26.280 5.656 1.00 38.08 108 THR C N 1
ATOM 6288 C CA . THR C 1 109 ? 61.454 -25.333 4.590 1.00 37.31 108 THR C CA 1
ATOM 6289 C C . THR C 1 109 ? 61.625 -25.996 3.196 1.00 43.24 108 THR C C 1
ATOM 6290 O O . THR C 1 109 ? 62.704 -26.552 2.925 1.00 44.15 108 THR C O 1
ATOM 6294 N N . PRO C 1 110 ? 60.620 -25.900 2.282 1.00 38.85 109 PRO C N 1
ATOM 6295 C CA . PRO C 1 110 ? 60.816 -26.451 0.929 1.00 40.62 109 PRO C CA 1
ATOM 6296 C C . PRO C 1 110 ? 61.849 -25.649 0.108 1.00 46.14 109 PRO C C 1
ATOM 6297 O O . PRO C 1 110 ? 62.177 -24.509 0.461 1.00 44.26 109 PRO C O 1
ATOM 6301 N N . ARG C 1 111 ? 62.380 -26.265 -0.968 1.00 46.22 110 ARG C N 1
ATOM 6302 C CA . ARG C 1 111 ? 63.364 -25.648 -1.868 1.00 48.52 110 ARG C CA 1
ATOM 6303 C C . ARG C 1 111 ? 62.691 -24.567 -2.715 1.00 52.86 110 ARG C C 1
ATOM 6304 O O . ARG C 1 111 ? 61.621 -24.807 -3.276 1.00 52.42 110 ARG C O 1
ATOM 6306 N N . TYR C 1 112 ? 63.291 -23.366 -2.769 1.00 50.56 111 TYR C N 1
ATOM 6307 C CA . TYR C 1 112 ? 62.732 -22.237 -3.522 1.00 50.51 111 TYR C CA 1
ATOM 6308 C C . TYR C 1 112 ? 63.788 -21.269 -4.068 1.00 56.39 111 TYR C C 1
ATOM 6309 O O . TYR C 1 112 ? 64.864 -21.134 -3.482 1.00 57.29 111 TYR C O 1
ATOM 6318 N N . SER C 1 113 ? 63.442 -20.561 -5.161 1.00 53.01 112 SER C N 1
ATOM 6319 C CA . SER C 1 113 ? 64.290 -19.566 -5.803 1.00 54.78 112 SER C CA 1
ATOM 6320 C C . SER C 1 113 ? 63.943 -18.169 -5.277 1.00 57.05 112 SER C C 1
ATOM 6321 O O . SER C 1 113 ? 64.703 -17.626 -4.466 1.00 57.12 112 SER C O 1
ATOM 6323 N N . GLU C 1 114 ? 62.783 -17.612 -5.695 1.00 52.07 113 GLU C N 1
ATOM 6324 C CA . GLU C 1 114 ? 62.299 -16.286 -5.286 1.00 50.89 113 GLU C CA 1
ATOM 6325 C C . GLU C 1 114 ? 61.271 -16.382 -4.142 1.00 52.49 113 GLU C C 1
ATOM 6326 O O . GLU C 1 114 ? 60.712 -17.456 -3.932 1.00 51.11 113 GLU C O 1
ATOM 6329 N N . PHE C 1 115 ? 61.031 -15.262 -3.408 1.00 48.63 114 PHE C N 1
ATOM 6330 C CA . PHE C 1 115 ? 60.064 -15.207 -2.300 1.00 46.88 114 PHE C CA 1
ATOM 6331 C C . PHE C 1 115 ? 58.648 -15.541 -2.774 1.00 51.19 114 PHE C C 1
ATOM 6332 O O . PHE C 1 115 ? 57.924 -16.239 -2.058 1.00 50.50 114 PHE C O 1
ATOM 6340 N N . GLU C 1 116 ? 58.266 -15.057 -3.978 1.00 48.32 115 GLU C N 1
ATOM 6341 C CA . GLU C 1 116 ? 56.960 -15.297 -4.600 1.00 47.84 115 GLU C CA 1
ATOM 6342 C C . GLU C 1 116 ? 56.642 -16.795 -4.701 1.00 52.13 115 GLU C C 1
ATOM 6343 O O . GLU C 1 116 ? 55.473 -17.174 -4.607 1.00 51.30 115 GLU C O 1
ATOM 6345 N N . GLU C 1 117 ? 57.686 -17.637 -4.869 1.00 49.22 116 GLU C N 1
ATOM 6346 C CA . GLU C 1 117 ? 57.569 -19.093 -4.939 1.00 49.13 116 GLU C CA 1
ATOM 6347 C C . GLU C 1 117 ? 57.249 -19.682 -3.554 1.00 51.22 116 GLU C C 1
ATOM 6348 O O . GLU C 1 117 ? 56.380 -20.552 -3.464 1.00 51.03 116 GLU C O 1
ATOM 6354 N N . LEU C 1 118 ? 57.932 -19.201 -2.484 1.00 46.33 117 LEU C N 1
ATOM 6355 C CA . LEU C 1 118 ? 57.695 -19.671 -1.107 1.00 44.08 117 LEU C CA 1
ATOM 6356 C C . LEU C 1 118 ? 56.310 -19.234 -0.592 1.00 46.01 117 LEU C C 1
ATOM 6357 O O . LEU C 1 118 ? 55.648 -19.998 0.118 1.00 45.76 117 LEU C O 1
ATOM 6362 N N . GLU C 1 119 ? 55.878 -18.020 -0.982 1.00 40.32 118 GLU C N 1
ATOM 6363 C CA . GLU C 1 119 ? 54.580 -17.419 -0.666 1.00 38.06 118 GLU C CA 1
ATOM 6364 C C . GLU C 1 119 ? 53.448 -18.252 -1.317 1.00 40.52 118 GLU C C 1
ATOM 6365 O O . GLU C 1 119 ? 52.437 -18.513 -0.662 1.00 40.46 118 GLU C O 1
ATOM 6371 N N . ARG C 1 120 ? 53.642 -18.699 -2.584 1.00 35.15 119 ARG C N 1
ATOM 6372 C CA . ARG C 1 120 ? 52.689 -19.554 -3.304 1.00 34.69 119 ARG C CA 1
ATOM 6373 C C . ARG C 1 120 ? 52.564 -20.908 -2.597 1.00 36.34 119 ARG C C 1
ATOM 6374 O O . ARG C 1 120 ? 51.461 -21.438 -2.482 1.00 36.06 119 ARG C O 1
ATOM 6382 N N . LYS C 1 121 ? 53.708 -21.462 -2.150 1.00 31.95 120 LYS C N 1
ATOM 6383 C CA . LYS C 1 121 ? 53.828 -22.733 -1.439 1.00 30.99 120 LYS C CA 1
ATOM 6384 C C . LYS C 1 121 ? 53.111 -22.702 -0.089 1.00 35.08 120 LYS C C 1
ATOM 6385 O O . LYS C 1 121 ? 52.502 -23.699 0.299 1.00 36.06 120 LYS C O 1
ATOM 6391 N N . TYR C 1 122 ? 53.181 -21.553 0.619 1.00 30.54 121 TYR C N 1
ATOM 6392 C CA . TYR C 1 122 ? 52.530 -21.352 1.913 1.00 28.34 121 TYR C CA 1
ATOM 6393 C C . TYR C 1 122 ? 50.984 -21.385 1.791 1.00 31.70 121 TYR C C 1
ATOM 6394 O O . TYR C 1 122 ? 50.352 -22.174 2.495 1.00 32.00 121 TYR C O 1
ATOM 6403 N N . TRP C 1 123 ? 50.390 -20.549 0.893 1.00 26.87 122 TRP C N 1
ATOM 6404 C CA . TRP C 1 123 ? 48.945 -20.465 0.670 1.00 27.45 122 TRP C CA 1
ATOM 6405 C C . TRP C 1 123 ? 48.335 -21.744 0.050 1.00 35.68 122 TRP C C 1
ATOM 6406 O O . TRP C 1 123 ? 47.123 -21.956 0.161 1.00 36.30 122 TRP C O 1
ATOM 6417 N N . LYS C 1 124 ? 49.169 -22.603 -0.584 1.00 33.97 123 LYS C N 1
ATOM 6418 C CA . LYS C 1 124 ? 48.732 -23.856 -1.210 1.00 34.35 123 LYS C CA 1
ATOM 6419 C C . LYS C 1 124 ? 48.775 -25.024 -0.219 1.00 38.85 123 LYS C C 1
ATOM 6420 O O . LYS C 1 124 ? 47.972 -25.954 -0.342 1.00 39.69 123 LYS C O 1
ATOM 6423 N N . ASN C 1 125 ? 49.706 -24.982 0.756 1.00 34.75 124 ASN C N 1
ATOM 6424 C CA . ASN C 1 125 ? 49.932 -26.088 1.701 1.00 34.23 124 ASN C CA 1
ATOM 6425 C C . ASN C 1 125 ? 49.597 -25.811 3.177 1.00 36.87 124 ASN C C 1
ATOM 6426 O O . ASN C 1 125 ? 49.799 -26.695 4.007 1.00 36.24 124 ASN C O 1
ATOM 6431 N N . LEU C 1 126 ? 49.065 -24.629 3.505 1.00 32.69 125 LEU C N 1
ATOM 6432 C CA . LEU C 1 126 ? 48.787 -24.254 4.899 1.00 32.18 125 LEU C CA 1
ATOM 6433 C C . LEU C 1 126 ? 47.733 -25.144 5.637 1.00 31.83 125 LEU C C 1
ATOM 6434 O O . LEU C 1 126 ? 47.729 -25.147 6.864 1.00 29.70 125 LEU C O 1
ATOM 6439 N N . THR C 1 127 ? 46.920 -25.946 4.922 1.00 29.27 126 THR C N 1
ATOM 6440 C CA . THR C 1 127 ? 45.950 -26.849 5.574 1.00 29.35 126 THR C CA 1
ATOM 6441 C C . THR C 1 127 ? 46.529 -28.272 5.787 1.00 36.01 126 THR C C 1
ATOM 6442 O O . THR C 1 127 ? 45.923 -29.067 6.502 1.00 36.35 126 THR C O 1
ATOM 6446 N N . PHE C 1 128 ? 47.707 -28.576 5.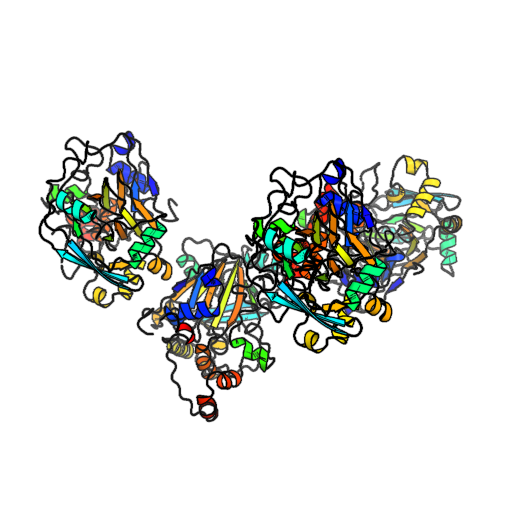185 1.00 33.51 127 PHE C N 1
ATOM 6447 C CA . PHE C 1 128 ? 48.370 -29.872 5.294 1.00 34.20 127 PHE C CA 1
ATOM 6448 C C . PHE C 1 128 ? 49.530 -29.801 6.268 1.00 39.09 127 PHE C C 1
ATOM 6449 O O . PHE C 1 128 ? 50.076 -28.716 6.490 1.00 38.52 127 PHE C O 1
ATOM 6457 N N . ASN C 1 129 ? 49.904 -30.977 6.832 1.00 35.39 128 ASN C N 1
ATOM 6458 C CA . ASN C 1 129 ? 50.998 -31.204 7.779 1.00 34.75 128 ASN C CA 1
ATOM 6459 C C . ASN C 1 129 ? 51.091 -30.095 8.864 1.00 38.50 128 ASN C C 1
ATOM 6460 O O . ASN C 1 129 ? 52.058 -29.323 8.869 1.00 38.30 128 ASN C O 1
ATOM 6465 N N . PRO C 1 130 ? 50.087 -30.009 9.789 1.00 34.83 129 PRO C N 1
ATOM 6466 C CA . PRO C 1 130 ? 50.114 -28.952 10.821 1.00 33.34 129 PRO C CA 1
ATOM 6467 C C . PRO C 1 130 ? 51.429 -28.815 11.610 1.00 36.54 129 PRO C C 1
ATOM 6468 O O . PRO C 1 130 ? 51.864 -29.768 12.253 1.00 38.06 129 PRO C O 1
ATOM 6472 N N . PRO C 1 131 ? 52.090 -27.632 11.544 1.00 31.18 130 PRO C N 1
ATOM 6473 C CA . PRO C 1 131 ? 53.349 -27.454 12.290 1.00 30.31 130 PRO C CA 1
ATOM 6474 C C . PRO C 1 131 ? 53.128 -27.077 13.761 1.00 33.67 130 PRO C C 1
ATOM 6475 O O . PRO C 1 131 ? 51.986 -26.885 14.189 1.00 33.47 130 PRO C O 1
ATOM 6479 N N . ILE C 1 132 ? 54.231 -26.994 14.535 1.00 29.05 131 ILE C N 1
ATOM 6480 C CA . ILE C 1 132 ? 54.210 -26.638 15.957 1.00 27.82 131 ILE C CA 1
ATOM 6481 C C . ILE C 1 132 ? 54.877 -25.287 16.118 1.00 32.07 131 ILE C C 1
ATOM 6482 O O . ILE C 1 132 ? 55.948 -25.079 15.570 1.00 31.83 131 ILE C O 1
ATOM 6487 N N . TYR C 1 133 ? 54.230 -24.370 16.852 1.00 29.82 132 TYR C N 1
ATOM 6488 C CA . TYR C 1 133 ? 54.706 -23.011 17.116 1.00 28.91 132 TYR C CA 1
ATOM 6489 C C . TYR C 1 133 ? 54.957 -22.863 18.616 1.00 32.03 132 TYR C C 1
ATOM 6490 O O . TYR C 1 133 ? 54.057 -23.085 19.409 1.00 30.98 132 TYR C O 1
ATOM 6499 N N . GLY C 1 134 ? 56.178 -22.484 18.981 1.00 30.09 133 GLY C N 1
ATOM 6500 C CA . GLY C 1 134 ? 56.584 -22.227 20.360 1.00 30.08 133 GLY C CA 1
ATOM 6501 C C . GLY C 1 134 ? 56.342 -20.774 20.711 1.00 33.76 133 GLY C C 1
ATOM 6502 O O . GLY C 1 134 ? 57.293 -20.021 20.942 1.00 33.92 133 GLY C O 1
ATOM 6503 N N . ALA C 1 135 ? 55.058 -20.375 20.740 1.00 29.94 134 ALA C N 1
ATOM 6504 C CA . ALA C 1 135 ? 54.592 -19.008 20.973 1.00 29.44 134 ALA C CA 1
ATOM 6505 C C . ALA C 1 135 ? 54.282 -18.678 22.428 1.00 35.05 134 ALA C C 1
ATOM 6506 O O . ALA C 1 135 ? 54.107 -19.592 23.241 1.00 34.95 134 ALA C O 1
ATOM 6508 N N . ASP C 1 136 ? 54.203 -17.354 22.751 1.00 31.98 135 ASP C N 1
ATOM 6509 C CA . ASP C 1 136 ? 53.838 -16.777 24.060 1.00 32.34 135 ASP C CA 1
ATOM 6510 C C . ASP C 1 136 ? 54.693 -17.243 25.241 1.00 36.22 135 ASP C C 1
ATOM 6511 O O . ASP C 1 136 ? 54.174 -17.405 26.358 1.00 37.47 135 ASP C O 1
ATOM 6516 N N . VAL C 1 137 ? 56.000 -17.417 25.017 1.00 30.44 136 VAL C N 1
ATOM 6517 C CA . VAL C 1 137 ? 56.915 -17.830 26.083 1.00 30.70 136 VAL C CA 1
ATOM 6518 C C . VAL C 1 137 ? 57.327 -16.589 26.882 1.00 36.78 136 VAL C C 1
ATOM 6519 O O . VAL C 1 137 ? 57.869 -15.665 26.297 1.00 34.92 136 VAL C O 1
ATOM 6523 N N . ASN C 1 138 ? 57.086 -16.565 28.207 1.00 36.89 137 ASN C N 1
ATOM 6524 C CA . ASN C 1 138 ? 57.512 -15.449 29.058 1.00 37.65 137 ASN C CA 1
ATOM 6525 C C . ASN C 1 138 ? 59.047 -15.493 29.157 1.00 43.52 137 ASN C C 1
ATOM 6526 O O . ASN C 1 138 ? 59.616 -16.514 29.570 1.00 44.99 137 ASN C O 1
ATOM 6531 N N . GLY C 1 139 ? 59.702 -14.420 28.727 1.00 39.08 138 GLY C N 1
ATOM 6532 C CA . GLY C 1 139 ? 61.158 -14.356 28.765 1.00 37.94 138 GLY C CA 1
ATOM 6533 C C . GLY C 1 139 ? 61.798 -13.336 27.859 1.00 36.38 138 GLY C C 1
ATOM 6534 O O . GLY C 1 139 ? 61.127 -12.721 27.033 1.00 33.08 138 GLY C O 1
ATOM 6535 N N . THR C 1 140 ? 63.111 -13.147 28.048 1.00 33.38 139 THR C N 1
ATOM 6536 C CA . THR C 1 140 ? 63.935 -12.219 27.281 1.00 33.11 139 THR C CA 1
ATOM 6537 C C . THR C 1 140 ? 65.241 -12.869 26.865 1.00 36.12 139 THR C C 1
ATOM 6538 O O . THR C 1 140 ? 65.726 -13.760 27.570 1.00 36.59 139 THR C O 1
ATOM 6542 N N . LEU C 1 141 ? 65.797 -12.442 25.709 1.00 30.89 140 LEU C N 1
ATOM 6543 C CA . LEU C 1 141 ? 67.109 -12.898 25.253 1.00 30.91 140 LEU C CA 1
ATOM 6544 C C . LEU C 1 141 ? 68.150 -11.755 25.333 1.00 37.47 140 LEU C C 1
ATOM 6545 O O . LEU C 1 141 ? 69.332 -11.967 25.067 1.00 37.14 140 LEU C O 1
ATOM 6550 N N . TYR C 1 142 ? 67.710 -10.562 25.801 1.00 36.74 141 TYR C N 1
ATOM 6551 C CA . TYR C 1 142 ? 68.548 -9.365 25.978 1.00 38.10 141 TYR C CA 1
ATOM 6552 C C . TYR C 1 142 ? 69.400 -9.455 27.225 1.00 44.59 141 TYR C C 1
ATOM 6553 O O . TYR C 1 142 ? 68.903 -9.842 28.285 1.00 45.43 141 TYR C O 1
ATOM 6562 N N . GLU C 1 143 ? 70.667 -9.040 27.114 1.00 43.05 142 GLU C N 1
ATOM 6563 C CA . GLU C 1 143 ? 71.588 -8.999 28.248 1.00 45.28 142 GLU C CA 1
ATOM 6564 C C . GLU C 1 143 ? 71.209 -7.812 29.143 1.00 52.54 142 GLU C C 1
ATOM 6565 O O . GLU C 1 143 ? 70.656 -6.825 28.643 1.00 52.54 142 GLU C O 1
ATOM 6571 N N . LYS C 1 144 ? 71.454 -7.930 30.457 1.00 51.39 143 LYS C N 1
ATOM 6572 C CA . LYS C 1 144 ? 71.089 -6.926 31.467 1.00 53.38 143 LYS C CA 1
ATOM 6573 C C . LYS C 1 144 ? 71.615 -5.504 31.219 1.00 57.83 143 LYS C C 1
ATOM 6574 O O . LYS C 1 144 ? 70.924 -4.538 31.546 1.00 57.84 143 LYS C O 1
ATOM 6576 N N . HIS C 1 145 ? 72.834 -5.384 30.668 1.00 55.04 144 HIS C N 1
ATOM 6577 C CA . HIS C 1 145 ? 73.509 -4.108 30.417 1.00 55.61 144 HIS C CA 1
ATOM 6578 C C . HIS C 1 145 ? 72.976 -3.305 29.213 1.00 58.80 144 HIS C C 1
ATOM 6579 O O . HIS C 1 145 ? 73.265 -2.111 29.129 1.00 60.90 144 HIS C O 1
ATOM 6586 N N . VAL C 1 146 ? 72.219 -3.941 28.294 1.00 51.64 145 VAL C N 1
ATOM 6587 C CA . VAL C 1 146 ? 71.691 -3.296 27.082 1.00 49.36 145 VAL C CA 1
ATOM 6588 C C . VAL C 1 146 ? 70.626 -2.234 27.428 1.00 54.16 145 VAL C C 1
ATOM 6589 O O . VAL C 1 146 ? 69.548 -2.579 27.911 1.00 53.86 145 VAL C O 1
ATOM 6593 N N . ASP C 1 147 ? 70.954 -0.946 27.192 1.00 50.70 146 ASP C N 1
ATOM 6594 C CA . ASP C 1 147 ? 70.096 0.208 27.479 1.00 50.64 146 ASP C CA 1
ATOM 6595 C C . ASP C 1 147 ? 69.264 0.688 26.289 1.00 52.60 146 ASP C C 1
ATOM 6596 O O . ASP C 1 147 ? 68.205 1.282 26.495 1.00 51.47 146 ASP C O 1
ATOM 6601 N N . GLU C 1 148 ? 69.746 0.454 25.056 1.00 49.29 147 GLU C N 1
ATOM 6602 C CA . GLU C 1 148 ? 69.088 0.862 23.808 1.00 48.10 147 GLU C CA 1
ATOM 6603 C C . GLU C 1 148 ? 68.103 -0.196 23.293 1.00 49.95 147 GLU C C 1
ATOM 6604 O O . GLU C 1 148 ? 68.490 -1.349 23.085 1.00 49.05 147 GLU C O 1
ATOM 6610 N N . TRP C 1 149 ? 66.834 0.215 23.058 1.00 45.26 148 TRP C N 1
ATOM 6611 C CA . TRP C 1 149 ? 65.740 -0.604 22.501 1.00 42.80 148 TRP C CA 1
ATOM 6612 C C . TRP C 1 149 ? 65.537 -1.976 23.231 1.00 44.68 148 TRP C C 1
ATOM 6613 O O . TRP C 1 149 ? 65.276 -2.985 22.575 1.00 42.55 148 TRP C O 1
ATOM 6624 N N . ASN C 1 150 ? 65.654 -1.979 24.563 1.00 41.60 149 ASN C N 1
ATOM 6625 C CA . ASN C 1 150 ? 65.488 -3.229 25.352 1.00 40.17 149 ASN C CA 1
ATOM 6626 C C . ASN C 1 150 ? 63.987 -3.467 25.521 1.00 42.55 149 ASN C C 1
ATOM 6627 O O . ASN C 1 150 ? 63.369 -2.739 26.286 1.00 42.28 149 ASN C O 1
ATOM 6632 N N . ILE C 1 151 ? 63.466 -4.547 24.932 1.00 38.21 150 ILE C N 1
ATOM 6633 C CA . ILE C 1 151 ? 62.005 -4.874 24.920 1.00 36.96 150 ILE C CA 1
ATOM 6634 C C . ILE C 1 151 ? 61.466 -5.119 26.346 1.00 42.29 150 ILE C C 1
ATOM 6635 O O . ILE C 1 151 ? 60.260 -4.970 26.534 1.00 41.03 150 ILE C O 1
ATOM 6640 N N . GLY C 1 152 ? 62.306 -5.576 27.277 1.00 39.63 151 GLY C N 1
ATOM 6641 C CA . GLY C 1 152 ? 61.927 -5.791 28.684 1.00 40.62 151 GLY C CA 1
ATOM 6642 C C . GLY C 1 152 ? 61.788 -4.506 29.496 1.00 45.14 151 GLY C C 1
ATOM 6643 O O . GLY C 1 152 ? 61.335 -4.612 30.639 1.00 45.13 151 GLY C O 1
ATOM 6644 N N . ARG C 1 153 ? 62.222 -3.358 28.961 1.00 40.69 152 ARG C N 1
ATOM 6645 C CA . ARG C 1 153 ? 62.190 -2.050 29.659 1.00 41.14 152 ARG C CA 1
ATOM 6646 C C . ARG C 1 153 ? 62.345 -0.850 28.665 1.00 46.15 152 ARG C C 1
ATOM 6647 O O . ARG C 1 153 ? 63.390 -0.192 28.637 1.00 47.25 152 ARG C O 1
ATOM 6655 N N . LEU C 1 154 ? 61.298 -0.572 27.850 1.00 41.17 153 LEU C N 1
ATOM 6656 C CA . LEU C 1 154 ? 61.320 0.478 26.811 1.00 39.94 153 LEU C CA 1
ATOM 6657 C C . LEU C 1 154 ? 61.205 1.961 27.301 1.00 49.20 153 LEU C C 1
ATOM 6658 O O . LEU C 1 154 ? 61.620 2.867 26.567 1.00 50.10 153 LEU C O 1
ATOM 6663 N N . ARG C 1 155 ? 60.650 2.218 28.511 1.00 46.96 154 ARG C N 1
ATOM 6664 C CA . ARG C 1 155 ? 60.502 3.563 29.120 1.00 48.39 154 ARG C CA 1
ATOM 6665 C C . ARG C 1 155 ? 59.375 4.449 28.496 1.00 52.74 154 ARG C C 1
ATOM 6666 O O . ARG C 1 155 ? 59.477 5.682 28.573 1.00 54.46 154 ARG C O 1
ATOM 6674 N N . THR C 1 156 ? 58.274 3.838 27.961 1.00 47.16 155 THR C N 1
ATOM 6675 C CA . THR C 1 156 ? 57.143 4.576 27.359 1.00 46.12 155 THR C CA 1
ATOM 6676 C C . THR C 1 156 ? 56.065 4.924 28.412 1.00 51.96 155 THR C C 1
ATOM 6677 O O . THR C 1 156 ? 56.186 4.510 29.575 1.00 51.33 155 THR C O 1
ATOM 6681 N N . ILE C 1 157 ? 54.997 5.660 28.001 1.00 50.11 156 ILE C N 1
ATOM 6682 C CA . ILE C 1 157 ? 53.909 6.057 28.906 1.00 51.94 156 ILE C CA 1
ATOM 6683 C C . ILE C 1 157 ? 53.003 4.860 29.288 1.00 55.41 156 ILE C C 1
ATOM 6684 O O . ILE C 1 157 ? 52.152 5.017 30.162 1.00 56.26 156 ILE C O 1
ATOM 6689 N N . LEU C 1 158 ? 53.252 3.690 28.688 1.00 50.26 157 LEU C N 1
ATOM 6690 C CA . LEU C 1 158 ? 52.493 2.446 28.997 1.00 50.07 157 LEU C CA 1
ATOM 6691 C C . LEU C 1 158 ? 52.875 1.943 30.392 1.00 56.50 157 LEU C C 1
ATOM 6692 O O . LEU C 1 158 ? 52.110 1.154 30.969 1.00 57.05 157 LEU C O 1
ATOM 6697 N N . ASP C 1 159 ? 54.009 2.426 30.916 1.00 53.52 158 ASP C N 1
ATOM 6698 C CA . ASP C 1 159 ? 54.586 2.062 32.244 1.00 54.24 158 ASP C CA 1
ATOM 6699 C C . ASP C 1 159 ? 53.695 2.494 33.423 1.00 59.86 158 ASP C C 1
ATOM 6700 O O . ASP C 1 159 ? 53.890 1.956 34.511 1.00 60.60 158 ASP C O 1
ATOM 6705 N N . LEU C 1 160 ? 52.789 3.457 33.228 1.00 56.95 159 LEU C N 1
ATOM 6706 C CA . LEU C 1 160 ? 51.826 3.946 34.250 1.00 58.51 159 LEU C CA 1
ATOM 6707 C C . LEU C 1 160 ? 50.884 2.821 34.704 1.00 62.59 159 LEU C C 1
ATOM 6708 O O . LEU C 1 160 ? 50.404 2.893 35.834 1.00 64.65 159 LEU C O 1
ATOM 6712 N N . VAL C 1 161 ? 50.549 1.875 33.828 1.00 57.63 160 VAL C N 1
ATOM 6713 C CA . VAL C 1 161 ? 49.633 0.759 34.203 1.00 57.82 160 VAL C CA 1
ATOM 6714 C C . VAL C 1 161 ? 50.251 -0.052 35.349 1.00 62.62 160 VAL C C 1
ATOM 6715 O O . VAL C 1 161 ? 49.505 -0.474 36.228 1.00 63.76 160 VAL C O 1
ATOM 6717 N N . GLU C 1 162 ? 51.558 -0.295 35.333 1.00 58.72 161 GLU C N 1
ATOM 6718 C CA . GLU C 1 162 ? 52.155 -1.072 36.450 1.00 59.42 161 GLU C CA 1
ATOM 6719 C C . GLU C 1 162 ? 52.717 -0.146 37.533 1.00 65.59 161 GLU C C 1
ATOM 6720 O O . GLU C 1 162 ? 52.755 -0.563 38.684 1.00 66.93 161 GLU C O 1
ATOM 6726 N N . LYS C 1 163 ? 53.259 1.008 37.151 1.00 62.64 162 LYS C N 1
ATOM 6727 C CA . LYS C 1 163 ? 53.821 1.961 38.144 1.00 64.65 162 LYS C CA 1
ATOM 6728 C C . LYS C 1 163 ? 52.727 2.583 39.022 1.00 71.52 162 LYS C C 1
ATOM 6729 O O . LYS C 1 163 ? 52.963 2.733 40.217 1.00 73.18 162 LYS C O 1
ATOM 6733 N N . GLU C 1 164 ? 51.586 2.954 38.438 1.00 68.71 163 GLU C N 1
ATOM 6734 C CA . GLU C 1 164 ? 50.506 3.616 39.210 1.00 71.49 163 GLU C CA 1
ATOM 6735 C C . GLU C 1 164 ? 49.390 2.632 39.576 1.00 75.82 163 GLU C C 1
ATOM 6736 O O . GLU C 1 164 ? 49.003 2.604 40.755 1.00 77.38 163 GLU C O 1
ATOM 6738 N N . SER C 1 165 ? 48.911 1.847 38.610 1.00 70.41 164 SER C N 1
ATOM 6739 C CA . SER C 1 165 ? 47.791 0.908 38.875 1.00 70.60 164 SER C CA 1
ATOM 6740 C C . SER C 1 165 ? 48.276 -0.438 39.427 1.00 73.74 164 SER C C 1
ATOM 6741 O O . SER C 1 165 ? 47.419 -1.236 39.833 1.00 75.34 164 SER C O 1
ATOM 6744 N N . GLY C 1 166 ? 49.586 -0.699 39.403 1.00 67.41 165 GLY C N 1
ATOM 6745 C CA . GLY C 1 166 ? 50.157 -1.948 39.953 1.00 66.50 165 GLY C CA 1
ATOM 6746 C C . GLY C 1 166 ? 49.728 -3.209 39.218 1.00 67.59 165 GLY C C 1
ATOM 6747 O O . GLY C 1 166 ? 49.870 -4.288 39.806 1.00 68.47 165 GLY C O 1
ATOM 6748 N N . ILE C 1 167 ? 49.362 -3.100 37.939 1.00 59.78 166 ILE C N 1
ATOM 6749 C CA . ILE C 1 167 ? 48.826 -4.258 37.164 1.00 56.71 166 ILE C CA 1
ATOM 6750 C C . ILE C 1 167 ? 49.847 -4.758 36.137 1.00 56.41 166 ILE C C 1
ATOM 6751 O O . ILE C 1 167 ? 50.290 -3.966 35.304 1.00 54.86 166 ILE C O 1
ATOM 6756 N N . THR C 1 168 ? 50.142 -6.057 36.171 1.00 51.04 167 THR C N 1
ATOM 6757 C CA . THR C 1 168 ? 51.099 -6.673 35.222 1.00 47.90 167 THR C CA 1
ATOM 6758 C C . THR C 1 168 ? 50.309 -7.454 34.174 1.00 49.55 167 THR C C 1
ATOM 6759 O O . THR C 1 168 ? 49.491 -8.277 34.570 1.00 49.90 167 THR C O 1
ATOM 6763 N N . ILE C 1 169 ? 50.525 -7.172 32.890 1.00 44.36 168 ILE C N 1
ATOM 6764 C CA . ILE C 1 169 ? 49.821 -7.957 31.838 1.00 42.29 168 ILE C CA 1
ATOM 6765 C C . ILE C 1 169 ? 50.884 -8.667 30.995 1.00 44.67 168 ILE C C 1
ATOM 6766 O O . ILE C 1 169 ? 51.638 -7.986 30.315 1.00 43.60 168 ILE C O 1
ATOM 6771 N N . GLU C 1 170 ? 50.909 -9.997 31.046 1.00 41.60 169 GLU C N 1
ATOM 6772 C CA . GLU C 1 170 ? 51.877 -10.814 30.300 1.00 40.14 169 GLU C CA 1
ATOM 6773 C C . GLU C 1 170 ? 51.807 -10.594 28.797 1.00 43.32 169 GLU C C 1
ATOM 6774 O O . GLU C 1 170 ? 50.722 -10.640 28.220 1.00 43.42 169 GLU C O 1
ATOM 6780 N N . GLY C 1 171 ? 52.963 -10.303 28.198 1.00 38.39 170 GLY C N 1
ATOM 6781 C CA . GLY C 1 171 ? 53.105 -10.014 26.777 1.00 36.15 170 GLY C CA 1
ATOM 6782 C C . GLY C 1 171 ? 52.793 -8.578 26.406 1.00 40.78 170 GLY C C 1
ATOM 6783 O O . GLY C 1 171 ? 53.238 -8.114 25.358 1.00 40.69 170 GLY C O 1
ATOM 6784 N N . VAL C 1 172 ? 52.015 -7.862 27.254 1.00 38.36 171 VAL C N 1
ATOM 6785 C CA . VAL C 1 172 ? 51.617 -6.471 27.022 1.00 39.51 171 VAL C CA 1
ATOM 6786 C C . VAL C 1 172 ? 52.630 -5.518 27.655 1.00 44.04 171 VAL C C 1
ATOM 6787 O O . VAL C 1 172 ? 53.109 -4.621 26.968 1.00 45.37 171 VAL C O 1
ATOM 6791 N N . ASN C 1 173 ? 52.990 -5.724 28.927 1.00 40.28 172 ASN C N 1
ATOM 6792 C CA . ASN C 1 173 ? 54.012 -4.899 29.576 1.00 41.14 172 ASN C CA 1
ATOM 6793 C C . ASN C 1 173 ? 55.166 -5.767 30.158 1.00 45.61 172 ASN C C 1
ATOM 6794 O O . ASN C 1 173 ? 55.916 -5.315 31.026 1.00 46.60 172 ASN C O 1
ATOM 6799 N N . THR C 1 174 ? 55.304 -7.011 29.632 1.00 39.75 173 THR C N 1
ATOM 6800 C CA . THR C 1 174 ? 56.363 -7.988 29.915 1.00 38.45 173 THR C CA 1
ATOM 6801 C C . THR C 1 174 ? 56.806 -8.582 28.545 1.00 37.84 173 THR C C 1
ATOM 6802 O O . THR C 1 174 ? 55.974 -8.599 27.632 1.00 34.36 173 THR C O 1
ATOM 6806 N N . PRO C 1 175 ? 58.074 -9.055 28.350 1.00 34.74 174 PRO C N 1
ATOM 6807 C CA . PRO C 1 175 ? 58.441 -9.616 27.037 1.00 32.88 174 PRO C CA 1
ATOM 6808 C C . PRO C 1 175 ? 58.006 -11.070 26.822 1.00 35.00 174 PRO C C 1
ATOM 6809 O O . PRO C 1 175 ? 57.912 -11.868 27.774 1.00 34.57 174 PRO C O 1
ATOM 6813 N N . TYR C 1 176 ? 57.756 -11.404 25.543 1.00 29.23 175 TYR C N 1
ATOM 6814 C CA . TYR C 1 176 ? 57.363 -12.727 25.056 1.00 27.80 175 TYR C CA 1
ATOM 6815 C C . TYR C 1 176 ? 58.346 -13.183 23.991 1.00 30.95 175 TYR C C 1
ATOM 6816 O O . TYR C 1 176 ? 58.735 -12.385 23.144 1.00 30.18 175 TYR C O 1
ATOM 6825 N N . LEU C 1 177 ? 58.704 -14.476 23.993 1.00 27.88 176 LEU C N 1
ATOM 6826 C CA . LEU C 1 177 ? 59.550 -15.090 22.969 1.00 26.72 176 LEU C CA 1
ATOM 6827 C C . LEU C 1 177 ? 58.686 -16.001 22.077 1.00 29.80 176 LEU C C 1
ATOM 6828 O O . LEU C 1 177 ? 57.687 -16.548 22.551 1.00 28.18 176 LEU C O 1
ATOM 6833 N N . TYR C 1 178 ? 59.035 -16.100 20.770 1.00 26.41 177 TYR C N 1
ATOM 6834 C CA . TYR C 1 178 ? 58.301 -16.897 19.794 1.00 26.02 177 TYR C CA 1
ATOM 6835 C C . TYR C 1 178 ? 59.295 -17.735 19.003 1.00 32.46 177 TYR C C 1
ATOM 6836 O O . TYR C 1 178 ? 60.075 -17.189 18.228 1.00 33.96 177 TYR C O 1
ATOM 6845 N N . PHE C 1 179 ? 59.277 -19.056 19.204 1.00 27.73 178 PHE C N 1
ATOM 6846 C CA . PHE C 1 179 ? 60.139 -19.981 18.485 1.00 27.37 178 PHE C CA 1
ATOM 6847 C C . PHE C 1 179 ? 59.332 -20.527 17.308 1.00 32.50 178 PHE C C 1
ATOM 6848 O O . PHE C 1 179 ? 58.316 -21.206 17.500 1.00 31.83 178 PHE C O 1
ATOM 6856 N N . GLY C 1 180 ? 59.757 -20.179 16.098 1.00 28.96 179 GLY C N 1
ATOM 6857 C CA . GLY C 1 180 ? 59.037 -20.595 14.905 1.00 28.00 179 GLY C CA 1
ATOM 6858 C C . GLY C 1 180 ? 59.652 -21.703 14.086 1.00 29.76 179 GLY C C 1
ATOM 6859 O O . GLY C 1 180 ? 60.811 -22.065 14.267 1.00 30.10 179 GLY C O 1
ATOM 6860 N N . MET C 1 181 ? 58.846 -22.246 13.171 1.00 24.74 180 MET C N 1
ATOM 6861 C CA . MET C 1 181 ? 59.250 -23.212 12.168 1.00 24.24 180 MET C CA 1
ATOM 6862 C C . MET C 1 181 ? 58.493 -22.875 10.870 1.00 28.68 180 MET C C 1
ATOM 6863 O O . MET C 1 181 ? 57.683 -21.943 10.872 1.00 28.60 180 MET C O 1
ATOM 6868 N N . TRP C 1 182 ? 58.797 -23.574 9.766 1.00 25.85 181 TRP C N 1
ATOM 6869 C CA . TRP C 1 182 ? 58.157 -23.375 8.467 1.00 25.38 181 TRP C CA 1
ATOM 6870 C C . TRP C 1 182 ? 56.633 -23.552 8.560 1.00 27.86 181 TRP C C 1
ATOM 6871 O O . TRP C 1 182 ? 56.171 -24.492 9.198 1.00 25.19 181 TRP C O 1
ATOM 6882 N N . LYS C 1 183 ? 55.869 -22.631 7.923 1.00 25.55 182 LYS C N 1
ATOM 6883 C CA . LYS C 1 183 ? 54.400 -22.622 7.833 1.00 25.10 182 LYS C CA 1
ATOM 6884 C C . LYS C 1 183 ? 53.665 -22.286 9.152 1.00 28.20 182 LYS C C 1
ATOM 6885 O O . LYS C 1 183 ? 52.455 -22.482 9.235 1.00 27.69 182 LYS C O 1
ATOM 6891 N N . THR C 1 184 ? 54.365 -21.766 10.171 1.00 26.13 183 THR C N 1
ATOM 6892 C CA . THR C 1 184 ? 53.687 -21.339 11.409 1.00 25.49 183 THR C CA 1
ATOM 6893 C C . THR C 1 184 ? 53.209 -19.915 11.148 1.00 29.09 183 THR C C 1
ATOM 6894 O O . THR C 1 184 ? 53.974 -19.101 10.625 1.00 28.29 183 THR C O 1
ATOM 6898 N N . SER C 1 185 ? 51.936 -19.631 11.457 1.00 25.51 184 SER C N 1
ATOM 6899 C CA . SER C 1 185 ? 51.290 -18.360 11.134 1.00 24.59 184 SER C CA 1
ATOM 6900 C C . SER C 1 185 ? 50.823 -17.491 12.306 1.00 27.41 184 SER C C 1
ATOM 6901 O O . SER C 1 185 ? 50.637 -17.966 13.430 1.00 26.27 184 SER C O 1
ATOM 6904 N N . PHE C 1 186 ? 50.578 -16.213 12.000 1.00 24.63 185 PHE C N 1
ATOM 6905 C CA . PHE C 1 186 ? 49.932 -15.240 12.884 1.00 25.65 185 PHE C CA 1
ATOM 6906 C C . PHE C 1 186 ? 48.775 -14.630 12.093 1.00 31.19 185 PHE C C 1
ATOM 6907 O O . PHE C 1 186 ? 48.981 -14.092 10.996 1.00 30.31 185 PHE C O 1
ATOM 6915 N N . ALA C 1 187 ? 47.545 -14.836 12.594 1.00 29.04 186 ALA C N 1
ATOM 6916 C CA . ALA C 1 187 ? 46.301 -14.399 11.951 1.00 29.21 186 ALA C CA 1
ATOM 6917 C C . ALA C 1 187 ? 46.118 -12.874 11.975 1.00 33.82 186 ALA C C 1
ATOM 6918 O O . ALA C 1 187 ? 46.887 -12.196 12.650 1.00 32.19 186 ALA C O 1
ATOM 6920 N N . TRP C 1 188 ? 45.114 -12.339 11.219 1.00 30.41 187 TRP C N 1
ATOM 6921 C CA . TRP C 1 188 ? 44.792 -10.908 11.128 1.00 29.54 187 TRP C CA 1
ATOM 6922 C C . TRP C 1 188 ? 44.334 -10.346 12.477 1.00 35.12 187 TRP C C 1
ATOM 6923 O O . TRP C 1 188 ? 43.427 -10.905 13.098 1.00 35.77 187 TRP C O 1
ATOM 6934 N N . HIS C 1 189 ? 44.976 -9.250 12.936 1.00 30.90 188 HIS C N 1
ATOM 6935 C CA . HIS C 1 189 ? 44.695 -8.636 14.232 1.00 30.47 188 HIS C CA 1
ATOM 6936 C C . HIS C 1 189 ? 45.346 -7.269 14.382 1.00 35.29 188 HIS C C 1
ATOM 6937 O O . HIS C 1 189 ? 46.303 -6.953 13.680 1.00 34.28 188 HIS C O 1
ATOM 6944 N N . THR C 1 190 ? 44.813 -6.472 15.324 1.00 34.25 189 THR C N 1
ATOM 6945 C CA . THR C 1 190 ? 45.377 -5.214 15.805 1.00 34.00 189 THR C CA 1
ATOM 6946 C C . THR C 1 190 ? 45.936 -5.600 17.197 1.00 37.57 189 THR C C 1
ATOM 6947 O O . THR C 1 190 ? 45.751 -6.745 17.631 1.00 37.85 189 THR C O 1
ATOM 6951 N N . GLU C 1 191 ? 46.623 -4.691 17.891 1.00 32.83 190 GLU C N 1
ATOM 6952 C CA . GLU C 1 191 ? 47.146 -5.033 19.213 1.00 31.71 190 GLU C CA 1
ATOM 6953 C C . GLU C 1 191 ? 46.063 -4.894 20.277 1.00 37.19 190 GLU C C 1
ATOM 6954 O O . GLU C 1 191 ? 45.019 -4.292 20.011 1.00 37.57 190 GLU C O 1
ATOM 6960 N N . ASP C 1 192 ? 46.278 -5.502 21.463 1.00 35.24 191 ASP C N 1
ATOM 6961 C CA . ASP C 1 192 ? 45.346 -5.400 22.583 1.00 36.15 191 ASP C CA 1
ATOM 6962 C C . ASP C 1 192 ? 45.257 -3.934 22.944 1.00 39.65 191 ASP C C 1
ATOM 6963 O O . ASP C 1 192 ? 46.292 -3.264 22.996 1.00 39.51 191 ASP C O 1
ATOM 6968 N N . MET C 1 193 ? 44.013 -3.424 23.084 1.00 35.04 192 MET C N 1
ATOM 6969 C CA . MET C 1 193 ? 43.687 -2.025 23.381 1.00 35.09 192 MET C CA 1
ATOM 6970 C C . MET C 1 193 ? 44.149 -1.050 22.251 1.00 37.68 192 MET C C 1
ATOM 6971 O O . MET C 1 193 ? 44.217 0.167 22.469 1.00 39.18 192 MET C O 1
ATOM 6976 N N . ASP C 1 194 ? 44.393 -1.607 21.034 1.00 31.67 193 ASP C N 1
ATOM 6977 C CA . ASP C 1 194 ? 44.872 -0.954 19.802 1.00 30.56 193 ASP C CA 1
ATOM 6978 C C . ASP C 1 194 ? 46.167 -0.166 20.035 1.00 32.47 193 ASP C C 1
ATOM 6979 O O . ASP C 1 194 ? 46.287 1.010 19.666 1.00 31.87 193 ASP C O 1
ATOM 6984 N N . LEU C 1 195 ? 47.128 -0.836 20.692 1.00 28.63 194 LEU C N 1
ATOM 6985 C CA . LEU C 1 195 ? 48.447 -0.308 21.046 1.00 28.46 194 LEU C CA 1
ATOM 6986 C C . LEU C 1 195 ? 49.450 -0.454 19.907 1.00 32.13 194 LEU C C 1
ATOM 6987 O O . LEU C 1 195 ? 49.131 -0.984 18.833 1.00 31.36 194 LEU C O 1
ATOM 6992 N N . TYR C 1 196 ? 50.700 -0.059 20.188 1.00 29.47 195 TYR C N 1
ATOM 6993 C CA . TYR C 1 196 ? 51.815 -0.284 19.268 1.00 27.99 195 TYR C CA 1
ATOM 6994 C C . TYR C 1 196 ? 52.465 -1.594 19.736 1.00 32.58 195 TYR C C 1
ATOM 6995 O O . TYR C 1 196 ? 52.219 -2.029 20.862 1.00 33.91 195 TYR C O 1
ATOM 7004 N N . SER C 1 197 ? 53.324 -2.196 18.902 1.00 27.47 196 SER C N 1
ATOM 7005 C CA . SER C 1 197 ? 54.111 -3.358 19.281 1.00 26.38 196 SER C CA 1
ATOM 7006 C C . SER C 1 197 ? 55.471 -3.312 18.623 1.00 31.97 196 SER C C 1
ATOM 7007 O O . SER C 1 197 ? 55.640 -2.667 17.585 1.00 31.05 196 SER C O 1
ATOM 7010 N N . ILE C 1 198 ? 56.461 -3.930 19.283 1.00 30.42 197 ILE C N 1
ATOM 7011 C CA . ILE C 1 198 ? 57.851 -4.023 18.826 1.00 29.33 197 ILE C CA 1
ATOM 7012 C C . ILE C 1 198 ? 58.159 -5.513 18.613 1.00 32.99 197 ILE C C 1
ATOM 7013 O O . ILE C 1 198 ? 57.727 -6.350 19.416 1.00 33.30 197 ILE C O 1
ATOM 7018 N N . ASN C 1 199 ? 58.831 -5.841 17.495 1.00 26.75 198 ASN C N 1
ATOM 7019 C CA . ASN C 1 199 ? 59.174 -7.218 17.168 1.00 24.85 198 ASN C CA 1
ATOM 7020 C C . ASN C 1 199 ? 60.646 -7.329 16.729 1.00 25.51 198 ASN C C 1
ATOM 7021 O O . ASN C 1 199 ? 61.040 -6.650 15.801 1.00 23.84 198 ASN C O 1
ATOM 7026 N N . TYR C 1 200 ? 61.470 -8.132 17.420 1.00 23.50 199 TYR C N 1
ATOM 7027 C CA . TYR C 1 200 ? 62.881 -8.272 17.034 1.00 24.63 199 TYR C CA 1
ATOM 7028 C C . TYR C 1 200 ? 63.174 -9.713 16.684 1.00 29.33 199 TYR C C 1
ATOM 7029 O O . TYR C 1 200 ? 62.870 -10.583 17.483 1.00 28.82 199 TYR C O 1
ATOM 7038 N N . LEU C 1 201 ? 63.756 -9.967 15.496 1.00 27.09 200 LEU C N 1
ATOM 7039 C CA . LEU C 1 201 ? 64.147 -11.308 15.088 1.00 27.80 200 LEU C CA 1
ATOM 7040 C C . LEU C 1 201 ? 65.606 -11.567 15.550 1.00 33.62 200 LEU C C 1
ATOM 7041 O O . LEU C 1 201 ? 66.557 -11.047 14.958 1.00 33.85 200 LEU C O 1
ATOM 7046 N N . HIS C 1 202 ? 65.758 -12.288 16.686 1.00 30.36 201 HIS C N 1
ATOM 7047 C CA . HIS C 1 202 ? 67.050 -12.618 17.311 1.00 30.32 201 HIS C CA 1
ATOM 7048 C C . HIS C 1 202 ? 67.986 -13.403 16.391 1.00 35.03 201 HIS C C 1
ATOM 7049 O O . HIS C 1 202 ? 69.168 -13.061 16.293 1.00 35.34 201 HIS C O 1
ATOM 7056 N N . PHE C 1 203 ? 67.461 -14.458 15.723 1.00 32.25 202 PHE C N 1
ATOM 7057 C CA . PHE C 1 203 ? 68.222 -15.327 14.820 1.00 32.81 202 PHE C CA 1
ATOM 7058 C C . PHE C 1 203 ? 67.293 -16.177 13.952 1.00 35.63 202 PHE C C 1
ATOM 7059 O O . PHE C 1 203 ? 66.092 -16.234 14.205 1.00 35.02 202 PHE C O 1
ATOM 7067 N N . GLY C 1 204 ? 67.886 -16.891 12.996 1.00 30.52 203 GLY C N 1
ATOM 7068 C CA . GLY C 1 204 ? 67.208 -17.847 12.139 1.00 29.11 203 GLY C CA 1
ATOM 7069 C C . GLY C 1 204 ? 66.652 -17.327 10.842 1.00 32.95 203 GLY C C 1
ATOM 7070 O O . GLY C 1 204 ? 67.059 -16.272 10.360 1.00 33.29 203 GLY C O 1
ATOM 7071 N N . GLU C 1 205 ? 65.705 -18.098 10.277 1.00 29.83 204 GLU C N 1
ATOM 7072 C CA . GLU C 1 205 ? 65.004 -17.854 9.018 1.00 29.17 204 GLU C CA 1
ATOM 7073 C C . GLU C 1 205 ? 64.012 -16.694 9.096 1.00 32.80 204 GLU C C 1
ATOM 7074 O O . GLU C 1 205 ? 63.495 -16.438 10.181 1.00 33.15 204 GLU C O 1
ATOM 7080 N N . PRO C 1 206 ? 63.730 -15.982 7.971 1.00 28.78 205 PRO C N 1
ATOM 7081 C CA . PRO C 1 206 ? 62.833 -14.815 8.044 1.00 27.76 205 PRO C CA 1
ATOM 7082 C C . PRO C 1 206 ? 61.389 -15.055 8.489 1.00 30.47 205 PRO C C 1
ATOM 7083 O O . PRO C 1 206 ? 60.927 -16.190 8.641 1.00 30.49 205 PRO C O 1
ATOM 7087 N N . LYS C 1 207 ? 60.714 -13.929 8.757 1.00 24.90 206 LYS C N 1
ATOM 7088 C CA . LYS C 1 207 ? 59.306 -13.782 9.073 1.00 24.29 206 LYS C CA 1
ATOM 7089 C C . LYS C 1 207 ? 58.756 -12.752 8.066 1.00 30.06 206 LYS C C 1
ATOM 7090 O O . LYS C 1 207 ? 59.321 -11.659 7.942 1.00 29.55 206 LYS C O 1
ATOM 7096 N N . SER C 1 208 ? 57.692 -13.132 7.308 1.00 27.15 207 SER C N 1
ATOM 7097 C CA . SER C 1 208 ? 57.017 -12.269 6.341 1.00 26.70 207 SER C CA 1
ATOM 7098 C C . SER C 1 208 ? 55.711 -11.742 6.937 1.00 30.44 207 SER C C 1
ATOM 7099 O O . SER C 1 208 ? 55.037 -12.443 7.689 1.00 29.09 207 SER C O 1
ATOM 7102 N N . TRP C 1 209 ? 55.401 -10.481 6.632 1.00 28.59 208 TRP C N 1
ATOM 7103 C CA . TRP C 1 209 ? 54.275 -9.723 7.160 1.00 28.59 208 TRP C CA 1
ATOM 7104 C C . TRP C 1 209 ? 53.393 -9.132 6.046 1.00 28.88 208 TRP C C 1
ATOM 7105 O O . TRP C 1 209 ? 53.902 -8.749 4.995 1.00 29.77 208 TRP C O 1
ATOM 7116 N N . TYR C 1 210 ? 52.086 -9.018 6.310 1.00 21.99 209 TYR C N 1
ATOM 7117 C CA . TYR C 1 210 ? 51.072 -8.357 5.481 1.00 21.37 209 TYR C CA 1
ATOM 7118 C C . TYR C 1 210 ? 50.459 -7.263 6.362 1.00 30.05 209 TYR C C 1
ATOM 7119 O O . TYR C 1 210 ? 50.234 -7.493 7.550 1.00 28.79 209 TYR C O 1
ATOM 7128 N N . SER C 1 211 ? 50.235 -6.067 5.808 1.00 29.97 210 SER C N 1
ATOM 7129 C CA . SER C 1 211 ? 49.644 -4.988 6.592 1.00 31.54 210 SER C CA 1
ATOM 7130 C C . SER C 1 211 ? 48.572 -4.201 5.839 1.00 38.11 210 SER C C 1
ATOM 7131 O O . SER C 1 211 ? 48.652 -4.034 4.621 1.00 39.94 210 SER C O 1
ATOM 7134 N N . VAL C 1 212 ? 47.571 -3.726 6.581 1.00 33.47 211 VAL C N 1
ATOM 7135 C CA . VAL C 1 212 ? 46.469 -2.935 6.070 1.00 33.96 211 VAL C CA 1
ATOM 7136 C C . VAL C 1 212 ? 46.556 -1.553 6.757 1.00 40.66 211 VAL C C 1
ATOM 7137 O O . VAL C 1 212 ? 46.611 -1.504 7.992 1.00 40.47 211 VAL C O 1
ATOM 7140 N N . PRO C 1 213 ? 46.581 -0.433 5.980 1.00 38.41 212 PRO C N 1
ATOM 7141 C CA . PRO C 1 213 ? 46.657 0.903 6.607 1.00 39.24 212 PRO C CA 1
ATOM 7142 C C . PRO C 1 213 ? 45.526 1.219 7.610 1.00 44.95 212 PRO C C 1
ATOM 7143 O O . PRO C 1 213 ? 44.363 0.933 7.303 1.00 44.99 212 PRO C O 1
ATOM 7147 N N . PRO C 1 214 ? 45.836 1.843 8.790 1.00 42.41 213 PRO C N 1
ATOM 7148 C CA . PRO C 1 214 ? 44.777 2.166 9.773 1.00 43.32 213 PRO C CA 1
ATOM 7149 C C . PRO C 1 214 ? 43.552 2.921 9.248 1.00 47.58 213 PRO C C 1
ATOM 7150 O O . PRO C 1 214 ? 42.460 2.714 9.789 1.00 48.18 213 PRO C O 1
ATOM 7154 N N . GLU C 1 215 ? 43.719 3.777 8.203 1.00 43.55 214 GLU C N 1
ATOM 7155 C CA . GLU C 1 215 ? 42.630 4.546 7.570 1.00 44.08 214 GLU C CA 1
ATOM 7156 C C . GLU C 1 215 ? 41.664 3.668 6.717 1.00 44.91 214 GLU C C 1
ATOM 7157 O O . GLU C 1 215 ? 40.559 4.113 6.384 1.00 45.23 214 GLU C O 1
ATOM 7163 N N . HIS C 1 216 ? 42.072 2.423 6.405 1.00 37.19 215 HIS C N 1
ATOM 7164 C CA . HIS C 1 216 ? 41.276 1.455 5.645 1.00 35.53 215 HIS C CA 1
ATOM 7165 C C . HIS C 1 216 ? 40.894 0.249 6.509 1.00 38.82 215 HIS C C 1
ATOM 7166 O O . HIS C 1 216 ? 40.341 -0.725 6.005 1.00 39.12 215 HIS C O 1
ATOM 7173 N N . GLY C 1 217 ? 41.181 0.347 7.801 1.00 36.05 216 GLY C N 1
ATOM 7174 C CA . GLY C 1 217 ? 40.960 -0.697 8.795 1.00 35.90 216 GLY C CA 1
ATOM 7175 C C . GLY C 1 217 ? 39.543 -1.211 8.903 1.00 41.84 216 GLY C C 1
ATOM 7176 O O . GLY C 1 217 ? 39.338 -2.427 9.040 1.00 41.69 216 GLY C O 1
ATOM 7177 N N . LYS C 1 218 ? 38.560 -0.284 8.818 1.00 39.50 217 LYS C N 1
ATOM 7178 C CA . LYS C 1 218 ? 37.120 -0.564 8.917 1.00 39.99 217 LYS C CA 1
ATOM 7179 C C . LYS C 1 218 ? 36.614 -1.391 7.743 1.00 43.15 217 LYS C C 1
ATOM 7180 O O . LYS C 1 218 ? 35.678 -2.174 7.910 1.00 43.40 217 LYS C O 1
ATOM 7184 N N . ARG C 1 219 ? 37.239 -1.216 6.562 1.00 39.22 218 ARG C N 1
ATOM 7185 C CA . ARG C 1 219 ? 36.924 -1.922 5.316 1.00 38.78 218 ARG C CA 1
ATOM 7186 C C . ARG C 1 219 ? 37.252 -3.408 5.415 1.00 39.80 218 ARG C C 1
ATOM 7187 O O . ARG C 1 219 ? 36.518 -4.213 4.852 1.00 41.06 218 ARG C O 1
ATOM 7195 N N . LEU C 1 220 ? 38.353 -3.768 6.120 1.00 34.58 219 LEU C N 1
ATOM 7196 C CA . LEU C 1 220 ? 38.766 -5.157 6.358 1.00 32.99 219 LEU C CA 1
ATOM 7197 C C . LEU C 1 220 ? 37.795 -5.821 7.346 1.00 37.03 219 LEU C C 1
ATOM 7198 O O . LEU C 1 220 ? 37.404 -6.967 7.129 1.00 38.34 219 LEU C O 1
ATOM 7203 N N . GLU C 1 221 ? 37.404 -5.099 8.410 1.00 32.84 220 GLU C N 1
ATOM 7204 C CA . GLU C 1 221 ? 36.434 -5.561 9.410 1.00 34.24 220 GLU C CA 1
ATOM 7205 C C . GLU C 1 221 ? 35.084 -5.911 8.761 1.00 42.96 220 GLU C C 1
ATOM 7206 O O . GLU C 1 221 ? 34.513 -6.957 9.078 1.00 43.89 220 GLU C O 1
ATOM 7212 N N . ARG C 1 222 ? 34.588 -5.037 7.848 1.00 41.19 221 ARG C N 1
ATOM 7213 C CA . ARG C 1 222 ? 33.332 -5.196 7.111 1.00 42.55 221 ARG C CA 1
ATOM 7214 C C . ARG C 1 222 ? 33.354 -6.432 6.204 1.00 47.45 221 ARG C C 1
ATOM 7215 O O . ARG C 1 222 ? 32.333 -7.107 6.059 1.00 47.71 221 ARG C O 1
ATOM 7217 N N . LEU C 1 223 ? 34.519 -6.716 5.595 1.00 44.78 222 LEU C N 1
ATOM 7218 C CA . LEU C 1 223 ? 34.752 -7.864 4.715 1.00 44.56 222 LEU C CA 1
ATOM 7219 C C . LEU C 1 223 ? 34.776 -9.171 5.533 1.00 46.27 222 LEU C C 1
ATOM 7220 O O . LEU C 1 223 ? 34.163 -10.160 5.125 1.00 45.49 222 LEU C O 1
ATOM 7225 N N . ALA C 1 224 ? 35.450 -9.145 6.700 1.00 41.09 223 ALA C N 1
ATOM 7226 C CA . ALA C 1 224 ? 35.538 -10.279 7.628 1.00 40.41 223 ALA C CA 1
ATOM 7227 C C . ALA C 1 224 ? 34.171 -10.671 8.229 1.00 44.67 223 ALA C C 1
ATOM 7228 O O . ALA C 1 224 ? 33.929 -11.853 8.451 1.00 43.31 223 ALA C O 1
ATOM 7230 N N . LYS C 1 225 ? 33.269 -9.694 8.444 1.00 43.91 224 LYS C N 1
ATOM 7231 C CA . LYS C 1 225 ? 31.919 -9.952 8.973 1.00 45.15 224 LYS C CA 1
ATOM 7232 C C . LYS C 1 225 ? 30.970 -10.480 7.893 1.00 50.55 224 LYS C C 1
ATOM 7233 O O . LYS C 1 225 ? 29.949 -11.082 8.228 1.00 52.57 224 LYS C O 1
ATOM 7236 N N . GLY C 1 226 ? 31.279 -10.183 6.629 1.00 45.69 225 GLY C N 1
ATOM 7237 C CA . GLY C 1 226 ? 30.546 -10.740 5.477 1.00 46.02 225 GLY C CA 1
ATOM 7238 C C . GLY C 1 226 ? 30.827 -12.223 5.280 1.00 50.45 225 GLY C C 1
ATOM 7239 O O . GLY C 1 226 ? 29.872 -12.984 5.075 1.00 52.15 225 GLY C O 1
ATOM 7240 N N . PHE C 1 227 ? 32.104 -12.611 5.372 1.00 44.73 226 PHE C N 1
ATOM 7241 C CA . PHE C 1 227 ? 32.592 -14.002 5.166 1.00 43.12 226 PHE C CA 1
ATOM 7242 C C . PHE C 1 227 ? 32.429 -14.886 6.407 1.00 48.43 226 PHE C C 1
ATOM 7243 O O . PHE C 1 227 ? 32.407 -16.101 6.271 1.00 48.88 226 PHE C O 1
ATOM 7248 N N . PHE C 1 228 ? 32.384 -14.293 7.590 1.00 46.77 227 PHE C N 1
ATOM 7249 C CA . PHE C 1 228 ? 32.196 -15.092 8.825 1.00 48.05 227 PHE C CA 1
ATOM 7250 C C . PHE C 1 228 ? 31.067 -14.437 9.616 1.00 54.12 227 PHE C C 1
ATOM 7251 O O . PHE C 1 228 ? 31.349 -13.794 10.628 1.00 53.83 227 PHE C O 1
ATOM 7259 N N . PRO C 1 229 ? 29.794 -14.568 9.192 1.00 53.17 228 PRO C N 1
ATOM 7260 C CA . PRO C 1 229 ? 28.668 -13.887 9.866 1.00 55.17 228 PRO C CA 1
ATOM 7261 C C . PRO C 1 229 ? 28.235 -14.476 11.206 1.00 61.86 228 PRO C C 1
ATOM 7262 O O . PRO C 1 229 ? 27.668 -13.751 12.027 1.00 63.16 228 PRO C O 1
ATOM 7266 N N . GLY C 1 230 ? 28.483 -15.773 11.400 1.00 58.88 229 GLY C N 1
ATOM 7267 C CA . GLY C 1 230 ? 28.167 -16.487 12.635 1.00 59.54 229 GLY C CA 1
ATOM 7268 C C . GLY C 1 230 ? 29.070 -16.053 13.768 1.00 61.84 229 GLY C C 1
ATOM 7269 O O . GLY C 1 230 ? 28.628 -15.935 14.914 1.00 62.74 229 GLY C O 1
ATOM 7270 N N . SER C 1 231 ? 30.342 -15.784 13.433 1.00 56.53 230 SER C N 1
ATOM 7271 C CA . SER C 1 231 ? 31.373 -15.306 14.353 1.00 55.34 230 SER C CA 1
ATOM 7272 C C . SER C 1 231 ? 31.114 -13.845 14.748 1.00 60.86 230 SER C C 1
ATOM 7273 O O . SER C 1 231 ? 31.311 -13.489 15.909 1.00 60.75 230 SER C O 1
ATOM 7276 N N . ALA C 1 232 ? 30.653 -13.017 13.786 1.00 59.07 231 ALA C N 1
ATOM 7277 C CA . ALA C 1 232 ? 30.326 -11.599 13.971 1.00 60.32 231 ALA C CA 1
ATOM 7278 C C . ALA C 1 232 ? 29.087 -11.389 14.864 1.00 68.86 231 ALA C C 1
ATOM 7279 O O . ALA C 1 232 ? 29.036 -10.411 15.613 1.00 69.32 231 ALA C O 1
ATOM 7281 N N . GLN C 1 233 ? 28.090 -12.301 14.781 1.00 67.58 232 GLN C N 1
ATOM 7282 C CA . GLN C 1 233 ? 26.865 -12.241 15.584 1.00 69.53 232 GLN C CA 1
ATOM 7283 C C . GLN C 1 233 ? 27.132 -12.606 17.050 1.00 72.56 232 GLN C C 1
ATOM 7284 O O . GLN C 1 233 ? 26.516 -12.017 17.941 1.00 73.68 232 GLN C O 1
ATOM 7286 N N . SER C 1 234 ? 28.064 -13.556 17.298 1.00 66.91 233 SER C N 1
ATOM 7287 C CA . SER C 1 234 ? 28.449 -14.016 18.642 1.00 65.97 233 SER C CA 1
ATOM 7288 C C . SER C 1 234 ? 29.382 -13.034 19.382 1.00 67.18 233 SER C C 1
ATOM 7289 O O . SER C 1 234 ? 29.260 -12.876 20.600 1.00 67.95 233 SER C O 1
ATOM 7291 N N . CYS C 1 235 ? 30.299 -12.379 18.651 1.00 60.23 234 CYS C N 1
ATOM 7292 C CA . CYS C 1 235 ? 31.242 -11.412 19.213 1.00 58.62 234 CYS C CA 1
ATOM 7293 C C . CYS C 1 235 ? 31.402 -10.201 18.304 1.00 64.97 234 CYS C C 1
ATOM 7294 O O . CYS C 1 235 ? 31.547 -10.366 17.089 1.00 64.37 234 CYS C O 1
ATOM 7297 N N . GLU C 1 236 ? 31.410 -8.986 18.899 1.00 63.37 235 GLU C N 1
ATOM 7298 C CA . GLU C 1 236 ? 31.592 -7.699 18.200 1.00 62.83 235 GLU C CA 1
ATOM 7299 C C . GLU C 1 236 ? 33.001 -7.627 17.575 1.00 63.05 235 GLU C C 1
ATOM 7300 O O . GLU C 1 236 ? 33.123 -7.323 16.388 1.00 62.95 235 GLU C O 1
ATOM 7303 N N . ALA C 1 237 ? 34.047 -7.943 18.368 1.00 55.74 236 ALA C N 1
ATOM 7304 C CA . ALA C 1 237 ? 35.437 -7.953 17.922 1.00 52.37 236 ALA C CA 1
ATOM 7305 C C . ALA C 1 237 ? 35.978 -9.399 17.823 1.00 52.55 236 ALA C C 1
ATOM 7306 O O . ALA C 1 237 ? 36.912 -9.771 18.542 1.00 52.15 236 ALA C O 1
ATOM 7308 N N . PHE C 1 238 ? 35.374 -10.214 16.922 1.00 46.38 237 PHE C N 1
ATOM 7309 C CA . PHE C 1 238 ? 35.754 -11.621 16.695 1.00 44.14 237 PHE C CA 1
ATOM 7310 C C . PHE C 1 238 ? 37.185 -11.789 16.132 1.00 45.15 237 PHE C C 1
ATOM 7311 O O . PHE C 1 238 ? 37.767 -12.866 16.271 1.00 43.42 237 PHE C O 1
ATOM 7319 N N . LEU C 1 239 ? 37.743 -10.734 15.501 1.00 40.56 238 LEU C N 1
ATOM 7320 C CA . LEU C 1 239 ? 39.097 -10.773 14.941 1.00 37.98 238 LEU C CA 1
ATOM 7321 C C . LEU C 1 239 ? 40.175 -10.785 16.031 1.00 40.56 238 LEU C C 1
ATOM 7322 O O . LEU C 1 239 ? 41.302 -11.228 15.777 1.00 38.57 238 LEU C O 1
ATOM 7327 N N . ARG C 1 240 ? 39.791 -10.361 17.263 1.00 37.68 239 ARG C N 1
ATOM 7328 C CA . ARG C 1 240 ? 40.646 -10.345 18.457 1.00 36.85 239 ARG C CA 1
ATOM 7329 C C . ARG C 1 240 ? 40.868 -11.771 19.003 1.00 39.74 239 ARG C C 1
ATOM 7330 O O . ARG C 1 240 ? 41.733 -11.972 19.849 1.00 39.17 239 ARG C O 1
ATOM 7338 N N . HIS C 1 241 ? 40.117 -12.765 18.473 1.00 35.50 240 HIS C N 1
ATOM 7339 C CA . HIS C 1 241 ? 40.274 -14.187 18.779 1.00 34.28 240 HIS C CA 1
ATOM 7340 C C . HIS C 1 241 ? 41.532 -14.737 18.084 1.00 34.64 240 HIS C C 1
ATOM 7341 O O . HIS C 1 241 ? 42.024 -15.780 18.495 1.00 34.49 240 HIS C O 1
ATOM 7348 N N . LYS C 1 242 ? 42.039 -14.032 17.030 1.00 29.68 241 LYS C N 1
ATOM 7349 C CA . LYS C 1 242 ? 43.261 -14.340 16.247 1.00 27.73 241 LYS C CA 1
ATOM 7350 C C . LYS C 1 242 ? 43.213 -15.729 15.578 1.00 34.82 241 LYS C C 1
ATOM 7351 O O . LYS C 1 242 ? 44.167 -16.523 15.653 1.00 33.86 241 LYS C O 1
ATOM 7357 N N . MET C 1 243 ? 42.099 -15.997 14.880 1.00 33.70 242 MET C N 1
ATOM 7358 C CA . MET C 1 243 ? 41.861 -17.270 14.192 1.00 33.91 242 MET C CA 1
ATOM 7359 C C . MET C 1 243 ? 41.645 -17.128 12.684 1.00 35.97 242 MET C C 1
ATOM 7360 O O . MET C 1 243 ? 41.665 -18.139 11.982 1.00 33.74 242 MET C O 1
ATOM 7365 N N . THR C 1 244 ? 41.455 -15.879 12.188 1.00 32.98 243 THR C N 1
ATOM 7366 C CA . THR C 1 244 ? 41.106 -15.589 10.803 1.00 32.57 243 THR C CA 1
ATOM 7367 C C . THR C 1 244 ? 42.324 -15.232 9.939 1.00 36.66 243 THR C C 1
ATOM 7368 O O . THR C 1 244 ? 43.019 -14.242 10.188 1.00 37.32 243 THR C O 1
ATOM 7372 N N . LEU C 1 245 ? 42.550 -16.052 8.907 1.00 32.19 244 LEU C N 1
ATOM 7373 C CA . LEU C 1 245 ? 43.594 -15.896 7.902 1.00 31.19 244 LEU C CA 1
ATOM 7374 C C . LEU C 1 245 ? 42.900 -15.613 6.560 1.00 34.23 244 LEU C C 1
ATOM 7375 O O . LEU C 1 245 ? 42.074 -16.412 6.123 1.00 33.88 244 LEU C O 1
ATOM 7380 N N . ILE C 1 246 ? 43.225 -14.477 5.924 1.00 31.07 245 ILE C N 1
ATOM 7381 C CA . ILE C 1 246 ? 42.703 -14.018 4.620 1.00 31.03 245 ILE C CA 1
ATOM 7382 C C . ILE C 1 246 ? 43.930 -13.770 3.724 1.00 33.83 245 ILE C C 1
ATOM 7383 O O . ILE C 1 246 ? 44.811 -13.017 4.127 1.00 33.27 245 ILE C O 1
ATOM 7388 N N . SER C 1 247 ? 44.016 -14.447 2.562 1.00 31.04 246 SER C N 1
ATOM 7389 C CA . SER C 1 247 ? 45.125 -14.350 1.590 1.00 30.79 246 SER C CA 1
ATOM 7390 C C . SER C 1 247 ? 45.220 -13.002 0.843 1.00 35.58 246 SER C C 1
ATOM 7391 O O . SER C 1 247 ? 44.183 -12.366 0.638 1.00 36.01 246 SER C O 1
ATOM 7394 N N . PRO C 1 248 ? 46.432 -12.608 0.341 1.00 31.95 247 PRO C N 1
ATOM 7395 C CA . PRO C 1 248 ? 46.550 -11.350 -0.425 1.00 32.60 247 PRO C CA 1
ATOM 7396 C C . PRO C 1 248 ? 45.712 -11.273 -1.704 1.00 37.56 247 PRO C C 1
ATOM 7397 O O . PRO C 1 248 ? 45.323 -10.167 -2.107 1.00 38.16 247 PRO C O 1
ATOM 7401 N N . LEU C 1 249 ? 45.423 -12.439 -2.328 1.00 34.46 248 LEU C N 1
ATOM 7402 C CA . LEU C 1 249 ? 44.591 -12.563 -3.524 1.00 36.22 248 LEU C CA 1
ATOM 7403 C C . LEU C 1 249 ? 43.131 -12.244 -3.204 1.00 41.02 248 LEU C C 1
ATOM 7404 O O . LEU C 1 249 ? 42.430 -11.688 -4.041 1.00 42.33 248 LEU C O 1
ATOM 7409 N N . MET C 1 250 ? 42.687 -12.590 -1.986 1.00 36.82 249 MET C N 1
ATOM 7410 C CA . MET C 1 250 ? 41.340 -12.323 -1.487 1.00 37.08 249 MET C CA 1
ATOM 7411 C C . MET C 1 250 ? 41.181 -10.819 -1.173 1.00 38.59 249 MET C C 1
ATOM 7412 O O . MET C 1 250 ? 40.117 -10.266 -1.434 1.00 39.73 249 MET C O 1
ATOM 7417 N N . LEU C 1 251 ? 42.253 -10.157 -0.669 1.00 31.37 250 LEU C N 1
ATOM 7418 C CA . LEU C 1 251 ? 42.294 -8.725 -0.358 1.00 30.68 250 LEU C CA 1
ATOM 7419 C C . LEU C 1 251 ? 42.230 -7.875 -1.622 1.00 36.04 250 LEU C C 1
ATOM 7420 O O . LEU C 1 251 ? 41.532 -6.875 -1.650 1.00 35.72 250 LEU C O 1
ATOM 7425 N N . LYS C 1 252 ? 42.948 -8.293 -2.669 1.00 35.21 251 LYS C N 1
ATOM 7426 C CA . LYS C 1 252 ? 43.018 -7.632 -3.974 1.00 35.91 251 LYS C CA 1
ATOM 7427 C C . LYS C 1 252 ? 41.669 -7.747 -4.725 1.00 43.80 251 LYS C C 1
ATOM 7428 O O . LYS C 1 252 ? 41.263 -6.805 -5.415 1.00 45.32 251 LYS C O 1
ATOM 7434 N N . LYS C 1 253 ? 40.983 -8.898 -4.581 1.00 40.46 252 LYS C N 1
ATOM 7435 C CA . LYS C 1 253 ? 39.699 -9.199 -5.217 1.00 41.96 252 LYS C CA 1
ATOM 7436 C C . LYS C 1 253 ? 38.568 -8.300 -4.704 1.00 47.45 252 LYS C C 1
ATOM 7437 O O . LYS C 1 253 ? 37.689 -7.917 -5.478 1.00 48.41 252 LYS C O 1
ATOM 7443 N N . TYR C 1 254 ? 38.593 -7.968 -3.405 1.00 43.55 253 TYR C N 1
ATOM 7444 C CA . TYR C 1 254 ? 37.563 -7.141 -2.789 1.00 44.01 253 TYR C CA 1
ATOM 7445 C C . TYR C 1 254 ? 37.998 -5.683 -2.555 1.00 47.98 253 TYR C C 1
ATOM 7446 O O . TYR C 1 254 ? 37.316 -4.940 -1.839 1.00 49.42 253 TYR C O 1
ATOM 7455 N N . GLY C 1 255 ? 39.068 -5.278 -3.235 1.00 42.86 254 GLY C N 1
ATOM 7456 C CA . GLY C 1 255 ? 39.601 -3.905 -3.181 1.00 43.21 254 GLY C CA 1
ATOM 7457 C C . GLY C 1 255 ? 40.042 -3.427 -1.811 1.00 46.46 254 GLY C C 1
ATOM 7458 O O . GLY C 1 255 ? 39.701 -2.295 -1.459 1.00 46.72 254 GLY C O 1
ATOM 7459 N N . ILE C 1 256 ? 40.739 -4.268 -1.047 1.00 41.41 255 ILE C N 1
ATOM 7460 C CA . ILE C 1 256 ? 41.259 -3.817 0.274 1.00 39.90 255 ILE C CA 1
ATOM 7461 C C . ILE C 1 256 ? 42.732 -3.453 0.063 1.00 43.56 255 ILE C C 1
ATOM 7462 O O . ILE C 1 256 ? 43.468 -4.283 -0.471 1.00 42.33 255 ILE C O 1
ATOM 7467 N N . PRO C 1 257 ? 43.174 -2.223 0.398 1.00 39.77 256 PRO C N 1
ATOM 7468 C CA . PRO C 1 257 ? 44.576 -1.834 0.242 1.00 38.04 256 PRO C CA 1
ATOM 7469 C C . PRO C 1 257 ? 45.484 -2.591 1.219 1.00 37.43 256 PRO C C 1
ATOM 7470 O O . PRO C 1 257 ? 45.102 -2.765 2.337 1.00 34.78 256 PRO C O 1
ATOM 7474 N N . PHE C 1 258 ? 46.652 -3.031 0.752 1.00 33.68 257 PHE C N 1
ATOM 7475 C CA . PHE C 1 258 ? 47.597 -3.764 1.632 1.00 33.20 257 PHE C CA 1
ATOM 7476 C C . PHE C 1 258 ? 49.016 -3.684 1.080 1.00 36.49 257 PHE C C 1
ATOM 7477 O O . PHE C 1 258 ? 49.185 -3.366 -0.096 1.00 38.35 257 PHE C O 1
ATOM 7485 N N . ASP C 1 259 ? 49.994 -3.947 1.942 1.00 30.97 258 ASP C N 1
ATOM 7486 C CA . ASP C 1 259 ? 51.402 -4.019 1.549 1.00 29.81 258 ASP C CA 1
ATOM 7487 C C . ASP C 1 259 ? 52.050 -5.241 2.226 1.00 34.11 258 ASP C C 1
ATOM 7488 O O . ASP C 1 259 ? 51.486 -5.776 3.187 1.00 32.45 258 ASP C O 1
ATOM 7493 N N . LYS C 1 260 ? 53.206 -5.706 1.684 1.00 31.61 259 LYS C N 1
ATOM 7494 C CA . LYS C 1 260 ? 53.969 -6.879 2.142 1.00 30.14 259 LYS C CA 1
ATOM 7495 C C . LYS C 1 260 ? 55.394 -6.477 2.513 1.00 33.90 259 LYS C C 1
ATOM 7496 O O . LYS C 1 260 ? 55.938 -5.541 1.916 1.00 35.21 259 LYS C O 1
ATOM 7502 N N . VAL C 1 261 ? 56.034 -7.230 3.446 1.00 29.22 260 VAL C N 1
ATOM 7503 C CA . VAL C 1 261 ? 57.431 -7.002 3.882 1.00 28.27 260 VAL C CA 1
ATOM 7504 C C . VAL C 1 261 ? 58.000 -8.267 4.523 1.00 33.04 260 VAL C C 1
ATOM 7505 O O . VAL C 1 261 ? 57.267 -9.005 5.177 1.00 32.70 260 VAL C O 1
ATOM 7509 N N . THR C 1 262 ? 59.299 -8.528 4.309 1.00 31.51 261 THR C N 1
ATOM 7510 C CA . THR C 1 262 ? 60.030 -9.658 4.889 1.00 30.00 261 THR C CA 1
ATOM 7511 C C . THR C 1 262 ? 61.072 -9.134 5.888 1.00 34.64 261 THR C C 1
ATOM 7512 O O . THR C 1 262 ? 61.939 -8.342 5.518 1.00 34.15 261 THR C O 1
ATOM 7516 N N . GLN C 1 263 ? 60.960 -9.567 7.155 1.00 31.95 262 GLN C N 1
ATOM 7517 C CA . GLN C 1 263 ? 61.895 -9.220 8.221 1.00 32.09 262 GLN C CA 1
ATOM 7518 C C . GLN C 1 263 ? 62.954 -10.327 8.328 1.00 36.16 262 GLN C C 1
ATOM 7519 O O . GLN C 1 263 ? 62.617 -11.513 8.410 1.00 35.00 262 GLN C O 1
ATOM 7525 N N . GLU C 1 264 ? 64.228 -9.928 8.345 1.00 32.75 263 GLU C N 1
ATOM 7526 C CA . GLU C 1 264 ? 65.349 -10.849 8.474 1.00 32.99 263 GLU C CA 1
ATOM 7527 C C . GLU C 1 264 ? 65.972 -10.757 9.856 1.00 36.73 263 GLU C C 1
ATOM 7528 O O . GLU C 1 264 ? 65.668 -9.807 10.583 1.00 36.04 263 GLU C O 1
ATOM 7534 N N . ALA C 1 265 ? 66.781 -11.776 10.258 1.00 32.92 264 ALA C N 1
ATOM 7535 C CA . ALA C 1 265 ? 67.448 -11.806 11.575 1.00 32.25 264 ALA C CA 1
ATOM 7536 C C . ALA C 1 265 ? 68.215 -10.526 11.818 1.00 35.20 264 ALA C C 1
ATOM 7537 O O . ALA C 1 265 ? 68.941 -10.066 10.946 1.00 33.89 264 ALA C O 1
ATOM 7539 N N . GLY C 1 266 ? 67.985 -9.936 12.980 1.00 33.92 265 GLY C N 1
ATOM 7540 C CA . GLY C 1 266 ? 68.612 -8.692 13.408 1.00 34.69 265 GLY C CA 1
ATOM 7541 C C . GLY C 1 266 ? 67.885 -7.437 12.981 1.00 37.39 265 GLY C C 1
ATOM 7542 O O . GLY C 1 266 ? 68.463 -6.351 13.031 1.00 38.92 265 GLY C O 1
ATOM 7543 N N . GLU C 1 267 ? 66.614 -7.567 12.576 1.00 31.77 266 GLU C N 1
ATOM 7544 C CA . GLU C 1 267 ? 65.796 -6.414 12.187 1.00 30.45 266 GLU C CA 1
ATOM 7545 C C . GLU C 1 267 ? 64.617 -6.276 13.121 1.00 32.46 266 GLU C C 1
ATOM 7546 O O . GLU C 1 267 ? 64.139 -7.273 13.667 1.00 30.61 266 GLU C O 1
ATOM 7552 N N . PHE C 1 268 ? 64.166 -5.026 13.312 1.00 29.47 267 PHE C N 1
ATOM 7553 C CA . PHE C 1 268 ? 63.014 -4.644 14.138 1.00 28.86 267 PHE C CA 1
ATOM 7554 C C . PHE C 1 268 ? 61.785 -4.329 13.257 1.00 32.79 267 PHE C C 1
ATOM 7555 O O . PHE C 1 268 ? 61.922 -3.746 12.176 1.00 31.68 267 PHE C O 1
ATOM 7563 N N . MET C 1 269 ? 60.591 -4.646 13.751 1.00 29.73 268 MET C N 1
ATOM 7564 C CA . MET C 1 269 ? 59.346 -4.276 13.032 1.00 29.50 268 MET C CA 1
ATOM 7565 C C . MET C 1 269 ? 58.489 -3.459 14.005 1.00 35.40 268 MET C C 1
ATOM 7566 O O . MET C 1 269 ? 58.470 -3.810 15.188 1.00 35.47 268 MET C O 1
ATOM 7571 N N . ILE C 1 270 ? 57.871 -2.371 13.538 1.00 30.96 269 ILE C N 1
ATOM 7572 C CA . ILE C 1 270 ? 57.003 -1.546 14.428 1.00 31.14 269 ILE C CA 1
ATOM 7573 C C . ILE C 1 270 ? 55.564 -1.586 13.900 1.00 35.27 269 ILE C C 1
ATOM 7574 O O . ILE C 1 270 ? 55.368 -1.317 12.719 1.00 35.61 269 ILE C O 1
ATOM 7579 N N . THR C 1 271 ? 54.611 -1.932 14.768 1.00 30.49 270 THR C N 1
ATOM 7580 C CA . THR C 1 271 ? 53.168 -1.977 14.420 1.00 29.56 270 THR C CA 1
ATOM 7581 C C . THR C 1 271 ? 52.508 -0.780 15.108 1.00 35.39 270 THR C C 1
ATOM 7582 O O . THR C 1 271 ? 52.795 -0.542 16.278 1.00 36.26 270 THR C O 1
ATOM 7586 N N . PHE C 1 272 ? 51.657 -0.065 14.384 1.00 32.58 271 PHE C N 1
ATOM 7587 C CA . PHE C 1 272 ? 51.058 1.160 14.893 1.00 33.41 271 PHE C CA 1
ATOM 7588 C C . PHE C 1 272 ? 49.603 0.961 15.333 1.00 37.39 271 PHE C C 1
ATOM 7589 O O . PHE C 1 272 ? 48.991 -0.006 14.900 1.00 36.56 271 PHE C O 1
ATOM 7597 N N . PRO C 1 273 ? 49.031 1.848 16.193 1.00 36.28 272 PRO C N 1
ATOM 7598 C CA . PRO C 1 273 ? 47.623 1.688 16.615 1.00 36.80 272 PRO C CA 1
ATOM 7599 C C . PRO C 1 273 ? 46.616 1.496 15.485 1.00 42.70 272 PRO C C 1
ATOM 7600 O O . PRO C 1 273 ? 46.596 2.274 14.523 1.00 44.65 272 PRO C O 1
ATOM 7604 N N . TYR C 1 274 ? 45.777 0.447 15.614 1.00 39.12 273 TYR C N 1
ATOM 7605 C CA . TYR C 1 274 ? 44.720 0.051 14.673 1.00 39.00 273 TYR C CA 1
ATOM 7606 C C . TYR C 1 274 ? 45.295 -0.401 13.292 1.00 40.90 273 TYR C C 1
ATOM 7607 O O . TYR C 1 274 ? 44.625 -0.318 12.253 1.00 40.97 273 TYR C O 1
ATOM 7616 N N . GLY C 1 275 ? 46.523 -0.921 13.325 1.00 35.26 274 GLY C N 1
ATOM 7617 C CA . GLY C 1 275 ? 47.216 -1.438 12.154 1.00 33.83 274 GLY C CA 1
ATOM 7618 C C . GLY C 1 275 ? 47.068 -2.940 12.091 1.00 34.70 274 GLY C C 1
ATOM 7619 O O . GLY C 1 275 ? 47.703 -3.651 12.859 1.00 33.95 274 GLY C O 1
ATOM 7620 N N . TYR C 1 276 ? 46.191 -3.426 11.215 1.00 32.50 275 TYR C N 1
ATOM 7621 C CA . TYR C 1 276 ? 45.920 -4.850 11.029 1.00 31.40 275 TYR C CA 1
ATOM 7622 C C . TYR C 1 276 ? 47.077 -5.522 10.319 1.00 33.33 275 TYR C C 1
ATOM 7623 O O . TYR C 1 276 ? 47.492 -5.080 9.247 1.00 30.25 275 TYR C O 1
ATOM 7632 N N . HIS C 1 277 ? 47.600 -6.596 10.930 1.00 31.94 276 HIS C N 1
ATOM 7633 C CA . HIS C 1 277 ? 48.716 -7.362 10.372 1.00 31.33 276 HIS C CA 1
ATOM 7634 C C . HIS C 1 277 ? 48.532 -8.878 10.527 1.00 32.94 276 HIS C C 1
ATOM 7635 O O . HIS C 1 277 ? 47.826 -9.332 11.429 1.00 31.73 276 HIS C O 1
ATOM 7642 N N . ALA C 1 278 ? 49.150 -9.634 9.599 1.00 29.72 277 ALA C N 1
ATOM 7643 C CA . ALA C 1 278 ? 49.183 -11.101 9.487 1.00 29.55 277 ALA C CA 1
ATOM 7644 C C . ALA C 1 278 ? 50.522 -11.554 8.859 1.00 32.91 277 ALA C C 1
ATOM 7645 O O . ALA C 1 278 ? 51.273 -10.723 8.377 1.00 32.17 277 ALA C O 1
ATOM 7647 N N . GLY C 1 279 ? 50.813 -12.850 8.886 1.00 31.30 278 GLY C N 1
ATOM 7648 C CA . GLY C 1 279 ? 52.041 -13.372 8.295 1.00 30.70 278 GLY C CA 1
ATOM 7649 C C . GLY C 1 279 ? 52.414 -14.794 8.672 1.00 33.85 278 GLY C C 1
ATOM 7650 O O . GLY C 1 279 ? 51.648 -15.493 9.333 1.00 34.21 278 GLY C O 1
ATOM 7651 N N . PHE C 1 280 ? 53.612 -15.218 8.249 1.00 28.89 279 PHE C N 1
ATOM 7652 C CA . PHE C 1 280 ? 54.161 -16.551 8.487 1.00 28.31 279 PHE C CA 1
ATOM 7653 C C . PHE C 1 280 ? 55.689 -16.553 8.653 1.00 31.49 279 PHE C C 1
ATOM 7654 O O . PHE C 1 280 ? 56.378 -15.626 8.199 1.00 30.26 279 PHE C O 1
ATOM 7662 N N . ASN C 1 281 ? 56.212 -17.639 9.256 1.00 29.16 280 ASN C N 1
ATOM 7663 C CA . ASN C 1 281 ? 57.639 -17.887 9.453 1.00 29.00 280 ASN C CA 1
ATOM 7664 C C . ASN C 1 281 ? 58.177 -18.782 8.316 1.00 33.54 280 ASN C C 1
ATOM 7665 O O . ASN C 1 281 ? 57.488 -19.716 7.898 1.00 32.36 280 ASN C O 1
ATOM 7670 N N . HIS C 1 282 ? 59.396 -18.464 7.803 1.00 30.89 281 HIS C N 1
ATOM 7671 C CA . HIS C 1 282 ? 60.049 -19.178 6.686 1.00 30.59 281 HIS C CA 1
ATOM 7672 C C . HIS C 1 282 ? 60.687 -20.493 7.140 1.00 34.86 281 HIS C C 1
ATOM 7673 O O . HIS C 1 282 ? 60.780 -21.421 6.351 1.00 36.05 281 HIS C O 1
ATOM 7680 N N . GLY C 1 283 ? 61.136 -20.542 8.387 1.00 30.83 282 GLY C N 1
ATOM 7681 C CA . GLY C 1 283 ? 61.773 -21.707 8.994 1.00 32.15 282 GLY C CA 1
ATOM 7682 C C . GLY C 1 283 ? 62.097 -21.447 10.451 1.00 34.36 282 GLY C C 1
ATOM 7683 O O . GLY C 1 283 ? 61.552 -20.495 11.027 1.00 32.52 282 GLY C O 1
ATOM 7684 N N . PHE C 1 284 ? 62.993 -22.276 11.048 1.00 31.52 283 PHE C N 1
ATOM 7685 C CA . PHE C 1 284 ? 63.390 -22.154 12.460 1.00 32.39 283 PHE C CA 1
ATOM 7686 C C . PHE C 1 284 ? 63.988 -20.780 12.788 1.00 33.63 283 PHE C C 1
ATOM 7687 O O . PHE C 1 284 ? 64.918 -20.337 12.115 1.00 33.26 283 PHE C O 1
ATOM 7695 N N . ASN C 1 285 ? 63.427 -20.108 13.820 1.00 27.92 284 ASN C N 1
ATOM 7696 C CA . ASN C 1 285 ? 63.823 -18.767 14.267 1.00 27.09 284 ASN C CA 1
ATOM 7697 C C . ASN C 1 285 ? 63.364 -18.459 15.695 1.00 34.03 284 ASN C C 1
ATOM 7698 O O . ASN C 1 285 ? 62.785 -19.321 16.352 1.00 34.56 284 ASN C O 1
ATOM 7703 N N . CYS C 1 286 ? 63.623 -17.220 16.167 1.00 31.71 285 CYS C N 1
ATOM 7704 C CA . CYS C 1 286 ? 63.215 -16.707 17.472 1.00 31.33 285 CYS C CA 1
ATOM 7705 C C . CYS C 1 286 ? 63.054 -15.191 17.399 1.00 33.00 285 CYS C C 1
ATOM 7706 O O . CYS C 1 286 ? 63.955 -14.497 16.927 1.00 31.73 285 CYS C O 1
ATOM 7709 N N . ALA C 1 287 ? 61.906 -14.687 17.892 1.00 27.54 286 ALA C N 1
ATOM 7710 C CA . ALA C 1 287 ? 61.535 -13.280 17.940 1.00 25.45 286 ALA C CA 1
ATOM 7711 C C . ALA C 1 287 ? 61.113 -12.901 19.349 1.00 30.38 286 ALA C C 1
ATOM 7712 O O . ALA C 1 287 ? 60.535 -13.733 20.059 1.00 30.23 286 ALA C O 1
ATOM 7714 N N . GLU C 1 288 ? 61.382 -11.640 19.745 1.00 26.33 287 GLU C N 1
ATOM 7715 C CA . GLU C 1 288 ? 60.992 -11.102 21.049 1.00 26.04 287 GLU C CA 1
ATOM 7716 C C . GLU C 1 288 ? 59.996 -9.975 20.807 1.00 29.12 287 GLU C C 1
ATOM 7717 O O . GLU C 1 288 ? 60.172 -9.197 19.876 1.00 26.13 287 GLU C O 1
ATOM 7723 N N . SER C 1 289 ? 58.939 -9.910 21.628 1.00 28.19 288 SER C N 1
ATOM 7724 C CA . SER C 1 289 ? 57.883 -8.924 21.453 1.00 29.04 288 SER C CA 1
ATOM 7725 C C . SER C 1 289 ? 57.236 -8.418 22.765 1.00 34.13 288 SER C C 1
ATOM 7726 O O . SER C 1 289 ? 57.137 -9.140 23.760 1.00 32.72 288 SER C O 1
ATOM 7729 N N . THR C 1 290 ? 56.774 -7.166 22.714 1.00 31.69 289 THR C N 1
ATOM 7730 C CA . THR C 1 290 ? 56.032 -6.465 23.754 1.00 31.99 289 THR C CA 1
ATOM 7731 C C . THR C 1 290 ? 55.213 -5.332 23.085 1.00 34.26 289 THR C C 1
ATOM 7732 O O . THR C 1 290 ? 55.381 -5.066 21.886 1.00 31.78 289 THR C O 1
ATOM 7736 N N . ASN C 1 291 ? 54.314 -4.703 23.868 1.00 30.47 290 ASN C N 1
ATOM 7737 C CA . ASN C 1 291 ? 53.479 -3.602 23.435 1.00 30.67 290 ASN C CA 1
ATOM 7738 C C . ASN C 1 291 ? 53.986 -2.319 24.071 1.00 36.98 290 ASN C C 1
ATOM 7739 O O . ASN C 1 291 ? 54.566 -2.366 25.151 1.00 39.02 290 ASN C O 1
ATOM 7744 N N . PHE C 1 292 ? 53.748 -1.169 23.420 1.00 32.65 291 PHE C N 1
ATOM 7745 C CA . PHE C 1 292 ? 54.127 0.145 23.939 1.00 32.77 291 PHE C CA 1
ATOM 7746 C C . PHE C 1 292 ? 53.108 1.219 23.531 1.00 38.39 291 PHE C C 1
ATOM 7747 O O . PHE C 1 292 ? 52.202 0.931 22.753 1.00 37.24 291 PHE C O 1
ATOM 7755 N N . ALA C 1 293 ? 53.249 2.447 24.067 1.00 38.13 292 ALA C N 1
ATOM 7756 C CA . ALA C 1 293 ? 52.342 3.556 23.796 1.00 39.07 292 ALA C CA 1
ATOM 7757 C C . ALA C 1 293 ? 53.058 4.895 23.610 1.00 45.74 292 ALA C C 1
ATOM 7758 O O . ALA C 1 293 ? 54.233 5.025 23.945 1.00 46.96 292 ALA C O 1
ATOM 7760 N N . THR C 1 294 ? 52.339 5.883 23.034 1.00 43.05 293 THR C N 1
ATOM 7761 C CA . THR C 1 294 ? 52.734 7.289 22.862 1.00 43.94 293 THR C CA 1
ATOM 7762 C C . THR C 1 294 ? 51.500 8.101 23.254 1.00 50.17 293 THR C C 1
ATOM 7763 O O . THR C 1 294 ? 50.455 7.501 23.542 1.00 49.51 293 THR C O 1
ATOM 7767 N N . ARG C 1 295 ? 51.601 9.460 23.237 1.00 47.85 294 ARG C N 1
ATOM 7768 C CA . ARG C 1 295 ? 50.485 10.356 23.555 1.00 48.29 294 ARG C CA 1
ATOM 7769 C C . ARG C 1 295 ? 49.323 10.224 22.546 1.00 49.29 294 ARG C C 1
ATOM 7770 O O . ARG C 1 295 ? 48.168 10.468 22.909 1.00 50.22 294 ARG C O 1
ATOM 7774 N N . ARG C 1 296 ? 49.638 9.832 21.299 1.00 42.45 295 ARG C N 1
ATOM 7775 C CA . ARG C 1 296 ? 48.698 9.604 20.201 1.00 41.41 295 ARG C CA 1
ATOM 7776 C C . ARG C 1 296 ? 47.760 8.432 20.521 1.00 44.53 295 ARG C C 1
ATOM 7777 O O . ARG C 1 296 ? 46.565 8.522 20.234 1.00 42.78 295 ARG C O 1
ATOM 7785 N N . TRP C 1 297 ? 48.316 7.326 21.088 1.00 42.35 296 TRP C N 1
ATOM 7786 C CA . TRP C 1 297 ? 47.592 6.099 21.434 1.00 42.12 296 TRP C CA 1
ATOM 7787 C C . TRP C 1 297 ? 46.395 6.300 22.384 1.00 47.12 296 TRP C C 1
ATOM 7788 O O . TRP C 1 297 ? 45.405 5.580 22.239 1.00 45.81 296 TRP C O 1
ATOM 7799 N N . ILE C 1 298 ? 46.501 7.221 23.375 1.00 45.38 297 ILE C N 1
ATOM 7800 C CA . ILE C 1 298 ? 45.466 7.483 24.394 1.00 46.14 297 ILE C CA 1
ATOM 7801 C C . ILE C 1 298 ? 44.042 7.542 23.799 1.00 50.94 297 ILE C C 1
ATOM 7802 O O . ILE C 1 298 ? 43.145 6.895 24.346 1.00 51.64 297 ILE C O 1
ATOM 7806 N N . GLU C 1 299 ? 43.847 8.255 22.667 1.00 47.07 298 GLU C N 1
ATOM 7807 C CA . GLU C 1 299 ? 42.542 8.339 22.007 1.00 46.92 298 GLU C CA 1
ATOM 7808 C C . GLU C 1 299 ? 42.084 6.999 21.398 1.00 49.88 298 GLU C C 1
ATOM 7809 O O . GLU C 1 299 ? 40.890 6.705 21.430 1.00 49.97 298 GLU C O 1
ATOM 7815 N N . TYR C 1 300 ? 43.029 6.184 20.872 1.00 46.27 299 TYR C N 1
ATOM 7816 C CA . TYR C 1 300 ? 42.759 4.854 20.292 1.00 44.92 299 TYR C CA 1
ATOM 7817 C C . TYR C 1 300 ? 42.296 3.850 21.348 1.00 49.51 299 TYR C C 1
ATOM 7818 O O . TYR C 1 300 ? 41.436 3.020 21.043 1.00 49.90 299 TYR C O 1
ATOM 7827 N N . GLY C 1 301 ? 42.876 3.918 22.550 1.00 45.09 300 GLY C N 1
ATOM 7828 C CA . GLY C 1 301 ? 42.544 3.043 23.669 1.00 43.98 300 GLY C CA 1
ATOM 7829 C C . GLY C 1 301 ? 41.158 3.310 24.217 1.00 48.88 300 GLY C C 1
ATOM 7830 O O . GLY C 1 301 ? 40.443 2.373 24.577 1.00 49.17 300 GLY C O 1
ATOM 7831 N N . LYS C 1 302 ? 40.763 4.596 24.250 1.00 46.15 301 LYS C N 1
ATOM 7832 C CA . LYS C 1 302 ? 39.458 5.074 24.712 1.00 46.93 301 LYS C CA 1
ATOM 7833 C C . LYS C 1 302 ? 38.329 4.617 23.773 1.00 51.43 301 LYS C C 1
ATOM 7834 O O . LYS C 1 302 ? 37.188 4.460 24.210 1.00 50.54 301 LYS C O 1
ATOM 7840 N N . GLN C 1 303 ? 38.655 4.434 22.480 1.00 49.22 302 GLN C N 1
ATOM 7841 C CA . GLN C 1 303 ? 37.717 4.089 21.411 1.00 50.09 302 GLN C CA 1
ATOM 7842 C C . GLN C 1 303 ? 37.831 2.641 20.892 1.00 54.44 302 GLN C C 1
ATOM 7843 O O . GLN C 1 303 ? 37.073 2.269 19.991 1.00 54.91 302 GLN C O 1
ATOM 7849 N N . ALA C 1 304 ? 38.754 1.827 21.464 1.00 50.13 303 ALA C N 1
ATOM 7850 C CA . ALA C 1 304 ? 38.992 0.428 21.073 1.00 48.39 303 ALA C CA 1
ATOM 7851 C C . ALA C 1 304 ? 37.758 -0.448 21.277 1.00 52.99 303 ALA C C 1
ATOM 7852 O O . ALA C 1 304 ? 37.182 -0.432 22.365 1.00 53.58 303 ALA C O 1
ATOM 7854 N N . VAL C 1 305 ? 37.328 -1.170 20.219 1.00 49.69 304 VAL C N 1
ATOM 7855 C CA . VAL C 1 305 ? 36.180 -2.092 20.270 1.00 50.47 304 VAL C CA 1
ATOM 7856 C C . VAL C 1 305 ? 36.743 -3.454 20.707 1.00 54.90 304 VAL C C 1
ATOM 7857 O O . VAL C 1 305 ? 37.527 -4.074 19.983 1.00 53.43 304 VAL C O 1
ATOM 7861 N N . LEU C 1 306 ? 36.384 -3.878 21.924 1.00 53.32 305 LEU C N 1
ATOM 7862 C CA . LEU C 1 306 ? 36.910 -5.090 22.561 1.00 52.91 305 LEU C CA 1
ATOM 7863 C C . LEU C 1 306 ? 36.018 -6.332 22.439 1.00 58.16 305 LEU C C 1
ATOM 7864 O O . LEU C 1 306 ? 34.857 -6.235 22.041 1.00 58.10 305 LEU C O 1
ATOM 7869 N N . CYS C 1 307 ? 36.590 -7.501 22.781 1.00 56.11 306 CYS C N 1
ATOM 7870 C CA . CYS C 1 307 ? 35.916 -8.799 22.766 1.00 57.78 306 CYS C CA 1
ATOM 7871 C C . CYS C 1 307 ? 34.888 -8.870 23.904 1.00 65.15 306 CYS C C 1
ATOM 7872 O O . CYS C 1 307 ? 35.192 -8.514 25.045 1.00 64.29 306 CYS C O 1
ATOM 7875 N N . SER C 1 308 ? 33.677 -9.346 23.578 1.00 65.22 307 SER C N 1
ATOM 7876 C CA . SER C 1 308 ? 32.542 -9.457 24.500 1.00 67.00 307 SER C CA 1
ATOM 7877 C C . SER C 1 308 ? 32.254 -10.865 25.052 1.00 72.65 307 SER C C 1
ATOM 7878 O O . SER C 1 308 ? 31.747 -10.976 26.171 1.00 72.98 307 SER C O 1
ATOM 7880 N N . CYS C 1 309 ? 32.552 -11.924 24.275 1.00 70.07 308 CYS C N 1
ATOM 7881 C CA . CYS C 1 309 ? 32.246 -13.321 24.617 1.00 71.71 308 CYS C CA 1
ATOM 7882 C C . CYS C 1 309 ? 33.210 -14.005 25.627 1.00 76.05 308 CYS C C 1
ATOM 7883 O O . CYS C 1 309 ? 32.786 -14.962 26.286 1.00 76.94 308 CYS C O 1
ATOM 7886 N N . ARG C 1 310 ? 34.481 -13.552 25.726 1.00 71.70 309 ARG C N 1
ATOM 7887 C CA . ARG C 1 310 ? 35.503 -14.139 26.605 1.00 71.31 309 ARG C CA 1
ATOM 7888 C C . ARG C 1 310 ? 35.846 -13.263 27.822 1.00 75.61 309 ARG C C 1
ATOM 7889 O O . ARG C 1 310 ? 35.763 -12.032 27.747 1.00 74.64 309 ARG C O 1
ATOM 7891 N N . LYS C 1 311 ? 36.179 -13.925 28.955 1.00 73.30 310 LYS C N 1
ATOM 7892 C CA . LYS C 1 311 ? 36.473 -13.308 30.259 1.00 72.95 310 LYS C CA 1
ATOM 7893 C C . LYS C 1 311 ? 37.981 -13.216 30.624 1.00 75.58 310 LYS C C 1
ATOM 7894 O O . LYS C 1 311 ? 38.308 -12.734 31.713 1.00 75.47 310 LYS C O 1
ATOM 7897 N N . ASP C 1 312 ? 38.883 -13.659 29.732 1.00 70.83 311 ASP C N 1
ATOM 7898 C CA . ASP C 1 312 ? 40.334 -13.611 29.970 1.00 69.75 311 ASP C CA 1
ATOM 7899 C C . ASP C 1 312 ? 40.997 -12.389 29.305 1.00 71.99 311 ASP C C 1
ATOM 7900 O O . ASP C 1 312 ? 42.085 -11.984 29.710 1.00 70.96 311 ASP C O 1
ATOM 7902 N N . MET C 1 313 ? 40.306 -11.810 28.300 1.00 66.11 312 MET C N 1
ATOM 7903 C CA . MET C 1 313 ? 40.646 -10.676 27.432 1.00 63.29 312 MET C CA 1
ATOM 7904 C C . MET C 1 313 ? 41.300 -9.492 28.143 1.00 64.12 312 MET C C 1
ATOM 7905 O O . MET C 1 313 ? 40.954 -9.181 29.287 1.00 64.67 312 MET C O 1
ATOM 7910 N N . VAL C 1 314 ? 42.245 -8.829 27.445 1.00 57.25 313 VAL C N 1
ATOM 7911 C CA . VAL C 1 314 ? 43.003 -7.680 27.964 1.00 55.22 313 VAL C CA 1
ATOM 7912 C C . VAL C 1 314 ? 42.196 -6.385 27.866 1.00 56.74 313 VAL C C 1
ATOM 7913 O O . VAL C 1 314 ? 41.794 -5.985 26.776 1.00 55.06 313 VAL C O 1
ATOM 7917 N N . LYS C 1 315 ? 41.986 -5.734 29.016 1.00 53.32 314 LYS C N 1
ATOM 7918 C CA . LYS C 1 315 ? 41.265 -4.473 29.139 1.00 53.09 314 LYS C CA 1
ATOM 7919 C C . LYS C 1 315 ? 42.005 -3.562 30.114 1.00 55.04 314 LYS C C 1
ATOM 7920 O O . LYS C 1 315 ? 42.237 -3.942 31.264 1.00 55.36 314 LYS C O 1
ATOM 7922 N N . ILE C 1 316 ? 42.416 -2.381 29.637 1.00 49.45 315 ILE C N 1
ATOM 7923 C CA . ILE C 1 316 ? 43.146 -1.396 30.438 1.00 48.27 315 ILE C CA 1
ATOM 7924 C C . ILE C 1 316 ? 42.205 -0.237 30.795 1.00 50.99 315 ILE C C 1
ATOM 7925 O O . ILE C 1 316 ? 41.468 0.252 29.934 1.00 50.05 315 ILE C O 1
ATOM 7930 N N . SER C 1 317 ? 42.244 0.203 32.063 1.00 47.67 316 SER C N 1
ATOM 7931 C CA . SER C 1 317 ? 41.473 1.357 32.521 1.00 48.30 316 SER C CA 1
ATOM 7932 C C . SER C 1 317 ? 42.181 2.604 31.976 1.00 50.10 316 SER C C 1
ATOM 7933 O O . SER C 1 317 ? 43.372 2.809 32.235 1.00 47.64 316 SER C O 1
ATOM 7936 N N . MET C 1 318 ? 41.456 3.391 31.167 1.00 47.45 317 MET C N 1
ATOM 7937 C CA . MET C 1 318 ? 41.975 4.594 30.510 1.00 46.50 317 MET C CA 1
ATOM 7938 C C . MET C 1 318 ? 41.973 5.820 31.399 1.00 55.16 317 MET C C 1
ATOM 7939 O O . MET C 1 318 ? 42.637 6.800 31.065 1.00 55.61 317 MET C O 1
ATOM 7944 N N . ASP C 1 319 ? 41.262 5.748 32.544 1.00 54.72 318 ASP C N 1
ATOM 7945 C CA . ASP C 1 319 ? 41.121 6.796 33.555 1.00 55.89 318 ASP C CA 1
ATOM 7946 C C . ASP C 1 319 ? 42.443 7.502 33.916 1.00 59.89 318 ASP C C 1
ATOM 7947 O O . ASP C 1 319 ? 42.506 8.729 33.838 1.00 58.80 318 ASP C O 1
ATOM 7951 N N . VAL C 1 320 ? 43.499 6.728 34.264 1.00 57.25 319 VAL C N 1
ATOM 7952 C CA . VAL C 1 320 ? 44.839 7.223 34.637 1.00 56.45 319 VAL C CA 1
ATOM 7953 C C . VAL C 1 320 ? 45.510 8.051 33.495 1.00 58.68 319 VAL C C 1
ATOM 7954 O O . VAL C 1 320 ? 46.181 9.042 33.792 1.00 58.59 319 VAL C O 1
ATOM 7958 N N . PHE C 1 321 ? 45.304 7.657 32.213 1.00 52.96 320 PHE C N 1
ATOM 7959 C CA . PHE C 1 321 ? 45.858 8.352 31.044 1.00 51.73 320 PHE C CA 1
ATOM 7960 C C . PHE C 1 321 ? 45.126 9.668 30.738 1.00 55.50 320 PHE C C 1
ATOM 7961 O O . PHE C 1 321 ? 45.762 10.628 30.313 1.00 53.41 320 PHE C O 1
ATOM 7969 N N . VAL C 1 322 ? 43.789 9.699 30.905 1.00 54.95 321 VAL C N 1
ATOM 7970 C CA . VAL C 1 322 ? 42.954 10.890 30.660 1.00 56.19 321 VAL C CA 1
ATOM 7971 C C . VAL C 1 322 ? 43.172 11.948 31.762 1.00 63.90 321 VAL C C 1
ATOM 7972 O O . VAL C 1 322 ? 43.128 13.136 31.464 1.00 63.95 321 VAL C O 1
ATOM 7976 N N . ARG C 1 323 ? 43.408 11.522 33.023 1.00 63.23 322 ARG C N 1
ATOM 7977 C CA . ARG C 1 323 ? 43.660 12.424 34.162 1.00 64.70 322 ARG C CA 1
ATOM 7978 C C . ARG C 1 323 ? 44.965 13.225 34.011 1.00 69.94 322 ARG C C 1
ATOM 7979 O O . ARG C 1 323 ? 44.984 14.429 34.276 1.00 70.88 322 ARG C O 1
ATOM 7981 N N . LYS C 1 324 ? 46.048 12.552 33.586 1.00 66.06 323 LYS C N 1
ATOM 7982 C CA . LYS C 1 324 ? 47.387 13.126 33.444 1.00 65.45 323 LYS C CA 1
ATOM 7983 C C . LYS C 1 324 ? 47.636 13.887 32.126 1.00 71.07 323 LYS C C 1
ATOM 7984 O O . LYS C 1 324 ? 48.292 14.931 32.140 1.00 71.67 323 LYS C O 1
ATOM 7989 N N . PHE C 1 325 ? 47.147 13.352 30.999 1.00 68.39 324 PHE C N 1
ATOM 7990 C CA . PHE C 1 325 ? 47.418 13.879 29.656 1.00 68.18 324 PHE C CA 1
ATOM 7991 C C . PHE C 1 325 ? 46.292 14.718 29.040 1.00 74.35 324 PHE C C 1
ATOM 7992 O O . PHE C 1 325 ? 46.572 15.567 28.189 1.00 74.00 324 PHE C O 1
ATOM 8000 N N . GLN C 1 326 ? 45.049 14.445 29.438 1.00 72.61 325 GLN C N 1
ATOM 8001 C CA . GLN C 1 326 ? 43.876 15.227 28.970 1.00 73.36 325 GLN C CA 1
ATOM 8002 C C . GLN C 1 326 ? 43.065 15.616 30.209 1.00 80.50 325 GLN C C 1
ATOM 8003 O O . GLN C 1 326 ? 41.925 15.152 30.340 1.00 80.70 325 GLN C O 1
ATOM 8009 N N . PRO C 1 327 ? 43.592 16.466 31.113 1.00 79.19 326 PRO C N 1
ATOM 8010 C CA . PRO C 1 327 ? 42.862 16.850 32.318 1.00 80.80 326 PRO C CA 1
ATOM 8011 C C . PRO C 1 327 ? 41.573 17.614 31.991 1.00 86.00 326 PRO C C 1
ATOM 8012 O O . PRO C 1 327 ? 40.564 17.342 32.607 1.00 86.36 326 PRO C O 1
ATOM 8016 N N . GLU C 1 328 ? 41.653 18.500 30.994 1.00 82.53 327 GLU C N 1
ATOM 8017 C CA . GLU C 1 328 ? 40.532 19.374 30.568 1.00 82.81 327 GLU C CA 1
ATOM 8018 C C . GLU C 1 328 ? 39.341 18.543 30.084 1.00 86.63 327 GLU C C 1
ATOM 8019 O O . GLU C 1 328 ? 38.211 18.938 30.403 1.00 86.79 327 GLU C O 1
ATOM 8025 N N . ARG C 1 329 ? 39.580 17.438 29.372 1.00 82.31 328 ARG C N 1
ATOM 8026 C CA . ARG C 1 329 ? 38.470 16.608 28.819 1.00 81.72 328 ARG C CA 1
ATOM 8027 C C . ARG C 1 329 ? 37.991 15.535 29.807 1.00 85.53 328 ARG C C 1
ATOM 8028 O O . ARG C 1 329 ? 37.018 14.856 29.488 1.00 84.86 328 ARG C O 1
ATOM 8030 N N . TYR C 1 330 ? 38.645 15.397 30.959 1.00 82.84 329 TYR C N 1
ATOM 8031 C CA . TYR C 1 330 ? 38.283 14.395 31.971 1.00 83.62 329 TYR C CA 1
ATOM 8032 C C . TYR C 1 330 ? 36.795 14.367 32.340 1.00 89.08 329 TYR C C 1
ATOM 8033 O O . TYR C 1 330 ? 36.209 13.284 32.344 1.00 88.56 329 TYR C O 1
ATOM 8035 N N . LYS C 1 331 ? 36.184 15.540 32.637 1.00 87.16 330 LYS C N 1
ATOM 8036 C CA . LYS C 1 331 ? 34.761 15.641 32.987 1.00 88.17 330 LYS C CA 1
ATOM 8037 C C . LYS C 1 331 ? 33.857 15.363 31.780 1.00 91.22 330 LYS C C 1
ATOM 8038 O O . LYS C 1 331 ? 32.803 14.749 31.946 1.00 91.25 330 LYS C O 1
ATOM 8040 N N . LEU C 1 332 ? 34.284 15.794 30.572 1.00 86.74 331 LEU C N 1
ATOM 8041 C CA . LEU C 1 332 ? 33.573 15.562 29.313 1.00 85.99 331 LEU C CA 1
ATOM 8042 C C . LEU C 1 332 ? 33.558 14.063 28.974 1.00 89.64 331 LEU C C 1
ATOM 8043 O O . LEU C 1 332 ? 32.507 13.547 28.598 1.00 89.43 331 LEU C O 1
ATOM 8045 N N . TRP C 1 333 ? 34.710 13.366 29.144 1.00 85.87 332 TRP C N 1
ATOM 8046 C CA . TRP C 1 333 ? 34.868 11.926 28.889 1.00 85.56 332 TRP C CA 1
ATOM 8047 C C . TRP C 1 333 ? 34.119 11.061 29.916 1.00 90.13 332 TRP C C 1
ATOM 8048 O O . TRP C 1 333 ? 33.607 9.996 29.557 1.00 89.56 332 TRP C O 1
ATOM 8059 N N . LYS C 1 334 ? 34.059 11.518 31.183 1.00 87.70 333 LYS C N 1
ATOM 8060 C CA . LYS C 1 334 ? 33.356 10.826 32.271 1.00 89.04 333 LYS C CA 1
ATOM 8061 C C . LYS C 1 334 ? 31.837 10.848 32.065 1.00 93.10 333 LYS C C 1
ATOM 8062 O O . LYS C 1 334 ? 31.166 9.866 32.379 1.00 93.78 333 LYS C O 1
ATOM 8064 N N . ALA C 1 335 ? 31.309 11.959 31.518 1.00 88.72 334 ALA C N 1
ATOM 8065 C CA . ALA C 1 335 ? 29.886 12.148 31.221 1.00 89.21 334 ALA C CA 1
ATOM 8066 C C . ALA C 1 335 ? 29.482 11.511 29.874 1.00 92.42 334 ALA C C 1
ATOM 8067 O O . ALA C 1 335 ? 28.288 11.412 29.574 1.00 92.54 334 ALA C O 1
ATOM 8069 N N . GLY C 1 336 ? 30.479 11.080 29.096 1.00 87.76 335 GLY C N 1
ATOM 8070 C CA . GLY C 1 336 ? 30.297 10.458 27.788 1.00 86.81 335 GLY C CA 1
ATOM 8071 C C . GLY C 1 336 ? 30.046 11.457 26.674 1.00 89.86 335 GLY C C 1
ATOM 8072 O O . GLY C 1 336 ? 29.541 11.082 25.612 1.00 89.43 335 GLY C O 1
ATOM 8073 N N . LYS C 1 337 ? 30.400 12.737 26.913 1.00 85.62 336 LYS C N 1
ATOM 8074 C CA . LYS C 1 337 ? 30.217 13.842 25.966 1.00 84.49 336 LYS C CA 1
ATOM 8075 C C . LYS C 1 337 ? 31.436 14.086 25.053 1.00 86.01 336 LYS C C 1
ATOM 8076 O O . LYS C 1 337 ? 31.370 14.952 24.174 1.00 84.90 336 LYS C O 1
ATOM 8078 N N . ASP C 1 338 ? 32.536 13.316 25.248 1.00 81.19 337 ASP C N 1
ATOM 8079 C CA . ASP C 1 338 ? 33.748 13.411 24.426 1.00 79.14 337 ASP C CA 1
ATOM 8080 C C . ASP C 1 338 ? 33.478 12.692 23.094 1.00 80.71 337 ASP C C 1
ATOM 8081 O O . ASP C 1 338 ? 33.438 11.458 23.048 1.00 80.48 337 ASP C O 1
ATOM 8086 N N . ASN C 1 339 ? 33.244 13.479 22.024 1.00 75.17 338 ASN C N 1
ATOM 8087 C CA . ASN C 1 339 ? 32.922 12.986 20.682 1.00 73.60 338 ASN C CA 1
ATOM 8088 C C . ASN C 1 339 ? 34.033 13.287 19.656 1.00 75.61 338 ASN C C 1
ATOM 8089 O O . ASN C 1 339 ? 33.758 13.768 18.551 1.00 74.67 338 ASN C O 1
ATOM 8092 N N . THR C 1 340 ? 35.291 12.972 20.024 1.00 71.10 339 THR C N 1
ATOM 8093 C CA . THR C 1 340 ? 36.464 13.204 19.183 1.00 69.91 339 THR C CA 1
ATOM 8094 C C . THR C 1 340 ? 36.573 12.175 18.059 1.00 72.35 339 THR C C 1
ATOM 8095 O O . THR C 1 340 ? 36.460 10.970 18.304 1.00 71.99 339 THR C O 1
ATOM 8098 N N . VAL C 1 341 ? 36.767 12.663 16.820 1.00 67.62 340 VAL C N 1
ATOM 8099 C CA . VAL C 1 341 ? 36.950 11.826 15.633 1.00 66.71 340 VAL C CA 1
ATOM 8100 C C . VAL C 1 341 ? 38.451 11.695 15.382 1.00 68.18 340 VAL C C 1
ATOM 8101 O O . VAL C 1 341 ? 39.139 12.717 15.265 1.00 68.33 340 VAL C O 1
ATOM 8103 N N . ILE C 1 342 ? 38.963 10.444 15.347 1.00 61.61 341 ILE C N 1
ATOM 8104 C CA . ILE C 1 342 ? 40.391 10.160 15.163 1.00 59.85 341 ILE C CA 1
ATOM 8105 C C . ILE C 1 342 ? 40.832 10.399 13.713 1.00 61.68 341 ILE C C 1
ATOM 8106 O O . ILE C 1 342 ? 40.150 9.952 12.788 1.00 61.69 341 ILE C O 1
ATOM 8111 N N . ASP C 1 343 ? 41.982 11.086 13.527 1.00 56.12 342 ASP C N 1
ATOM 8112 C CA . ASP C 1 343 ? 42.613 11.268 12.217 1.00 55.18 342 ASP C CA 1
ATOM 8113 C C . ASP C 1 343 ? 43.836 10.341 12.202 1.00 56.50 342 ASP C C 1
ATOM 8114 O O . ASP C 1 343 ? 44.779 10.561 12.967 1.00 55.28 342 ASP C O 1
ATOM 8119 N N . HIS C 1 344 ? 43.795 9.284 11.361 1.00 52.33 343 HIS C N 1
ATOM 8120 C CA . HIS C 1 344 ? 44.861 8.273 11.250 1.00 51.16 343 HIS C CA 1
ATOM 8121 C C . HIS C 1 344 ? 46.156 8.782 10.594 1.00 55.82 343 HIS C C 1
ATOM 8122 O O . HIS C 1 344 ? 47.225 8.194 10.826 1.00 55.16 343 HIS C O 1
ATOM 8129 N N . THR C 1 345 ? 46.058 9.867 9.783 1.00 52.86 344 THR C N 1
ATOM 8130 C CA . THR C 1 345 ? 47.187 10.487 9.061 1.00 53.20 344 THR C CA 1
ATOM 8131 C C . THR C 1 345 ? 48.090 11.342 9.969 1.00 56.29 344 THR C C 1
ATOM 8132 O O . THR C 1 345 ? 49.273 11.512 9.672 1.00 55.12 344 THR C O 1
ATOM 8136 N N . LEU C 1 346 ? 47.518 11.872 11.071 1.00 53.88 345 LEU C N 1
ATOM 8137 C CA . LEU C 1 346 ? 48.181 12.736 12.049 1.00 54.62 345 LEU C CA 1
ATOM 8138 C C . LEU C 1 346 ? 49.252 12.027 12.901 1.00 58.99 345 LEU C C 1
ATOM 8139 O O . LEU C 1 346 ? 48.970 10.970 13.468 1.00 56.69 345 LEU C O 1
ATOM 8141 N N . PRO C 1 347 ? 50.479 12.600 13.023 1.00 58.24 346 PRO C N 1
ATOM 8142 C CA . PRO C 1 347 ? 51.502 11.973 13.882 1.00 57.84 346 PRO C CA 1
ATOM 8143 C C . PRO C 1 347 ? 51.373 12.397 15.357 1.00 63.64 346 PRO C C 1
ATOM 8144 O O . PRO C 1 347 ? 50.656 13.355 15.669 1.00 63.60 346 PRO C O 1
ATOM 8148 N N . THR C 1 348 ? 52.084 11.691 16.262 1.00 60.84 347 THR C N 1
ATOM 8149 C CA . THR C 1 348 ? 52.080 11.958 17.704 1.00 60.98 347 THR C CA 1
ATOM 8150 C C . THR C 1 348 ? 52.493 13.415 18.027 1.00 68.47 347 THR C C 1
ATOM 8151 O O . THR C 1 348 ? 53.314 13.981 17.298 1.00 68.63 347 THR C O 1
ATOM 8154 N N . PRO C 1 349 ? 51.968 14.026 19.123 1.00 66.89 348 PRO C N 1
ATOM 8155 C CA . PRO C 1 349 ? 52.385 15.400 19.475 1.00 68.91 348 PRO C CA 1
ATOM 8156 C C . PRO C 1 349 ? 53.894 15.583 19.724 1.00 75.94 348 PRO C C 1
ATOM 8157 O O . PRO C 1 349 ? 54.397 16.700 19.572 1.00 77.88 348 PRO C O 1
ATOM 8161 N N . GLU C 1 350 ? 54.610 14.487 20.089 1.00 72.15 349 GLU C N 1
ATOM 8162 C CA . GLU C 1 350 ? 56.058 14.443 20.359 1.00 72.41 349 GLU C CA 1
ATOM 8163 C C . GLU C 1 350 ? 56.908 14.683 19.089 1.00 78.71 349 GLU C C 1
ATOM 8164 O O . GLU C 1 350 ? 58.111 14.937 19.199 1.00 79.05 349 GLU C O 1
ATOM 8170 N N . ALA C 1 351 ? 56.280 14.601 17.892 1.00 76.32 350 ALA C N 1
ATOM 8171 C CA . ALA C 1 351 ? 56.924 14.808 16.589 1.00 77.58 350 ALA C CA 1
ATOM 8172 C C . ALA C 1 351 ? 57.086 16.305 16.222 1.00 83.74 350 ALA C C 1
ATOM 8173 O O . ALA C 1 351 ? 57.536 16.622 15.113 1.00 84.93 350 ALA C O 1
ATOM 8175 N N . ALA C 1 352 ? 56.741 17.212 17.168 1.00 80.65 351 ALA C N 1
ATOM 8176 C CA . ALA C 1 352 ? 56.802 18.673 17.034 1.00 82.57 351 ALA C CA 1
ATOM 8177 C C . ALA C 1 352 ? 58.199 19.225 16.697 1.00 88.34 351 ALA C C 1
ATOM 8178 O O . ALA C 1 352 ? 58.306 20.143 15.880 1.00 90.06 351 ALA C O 1
ATOM 8180 N N . GLU C 1 353 ? 59.260 18.654 17.308 1.00 83.84 352 GLU C N 1
ATOM 8181 C CA . GLU C 1 353 ? 60.658 19.062 17.099 1.00 84.80 352 GLU C CA 1
ATOM 8182 C C . GLU C 1 353 ? 61.202 18.715 15.701 1.00 88.50 352 GLU C C 1
ATOM 8183 O O . GLU C 1 353 ? 62.227 19.272 15.303 1.00 90.19 352 GLU C O 1
ATOM 8187 N N . PHE C 1 354 ? 60.517 17.816 14.959 1.00 82.77 353 PHE C N 1
ATOM 8188 C CA . PHE C 1 354 ? 60.925 17.364 13.625 1.00 92.01 353 PHE C CA 1
ATOM 8189 C C . PHE C 1 354 ? 60.154 18.064 12.495 1.00 128.15 353 PHE C C 1
ATOM 8190 O O . PHE C 1 354 ? 58.966 17.826 12.284 1.00 93.39 353 PHE C O 1
ATOM 8198 N N . PRO D 1 11 ? 29.947 37.235 2.880 1.00 64.61 10 PRO D N 1
ATOM 8199 C CA . PRO D 1 11 ? 30.276 36.612 1.584 1.00 65.52 10 PRO D CA 1
ATOM 8200 C C . PRO D 1 11 ? 30.927 37.627 0.641 1.00 68.34 10 PRO D C 1
ATOM 8201 O O . PRO D 1 11 ? 31.950 37.352 0.000 1.00 68.89 10 PRO D O 1
ATOM 8205 N N . SER D 1 12 ? 30.314 38.808 0.578 1.00 62.57 11 SER D N 1
ATOM 8206 C CA . SER D 1 12 ? 30.743 39.999 -0.150 1.00 61.33 11 SER D CA 1
ATOM 8207 C C . SER D 1 12 ? 31.191 41.061 0.900 1.00 64.30 11 SER D C 1
ATOM 8208 O O . SER D 1 12 ? 31.580 42.186 0.542 1.00 64.03 11 SER D O 1
ATOM 8211 N N . ALA D 1 13 ? 31.138 40.664 2.209 1.00 58.45 12 ALA D N 1
ATOM 8212 C CA . ALA D 1 13 ? 31.481 41.442 3.405 1.00 55.84 12 ALA D CA 1
ATOM 8213 C C . ALA D 1 13 ? 30.744 42.818 3.490 1.00 54.56 12 ALA D C 1
ATOM 8214 O O . ALA D 1 13 ? 31.304 43.804 3.981 1.00 52.63 12 ALA D O 1
ATOM 8216 N N . ARG D 1 14 ? 29.463 42.847 3.043 1.00 48.67 13 ARG D N 1
ATOM 8217 C CA . ARG D 1 14 ? 28.571 44.022 3.042 1.00 46.59 13 ARG D CA 1
ATOM 8218 C C . ARG D 1 14 ? 27.861 44.209 4.395 1.00 46.50 13 ARG D C 1
ATOM 8219 O O . ARG D 1 14 ? 27.630 43.219 5.101 1.00 45.97 13 ARG D O 1
ATOM 8223 N N . ILE D 1 15 ? 27.526 45.481 4.754 1.00 39.66 14 ILE D N 1
ATOM 8224 C CA . ILE D 1 15 ? 26.832 45.851 6.001 1.00 37.65 14 ILE D CA 1
ATOM 8225 C C . ILE D 1 15 ? 25.402 45.289 5.991 1.00 40.34 14 ILE D C 1
ATOM 8226 O O . ILE D 1 15 ? 24.619 45.598 5.088 1.00 39.35 14 ILE D O 1
ATOM 8231 N N . MET D 1 16 ? 25.072 44.490 7.025 1.00 36.23 15 MET D N 1
ATOM 8232 C CA . MET D 1 16 ? 23.773 43.839 7.214 1.00 36.10 15 MET D CA 1
ATOM 8233 C C . MET D 1 16 ? 22.875 44.568 8.230 1.00 39.44 15 MET D C 1
ATOM 8234 O O . MET D 1 16 ? 23.366 45.129 9.220 1.00 36.48 15 MET D O 1
ATOM 8239 N N . THR D 1 17 ? 21.546 44.549 7.966 1.00 37.68 16 THR D N 1
ATOM 8240 C CA . THR D 1 17 ? 20.499 45.152 8.804 1.00 36.91 16 THR D CA 1
ATOM 8241 C C . THR D 1 17 ? 19.591 44.066 9.389 1.00 39.96 16 THR D C 1
ATOM 8242 O O . THR D 1 17 ? 19.119 43.204 8.656 1.00 40.69 16 THR D O 1
ATOM 8246 N N . PHE D 1 18 ? 19.339 44.129 10.706 1.00 35.24 17 PHE D N 1
ATOM 8247 C CA . PHE D 1 18 ? 18.499 43.169 11.434 1.00 35.03 17 PHE D CA 1
ATOM 8248 C C . PHE D 1 18 ? 17.283 43.823 12.066 1.00 38.86 17 PHE D C 1
ATOM 8249 O O . PHE D 1 18 ? 17.363 44.950 12.547 1.00 36.64 17 PHE D O 1
ATOM 8257 N N . TYR D 1 19 ? 16.148 43.114 12.027 1.00 39.47 18 TYR D N 1
ATOM 8258 C CA . TYR D 1 19 ? 14.855 43.558 12.563 1.00 41.03 18 TYR D CA 1
ATOM 8259 C C . TYR D 1 19 ? 14.331 42.550 13.633 1.00 49.04 18 TYR D C 1
ATOM 8260 O O . TYR D 1 19 ? 13.397 41.795 13.339 1.00 51.25 18 TYR D O 1
ATOM 8269 N N . PRO D 1 20 ? 14.917 42.512 14.866 1.00 45.83 19 PRO D N 1
ATOM 8270 C CA . PRO D 1 20 ? 14.442 41.548 15.877 1.00 47.06 19 PRO D CA 1
ATOM 8271 C C . PRO D 1 20 ? 13.044 41.818 16.417 1.00 52.84 19 PRO D C 1
ATOM 8272 O O . PRO D 1 20 ? 12.588 42.966 16.432 1.00 51.84 19 PRO D O 1
ATOM 8276 N N . THR D 1 21 ? 12.388 40.742 16.897 1.00 51.37 20 THR D N 1
ATOM 8277 C CA . THR D 1 21 ? 11.084 40.794 17.556 1.00 53.73 20 THR D CA 1
ATOM 8278 C C . THR D 1 21 ? 11.361 41.155 19.011 1.00 57.91 20 THR D C 1
ATOM 8279 O O . THR D 1 21 ? 12.528 41.165 19.403 1.00 56.69 20 THR D O 1
ATOM 8282 N N . MET D 1 22 ? 10.321 41.444 19.812 1.00 56.62 21 MET D N 1
ATOM 8283 C CA . MET D 1 22 ? 10.482 41.786 21.231 1.00 57.20 21 MET D CA 1
ATOM 8284 C C . MET D 1 22 ? 11.117 40.635 22.049 1.00 60.63 21 MET D C 1
ATOM 8285 O O . MET D 1 22 ? 11.932 40.909 22.933 1.00 59.58 21 MET D O 1
ATOM 8290 N N . GLU D 1 23 ? 10.790 39.362 21.715 1.00 57.38 22 GLU D N 1
ATOM 8291 C CA . GLU D 1 23 ? 11.352 38.163 22.356 1.00 56.98 22 GLU D CA 1
ATOM 8292 C C . GLU D 1 23 ? 12.850 38.008 22.038 1.00 57.95 22 GLU D C 1
ATOM 8293 O O . GLU D 1 23 ? 13.640 37.732 22.945 1.00 57.10 22 GLU D O 1
ATOM 8295 N N . GLU D 1 24 ? 13.232 38.210 20.751 1.00 52.67 23 GLU D N 1
ATOM 8296 C CA . GLU D 1 24 ? 14.614 38.152 20.251 1.00 49.73 23 GLU D CA 1
ATOM 8297 C C . GLU D 1 24 ? 15.444 39.295 20.824 1.00 51.93 23 GLU D C 1
ATOM 8298 O O . GLU D 1 24 ? 16.641 39.123 21.053 1.00 51.06 23 GLU D O 1
ATOM 8304 N N . PHE D 1 25 ? 14.795 40.461 21.044 1.00 48.34 24 PHE D N 1
ATOM 8305 C CA . PHE D 1 25 ? 15.386 41.707 21.542 1.00 46.90 24 PHE D CA 1
ATOM 8306 C C . PHE D 1 25 ? 15.730 41.712 23.040 1.00 51.87 24 PHE D C 1
ATOM 8307 O O . PHE D 1 25 ? 16.612 42.466 23.451 1.00 50.63 24 PHE D O 1
ATOM 8315 N N . ARG D 1 26 ? 15.034 40.897 23.851 1.00 50.89 25 ARG D N 1
ATOM 8316 C CA . ARG D 1 26 ? 15.224 40.827 25.306 1.00 51.04 25 ARG D CA 1
ATOM 8317 C C . ARG D 1 26 ? 16.645 40.403 25.734 1.00 54.49 25 ARG D C 1
ATOM 8318 O O . ARG D 1 26 ? 17.208 41.013 26.651 1.00 54.25 25 ARG D O 1
ATOM 8326 N N . ASN D 1 27 ? 17.243 39.399 25.052 1.00 49.93 26 ASN D N 1
ATOM 8327 C CA . ASN D 1 27 ? 18.599 38.933 25.363 1.00 47.96 26 ASN D CA 1
ATOM 8328 C C . ASN D 1 27 ? 19.613 39.591 24.409 1.00 49.09 26 ASN D C 1
ATOM 8329 O O . ASN D 1 27 ? 19.627 39.285 23.215 1.00 48.27 26 ASN D O 1
ATOM 8334 N N . PHE D 1 28 ? 20.428 40.532 24.942 1.00 43.32 27 PHE D N 1
ATOM 8335 C CA . PHE D 1 28 ? 21.437 41.289 24.195 1.00 40.27 27 PHE D CA 1
ATOM 8336 C C . PHE D 1 28 ? 22.575 40.422 23.649 1.00 44.17 27 PHE D C 1
ATOM 8337 O O . PHE D 1 28 ? 22.810 40.444 22.438 1.00 43.82 27 PHE D O 1
ATOM 8345 N N . SER D 1 29 ? 23.302 39.711 24.544 1.00 41.20 28 SER D N 1
ATOM 8346 C CA . SER D 1 29 ? 24.453 38.862 24.219 1.00 41.33 28 SER D CA 1
ATOM 8347 C C . SER D 1 29 ? 24.105 37.714 23.266 1.00 48.21 28 SER D C 1
ATOM 8348 O O . SER D 1 29 ? 24.922 37.363 22.414 1.00 48.13 28 SER D O 1
ATOM 8351 N N . ARG D 1 30 ? 22.893 37.150 23.400 1.00 46.54 29 ARG D N 1
ATOM 8352 C CA . ARG D 1 30 ? 22.369 36.078 22.552 1.00 47.46 29 ARG D CA 1
ATOM 8353 C C . ARG D 1 30 ? 22.078 36.631 21.152 1.00 52.10 29 ARG D C 1
ATOM 8354 O O . ARG D 1 30 ? 22.257 35.905 20.166 1.00 52.05 29 ARG D O 1
ATOM 8359 N N . TYR D 1 31 ? 21.621 37.913 21.069 1.00 48.48 30 TYR D N 1
ATOM 8360 C CA . TYR D 1 31 ? 21.340 38.530 19.773 1.00 47.74 30 TYR D CA 1
ATOM 8361 C C . TYR D 1 31 ? 22.611 38.882 19.017 1.00 49.21 30 TYR D C 1
ATOM 8362 O O . TYR D 1 31 ? 22.647 38.709 17.800 1.00 49.06 30 TYR D O 1
ATOM 8371 N N . ILE D 1 32 ? 23.664 39.319 19.739 1.00 43.90 31 ILE D N 1
ATOM 8372 C CA . ILE D 1 32 ? 24.983 39.611 19.174 1.00 41.64 31 ILE D CA 1
ATOM 8373 C C . ILE D 1 32 ? 25.581 38.306 18.618 1.00 44.10 31 ILE D C 1
ATOM 8374 O O . ILE D 1 32 ? 26.106 38.304 17.502 1.00 42.67 31 ILE D O 1
ATOM 8378 N N . ALA D 1 33 ? 25.471 37.198 19.381 1.00 41.84 32 ALA D N 1
ATOM 8379 C CA . ALA D 1 33 ? 25.942 35.864 18.974 1.00 43.26 32 ALA D CA 1
ATOM 8380 C C . ALA D 1 33 ? 25.205 35.358 17.723 1.00 48.51 32 ALA D C 1
ATOM 8381 O O . ALA D 1 33 ? 25.838 34.759 16.860 1.00 49.49 32 ALA D O 1
ATOM 8383 N N . TYR D 1 34 ? 23.880 35.621 17.618 1.00 45.36 33 TYR D N 1
ATOM 8384 C CA . TYR D 1 34 ? 23.041 35.246 16.467 1.00 45.62 33 TYR D CA 1
ATOM 8385 C C . TYR D 1 34 ? 23.410 36.021 15.190 1.00 48.38 33 TYR D C 1
ATOM 8386 O O . TYR D 1 34 ? 23.362 35.436 14.111 1.00 49.74 33 TYR D O 1
ATOM 8395 N N . ILE D 1 35 ? 23.714 37.333 15.292 1.00 42.16 34 ILE D N 1
ATOM 8396 C CA . ILE D 1 35 ? 24.039 38.144 14.106 1.00 40.67 34 ILE D CA 1
ATOM 8397 C C . ILE D 1 35 ? 25.420 37.749 13.536 1.00 43.97 34 ILE D C 1
ATOM 8398 O O . ILE D 1 35 ? 25.627 37.845 12.325 1.00 43.66 34 ILE D O 1
ATOM 8403 N N . GLU D 1 36 ? 26.317 37.235 14.396 1.00 39.87 35 GLU D N 1
ATOM 8404 C CA . GLU D 1 36 ? 27.627 36.742 13.971 1.00 39.44 35 GLU D CA 1
ATOM 8405 C C . GLU D 1 36 ? 27.493 35.421 13.197 1.00 43.94 35 GLU D C 1
ATOM 8406 O O . GLU D 1 36 ? 28.212 35.216 12.216 1.00 42.69 35 GLU D O 1
ATOM 8412 N N . SER D 1 37 ? 26.503 34.580 13.575 1.00 42.18 36 SER D N 1
ATOM 8413 C CA . SER D 1 37 ? 26.217 33.297 12.900 1.00 43.30 36 SER D CA 1
ATOM 8414 C C . SER D 1 37 ? 25.671 33.526 11.481 1.00 47.36 36 SER D C 1
ATOM 8415 O O . SER D 1 37 ? 25.687 32.612 10.657 1.00 47.83 36 SER D O 1
ATOM 8418 N N . GLN D 1 38 ? 25.204 34.766 11.210 1.00 43.87 37 GLN D N 1
ATOM 8419 C CA . GLN D 1 38 ? 24.689 35.236 9.922 1.00 43.62 37 GLN D CA 1
ATOM 8420 C C . GLN D 1 38 ? 25.798 35.878 9.067 1.00 46.46 37 GLN D C 1
ATOM 8421 O O . GLN D 1 38 ? 25.549 36.210 7.917 1.00 46.37 37 GLN D O 1
ATOM 8423 N N . GLY D 1 39 ? 26.994 36.041 9.636 1.00 43.08 38 GLY D N 1
ATOM 8424 C CA . GLY D 1 39 ? 28.155 36.623 8.965 1.00 42.20 38 GLY D CA 1
ATOM 8425 C C . GLY D 1 39 ? 28.288 38.140 9.035 1.00 44.68 38 GLY D C 1
ATOM 8426 O O . GLY D 1 39 ? 29.104 38.704 8.299 1.00 44.56 38 GLY D O 1
ATOM 8427 N N . ALA D 1 40 ? 27.518 38.817 9.931 1.00 39.43 39 ALA D N 1
ATOM 8428 C CA . ALA D 1 40 ? 27.502 40.291 10.086 1.00 37.94 39 ALA D CA 1
ATOM 8429 C C . ALA D 1 40 ? 28.838 40.940 10.458 1.00 39.21 39 ALA D C 1
ATOM 8430 O O . ALA D 1 40 ? 29.111 42.072 10.024 1.00 37.42 39 ALA D O 1
ATOM 8432 N N . HIS D 1 41 ? 29.654 40.216 11.263 1.00 34.94 40 HIS D N 1
ATOM 8433 C CA . HIS D 1 41 ? 30.963 40.629 11.778 1.00 34.16 40 HIS D CA 1
ATOM 8434 C C . HIS D 1 41 ? 32.016 40.826 10.680 1.00 38.79 40 HIS D C 1
ATOM 8435 O O . HIS D 1 41 ? 33.000 41.533 10.903 1.00 39.04 40 HIS D O 1
ATOM 8442 N N . ARG D 1 42 ? 31.808 40.209 9.502 1.00 35.33 41 ARG D N 1
ATOM 8443 C CA . ARG D 1 42 ? 32.704 40.299 8.347 1.00 36.08 41 ARG D CA 1
ATOM 8444 C C . ARG D 1 42 ? 32.788 41.719 7.713 1.00 40.44 41 ARG D C 1
ATOM 8445 O O . ARG D 1 42 ? 33.803 42.035 7.093 1.00 40.23 41 ARG D O 1
ATOM 8453 N N . ALA D 1 43 ? 31.742 42.564 7.886 1.00 37.29 42 ALA D N 1
ATOM 8454 C CA . ALA D 1 43 ? 31.691 43.942 7.364 1.00 36.70 42 ALA D CA 1
ATOM 8455 C C . ALA D 1 43 ? 32.409 44.934 8.288 1.00 39.19 42 ALA D C 1
ATOM 8456 O O . ALA D 1 43 ? 32.839 45.996 7.833 1.00 38.30 42 ALA D O 1
ATOM 8458 N N . GLY D 1 44 ? 32.492 44.585 9.572 1.00 35.16 43 GLY D N 1
ATOM 8459 C CA . GLY D 1 44 ? 33.088 45.405 10.621 1.00 34.76 43 GLY D CA 1
ATOM 8460 C C . GLY D 1 44 ? 32.087 46.309 11.305 1.00 38.43 43 GLY D C 1
ATOM 8461 O O . GLY D 1 44 ? 32.397 46.932 12.320 1.00 37.99 43 GLY D O 1
ATOM 8462 N N . LEU D 1 45 ? 30.866 46.359 10.758 1.00 36.02 44 LEU D N 1
ATOM 8463 C CA . LEU D 1 45 ? 29.763 47.214 11.177 1.00 34.80 44 LEU D CA 1
ATOM 8464 C C . LEU D 1 45 ? 28.415 46.583 10.767 1.00 38.16 44 LEU D C 1
ATOM 8465 O O . LEU D 1 45 ? 28.319 45.991 9.691 1.00 36.73 44 LEU D O 1
ATOM 8470 N N . ALA D 1 46 ? 27.388 46.689 11.646 1.00 36.60 45 ALA D N 1
ATOM 8471 C CA . ALA D 1 46 ? 26.022 46.188 11.431 1.00 37.02 45 ALA D CA 1
ATOM 8472 C C . ALA D 1 46 ? 24.965 47.134 12.002 1.00 40.10 45 ALA D C 1
ATOM 8473 O O . ALA D 1 46 ? 25.243 47.810 12.982 1.00 40.65 45 ALA D O 1
ATOM 8475 N N . LYS D 1 47 ? 23.746 47.178 11.397 1.00 35.44 46 LYS D N 1
ATOM 8476 C CA . LYS D 1 47 ? 22.615 47.977 11.883 1.00 33.45 46 LYS D CA 1
ATOM 8477 C C . LYS D 1 47 ? 21.535 47.055 12.463 1.00 38.08 46 LYS D C 1
ATOM 8478 O O . LYS D 1 47 ? 21.259 45.993 11.910 1.00 37.84 46 LYS D O 1
ATOM 8484 N N . VAL D 1 48 ? 20.938 47.456 13.590 1.00 34.97 47 VAL D N 1
ATOM 8485 C CA . VAL D 1 48 ? 19.870 46.716 14.259 1.00 34.49 47 VAL D CA 1
ATOM 8486 C C . VAL D 1 48 ? 18.711 47.674 14.522 1.00 38.30 47 VAL D C 1
ATOM 8487 O O . VAL D 1 48 ? 18.834 48.607 15.317 1.00 37.23 47 VAL D O 1
ATOM 8491 N N . VAL D 1 49 ? 17.587 47.435 13.838 1.00 37.65 48 VAL D N 1
ATOM 8492 C CA . VAL D 1 49 ? 16.364 48.219 13.993 1.00 38.98 48 VAL D CA 1
ATOM 8493 C C . VAL D 1 49 ? 15.539 47.575 15.142 1.00 44.57 48 VAL D C 1
ATOM 8494 O O . VAL D 1 49 ? 15.097 46.433 14.992 1.00 43.99 48 VAL D O 1
ATOM 8498 N N . PRO D 1 50 ? 15.392 48.259 16.314 1.00 42.63 49 PRO D N 1
ATOM 8499 C CA . PRO D 1 50 ? 14.631 47.657 17.439 1.00 44.04 49 PRO D CA 1
ATOM 8500 C C . PRO D 1 50 ? 13.115 47.552 17.201 1.00 50.85 49 PRO D C 1
ATOM 8501 O O . PRO D 1 50 ? 12.611 48.258 16.319 1.00 50.60 49 PRO D O 1
ATOM 8505 N N . PRO D 1 51 ? 12.355 46.727 17.980 1.00 50.10 50 PRO D N 1
ATOM 8506 C CA . PRO D 1 51 ? 10.892 46.658 17.772 1.00 52.18 50 PRO D CA 1
ATOM 8507 C C . PRO D 1 51 ? 10.201 48.012 17.952 1.00 56.14 50 PRO D C 1
ATOM 8508 O O . PRO D 1 51 ? 10.605 48.796 18.820 1.00 54.36 50 PRO D O 1
ATOM 8512 N N . LYS D 1 52 ? 9.176 48.282 17.106 1.00 54.42 51 LYS D N 1
ATOM 8513 C CA . LYS D 1 52 ? 8.401 49.528 17.074 1.00 55.80 51 LYS D CA 1
ATOM 8514 C C . LYS D 1 52 ? 7.805 49.948 18.426 1.00 64.42 51 LYS D C 1
ATOM 8515 O O . LYS D 1 52 ? 7.708 51.150 18.706 1.00 65.70 51 LYS D O 1
ATOM 8517 N N . GLU D 1 53 ? 7.425 48.963 19.262 1.00 61.97 52 GLU D N 1
ATOM 8518 C CA . GLU D 1 53 ? 6.860 49.185 20.595 1.00 62.81 52 GLU D CA 1
ATOM 8519 C C . GLU D 1 53 ? 7.892 49.715 21.610 1.00 64.48 52 GLU D C 1
ATOM 8520 O O . GLU D 1 53 ? 7.510 50.440 22.534 1.00 64.70 52 GLU D O 1
ATOM 8523 N N . TRP D 1 54 ? 9.185 49.350 21.433 1.00 58.11 53 TRP D N 1
ATOM 8524 C CA . TRP D 1 54 ? 10.285 49.715 22.328 1.00 56.31 53 TRP D CA 1
ATOM 8525 C C . TRP D 1 54 ? 10.692 51.189 22.254 1.00 57.63 53 TRP D C 1
ATOM 8526 O O . TRP D 1 54 ? 10.991 51.706 21.170 1.00 54.92 53 TRP D O 1
ATOM 8537 N N . LYS D 1 55 ? 10.728 51.843 23.438 1.00 54.56 54 LYS D N 1
ATOM 8538 C CA . LYS D 1 55 ? 11.119 53.242 23.652 1.00 53.46 54 LYS D CA 1
ATOM 8539 C C . LYS D 1 55 ? 12.052 53.359 24.889 1.00 56.40 54 LYS D C 1
ATOM 8540 O O . LYS D 1 55 ? 11.655 52.932 25.980 1.00 58.05 54 LYS D O 1
ATOM 8543 N N . PRO D 1 56 ? 13.292 53.906 24.756 1.00 49.42 55 PRO D N 1
ATOM 8544 C CA . PRO D 1 56 ? 14.170 54.019 25.939 1.00 48.20 55 PRO D CA 1
ATOM 8545 C C . PRO D 1 56 ? 13.822 55.176 26.896 1.00 51.08 55 PRO D C 1
ATOM 8546 O O . PRO D 1 56 ? 14.242 55.156 28.056 1.00 49.27 55 PRO D O 1
ATOM 8550 N N . ARG D 1 57 ? 13.078 56.187 26.399 1.00 48.46 56 ARG D N 1
ATOM 8551 C CA . ARG D 1 57 ? 12.677 57.394 27.127 1.00 49.77 56 ARG D CA 1
ATOM 8552 C C . ARG D 1 57 ? 11.356 57.905 26.561 1.00 56.08 56 ARG D C 1
ATOM 8553 O O . ARG D 1 57 ? 11.137 57.809 25.351 1.00 55.46 56 ARG D O 1
ATOM 8561 N N . ALA D 1 58 ? 10.483 58.460 27.436 1.00 54.82 57 ALA D N 1
ATOM 8562 C CA . ALA D 1 58 ? 9.162 58.978 27.064 1.00 56.31 57 ALA D CA 1
ATOM 8563 C C . ALA D 1 58 ? 9.203 60.272 26.231 1.00 59.65 57 ALA D C 1
ATOM 8564 O O . ALA D 1 58 ? 8.444 60.397 25.265 1.00 60.07 57 ALA D O 1
ATOM 8566 N N . SER D 1 59 ? 10.076 61.230 26.602 1.00 54.86 58 SER D N 1
ATOM 8567 C CA . SER D 1 59 ? 10.201 62.514 25.897 1.00 53.99 58 SER D CA 1
ATOM 8568 C C . SER D 1 59 ? 11.616 63.096 25.985 1.00 55.26 58 SER D C 1
ATOM 8569 O O . SER D 1 59 ? 12.283 62.915 26.999 1.00 53.43 58 SER D O 1
ATOM 8572 N N . TYR D 1 60 ? 12.060 63.811 24.930 1.00 51.54 59 TYR D N 1
ATOM 8573 C CA . TYR D 1 60 ? 13.373 64.461 24.881 1.00 49.71 59 TYR D CA 1
ATOM 8574 C C . TYR D 1 60 ? 13.248 66.000 25.004 1.00 53.78 59 TYR D C 1
ATOM 8575 O O . TYR D 1 60 ? 14.167 66.733 24.632 1.00 52.23 59 TYR D O 1
ATOM 8584 N N . ASP D 1 61 ? 12.114 66.476 25.556 1.00 52.05 60 ASP D N 1
ATOM 8585 C CA . ASP D 1 61 ? 11.789 67.898 25.706 1.00 52.94 60 ASP D CA 1
ATOM 8586 C C . ASP D 1 61 ? 12.263 68.543 27.028 1.00 57.00 60 ASP D C 1
ATOM 8587 O O . ASP D 1 61 ? 12.083 69.752 27.228 1.00 56.05 60 ASP D O 1
ATOM 8589 N N . ASP D 1 62 ? 12.883 67.738 27.908 1.00 53.82 61 ASP D N 1
ATOM 8590 C CA . ASP D 1 62 ? 13.342 68.136 29.239 1.00 54.62 61 ASP D CA 1
ATOM 8591 C C . ASP D 1 62 ? 14.884 68.099 29.414 1.00 58.59 61 ASP D C 1
ATOM 8592 O O . ASP D 1 62 ? 15.355 67.861 30.530 1.00 58.94 61 ASP D O 1
ATOM 8597 N N . ILE D 1 63 ? 15.665 68.371 28.344 1.00 54.14 62 ILE D N 1
ATOM 8598 C CA . ILE D 1 63 ? 17.123 68.287 28.432 1.00 53.11 62 ILE D CA 1
ATOM 8599 C C . ILE D 1 63 ? 17.873 69.580 28.019 1.00 57.36 62 ILE D C 1
ATOM 8600 O O . ILE D 1 63 ? 19.079 69.515 27.795 1.00 55.65 62 ILE D O 1
ATOM 8602 N N . ASP D 1 64 ? 17.198 70.749 27.984 1.00 55.76 63 ASP D N 1
ATOM 8603 C CA . ASP D 1 64 ? 17.849 72.019 27.611 1.00 55.32 63 ASP D CA 1
ATOM 8604 C C . ASP D 1 64 ? 18.895 72.512 28.617 1.00 57.86 63 ASP D C 1
ATOM 8605 O O . ASP D 1 64 ? 19.852 73.188 28.216 1.00 55.70 63 ASP D O 1
ATOM 8610 N N . ASP D 1 65 ? 18.706 72.177 29.916 1.00 54.71 64 ASP D N 1
ATOM 8611 C CA . ASP D 1 65 ? 19.602 72.591 30.999 1.00 55.14 64 ASP D CA 1
ATOM 8612 C C . ASP D 1 65 ? 20.810 71.656 31.195 1.00 57.10 64 ASP D C 1
ATOM 8613 O O . ASP D 1 65 ? 21.664 71.945 32.033 1.00 57.49 64 ASP D O 1
ATOM 8618 N N . LEU D 1 66 ? 20.891 70.565 30.400 1.00 50.92 65 LEU D N 1
ATOM 8619 C CA . LEU D 1 66 ? 21.979 69.592 30.422 1.00 49.30 65 LEU D CA 1
ATOM 8620 C C . LEU D 1 66 ? 23.271 70.273 29.939 1.00 51.45 65 LEU D C 1
ATOM 8621 O O . LEU D 1 66 ? 23.275 70.925 28.889 1.00 48.67 65 LEU D O 1
ATOM 8625 N N . VAL D 1 67 ? 24.346 70.152 30.745 1.00 48.82 66 VAL D N 1
ATOM 8626 C CA . VAL D 1 67 ? 25.643 70.779 30.505 1.00 48.98 66 VAL D CA 1
ATOM 8627 C C . VAL D 1 67 ? 26.600 69.874 29.743 1.00 50.76 66 VAL D C 1
ATOM 8628 O O . VAL D 1 67 ? 26.762 68.704 30.088 1.00 49.36 66 VAL D O 1
ATOM 8631 N N . ILE D 1 68 ? 27.239 70.445 28.700 1.00 47.35 67 ILE D N 1
ATOM 8632 C CA . ILE D 1 68 ? 28.299 69.835 27.881 1.00 45.35 67 ILE D CA 1
ATOM 8633 C C . ILE D 1 68 ? 29.594 70.521 28.413 1.00 49.25 67 ILE D C 1
ATOM 8634 O O . ILE D 1 68 ? 29.829 71.692 28.105 1.00 48.24 67 ILE D O 1
ATOM 8639 N N . PRO D 1 69 ? 30.362 69.851 29.318 1.00 47.18 68 PRO D N 1
ATOM 8640 C CA . PRO D 1 69 ? 31.523 70.511 29.948 1.00 47.68 68 PRO D CA 1
ATOM 8641 C C . PRO D 1 69 ? 32.670 70.939 29.035 1.00 51.55 68 PRO D C 1
ATOM 8642 O O . PRO D 1 69 ? 33.289 71.971 29.301 1.00 52.73 68 PRO D O 1
ATOM 8646 N N . ALA D 1 70 ? 32.973 70.160 27.991 1.00 46.86 69 ALA D N 1
ATOM 8647 C CA . ALA D 1 70 ? 34.080 70.466 27.088 1.00 46.12 69 ALA D CA 1
ATOM 8648 C C . ALA D 1 70 ? 33.729 70.303 25.586 1.00 47.91 69 ALA D C 1
ATOM 8649 O O . ALA D 1 70 ? 34.212 69.359 24.942 1.00 46.48 69 ALA D O 1
ATOM 8651 N N . PRO D 1 71 ? 32.910 71.229 24.998 1.00 43.51 70 PRO D N 1
ATOM 8652 C CA . PRO D 1 71 ? 32.609 71.123 23.554 1.00 41.44 70 PRO D CA 1
ATOM 8653 C C . PRO D 1 71 ? 33.864 71.429 22.729 1.00 43.66 70 PRO D C 1
ATOM 8654 O O . PRO D 1 71 ? 34.725 72.191 23.188 1.00 43.73 70 PRO D O 1
ATOM 8658 N N . ILE D 1 72 ? 34.004 70.783 21.553 1.00 37.31 71 ILE D N 1
ATOM 8659 C CA . ILE D 1 72 ? 35.213 70.916 20.732 1.00 36.49 71 ILE D CA 1
ATOM 8660 C C . ILE D 1 72 ? 34.958 71.508 19.349 1.00 40.96 71 ILE D C 1
ATOM 8661 O O . ILE D 1 72 ? 34.125 70.999 18.603 1.00 39.39 71 ILE D O 1
ATOM 8666 N N . GLN D 1 73 ? 35.701 72.568 18.996 1.00 40.47 72 GLN D N 1
ATOM 8667 C CA . GLN D 1 73 ? 35.629 73.148 17.652 1.00 40.37 72 GLN D CA 1
ATOM 8668 C C . GLN D 1 73 ? 36.603 72.320 16.798 1.00 42.41 72 GLN D C 1
ATOM 8669 O O . GLN D 1 73 ? 37.768 72.161 17.171 1.00 44.07 72 GLN D O 1
ATOM 8675 N N . GLN D 1 74 ? 36.103 71.739 15.698 1.00 36.11 73 GLN D N 1
ATOM 8676 C CA . GLN D 1 74 ? 36.887 70.856 14.832 1.00 35.16 73 GLN D CA 1
ATOM 8677 C C . GLN D 1 74 ? 37.533 71.566 13.637 1.00 40.25 73 GLN D C 1
ATOM 8678 O O . GLN D 1 74 ? 36.880 71.815 12.618 1.00 37.81 73 GLN D O 1
ATOM 8684 N N . LEU D 1 75 ? 38.848 71.843 13.765 1.00 38.83 74 LEU D N 1
ATOM 8685 C CA . LEU D 1 75 ? 39.662 72.474 12.728 1.00 38.93 74 LEU D CA 1
ATOM 8686 C C . LEU D 1 75 ? 40.277 71.395 11.844 1.00 41.81 74 LEU D C 1
ATOM 8687 O O . LEU D 1 75 ? 41.030 70.564 12.336 1.00 41.55 74 LEU D O 1
ATOM 8692 N N . VAL D 1 76 ? 39.948 71.399 10.542 1.00 38.22 75 VAL D N 1
ATOM 8693 C CA . VAL D 1 76 ? 40.436 70.404 9.575 1.00 36.68 75 VAL D CA 1
ATOM 8694 C C . VAL D 1 76 ? 41.417 71.046 8.572 1.00 42.47 75 VAL D C 1
ATOM 8695 O O . VAL D 1 76 ? 41.134 72.115 8.025 1.00 43.26 75 VAL D O 1
ATOM 8699 N N . THR D 1 77 ? 42.576 70.391 8.357 1.00 39.28 76 THR D N 1
ATOM 8700 C CA . THR D 1 77 ? 43.618 70.816 7.418 1.00 40.57 76 THR D CA 1
ATOM 8701 C C . THR D 1 77 ? 43.911 69.717 6.383 1.00 44.15 76 THR D C 1
ATOM 8702 O O . THR D 1 77 ? 43.924 68.544 6.736 1.00 41.98 76 THR D O 1
ATOM 8706 N N . GLY D 1 78 ? 44.149 70.110 5.134 1.00 42.69 77 GLY D N 1
ATOM 8707 C CA . GLY D 1 78 ? 44.475 69.175 4.063 1.00 42.85 77 GLY D CA 1
ATOM 8708 C C . GLY D 1 78 ? 43.882 69.460 2.695 1.00 49.47 77 GLY D C 1
ATOM 8709 O O . GLY D 1 78 ? 43.257 70.504 2.464 1.00 49.01 77 GLY D O 1
ATOM 8710 N N . GLN D 1 79 ? 44.099 68.500 1.770 1.00 47.93 78 GLN D N 1
ATOM 8711 C CA . GLN D 1 79 ? 43.644 68.510 0.377 1.00 48.34 78 GLN D CA 1
ATOM 8712 C C . GLN D 1 79 ? 43.686 67.089 -0.211 1.00 52.54 78 GLN D C 1
ATOM 8713 O O . GLN D 1 79 ? 44.160 66.158 0.452 1.00 52.34 78 GLN D O 1
ATOM 8719 N N . SER D 1 80 ? 43.181 66.937 -1.458 1.00 49.20 79 SER D N 1
ATOM 8720 C CA . SER D 1 80 ? 43.145 65.697 -2.253 1.00 48.13 79 SER D CA 1
ATOM 8721 C C . SER D 1 80 ? 42.665 64.436 -1.472 1.00 48.12 79 SER D C 1
ATOM 8722 O O . SER D 1 80 ? 43.268 63.368 -1.601 1.00 46.95 79 SER D O 1
ATOM 8725 N N . GLY D 1 81 ? 41.604 64.593 -0.674 1.00 41.22 80 GLY D N 1
ATOM 8726 C CA . GLY D 1 81 ? 40.997 63.513 0.101 1.00 38.29 80 GLY D CA 1
ATOM 8727 C C . GLY D 1 81 ? 41.757 63.022 1.318 1.00 38.93 80 GLY D C 1
ATOM 8728 O O . GLY D 1 81 ? 41.374 62.004 1.903 1.00 38.53 80 GLY D O 1
ATOM 8729 N N . LEU D 1 82 ? 42.830 63.740 1.716 1.00 33.49 81 LEU D N 1
ATOM 8730 C CA . LEU D 1 82 ? 43.669 63.435 2.886 1.00 31.66 81 LEU D CA 1
ATOM 8731 C C . LEU D 1 82 ? 43.661 64.635 3.833 1.00 33.66 81 LEU D C 1
ATOM 8732 O O . LEU D 1 82 ? 43.987 65.745 3.415 1.00 32.85 81 LEU D O 1
ATOM 8737 N N . PHE D 1 83 ? 43.207 64.431 5.083 1.00 29.14 82 PHE D N 1
ATOM 8738 C CA . PHE D 1 83 ? 43.051 65.517 6.049 1.00 29.13 82 PHE D CA 1
ATOM 8739 C C . PHE D 1 83 ? 43.423 65.157 7.488 1.00 35.42 82 PHE D C 1
ATOM 8740 O O . PHE D 1 83 ? 43.328 63.995 7.879 1.00 35.31 82 PHE D O 1
ATOM 8748 N N . THR D 1 84 ? 43.799 66.186 8.289 1.00 34.28 83 THR D N 1
ATOM 8749 C CA . THR D 1 84 ? 44.135 66.088 9.716 1.00 35.23 83 THR D CA 1
ATOM 8750 C C . THR D 1 84 ? 43.152 66.960 10.496 1.00 38.27 83 THR D C 1
ATOM 8751 O O . THR D 1 84 ? 42.963 68.129 10.157 1.00 37.67 83 THR D O 1
ATOM 8755 N N . GLN D 1 85 ? 42.505 66.375 11.520 1.00 35.00 84 GLN D N 1
ATOM 8756 C CA . GLN D 1 85 ? 41.520 67.058 12.358 1.00 33.63 84 GLN D CA 1
ATOM 8757 C C . GLN D 1 85 ? 42.083 67.391 13.736 1.00 38.21 84 GLN D C 1
ATOM 8758 O O . GLN D 1 85 ? 42.528 66.500 14.457 1.00 37.88 84 GLN D O 1
ATOM 8764 N N . TYR D 1 86 ? 42.050 68.684 14.091 1.00 36.56 85 TYR D N 1
ATOM 8765 C CA . TYR D 1 86 ? 42.494 69.233 15.380 1.00 37.76 85 TYR D CA 1
ATOM 8766 C C . TYR D 1 86 ? 41.274 69.624 16.207 1.00 42.72 85 TYR D C 1
ATOM 8767 O O . TYR D 1 86 ? 40.477 70.466 15.779 1.00 43.49 85 TYR D O 1
ATOM 8776 N N . ASN D 1 87 ? 41.103 68.977 17.370 1.00 39.25 86 ASN D N 1
ATOM 8777 C CA . ASN D 1 87 ? 39.974 69.229 18.267 1.00 38.36 86 ASN D CA 1
ATOM 8778 C C . ASN D 1 87 ? 40.360 70.227 19.352 1.00 42.77 86 ASN D C 1
ATOM 8779 O O . ASN D 1 87 ? 41.180 69.904 20.214 1.00 44.01 86 ASN D O 1
ATOM 8784 N N . ILE D 1 88 ? 39.787 71.454 19.279 1.00 38.77 87 ILE D N 1
ATOM 8785 C CA . ILE D 1 88 ? 40.037 72.585 20.196 1.00 39.99 87 ILE D CA 1
ATOM 8786 C C . ILE D 1 88 ? 38.930 72.667 21.259 1.00 44.12 87 ILE D C 1
ATOM 8787 O O . ILE D 1 88 ? 37.759 72.821 20.913 1.00 41.95 87 ILE D O 1
ATOM 8792 N N . GLN D 1 89 ? 39.309 72.625 22.543 1.00 43.24 88 GLN D N 1
ATOM 8793 C CA . GLN D 1 89 ? 38.364 72.730 23.661 1.00 42.49 88 GLN D CA 1
ATOM 8794 C C . GLN D 1 89 ? 37.839 74.149 23.810 1.00 47.02 88 GLN D C 1
ATOM 8795 O O . GLN D 1 89 ? 38.606 75.111 23.774 1.00 47.33 88 GLN D O 1
ATOM 8801 N N . LYS D 1 90 ? 36.518 74.261 23.957 1.00 43.70 89 LYS D N 1
ATOM 8802 C CA . LYS D 1 90 ? 35.790 75.512 24.149 1.00 44.35 89 LYS D CA 1
ATOM 8803 C C . LYS D 1 90 ? 35.141 75.484 25.544 1.00 48.69 89 LYS D C 1
ATOM 8804 O O . LYS D 1 90 ? 35.059 74.418 26.157 1.00 46.82 89 LYS D O 1
ATOM 8807 N N . LYS D 1 91 ? 34.694 76.648 26.049 1.00 47.85 90 LYS D N 1
ATOM 8808 C CA . LYS D 1 91 ? 34.051 76.743 27.370 1.00 49.08 90 LYS D CA 1
ATOM 8809 C C . LYS D 1 91 ? 32.717 75.981 27.426 1.00 52.80 90 LYS D C 1
ATOM 8810 O O . LYS D 1 91 ? 32.078 75.793 26.382 1.00 52.40 90 LYS D O 1
ATOM 8814 N N . ALA D 1 92 ? 32.319 75.524 28.635 1.00 48.94 91 ALA D N 1
ATOM 8815 C CA . ALA D 1 92 ? 31.079 74.774 28.869 1.00 47.90 91 ALA D CA 1
ATOM 8816 C C . ALA D 1 92 ? 29.832 75.495 28.345 1.00 52.70 91 ALA D C 1
ATOM 8817 O O . ALA D 1 92 ? 29.714 76.715 28.467 1.00 54.02 91 ALA D O 1
ATOM 8819 N N . MET D 1 93 ? 28.925 74.734 27.728 1.00 48.33 92 MET D N 1
ATOM 8820 C CA . MET D 1 93 ? 27.667 75.249 27.186 1.00 48.02 92 MET D CA 1
ATOM 8821 C C . MET D 1 93 ? 26.528 74.263 27.406 1.00 49.27 92 MET D C 1
ATOM 8822 O O . MET D 1 93 ? 26.770 73.060 27.534 1.00 47.94 92 MET D O 1
ATOM 8827 N N . THR D 1 94 ? 25.295 74.776 27.477 1.00 44.88 93 THR D N 1
ATOM 8828 C CA . THR D 1 94 ? 24.117 73.935 27.661 1.00 44.05 93 THR D CA 1
ATOM 8829 C C . THR D 1 94 ? 23.666 73.371 26.313 1.00 45.13 93 THR D C 1
ATOM 8830 O O . THR D 1 94 ? 24.134 73.825 25.260 1.00 44.81 93 THR D O 1
ATOM 8834 N N . VAL D 1 95 ? 22.725 72.432 26.380 1.00 39.87 94 VAL D N 1
ATOM 8835 C CA . VAL D 1 95 ? 22.106 71.811 25.175 1.00 37.78 94 VAL D CA 1
ATOM 8836 C C . VAL D 1 95 ? 21.396 72.924 24.406 1.00 39.54 94 VAL D C 1
ATOM 8837 O O . VAL D 1 95 ? 21.327 72.823 23.189 1.00 38.31 94 VAL D O 1
ATOM 8841 N N . ARG D 1 96 ? 20.819 73.882 25.136 1.00 37.84 95 ARG D N 1
ATOM 8842 C CA . ARG D 1 96 ? 20.076 75.051 24.587 1.00 39.15 95 ARG D CA 1
ATOM 8843 C C . ARG D 1 96 ? 21.009 75.930 23.750 1.00 42.85 95 ARG D C 1
ATOM 8844 O O . ARG D 1 96 ? 20.632 76.298 22.638 1.00 41.40 95 ARG D O 1
ATOM 8852 N N . GLU D 1 97 ? 22.201 76.204 24.275 1.00 41.30 96 GLU D N 1
ATOM 8853 C CA . GLU D 1 97 ? 23.231 77.036 23.602 1.00 40.97 96 GLU D CA 1
ATOM 8854 C C . GLU D 1 97 ? 23.737 76.328 22.346 1.00 42.58 96 GLU D C 1
ATOM 8855 O O . GLU D 1 97 ? 23.924 76.997 21.325 1.00 42.23 96 GLU D O 1
ATOM 8861 N N . PHE D 1 98 ? 23.909 75.010 22.438 1.00 37.14 97 PHE D N 1
ATOM 8862 C CA . PHE D 1 98 ? 24.415 74.174 21.348 1.00 35.16 97 PHE D CA 1
ATOM 8863 C C . PHE D 1 98 ? 23.437 74.109 20.162 1.00 39.62 97 PHE D C 1
ATOM 8864 O O . PHE D 1 98 ? 23.866 74.331 19.033 1.00 39.19 97 PHE D O 1
ATOM 8872 N N . ARG D 1 99 ? 22.160 73.762 20.397 1.00 37.44 98 ARG D N 1
ATOM 8873 C CA . ARG D 1 99 ? 21.152 73.653 19.337 1.00 37.91 98 ARG D CA 1
ATOM 8874 C C . ARG D 1 99 ? 20.919 74.992 18.582 1.00 42.14 98 ARG D C 1
ATOM 8875 O O . ARG D 1 99 ? 20.782 74.962 17.359 1.00 42.46 98 ARG D O 1
ATOM 8883 N N . LYS D 1 100 ? 20.939 76.150 19.293 1.00 38.52 99 LYS D N 1
ATOM 8884 C CA . LYS D 1 100 ? 20.795 77.482 18.705 1.00 40.26 99 LYS D CA 1
ATOM 8885 C C . LYS D 1 100 ? 21.888 77.735 17.662 1.00 47.57 99 LYS D C 1
ATOM 8886 O O . LYS D 1 100 ? 21.584 78.227 16.575 1.00 49.13 99 LYS D O 1
ATOM 8888 N N . ILE D 1 101 ? 23.152 77.375 17.988 1.00 45.02 100 ILE D N 1
ATOM 8889 C CA . ILE D 1 101 ? 24.315 77.478 17.101 1.00 45.14 100 ILE D CA 1
ATOM 8890 C C . ILE D 1 101 ? 24.170 76.466 15.937 1.00 50.62 100 ILE D C 1
ATOM 8891 O O . ILE D 1 101 ? 24.366 76.841 14.783 1.00 50.67 100 ILE D O 1
ATOM 8895 N N . ALA D 1 102 ? 23.777 75.208 16.251 1.00 47.87 101 ALA D N 1
ATOM 8896 C CA . ALA D 1 102 ? 23.560 74.104 15.299 1.00 47.29 101 ALA D CA 1
ATOM 8897 C C . ALA D 1 102 ? 22.532 74.435 14.214 1.00 53.52 101 ALA D C 1
ATOM 8898 O O . ALA D 1 102 ? 22.751 74.115 13.047 1.00 52.92 101 ALA D O 1
ATOM 8900 N N . ASN D 1 103 ? 21.430 75.085 14.602 1.00 52.87 102 ASN D N 1
ATOM 8901 C CA . ASN D 1 103 ? 20.323 75.443 13.713 1.00 54.92 102 ASN D CA 1
ATOM 8902 C C . ASN D 1 103 ? 20.428 76.861 13.122 1.00 60.10 102 ASN D C 1
ATOM 8903 O O . ASN D 1 103 ? 19.555 77.255 12.340 1.00 61.66 102 ASN D O 1
ATOM 8908 N N . SER D 1 104 ? 21.507 77.606 13.459 1.00 56.12 103 SER D N 1
ATOM 8909 C CA . SER D 1 104 ? 21.743 78.959 12.943 1.00 58.05 103 SER D CA 1
ATOM 8910 C C . SER D 1 104 ? 22.127 78.903 11.466 1.00 61.42 103 SER D C 1
ATOM 8911 O O . SER D 1 104 ? 22.623 77.871 11.008 1.00 57.75 103 SER D O 1
ATOM 8914 N N . ASP D 1 105 ? 21.903 80.011 10.727 1.00 61.41 104 ASP D N 1
ATOM 8915 C CA . ASP D 1 105 ? 22.211 80.131 9.295 1.00 62.31 104 ASP D CA 1
ATOM 8916 C C . ASP D 1 105 ? 23.659 79.779 8.961 1.00 64.71 104 ASP D C 1
ATOM 8917 O O . ASP D 1 105 ? 23.909 79.129 7.946 1.00 63.80 104 ASP D O 1
ATOM 8922 N N . LYS D 1 106 ? 24.593 80.158 9.849 1.00 60.91 105 LYS D N 1
ATOM 8923 C CA . LYS D 1 106 ? 26.024 79.887 9.733 1.00 59.40 105 LYS D CA 1
ATOM 8924 C C . LYS D 1 106 ? 26.370 78.388 9.767 1.00 61.92 105 LYS D C 1
ATOM 8925 O O . LYS D 1 106 ? 27.222 77.967 8.984 1.00 61.17 105 LYS D O 1
ATOM 8929 N N . TYR D 1 107 ? 25.721 77.591 10.655 1.00 57.43 106 TYR D N 1
ATOM 8930 C CA . TYR D 1 107 ? 26.067 76.172 10.842 1.00 54.78 106 TYR D CA 1
ATOM 8931 C C . TYR D 1 107 ? 25.003 75.124 10.446 1.00 57.77 106 TYR D C 1
ATOM 8932 O O . TYR D 1 107 ? 25.269 73.931 10.629 1.00 55.71 106 TYR D O 1
ATOM 8941 N N . CYS D 1 108 ? 23.829 75.538 9.903 1.00 55.95 107 CYS D N 1
ATOM 8942 C CA . CYS D 1 108 ? 22.751 74.613 9.516 1.00 56.01 107 CYS D CA 1
ATOM 8943 C C . CYS D 1 108 ? 23.072 73.765 8.271 1.00 57.99 107 CYS D C 1
ATOM 8944 O O . CYS D 1 108 ? 23.904 74.154 7.439 1.00 57.19 107 CYS D O 1
ATOM 8947 N N . THR D 1 109 ? 22.381 72.605 8.154 1.00 53.11 108 THR D N 1
ATOM 8948 C CA . THR D 1 109 ? 22.499 71.642 7.053 1.00 52.01 108 THR D CA 1
ATOM 8949 C C . THR D 1 109 ? 22.156 72.304 5.698 1.00 57.58 108 THR D C 1
ATOM 8950 O O . THR D 1 109 ? 21.080 72.907 5.584 1.00 59.75 108 THR D O 1
ATOM 8954 N N . PRO D 1 110 ? 23.005 72.158 4.646 1.00 52.70 109 PRO D N 1
ATOM 8955 C CA . PRO D 1 110 ? 22.640 72.731 3.335 1.00 54.88 109 PRO D CA 1
ATOM 8956 C C . PRO D 1 110 ? 21.472 71.986 2.667 1.00 61.24 109 PRO D C 1
ATOM 8957 O O . PRO D 1 110 ? 21.160 70.855 3.057 1.00 59.57 109 PRO D O 1
ATOM 8961 N N . ARG D 1 111 ? 20.805 72.639 1.689 1.00 61.65 110 ARG D N 1
ATOM 8962 C CA . ARG D 1 111 ? 19.674 72.064 0.951 1.00 64.15 110 ARG D CA 1
ATOM 8963 C C . ARG D 1 111 ? 20.181 70.979 0.000 1.00 67.30 110 ARG D C 1
ATOM 8964 O O . ARG D 1 111 ? 21.160 71.203 -0.718 1.00 66.74 110 ARG D O 1
ATOM 8966 N N . TYR D 1 112 ? 19.545 69.789 0.024 1.00 63.19 111 TYR D N 1
ATOM 8967 C CA . TYR D 1 112 ? 19.952 68.650 -0.811 1.00 61.51 111 TYR D CA 1
ATOM 8968 C C . TYR D 1 112 ? 18.802 67.729 -1.202 1.00 67.95 111 TYR D C 1
ATOM 8969 O O . TYR D 1 112 ? 17.812 67.624 -0.471 1.00 67.94 111 TYR D O 1
ATOM 8978 N N . SER D 1 113 ? 18.972 67.021 -2.334 1.00 66.75 112 SER D N 1
ATOM 8979 C CA . SER D 1 113 ? 18.002 66.065 -2.863 1.00 69.82 112 SER D CA 1
ATOM 8980 C C . SER D 1 113 ? 18.348 64.648 -2.385 1.00 73.61 112 SER D C 1
ATOM 8981 O O . SER D 1 113 ? 17.676 64.133 -1.486 1.00 74.96 112 SER D O 1
ATOM 8984 N N . GLU D 1 114 ? 19.417 64.042 -2.947 1.00 67.84 113 GLU D N 1
ATOM 8985 C CA . GLU D 1 114 ? 19.894 62.695 -2.603 1.00 65.40 113 GLU D CA 1
ATOM 8986 C C . GLU D 1 114 ? 21.070 62.754 -1.616 1.00 63.47 113 GLU D C 1
ATOM 8987 O O . GLU D 1 114 ? 21.700 63.807 -1.488 1.00 61.25 113 GLU D O 1
ATOM 8989 N N . PHE D 1 115 ? 21.365 61.626 -0.917 1.00 57.78 114 PHE D N 1
ATOM 8990 C CA . PHE D 1 115 ? 22.477 61.533 0.045 1.00 53.83 114 PHE D CA 1
ATOM 8991 C C . PHE D 1 115 ? 23.824 61.811 -0.620 1.00 55.14 114 PHE D C 1
ATOM 8992 O O . PHE D 1 115 ? 24.666 62.479 -0.018 1.00 53.10 114 PHE D O 1
ATOM 9000 N N . GLU D 1 116 ? 24.017 61.313 -1.861 1.00 52.10 115 GLU D N 1
ATOM 9001 C CA . GLU D 1 116 ? 25.229 61.501 -2.667 1.00 50.53 115 GLU D CA 1
ATOM 9002 C C . GLU D 1 116 ? 25.588 62.977 -2.822 1.00 53.76 115 GLU D C 1
ATOM 9003 O O . GLU D 1 116 ? 26.771 63.302 -2.893 1.00 52.86 115 GLU D O 1
ATOM 9009 N N . GLU D 1 117 ? 24.568 63.864 -2.856 1.00 50.72 116 GLU D N 1
ATOM 9010 C CA . GLU D 1 117 ? 24.736 65.313 -2.943 1.00 50.32 116 GLU D CA 1
ATOM 9011 C C . GLU D 1 117 ? 25.271 65.882 -1.615 1.00 50.34 116 GLU D C 1
ATOM 9012 O O . GLU D 1 117 ? 26.185 66.706 -1.651 1.00 50.41 116 GLU D O 1
ATOM 9018 N N . LEU D 1 118 ? 24.714 65.443 -0.457 1.00 43.71 117 LEU D N 1
ATOM 9019 C CA . LEU D 1 118 ? 25.158 65.900 0.871 1.00 41.14 117 LEU D CA 1
ATOM 9020 C C . LEU D 1 118 ? 26.579 65.402 1.193 1.00 41.52 117 LEU D C 1
ATOM 9021 O O . LEU D 1 118 ? 27.356 66.136 1.802 1.00 39.79 117 LEU D O 1
ATOM 9026 N N . GLU D 1 119 ? 26.906 64.168 0.759 1.00 36.96 118 GLU D N 1
ATOM 9027 C CA . GLU D 1 119 ? 28.204 63.517 0.891 1.00 35.07 118 GLU D CA 1
ATOM 9028 C C . GLU D 1 119 ? 29.272 64.299 0.085 1.00 39.98 118 GLU D C 1
ATOM 9029 O O . GLU D 1 119 ? 30.371 64.520 0.601 1.00 40.08 118 GLU D O 1
ATOM 9035 N N . ARG D 1 120 ? 28.933 64.754 -1.151 1.00 37.56 119 ARG D N 1
ATOM 9036 C CA . ARG D 1 120 ? 29.811 65.574 -2.002 1.00 37.09 119 ARG D CA 1
ATOM 9037 C C . ARG D 1 120 ? 30.087 66.927 -1.330 1.00 40.79 119 ARG D C 1
ATOM 9038 O O . ARG D 1 120 ? 31.227 67.410 -1.350 1.00 39.15 119 ARG D O 1
ATOM 9045 N N . LYS D 1 121 ? 29.028 67.526 -0.733 1.00 38.16 120 LYS D N 1
ATOM 9046 C CA . LYS D 1 121 ? 29.060 68.797 -0.005 1.00 37.96 120 LYS D CA 1
ATOM 9047 C C . LYS D 1 121 ? 29.958 68.723 1.230 1.00 40.49 120 LYS D C 1
ATOM 9048 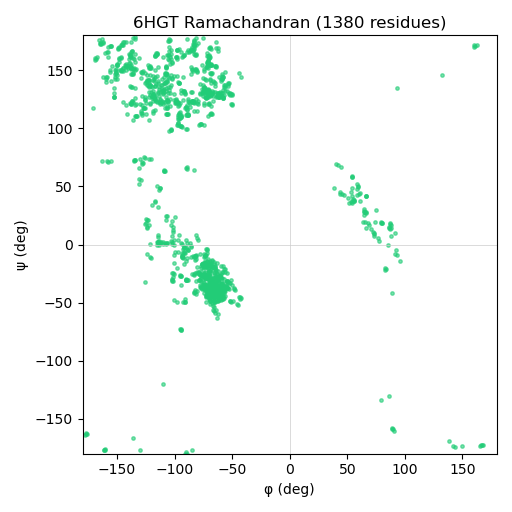O O . LYS D 1 121 ? 30.649 69.694 1.528 1.00 41.31 120 LYS D O 1
ATOM 9052 N N . TYR D 1 122 ? 29.960 67.560 1.923 1.00 36.02 121 TYR D N 1
ATOM 9053 C CA . TYR D 1 122 ? 30.761 67.267 3.115 1.00 34.27 121 TYR D CA 1
ATOM 9054 C C . TYR D 1 122 ? 32.260 67.280 2.826 1.00 38.81 121 TYR D C 1
ATOM 9055 O O . TYR D 1 122 ? 33.005 68.023 3.465 1.00 38.45 121 TYR D O 1
ATOM 9064 N N . TRP D 1 123 ? 32.694 66.456 1.870 1.00 36.57 122 TRP D N 1
ATOM 9065 C CA . TRP D 1 123 ? 34.094 66.328 1.463 1.00 37.11 122 TRP D CA 1
ATOM 9066 C C . TRP D 1 123 ? 34.665 67.571 0.757 1.00 41.91 122 TRP D C 1
ATOM 9067 O O . TRP D 1 123 ? 35.889 67.720 0.693 1.00 43.11 122 TRP D O 1
ATOM 9078 N N . LYS D 1 124 ? 33.793 68.459 0.242 1.00 37.94 123 LYS D N 1
ATOM 9079 C CA . LYS D 1 124 ? 34.196 69.703 -0.425 1.00 38.72 123 LYS D CA 1
ATOM 9080 C C . LYS D 1 124 ? 34.341 70.853 0.584 1.00 42.04 123 LYS D C 1
ATOM 9081 O O . LYS D 1 124 ? 35.164 71.743 0.365 1.00 43.10 123 LYS D O 1
ATOM 9084 N N . ASN D 1 125 ? 33.546 70.833 1.686 1.00 36.60 124 ASN D N 1
ATOM 9085 C CA . ASN D 1 125 ? 33.493 71.925 2.657 1.00 36.01 124 ASN D CA 1
ATOM 9086 C C . ASN D 1 125 ? 34.008 71.630 4.081 1.00 35.73 124 ASN D C 1
ATOM 9087 O O . ASN D 1 125 ? 33.968 72.540 4.909 1.00 34.85 124 ASN D O 1
ATOM 9092 N N . LEU D 1 126 ? 34.521 70.415 4.368 1.00 38.28 125 LEU D N 1
ATOM 9093 C CA . LEU D 1 126 ? 35.007 70.015 5.705 1.00 36.86 125 LEU D CA 1
ATOM 9094 C C . LEU D 1 126 ? 36.177 70.877 6.283 1.00 38.97 125 LEU D C 1
ATOM 9095 O O . LEU D 1 126 ? 36.382 70.843 7.510 1.00 37.54 125 LEU D O 1
ATOM 9100 N N . THR D 1 127 ? 36.920 71.640 5.428 1.00 35.37 126 THR D N 1
ATOM 9101 C CA . THR D 1 127 ? 38.015 72.518 5.906 1.00 34.78 126 THR D CA 1
ATOM 9102 C C . THR D 1 127 ? 37.546 73.970 6.190 1.00 38.31 126 THR D C 1
ATOM 9103 O O . THR D 1 127 ? 38.295 74.746 6.792 1.00 37.86 126 THR D O 1
ATOM 9107 N N . PHE D 1 128 ? 36.309 74.321 5.775 1.00 34.01 127 PHE D N 1
ATOM 9108 C CA . PHE D 1 128 ? 35.706 75.648 5.985 1.00 34.50 127 PHE D CA 1
ATOM 9109 C C . PHE D 1 128 ? 34.662 75.600 7.105 1.00 40.75 127 PHE D C 1
ATOM 9110 O O . PHE D 1 128 ? 34.107 74.535 7.379 1.00 39.28 127 PHE D O 1
ATOM 9118 N N A ASN D 1 129 ? 34.400 76.763 7.730 0.49 39.53 128 ASN D N 1
ATOM 9119 N N B ASN D 1 129 ? 34.387 76.757 7.732 0.51 38.98 128 ASN D N 1
ATOM 9120 C CA A ASN D 1 129 ? 33.481 76.986 8.852 0.49 39.97 128 ASN D CA 1
ATOM 9121 C CA B ASN D 1 129 ? 33.420 76.934 8.823 0.51 39.14 128 ASN D CA 1
ATOM 9122 C C A ASN D 1 129 ? 33.527 75.850 9.903 0.49 43.48 128 ASN D C 1
ATOM 9123 C C B ASN D 1 129 ? 33.518 75.833 9.905 0.51 43.12 128 ASN D C 1
ATOM 9124 O O A ASN D 1 129 ? 32.566 75.080 10.013 0.49 42.86 128 ASN D O 1
ATOM 9125 O O B ASN D 1 129 ? 32.572 75.050 10.038 0.51 42.49 128 ASN D O 1
ATOM 9134 N N . PRO D 1 130 ? 34.650 75.721 10.659 1.00 39.98 129 PRO D N 1
ATOM 9135 C CA . PRO D 1 130 ? 34.757 74.640 11.669 1.00 38.87 129 PRO D CA 1
ATOM 9136 C C . PRO D 1 130 ? 33.582 74.531 12.658 1.00 44.31 129 PRO D C 1
ATOM 9137 O O . PRO D 1 130 ? 33.256 75.496 13.358 1.00 45.22 129 PRO D O 1
ATOM 9141 N N . PRO D 1 131 ? 32.880 73.380 12.675 1.00 40.42 130 PRO D N 1
ATOM 9142 C CA . PRO D 1 131 ? 31.727 73.254 13.580 1.00 40.10 130 PRO D CA 1
ATOM 9143 C C . PRO D 1 131 ? 32.125 72.854 15.004 1.00 42.12 130 PRO D C 1
ATOM 9144 O O . PRO D 1 131 ? 33.298 72.605 15.269 1.00 43.38 130 PRO D O 1
ATOM 9148 N N . ILE D 1 132 ? 31.144 72.806 15.917 1.00 36.00 131 ILE D N 1
ATOM 9149 C CA . ILE D 1 132 ? 31.312 72.461 17.341 1.00 33.38 131 ILE D CA 1
ATOM 9150 C C . ILE D 1 132 ? 30.665 71.097 17.583 1.00 36.62 131 ILE D C 1
ATOM 9151 O O . ILE D 1 132 ? 29.514 70.868 17.189 1.00 35.37 131 ILE D O 1
ATOM 9156 N N . TYR D 1 133 ? 31.409 70.192 18.213 1.00 33.82 132 TYR D N 1
ATOM 9157 C CA . TYR D 1 133 ? 30.920 68.862 18.540 1.00 33.11 132 TYR D CA 1
ATOM 9158 C C . TYR D 1 133 ? 30.867 68.739 20.064 1.00 36.78 132 TYR D C 1
ATOM 9159 O O . TYR D 1 133 ? 31.880 68.937 20.737 1.00 37.33 132 TYR D O 1
ATOM 9168 N N . GLY D 1 134 ? 29.687 68.434 20.588 1.00 32.66 133 GLY D N 1
ATOM 9169 C CA . GLY D 1 134 ? 29.469 68.201 22.015 1.00 33.14 133 GLY D CA 1
ATOM 9170 C C . GLY D 1 134 ? 29.685 66.733 22.335 1.00 38.49 133 GLY D C 1
ATOM 9171 O O . GLY D 1 134 ? 28.740 66.024 22.691 1.00 37.67 133 GLY D O 1
ATOM 9172 N N . ALA D 1 135 ? 30.945 66.263 22.164 1.00 36.09 134 ALA D N 1
ATOM 9173 C CA . ALA D 1 135 ? 31.371 64.868 22.331 1.00 35.36 134 ALA D CA 1
ATOM 9174 C C . ALA D 1 135 ? 31.861 64.517 23.731 1.00 39.53 134 ALA D C 1
ATOM 9175 O O . ALA D 1 135 ? 32.218 65.415 24.501 1.00 39.86 134 ALA D O 1
ATOM 9177 N N . ASP D 1 136 ? 31.916 63.185 24.030 1.00 35.84 135 ASP D N 1
ATOM 9178 C CA . ASP D 1 136 ? 32.420 62.565 25.273 1.00 35.14 135 ASP D CA 1
ATOM 9179 C C . ASP D 1 136 ? 31.762 63.084 26.568 1.00 38.87 135 ASP D C 1
ATOM 9180 O O . ASP D 1 136 ? 32.434 63.229 27.591 1.00 37.78 135 ASP D O 1
ATOM 9185 N N . VAL D 1 137 ? 30.451 63.332 26.531 1.00 37.00 136 VAL D N 1
ATOM 9186 C CA . VAL D 1 137 ? 29.721 63.808 27.709 1.00 38.38 136 VAL D CA 1
ATOM 9187 C C . VAL D 1 137 ? 29.331 62.600 28.550 1.00 42.06 136 VAL D C 1
ATOM 9188 O O . VAL D 1 137 ? 28.692 61.687 28.032 1.00 40.73 136 VAL D O 1
ATOM 9190 N N . ASN D 1 138 ? 29.738 62.559 29.828 1.00 39.89 137 ASN D N 1
ATOM 9191 C CA . ASN D 1 138 ? 29.373 61.438 30.711 1.00 39.34 137 ASN D CA 1
ATOM 9192 C C . ASN D 1 138 ? 27.886 61.540 31.018 1.00 43.32 137 ASN D C 1
ATOM 9193 O O . ASN D 1 138 ? 27.424 62.575 31.489 1.00 43.79 137 ASN D O 1
ATOM 9198 N N . GLY D 1 139 ? 27.136 60.500 30.674 1.00 40.04 138 GLY D N 1
ATOM 9199 C CA . GLY D 1 139 ? 25.702 60.477 30.914 1.00 40.46 138 GLY D CA 1
ATOM 9200 C C . GLY D 1 139 ? 24.916 59.487 30.088 1.00 44.50 138 GLY D C 1
ATOM 9201 O O . GLY D 1 139 ? 25.436 58.869 29.159 1.00 42.13 138 GLY D O 1
ATOM 9202 N N . THR D 1 140 ? 23.634 59.354 30.432 1.00 43.97 139 THR D N 1
ATOM 9203 C CA . THR D 1 140 ? 22.675 58.468 29.773 1.00 44.20 139 THR D CA 1
ATOM 9204 C C . THR D 1 140 ? 21.353 59.194 29.568 1.00 50.70 139 THR D C 1
ATOM 9205 O O . THR D 1 140 ? 21.026 60.101 30.341 1.00 52.50 139 THR D O 1
ATOM 9209 N N . LEU D 1 141 ? 20.604 58.816 28.520 1.00 46.88 140 LEU D N 1
ATOM 9210 C CA . LEU D 1 141 ? 19.265 59.363 28.267 1.00 46.49 140 LEU D CA 1
ATOM 9211 C C . LEU D 1 141 ? 18.204 58.267 28.463 1.00 48.38 140 LEU D C 1
ATOM 9212 O O . LEU D 1 141 ? 17.012 58.534 28.343 1.00 49.92 140 LEU D O 1
ATOM 9217 N N . TYR D 1 142 ? 18.654 57.052 28.837 1.00 42.78 141 TYR D N 1
ATOM 9218 C CA . TYR D 1 142 ? 17.843 55.866 29.125 1.00 42.23 141 TYR D CA 1
ATOM 9219 C C . TYR D 1 142 ? 17.158 56.028 30.479 1.00 49.95 141 TYR D C 1
ATOM 9220 O O . TYR D 1 142 ? 17.812 56.412 31.452 1.00 50.47 141 TYR D O 1
ATOM 9229 N N . GLU D 1 143 ? 15.858 55.694 30.562 1.00 48.32 142 GLU D N 1
ATOM 9230 C CA . GLU D 1 143 ? 15.121 55.711 31.827 1.00 50.12 142 GLU D CA 1
ATOM 9231 C C . GLU D 1 143 ? 15.566 54.486 32.648 1.00 55.48 142 GLU D C 1
ATOM 9232 O O . GLU D 1 143 ? 16.002 53.492 32.066 1.00 53.38 142 GLU D O 1
ATOM 9238 N N . LYS D 1 144 ? 15.511 54.578 33.988 1.00 55.23 143 LYS D N 1
ATOM 9239 C CA . LYS D 1 144 ? 15.960 53.529 34.918 1.00 56.19 143 LYS D CA 1
ATOM 9240 C C . LYS D 1 144 ? 15.333 52.142 34.718 1.00 61.98 143 LYS D C 1
ATOM 9241 O O . LYS D 1 144 ? 16.013 51.132 34.922 1.00 60.34 143 LYS D O 1
ATOM 9243 N N . HIS D 1 145 ? 14.041 52.101 34.339 1.00 61.48 144 HIS D N 1
ATOM 9244 C CA . HIS D 1 145 ? 13.260 50.875 34.158 1.00 62.55 144 HIS D CA 1
ATOM 9245 C C . HIS D 1 145 ? 13.560 50.086 32.861 1.00 63.03 144 HIS D C 1
ATOM 9246 O O . HIS D 1 145 ? 13.188 48.914 32.779 1.00 62.46 144 HIS D O 1
ATOM 9253 N N . VAL D 1 146 ? 14.218 50.714 31.865 1.00 57.44 145 VAL D N 1
ATOM 9254 C CA . VAL D 1 146 ? 14.551 50.083 30.584 1.00 55.52 145 VAL D CA 1
ATOM 9255 C C . VAL D 1 146 ? 15.611 48.976 30.752 1.00 58.30 145 VAL D C 1
ATOM 9256 O O . VAL D 1 146 ? 16.760 49.252 31.109 1.00 57.83 145 VAL D O 1
ATOM 9258 N N . ASP D 1 147 ? 15.197 47.719 30.525 1.00 54.70 146 ASP D N 1
ATOM 9259 C CA . ASP D 1 147 ? 16.035 46.522 30.666 1.00 54.25 146 ASP D CA 1
ATOM 9260 C C . ASP D 1 147 ? 16.689 46.049 29.363 1.00 55.52 146 ASP D C 1
ATOM 9261 O O . ASP D 1 147 ? 17.733 45.392 29.403 1.00 55.12 146 ASP D O 1
ATOM 9266 N N . GLU D 1 148 ? 16.069 46.370 28.224 1.00 49.86 147 GLU D N 1
ATOM 9267 C CA . GLU D 1 148 ? 16.476 45.928 26.893 1.00 47.85 147 GLU D CA 1
ATOM 9268 C C . GLU D 1 148 ? 17.466 46.869 26.219 1.00 48.36 147 GLU D C 1
ATOM 9269 O O . GLU D 1 148 ? 17.169 48.046 26.024 1.00 47.38 147 GLU D O 1
ATOM 9275 N N . TRP D 1 149 ? 18.660 46.336 25.886 1.00 43.86 148 TRP D N 1
ATOM 9276 C CA . TRP D 1 149 ? 19.786 46.998 25.192 1.00 41.73 148 TRP D CA 1
ATOM 9277 C C . TRP D 1 149 ? 20.242 48.370 25.830 1.00 44.71 148 TRP D C 1
ATOM 9278 O O . TRP D 1 149 ? 20.697 49.277 25.110 1.00 43.43 148 TRP D O 1
ATOM 9289 N N . ASN D 1 150 ? 20.190 48.461 27.190 1.00 40.65 149 ASN D N 1
ATOM 9290 C CA . ASN D 1 150 ? 20.583 49.635 27.989 1.00 40.25 149 ASN D CA 1
ATOM 9291 C C . ASN D 1 150 ? 22.103 49.821 27.986 1.00 44.23 149 ASN D C 1
ATOM 9292 O O . ASN D 1 150 ? 22.823 49.040 28.603 1.00 44.37 149 ASN D O 1
ATOM 9297 N N . ILE D 1 151 ? 22.572 50.886 27.320 1.00 41.39 150 ILE D N 1
ATOM 9298 C CA . ILE D 1 151 ? 23.977 51.272 27.148 1.00 41.65 150 ILE D CA 1
ATOM 9299 C C . ILE D 1 151 ? 24.756 51.509 28.477 1.00 47.47 150 ILE D C 1
ATOM 9300 O O . ILE D 1 151 ? 25.990 51.476 28.477 1.00 45.89 150 ILE D O 1
ATOM 9304 N N . GLY D 1 152 ? 24.025 51.718 29.573 1.00 45.60 151 GLY D N 1
ATOM 9305 C CA . GLY D 1 152 ? 24.573 51.925 30.908 1.00 45.55 151 GLY D CA 1
ATOM 9306 C C . GLY D 1 152 ? 24.766 50.659 31.726 1.00 49.69 151 GLY D C 1
ATOM 9307 O O . GLY D 1 152 ? 25.455 50.701 32.751 1.00 51.22 151 GLY D O 1
ATOM 9308 N N . ARG D 1 153 ? 24.166 49.523 31.287 1.00 44.56 152 ARG D N 1
ATOM 9309 C CA . ARG D 1 153 ? 24.255 48.212 31.963 1.00 44.25 152 ARG D CA 1
ATOM 9310 C C . ARG D 1 153 ? 23.964 47.009 31.009 1.00 46.79 152 ARG D C 1
ATOM 9311 O O . ARG D 1 153 ? 22.925 46.361 31.132 1.00 46.91 152 ARG D O 1
ATOM 9319 N N . LEU D 1 154 ? 24.900 46.714 30.072 1.00 42.15 153 LEU D N 1
ATOM 9320 C CA . LEU D 1 154 ? 24.765 45.649 29.063 1.00 41.83 153 LEU D CA 1
ATOM 9321 C C . LEU D 1 154 ? 24.976 44.215 29.587 1.00 47.73 153 LEU D C 1
ATOM 9322 O O . LEU D 1 154 ? 24.439 43.283 28.981 1.00 48.16 153 LEU D O 1
ATOM 9327 N N . ARG D 1 155 ? 25.777 44.047 30.672 1.00 45.91 154 ARG D N 1
ATOM 9328 C CA . ARG D 1 155 ? 26.104 42.790 31.387 1.00 47.22 154 ARG D CA 1
ATOM 9329 C C . ARG D 1 155 ? 26.945 41.762 30.557 1.00 50.85 154 ARG D C 1
ATOM 9330 O O . ARG D 1 155 ? 26.697 40.554 30.634 1.00 52.13 154 ARG D O 1
ATOM 9338 N N . THR D 1 156 ? 27.961 42.243 29.811 1.00 45.04 155 THR D N 1
ATOM 9339 C CA . THR D 1 156 ? 28.878 41.390 29.021 1.00 43.37 155 THR D CA 1
ATOM 9340 C C . THR D 1 156 ? 30.105 40.964 29.880 1.00 44.52 155 THR D C 1
ATOM 9341 O O . THR D 1 156 ? 30.207 41.361 31.048 1.00 43.27 155 THR D O 1
ATOM 9345 N N . ILE D 1 157 ? 31.041 40.180 29.297 1.00 40.14 156 ILE D N 1
ATOM 9346 C CA . ILE D 1 157 ? 32.244 39.712 30.014 1.00 39.35 156 ILE D CA 1
ATOM 9347 C C . ILE D 1 157 ? 33.275 40.848 30.264 1.00 40.80 156 ILE D C 1
ATOM 9348 O O . ILE D 1 157 ? 34.261 40.627 30.976 1.00 41.81 156 ILE D O 1
ATOM 9353 N N . LEU D 1 158 ? 32.993 42.044 29.751 1.00 35.05 157 LEU D N 1
ATOM 9354 C CA . LEU D 1 158 ? 33.859 43.236 29.954 1.00 33.68 157 LEU D CA 1
ATOM 9355 C C . LEU D 1 158 ? 33.792 43.669 31.422 1.00 38.24 157 LEU D C 1
ATOM 9356 O O . LEU D 1 158 ? 34.727 44.318 31.884 1.00 38.39 157 LEU D O 1
ATOM 9361 N N . ASP D 1 159 ? 32.729 43.260 32.125 1.00 36.06 158 ASP D N 1
ATOM 9362 C CA . ASP D 1 159 ? 32.416 43.576 33.550 1.00 37.39 158 ASP D CA 1
ATOM 9363 C C . ASP D 1 159 ? 33.439 42.993 34.538 1.00 42.02 158 ASP D C 1
ATOM 9364 O O . ASP D 1 159 ? 33.474 43.474 35.661 1.00 41.79 158 ASP D O 1
ATOM 9369 N N . LEU D 1 160 ? 34.213 41.988 34.127 1.00 39.93 159 LEU D N 1
ATOM 9370 C CA . LEU D 1 160 ? 35.221 41.287 34.957 1.00 41.14 159 LEU D CA 1
ATOM 9371 C C . LEU D 1 160 ? 36.252 42.280 35.505 1.00 46.49 159 LEU D C 1
ATOM 9372 O O . LEU D 1 160 ? 36.652 42.108 36.657 1.00 47.50 159 LEU D O 1
ATOM 9376 N N . VAL D 1 161 ? 36.670 43.276 34.723 1.00 42.64 160 VAL D N 1
ATOM 9377 C CA . VAL D 1 161 ? 37.685 44.246 35.228 1.00 42.00 160 VAL D CA 1
ATOM 9378 C C . VAL D 1 161 ? 37.110 44.985 36.440 1.00 44.24 160 VAL D C 1
ATOM 9379 O O . VAL D 1 161 ? 37.825 45.101 37.429 1.00 45.60 160 VAL D O 1
ATOM 9383 N N . GLU D 1 162 ? 35.866 45.450 36.358 1.00 38.95 161 GLU D N 1
ATOM 9384 C CA . GLU D 1 162 ? 35.196 46.158 37.482 1.00 39.36 161 GLU D CA 1
ATOM 9385 C C . GLU D 1 162 ? 34.887 45.194 38.636 1.00 43.08 161 GLU D C 1
ATOM 9386 O O . GLU D 1 162 ? 34.996 45.593 39.786 1.00 42.69 161 GLU D O 1
ATOM 9392 N N . LYS D 1 163 ? 34.499 43.965 38.314 1.00 40.22 162 LYS D N 1
ATOM 9393 C CA . LYS D 1 163 ? 34.108 42.946 39.320 1.00 41.43 162 LYS D CA 1
ATOM 9394 C C . LYS D 1 163 ? 35.269 42.604 40.260 1.00 44.52 162 LYS D C 1
ATOM 9395 O O . LYS D 1 163 ? 35.023 42.506 41.466 1.00 44.52 162 LYS D O 1
ATOM 9401 N N . GLU D 1 164 ? 36.480 42.428 39.737 1.00 40.17 163 GLU D N 1
ATOM 9402 C CA . GLU D 1 164 ? 37.616 42.058 40.620 1.00 40.69 163 GLU D CA 1
ATOM 9403 C C . GLU D 1 164 ? 38.377 43.285 41.147 1.00 43.79 163 GLU D C 1
ATOM 9404 O O . GLU D 1 164 ? 39.111 43.103 42.112 1.00 44.44 163 GLU D O 1
ATOM 9410 N N . SER D 1 165 ? 38.217 44.478 40.557 1.00 39.05 164 SER D N 1
ATOM 9411 C CA . SER D 1 165 ? 39.005 45.654 41.023 1.00 38.79 164 SER D CA 1
ATOM 9412 C C . SER D 1 165 ? 38.173 46.891 41.403 1.00 43.20 164 SER D C 1
ATOM 9413 O O . SER D 1 165 ? 38.610 47.630 42.282 1.00 42.79 164 SER D O 1
ATOM 9416 N N . GLY D 1 166 ? 37.035 47.123 40.749 1.00 40.40 165 GLY D N 1
ATOM 9417 C CA . GLY D 1 166 ? 36.200 48.314 41.003 1.00 40.08 165 GLY D CA 1
ATOM 9418 C C . GLY D 1 166 ? 36.563 49.457 40.074 1.00 43.68 165 GLY D C 1
ATOM 9419 O O . GLY D 1 166 ? 35.873 50.478 40.099 1.00 42.72 165 GLY D O 1
ATOM 9420 N N . ILE D 1 167 ? 37.607 49.270 39.267 1.00 41.29 166 ILE D N 1
ATOM 9421 C CA . ILE D 1 167 ? 38.091 50.297 38.300 1.00 40.66 166 ILE D CA 1
ATOM 9422 C C . ILE D 1 167 ? 37.157 50.351 37.087 1.00 44.10 166 ILE D C 1
ATOM 9423 O O . ILE D 1 167 ? 36.839 49.299 36.547 1.00 43.54 166 ILE D O 1
ATOM 9428 N N . THR D 1 168 ? 36.775 51.552 36.664 1.00 42.12 167 THR D N 1
ATOM 9429 C CA . THR D 1 168 ? 35.956 51.725 35.437 1.00 41.96 167 THR D CA 1
ATOM 9430 C C . THR D 1 168 ? 36.640 52.765 34.552 1.00 44.90 167 THR D C 1
ATOM 9431 O O . THR D 1 168 ? 37.224 53.707 35.101 1.00 44.04 167 THR D O 1
ATOM 9435 N N . ILE D 1 169 ? 36.590 52.571 33.237 1.00 40.67 168 ILE D N 1
ATOM 9436 C CA . ILE D 1 169 ? 37.155 53.585 32.301 1.00 39.78 168 ILE D CA 1
ATOM 9437 C C . ILE D 1 169 ? 35.974 54.317 31.650 1.00 42.77 168 ILE D C 1
ATOM 9438 O O . ILE D 1 169 ? 35.040 53.646 31.187 1.00 40.25 168 ILE D O 1
ATOM 9442 N N . GLU D 1 170 ? 36.012 55.649 31.662 1.00 40.27 169 GLU D N 1
ATOM 9443 C CA . GLU D 1 170 ? 34.939 56.462 31.080 1.00 40.19 169 GLU D CA 1
ATOM 9444 C C . GLU D 1 170 ? 34.824 56.227 29.583 1.00 43.22 169 GLU D C 1
ATOM 9445 O O . GLU D 1 170 ? 35.847 56.222 28.891 1.00 43.01 169 GLU D O 1
ATOM 9451 N N . GLY D 1 171 ? 33.599 55.963 29.117 1.00 38.23 170 GLY D N 1
ATOM 9452 C CA . GLY D 1 171 ? 33.320 55.697 27.707 1.00 36.85 170 GLY D CA 1
ATOM 9453 C C . GLY D 1 171 ? 33.447 54.238 27.318 1.00 38.97 170 GLY D C 1
ATOM 9454 O O . GLY D 1 171 ? 32.698 53.753 26.476 1.00 38.89 170 GLY D O 1
ATOM 9455 N N . VAL D 1 172 ? 34.486 53.589 27.844 1.00 35.29 171 VAL D N 1
ATOM 9456 C CA . VAL D 1 172 ? 34.731 52.128 27.671 1.00 34.18 171 VAL D CA 1
ATOM 9457 C C . VAL D 1 172 ? 33.746 51.297 28.503 1.00 37.10 171 VAL D C 1
ATOM 9458 O O . VAL D 1 172 ? 33.124 50.417 27.935 1.00 36.98 171 VAL D O 1
ATOM 9462 N N . ASN D 1 173 ? 33.574 51.586 29.792 1.00 34.28 172 ASN D N 1
ATOM 9463 C CA . ASN D 1 173 ? 32.625 50.744 30.574 1.00 35.22 172 ASN D CA 1
ATOM 9464 C C . ASN D 1 173 ? 31.556 51.573 31.289 1.00 38.60 172 ASN D C 1
ATOM 9465 O O . ASN D 1 173 ? 30.972 51.069 32.249 1.00 37.39 172 ASN D O 1
ATOM 9470 N N . THR D 1 174 ? 31.390 52.813 30.843 1.00 34.79 173 THR D N 1
ATOM 9471 C CA . THR D 1 174 ? 30.366 53.785 31.309 1.00 34.99 173 THR D CA 1
ATOM 9472 C C . THR D 1 174 ? 29.759 54.431 30.059 1.00 37.56 173 THR D C 1
ATOM 9473 O O . THR D 1 174 ? 30.403 54.390 29.003 1.00 36.78 173 THR D O 1
ATOM 9477 N N . PRO D 1 175 ? 28.543 55.002 30.065 1.00 33.18 174 PRO D N 1
ATOM 9478 C CA . PRO D 1 175 ? 28.020 55.596 28.813 1.00 32.24 174 PRO D CA 1
ATOM 9479 C C . PRO D 1 175 ? 28.423 57.057 28.524 1.00 35.56 174 PRO D C 1
ATOM 9480 O O . PRO D 1 175 ? 28.553 57.868 29.445 1.00 34.96 174 PRO D O 1
ATOM 9484 N N . TYR D 1 176 ? 28.586 57.386 27.221 1.00 31.19 175 TYR D N 1
ATOM 9485 C CA . TYR D 1 176 ? 28.912 58.717 26.694 1.00 30.15 175 TYR D CA 1
ATOM 9486 C C . TYR D 1 176 ? 27.795 59.218 25.792 1.00 34.41 175 TYR D C 1
ATOM 9487 O O . TYR D 1 176 ? 27.262 58.442 24.991 1.00 33.79 175 TYR D O 1
ATOM 9496 N N . LEU D 1 177 ? 27.504 60.528 25.853 1.00 32.36 176 LEU D N 1
ATOM 9497 C CA . LEU D 1 177 ? 26.546 61.201 24.967 1.00 32.75 176 LEU D CA 1
ATOM 9498 C C . LEU D 1 177 ? 27.324 62.061 23.965 1.00 37.57 176 LEU D C 1
ATOM 9499 O O . LEU D 1 177 ? 28.412 62.545 24.288 1.00 37.56 176 LEU D O 1
ATOM 9504 N N . TYR D 1 178 ? 26.800 62.192 22.734 1.00 33.78 177 TYR D N 1
ATOM 9505 C CA . TYR D 1 178 ? 27.425 62.955 21.650 1.00 32.67 177 TYR D CA 1
ATOM 9506 C C . TYR D 1 178 ? 26.369 63.844 20.996 1.00 35.23 177 TYR D C 1
ATOM 9507 O O . TYR D 1 178 ? 25.463 63.339 20.328 1.00 32.31 177 TYR D O 1
ATOM 9516 N N . PHE D 1 179 ? 26.486 65.166 21.198 1.00 33.19 178 PHE D N 1
ATOM 9517 C CA . PHE D 1 179 ? 25.578 66.148 20.611 1.00 33.81 178 PHE D CA 1
ATOM 9518 C C . PHE D 1 179 ? 26.247 66.674 19.348 1.00 36.68 178 PHE D C 1
ATOM 9519 O O . PHE D 1 179 ? 27.296 67.290 19.429 1.00 36.56 178 PHE D O 1
ATOM 9527 N N . GLY D 1 180 ? 25.717 66.324 18.193 1.00 33.27 179 GLY D N 1
ATOM 9528 C CA . GLY D 1 180 ? 26.302 66.722 16.922 1.00 32.35 179 GLY D CA 1
ATOM 9529 C C . GLY D 1 180 ? 25.553 67.825 16.203 1.00 35.03 179 GLY D C 1
ATOM 9530 O O . GLY D 1 180 ? 24.479 68.244 16.619 1.00 36.09 179 GLY D O 1
ATOM 9531 N N . MET D 1 181 ? 26.171 68.341 15.164 1.00 30.43 180 MET D N 1
ATOM 9532 C CA . MET D 1 181 ? 25.671 69.343 14.230 1.00 30.92 180 MET D CA 1
ATOM 9533 C C . MET D 1 181 ? 26.232 68.996 12.846 1.00 33.37 180 MET D C 1
ATOM 9534 O O . MET D 1 181 ? 26.973 68.017 12.727 1.00 33.35 180 MET D O 1
ATOM 9539 N N . TRP D 1 182 ? 25.817 69.721 11.804 1.00 30.25 181 TRP D N 1
ATOM 9540 C CA . TRP D 1 182 ? 26.250 69.497 10.423 1.00 29.61 181 TRP D CA 1
ATOM 9541 C C . TRP D 1 182 ? 27.784 69.561 10.294 1.00 34.71 181 TRP D C 1
ATOM 9542 O O . TRP D 1 182 ? 28.402 70.467 10.856 1.00 35.28 181 TRP D O 1
ATOM 9553 N N . LYS D 1 183 ? 28.381 68.551 9.610 1.00 30.30 182 LYS D N 1
ATOM 9554 C CA . LYS D 1 183 ? 29.804 68.440 9.259 1.00 29.59 182 LYS D CA 1
ATOM 9555 C C . LYS D 1 183 ? 30.735 67.990 10.417 1.00 35.53 182 LYS D C 1
ATOM 9556 O O . LYS D 1 183 ? 31.956 67.875 10.205 1.00 35.47 182 LYS D O 1
ATOM 9562 N N . THR D 1 184 ? 30.173 67.678 11.611 1.00 31.63 183 THR D N 1
ATOM 9563 C CA . THR D 1 184 ? 30.979 67.195 12.743 1.00 29.92 183 THR D CA 1
ATOM 9564 C C . THR D 1 184 ? 31.348 65.757 12.426 1.00 33.77 183 THR D C 1
ATOM 9565 O O . THR D 1 184 ? 30.483 64.987 12.008 1.00 33.90 183 THR D O 1
ATOM 9569 N N . SER D 1 185 ? 32.642 65.421 12.553 1.00 29.80 184 SER D N 1
ATOM 9570 C CA . SER D 1 185 ? 33.191 64.141 12.125 1.00 28.83 184 SER D CA 1
ATOM 9571 C C . SER D 1 185 ? 33.784 63.237 13.214 1.00 31.10 184 SER D C 1
ATOM 9572 O O . SER D 1 185 ? 34.122 63.679 14.309 1.00 28.68 184 SER D O 1
ATOM 9575 N N . PHE D 1 186 ? 33.923 61.959 12.868 1.00 28.78 185 PHE D N 1
ATOM 9576 C CA . PHE D 1 186 ? 34.653 60.948 13.624 1.00 28.89 185 PHE D CA 1
ATOM 9577 C C . PHE D 1 186 ? 35.662 60.317 12.646 1.00 33.70 185 PHE D C 1
ATOM 9578 O O . PHE D 1 186 ? 35.275 59.822 11.582 1.00 31.01 185 PHE D O 1
ATOM 9586 N N . ALA D 1 187 ? 36.967 60.482 12.953 1.00 33.38 186 ALA D N 1
ATOM 9587 C CA . ALA D 1 187 ? 38.090 60.002 12.135 1.00 33.81 186 ALA D CA 1
ATOM 9588 C C . ALA D 1 187 ? 38.201 58.468 12.114 1.00 37.59 186 ALA D C 1
ATOM 9589 O O . ALA D 1 187 ? 37.520 57.812 12.902 1.00 37.08 186 ALA D O 1
ATOM 9591 N N . TRP D 1 188 ? 39.048 57.904 11.206 1.00 34.10 187 TRP D N 1
ATOM 9592 C CA . TRP D 1 188 ? 39.288 56.457 11.059 1.00 34.25 187 TRP D CA 1
ATOM 9593 C C . TRP D 1 188 ? 39.892 55.855 12.320 1.00 35.13 187 TRP D C 1
ATOM 9594 O O . TRP D 1 188 ? 40.885 56.377 12.819 1.00 36.00 187 TRP D O 1
ATOM 9605 N N . HIS D 1 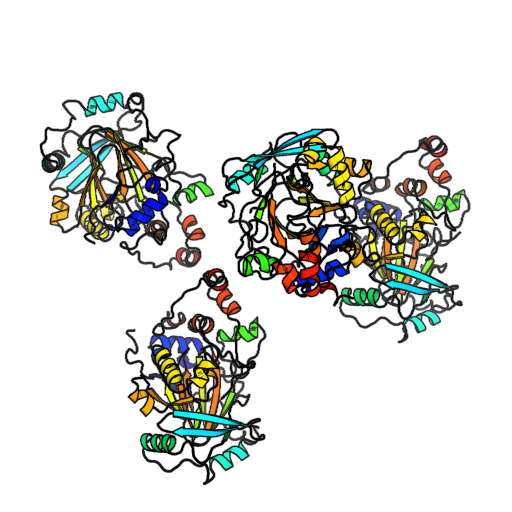189 ? 39.286 54.775 12.847 1.00 29.56 188 HIS D N 1
ATOM 9606 C CA . HIS D 1 189 ? 39.727 54.125 14.090 1.00 28.24 188 HIS D CA 1
ATOM 9607 C C . HIS D 1 189 ? 39.048 52.785 14.320 1.00 31.65 188 HIS D C 1
ATOM 9608 O O . HIS D 1 189 ? 37.980 52.532 13.775 1.00 30.73 188 HIS D O 1
ATOM 9615 N N . THR D 1 190 ? 39.674 51.940 15.151 1.00 29.84 189 THR D N 1
ATOM 9616 C CA . THR D 1 190 ? 39.127 50.708 15.713 1.00 29.15 189 THR D CA 1
ATOM 9617 C C . THR D 1 190 ? 38.793 51.090 17.186 1.00 32.98 189 THR D C 1
ATOM 9618 O O . THR D 1 190 ? 39.063 52.227 17.590 1.00 32.19 189 THR D O 1
ATOM 9622 N N . GLU D 1 191 ? 38.196 50.192 17.974 1.00 30.60 190 GLU D N 1
ATOM 9623 C CA . GLU D 1 191 ? 37.880 50.558 19.359 1.00 30.83 190 GLU D CA 1
ATOM 9624 C C . GLU D 1 191 ? 39.091 50.396 20.262 1.00 38.11 190 GLU D C 1
ATOM 9625 O O . GLU D 1 191 ? 40.067 49.757 19.847 1.00 39.12 190 GLU D O 1
ATOM 9631 N N . ASP D 1 192 ? 39.061 51.011 21.472 1.00 36.00 191 ASP D N 1
ATOM 9632 C CA . ASP D 1 192 ? 40.148 50.875 22.445 1.00 37.10 191 ASP D CA 1
ATOM 9633 C C . ASP D 1 192 ? 40.256 49.401 22.787 1.00 39.54 191 ASP D C 1
ATOM 9634 O O . ASP D 1 192 ? 39.221 48.772 23.028 1.00 37.40 191 ASP D O 1
ATOM 9639 N N . MET D 1 193 ? 41.499 48.843 22.710 1.00 37.39 192 MET D N 1
ATOM 9640 C CA . MET D 1 193 ? 41.866 47.423 22.942 1.00 37.02 192 MET D CA 1
ATOM 9641 C C . MET D 1 193 ? 41.246 46.488 21.865 1.00 40.18 192 MET D C 1
ATOM 9642 O O . MET D 1 193 ? 41.230 45.264 22.039 1.00 40.79 192 MET D O 1
ATOM 9647 N N . ASP D 1 194 ? 40.748 47.093 20.753 1.00 34.44 193 ASP D N 1
ATOM 9648 C CA . ASP D 1 194 ? 40.049 46.465 19.625 1.00 34.19 193 ASP D CA 1
ATOM 9649 C C . ASP D 1 194 ? 38.735 45.776 20.096 1.00 39.22 193 ASP D C 1
ATOM 9650 O O . ASP D 1 194 ? 38.425 44.655 19.688 1.00 40.76 193 ASP D O 1
ATOM 9655 N N . LEU D 1 195 ? 37.964 46.479 20.946 1.00 34.26 194 LEU D N 1
ATOM 9656 C CA . LEU D 1 195 ? 36.690 46.020 21.509 1.00 34.20 194 LEU D CA 1
ATOM 9657 C C . LEU D 1 195 ? 35.509 46.223 20.525 1.00 35.37 194 LEU D C 1
ATOM 9658 O O . LEU D 1 195 ? 35.709 46.762 19.436 1.00 34.61 194 LEU D O 1
ATOM 9663 N N . TYR D 1 196 ? 34.282 45.786 20.907 1.00 31.25 195 TYR D N 1
ATOM 9664 C CA . TYR D 1 196 ? 33.049 46.049 20.147 1.00 30.42 195 TYR D CA 1
ATOM 9665 C C . TYR D 1 196 ? 32.530 47.374 20.702 1.00 33.28 195 TYR D C 1
ATOM 9666 O O . TYR D 1 196 ? 32.958 47.787 21.780 1.00 31.37 195 TYR D O 1
ATOM 9675 N N . SER D 1 197 ? 31.577 48.014 20.004 1.00 31.21 196 SER D N 1
ATOM 9676 C CA . SER D 1 197 ? 30.908 49.217 20.495 1.00 31.52 196 SER D CA 1
ATOM 9677 C C . SER D 1 197 ? 29.465 49.250 20.049 1.00 35.98 196 SER D C 1
ATOM 9678 O O . SER D 1 197 ? 29.120 48.642 19.039 1.00 36.35 196 SER D O 1
ATOM 9681 N N . ILE D 1 198 ? 28.608 49.875 20.862 1.00 32.44 197 ILE D N 1
ATOM 9682 C CA . ILE D 1 198 ? 27.180 50.047 20.604 1.00 32.73 197 ILE D CA 1
ATOM 9683 C C . ILE D 1 198 ? 26.894 51.558 20.430 1.00 35.72 197 ILE D C 1
ATOM 9684 O O . ILE D 1 198 ? 27.478 52.371 21.143 1.00 35.71 197 ILE D O 1
ATOM 9689 N N . ASN D 1 199 ? 26.018 51.925 19.476 1.00 31.29 198 ASN D N 1
ATOM 9690 C CA . ASN D 1 199 ? 25.649 53.320 19.213 1.00 30.23 198 ASN D CA 1
ATOM 9691 C C . ASN D 1 199 ? 24.141 53.463 18.870 1.00 34.60 198 ASN D C 1
ATOM 9692 O O . ASN D 1 199 ? 23.688 53.032 17.797 1.00 33.03 198 ASN D O 1
ATOM 9697 N N . TYR D 1 200 ? 23.386 54.117 19.777 1.00 30.66 199 TYR D N 1
ATOM 9698 C CA . TYR D 1 200 ? 21.971 54.401 19.573 1.00 31.22 199 TYR D CA 1
ATOM 9699 C C . TYR D 1 200 ? 21.781 55.888 19.292 1.00 35.47 199 TYR D C 1
ATOM 9700 O O . TYR D 1 200 ? 22.292 56.721 20.047 1.00 33.39 199 TYR D O 1
ATOM 9709 N N . LEU D 1 201 ? 21.001 56.218 18.236 1.00 33.52 200 LEU D N 1
ATOM 9710 C CA . LEU D 1 201 ? 20.680 57.605 17.912 1.00 33.59 200 LEU D CA 1
ATOM 9711 C C . LEU D 1 201 ? 19.340 57.925 18.576 1.00 38.21 200 LEU D C 1
ATOM 9712 O O . LEU D 1 201 ? 18.318 57.356 18.207 1.00 36.94 200 LEU D O 1
ATOM 9717 N N . HIS D 1 202 ? 19.371 58.765 19.623 1.00 36.92 201 HIS D N 1
ATOM 9718 C CA . HIS D 1 202 ? 18.193 59.148 20.415 1.00 38.41 201 HIS D CA 1
ATOM 9719 C C . HIS D 1 202 ? 17.180 59.992 19.645 1.00 42.29 201 HIS D C 1
ATOM 9720 O O . HIS D 1 202 ? 15.982 59.716 19.719 1.00 44.37 201 HIS D O 1
ATOM 9727 N N . PHE D 1 203 ? 17.656 61.029 18.927 1.00 36.94 202 PHE D N 1
ATOM 9728 C CA . PHE D 1 203 ? 16.811 61.946 18.158 1.00 38.05 202 PHE D CA 1
ATOM 9729 C C . PHE D 1 203 ? 17.630 62.755 17.159 1.00 40.71 202 PHE D C 1
ATOM 9730 O O . PHE D 1 203 ? 18.864 62.734 17.216 1.00 39.51 202 PHE D O 1
ATOM 9738 N N . GLY D 1 204 ? 16.926 63.510 16.313 1.00 36.92 203 GLY D N 1
ATOM 9739 C CA . GLY D 1 204 ? 17.504 64.428 15.340 1.00 36.56 203 GLY D CA 1
ATOM 9740 C C . GLY D 1 204 ? 17.849 63.874 13.973 1.00 40.66 203 GLY D C 1
ATOM 9741 O O . GLY D 1 204 ? 17.319 62.842 13.547 1.00 40.34 203 GLY D O 1
ATOM 9742 N N . GLU D 1 205 ? 18.757 64.593 13.283 1.00 36.98 204 GLU D N 1
ATOM 9743 C CA . GLU D 1 205 ? 19.255 64.318 11.934 1.00 35.28 204 GLU D CA 1
ATOM 9744 C C . GLU D 1 205 ? 20.189 63.106 11.872 1.00 39.89 204 GLU D C 1
ATOM 9745 O O . GLU D 1 205 ? 20.835 62.811 12.881 1.00 40.23 204 GLU D O 1
ATOM 9751 N N . PRO D 1 206 ? 20.287 62.393 10.710 1.00 35.07 205 PRO D N 1
ATOM 9752 C CA . PRO D 1 206 ? 21.130 61.184 10.654 1.00 33.26 205 PRO D CA 1
ATOM 9753 C C . PRO D 1 206 ? 22.641 61.345 10.863 1.00 36.13 205 PRO D C 1
ATOM 9754 O O . PRO D 1 206 ? 23.172 62.448 10.979 1.00 34.87 205 PRO D O 1
ATOM 9758 N N . LYS D 1 207 ? 23.317 60.188 10.911 1.00 32.49 206 LYS D N 1
ATOM 9759 C CA . LYS D 1 207 ? 24.749 59.992 11.035 1.00 31.03 206 LYS D CA 1
ATOM 9760 C C . LYS D 1 207 ? 25.120 58.936 10.004 1.00 35.20 206 LYS D C 1
ATOM 9761 O O . LYS D 1 207 ? 24.591 57.816 10.038 1.00 33.81 206 LYS D O 1
ATOM 9767 N N . SER D 1 208 ? 26.010 59.308 9.070 1.00 32.81 207 SER D N 1
ATOM 9768 C CA . SER D 1 208 ? 26.569 58.421 8.051 1.00 32.06 207 SER D CA 1
ATOM 9769 C C . SER D 1 208 ? 27.876 57.812 8.552 1.00 34.54 207 SER D C 1
ATOM 9770 O O . SER D 1 208 ? 28.635 58.451 9.281 1.00 33.38 207 SER D O 1
ATOM 9773 N N . TRP D 1 209 ? 28.104 56.549 8.182 1.00 31.95 208 TRP D N 1
ATOM 9774 C CA . TRP D 1 209 ? 29.259 55.741 8.559 1.00 30.61 208 TRP D CA 1
ATOM 9775 C C . TRP D 1 209 ? 29.935 55.124 7.324 1.00 35.29 208 TRP D C 1
ATOM 9776 O O . TRP D 1 209 ? 29.253 54.785 6.351 1.00 34.26 208 TRP D O 1
ATOM 9787 N N . TYR D 1 210 ? 31.273 54.948 7.398 1.00 32.57 209 TYR D N 1
ATOM 9788 C CA . TYR D 1 210 ? 32.114 54.256 6.420 1.00 33.18 209 TYR D CA 1
ATOM 9789 C C . TYR D 1 210 ? 32.801 53.126 7.182 1.00 36.30 209 TYR D C 1
ATOM 9790 O O . TYR D 1 210 ? 33.214 53.332 8.317 1.00 34.97 209 TYR D O 1
ATOM 9799 N N . SER D 1 211 ? 32.877 51.925 6.597 1.00 33.57 210 SER D N 1
ATOM 9800 C CA . SER D 1 211 ? 33.538 50.813 7.265 1.00 33.82 210 SER D CA 1
ATOM 9801 C C . SER D 1 211 ? 34.449 50.012 6.347 1.00 37.79 210 SER D C 1
ATOM 9802 O O . SER D 1 211 ? 34.186 49.883 5.159 1.00 38.33 210 SER D O 1
ATOM 9805 N N . VAL D 1 212 ? 35.533 49.507 6.921 1.00 33.68 211 VAL D N 1
ATOM 9806 C CA . VAL D 1 212 ? 36.488 48.630 6.194 1.00 33.45 211 VAL D CA 1
ATOM 9807 C C . VAL D 1 212 ? 36.449 47.289 6.935 1.00 38.96 211 VAL D C 1
ATOM 9808 O O . VAL D 1 212 ? 36.533 47.301 8.166 1.00 39.20 211 VAL D O 1
ATOM 9812 N N . PRO D 1 213 ? 36.259 46.145 6.249 1.00 35.21 212 PRO D N 1
ATOM 9813 C CA . PRO D 1 213 ? 36.206 44.848 6.921 1.00 35.13 212 PRO D CA 1
ATOM 9814 C C . PRO D 1 213 ? 37.504 44.487 7.659 1.00 37.90 212 PRO D C 1
ATOM 9815 O O . PRO D 1 213 ? 38.558 44.734 7.143 1.00 37.29 212 PRO D O 1
ATOM 9819 N N . PRO D 1 214 ? 37.432 43.814 8.824 1.00 33.39 213 PRO D N 1
ATOM 9820 C CA . PRO D 1 214 ? 38.619 43.455 9.599 1.00 32.98 213 PRO D CA 1
ATOM 9821 C C . PRO D 1 214 ? 39.692 42.670 8.832 1.00 39.30 213 PRO D C 1
ATOM 9822 O O . PRO D 1 214 ? 40.837 42.978 9.023 1.00 39.00 213 PRO D O 1
ATOM 9826 N N . GLU D 1 215 ? 39.316 41.761 7.928 1.00 38.74 214 GLU D N 1
ATOM 9827 C CA . GLU D 1 215 ? 40.317 41.004 7.118 1.00 40.29 214 GLU D CA 1
ATOM 9828 C C . GLU D 1 215 ? 41.156 41.939 6.223 1.00 45.28 214 GLU D C 1
ATOM 9829 O O . GLU D 1 215 ? 42.271 41.556 5.893 1.00 46.32 214 GLU D O 1
ATOM 9835 N N . HIS D 1 216 ? 40.605 43.068 5.767 1.00 42.90 215 HIS D N 1
ATOM 9836 C CA . HIS D 1 216 ? 41.343 44.077 4.960 1.00 42.85 215 HIS D CA 1
ATOM 9837 C C . HIS D 1 216 ? 41.884 45.224 5.834 1.00 45.07 215 HIS D C 1
ATOM 9838 O O . HIS D 1 216 ? 42.338 46.207 5.258 1.00 44.87 215 HIS D O 1
ATOM 9845 N N . GLY D 1 217 ? 41.789 45.119 7.162 1.00 40.79 216 GLY D N 1
ATOM 9846 C CA . GLY D 1 217 ? 42.223 46.146 8.108 1.00 40.68 216 GLY D CA 1
ATOM 9847 C C . GLY D 1 217 ? 43.688 46.546 8.062 1.00 44.76 216 GLY D C 1
ATOM 9848 O O . GLY D 1 217 ? 44.021 47.718 8.308 1.00 42.99 216 GLY D O 1
ATOM 9849 N N . LYS D 1 218 ? 44.573 45.570 7.744 1.00 42.48 217 LYS D N 1
ATOM 9850 C CA . LYS D 1 218 ? 46.024 45.783 7.619 1.00 42.81 217 LYS D CA 1
ATOM 9851 C C . LYS D 1 218 ? 46.375 46.606 6.378 1.00 45.31 217 LYS D C 1
ATOM 9852 O O . LYS D 1 218 ? 47.365 47.334 6.389 1.00 44.35 217 LYS D O 1
ATOM 9858 N N . ARG D 1 219 ? 45.562 46.480 5.318 1.00 42.85 218 ARG D N 1
ATOM 9859 C CA . ARG D 1 219 ? 45.714 47.183 4.039 1.00 43.76 218 ARG D CA 1
ATOM 9860 C C . ARG D 1 219 ? 45.461 48.684 4.189 1.00 48.01 218 ARG D C 1
ATOM 9861 O O . ARG D 1 219 ? 46.133 49.473 3.512 1.00 49.78 218 ARG D O 1
ATOM 9864 N N . LEU D 1 220 ? 44.506 49.080 5.075 1.00 42.11 219 LEU D N 1
ATOM 9865 C CA . LEU D 1 220 ? 44.200 50.479 5.374 1.00 41.17 219 LEU D CA 1
ATOM 9866 C C . LEU D 1 220 ? 45.336 51.094 6.184 1.00 46.38 219 LEU D C 1
ATOM 9867 O O . LEU D 1 220 ? 45.721 52.234 5.918 1.00 46.51 219 LEU D O 1
ATOM 9872 N N . GLU D 1 221 ? 45.872 50.335 7.167 1.00 43.86 220 GLU D N 1
ATOM 9873 C CA . GLU D 1 221 ? 46.997 50.742 8.015 1.00 43.71 220 GLU D CA 1
ATOM 9874 C C . GLU D 1 221 ? 48.229 51.047 7.162 1.00 48.08 220 GLU D C 1
ATOM 9875 O O . GLU D 1 221 ? 48.866 52.079 7.378 1.00 48.12 220 GLU D O 1
ATOM 9881 N N . ARG D 1 222 ? 48.533 50.166 6.175 1.00 44.73 221 ARG D N 1
ATOM 9882 C CA . ARG D 1 222 ? 49.666 50.288 5.246 1.00 45.59 221 ARG D CA 1
ATOM 9883 C C . ARG D 1 222 ? 49.548 51.541 4.366 1.00 49.76 221 ARG D C 1
ATOM 9884 O O . ARG D 1 222 ? 50.557 52.193 4.087 1.00 51.08 221 ARG D O 1
ATOM 9892 N N . LEU D 1 223 ? 48.314 51.868 3.943 1.00 45.28 222 LEU D N 1
ATOM 9893 C CA . LEU D 1 223 ? 47.989 53.040 3.126 1.00 45.12 222 LEU D CA 1
ATOM 9894 C C . LEU D 1 223 ? 48.165 54.351 3.908 1.00 47.83 222 LEU D C 1
ATOM 9895 O O . LEU D 1 223 ? 48.781 55.273 3.375 1.00 48.08 222 LEU D O 1
ATOM 9900 N N . ALA D 1 224 ? 47.616 54.451 5.146 1.00 42.64 223 ALA D N 1
ATOM 9901 C CA . ALA D 1 224 ? 47.723 55.638 6.006 1.00 41.27 223 ALA D CA 1
ATOM 9902 C C . ALA D 1 224 ? 49.191 55.937 6.379 1.00 45.82 223 ALA D C 1
ATOM 9903 O O . ALA D 1 224 ? 49.588 57.109 6.405 1.00 45.47 223 ALA D O 1
ATOM 9905 N N . LYS D 1 225 ? 50.001 54.868 6.610 1.00 42.83 224 LYS D N 1
ATOM 9906 C CA . LYS D 1 225 ? 51.438 54.950 6.909 1.00 42.89 224 LYS D CA 1
ATOM 9907 C C . LYS D 1 225 ? 52.237 55.543 5.732 1.00 46.34 224 LYS D C 1
ATOM 9908 O O . LYS D 1 225 ? 53.237 56.223 5.957 1.00 48.51 224 LYS D O 1
ATOM 9912 N N . GLY D 1 226 ? 51.799 55.264 4.510 1.00 40.30 225 GLY D N 1
ATOM 9913 C CA . GLY D 1 226 ? 52.400 55.791 3.290 1.00 41.13 225 GLY D CA 1
ATOM 9914 C C . GLY D 1 226 ? 52.066 57.256 3.043 1.00 44.98 225 GLY D C 1
ATOM 9915 O O . GLY D 1 226 ? 52.831 57.962 2.381 1.00 44.65 225 GLY D O 1
ATOM 9916 N N . PHE D 1 227 ? 50.918 57.725 3.587 1.00 41.89 226 PHE D N 1
ATOM 9917 C CA . PHE D 1 227 ? 50.419 59.105 3.470 1.00 42.19 226 PHE D CA 1
ATOM 9918 C C . PHE D 1 227 ? 50.898 60.020 4.573 1.00 47.87 226 PHE D C 1
ATOM 9919 O O . PHE D 1 227 ? 51.023 61.229 4.357 1.00 47.84 226 PHE D O 1
ATOM 9927 N N . PHE D 1 228 ? 51.130 59.452 5.764 1.00 46.00 227 PHE D N 1
ATOM 9928 C CA . PHE D 1 228 ? 51.621 60.181 6.935 1.00 46.42 227 PHE D CA 1
ATOM 9929 C C . PHE D 1 228 ? 52.848 59.425 7.500 1.00 53.18 227 PHE D C 1
ATOM 9930 O O . PHE D 1 228 ? 52.737 58.775 8.545 1.00 52.42 227 PHE D O 1
ATOM 9938 N N . PRO D 1 229 ? 54.016 59.459 6.790 1.00 52.87 228 PRO D N 1
ATOM 9939 C CA . PRO D 1 229 ? 55.196 58.709 7.264 1.00 53.78 228 PRO D CA 1
ATOM 9940 C C . PRO D 1 229 ? 55.855 59.263 8.527 1.00 56.95 228 PRO D C 1
ATOM 9941 O O . PRO D 1 229 ? 56.492 58.500 9.257 1.00 56.10 228 PRO D O 1
ATOM 9945 N N . GLY D 1 230 ? 55.698 60.570 8.763 1.00 53.47 229 GLY D N 1
ATOM 9946 C CA . GLY D 1 230 ? 56.221 61.249 9.944 1.00 53.92 229 GLY D CA 1
ATOM 9947 C C . GLY D 1 230 ? 55.477 60.834 11.196 1.00 57.30 229 GLY D C 1
ATOM 9948 O O . GLY D 1 230 ? 56.078 60.665 12.262 1.00 57.30 229 GLY D O 1
ATOM 9949 N N . SER D 1 231 ? 54.158 60.632 11.047 1.00 53.28 230 SER D N 1
ATOM 9950 C CA . SER D 1 231 ? 53.241 60.203 12.101 1.00 52.53 230 SER D CA 1
ATOM 9951 C C . SER D 1 231 ? 53.480 58.731 12.449 1.00 57.61 230 SER D C 1
ATOM 9952 O O . SER D 1 231 ? 53.421 58.372 13.628 1.00 57.54 230 SER D O 1
ATOM 9955 N N . ALA D 1 232 ? 53.756 57.889 11.423 1.00 54.34 231 ALA D N 1
ATOM 9956 C CA . ALA D 1 232 ? 54.020 56.452 11.552 1.00 54.00 231 ALA D CA 1
ATOM 9957 C C . ALA D 1 232 ? 55.357 56.162 12.247 1.00 58.34 231 ALA D C 1
ATOM 9958 O O . ALA D 1 232 ? 55.451 55.178 12.982 1.00 57.39 231 ALA D O 1
ATOM 9960 N N . GLN D 1 233 ? 56.381 57.016 12.022 1.00 56.21 232 GLN D N 1
ATOM 9961 C CA . GLN D 1 233 ? 57.710 56.880 12.635 1.00 57.33 232 GLN D CA 1
ATOM 9962 C C . GLN D 1 233 ? 57.673 57.226 14.132 1.00 60.58 232 GLN D C 1
ATOM 9963 O O . GLN D 1 233 ? 58.376 56.588 14.914 1.00 61.33 232 GLN D O 1
ATOM 9966 N N . SER D 1 234 ? 56.850 58.219 14.522 1.00 55.53 233 SER D N 1
ATOM 9967 C CA . SER D 1 234 ? 56.698 58.678 15.907 1.00 55.22 233 SER D CA 1
ATOM 9968 C C . SER D 1 234 ? 55.838 57.735 16.768 1.00 59.02 233 SER D C 1
ATOM 9969 O O . SER D 1 234 ? 56.138 57.543 17.950 1.00 59.66 233 SER D O 1
ATOM 9972 N N . CYS D 1 235 ? 54.769 57.158 16.183 1.00 54.11 234 CYS D N 1
ATOM 9973 C CA . CYS D 1 235 ? 53.855 56.249 16.877 1.00 52.43 234 CYS D CA 1
ATOM 9974 C C . CYS D 1 235 ? 53.488 55.072 15.999 1.00 56.95 234 CYS D C 1
ATOM 9975 O O . CYS D 1 235 ? 53.175 55.267 14.827 1.00 57.08 234 CYS D O 1
ATOM 9978 N N . GLU D 1 236 ? 53.500 53.848 16.578 1.00 53.39 235 GLU D N 1
ATOM 9979 C CA . GLU D 1 236 ? 53.140 52.593 15.906 1.00 52.52 235 GLU D CA 1
ATOM 9980 C C . GLU D 1 236 ? 51.656 52.597 15.533 1.00 53.50 235 GLU D C 1
ATOM 9981 O O . GLU D 1 236 ? 51.314 52.333 14.377 1.00 53.70 235 GLU D O 1
ATOM 9983 N N . ALA D 1 237 ? 50.779 52.934 16.502 1.00 46.60 236 ALA D N 1
ATOM 9984 C CA . ALA D 1 237 ? 49.333 53.009 16.293 1.00 43.46 236 ALA D CA 1
ATOM 9985 C C . ALA D 1 237 ? 48.855 54.478 16.305 1.00 42.78 236 ALA D C 1
ATOM 9986 O O . ALA D 1 237 ? 48.076 54.875 17.172 1.00 41.49 236 ALA D O 1
ATOM 9988 N N . PHE D 1 238 ? 49.330 55.279 15.335 1.00 37.78 237 PHE D N 1
ATOM 9989 C CA . PHE D 1 238 ? 49.007 56.705 15.200 1.00 37.11 237 PHE D CA 1
ATOM 9990 C C . PHE D 1 238 ? 47.532 56.968 14.833 1.00 37.86 237 PHE D C 1
ATOM 9991 O O . PHE D 1 238 ? 47.046 58.080 15.044 1.00 38.02 237 PHE D O 1
ATOM 9999 N N . LEU D 1 239 ? 46.822 55.946 14.307 1.00 30.86 238 LEU D N 1
ATOM 10000 C CA . LEU D 1 239 ? 45.407 56.040 13.956 1.00 28.34 238 LEU D CA 1
ATOM 10001 C C . LEU D 1 239 ? 44.522 56.072 15.208 1.00 33.55 238 LEU D C 1
ATOM 10002 O O . LEU D 1 239 ? 43.384 56.548 15.148 1.00 32.74 238 LEU D O 1
ATOM 10007 N N . ARG D 1 240 ? 45.069 55.616 16.353 1.00 31.26 239 ARG D N 1
ATOM 10008 C CA . ARG D 1 240 ? 44.400 55.614 17.659 1.00 30.82 239 ARG D CA 1
ATOM 10009 C C . ARG D 1 240 ? 44.331 57.037 18.239 1.00 35.89 239 ARG D C 1
ATOM 10010 O O . ARG D 1 240 ? 43.621 57.252 19.223 1.00 34.34 239 ARG D O 1
ATOM 10018 N N . HIS D 1 241 ? 45.043 58.016 17.605 1.00 34.93 240 HIS D N 1
ATOM 10019 C CA . HIS D 1 241 ? 45.008 59.439 17.978 1.00 34.83 240 HIS D CA 1
ATOM 10020 C C . HIS D 1 241 ? 43.683 60.065 17.521 1.00 39.94 240 HIS D C 1
ATOM 10021 O O . HIS D 1 241 ? 43.304 61.116 18.034 1.00 40.36 240 HIS D O 1
ATOM 10028 N N . LYS D 1 242 ? 42.979 59.404 16.562 1.00 36.75 241 LYS D N 1
ATOM 10029 C CA . LYS D 1 242 ? 41.675 59.766 15.977 1.00 36.11 241 LYS D CA 1
ATOM 10030 C C . LYS D 1 242 ? 41.701 61.148 15.319 1.00 42.23 241 LYS D C 1
ATOM 10031 O O . LYS D 1 242 ? 40.805 61.977 15.529 1.00 42.89 241 LYS D O 1
ATOM 10037 N N . MET D 1 243 ? 42.744 61.379 14.499 1.00 38.88 242 MET D N 1
ATOM 10038 C CA . MET D 1 243 ? 42.964 62.654 13.820 1.00 38.26 242 MET D CA 1
ATOM 10039 C C . MET D 1 243 ? 43.001 62.522 12.305 1.00 41.74 242 MET D C 1
ATOM 10040 O O . MET D 1 243 ? 43.168 63.535 11.630 1.00 42.89 242 MET D O 1
ATOM 10045 N N . THR D 1 244 ? 42.829 61.293 11.762 1.00 37.12 243 THR D N 1
ATOM 10046 C CA . THR D 1 244 ? 42.968 61.005 10.332 1.00 35.60 243 THR D CA 1
ATOM 10047 C C . THR D 1 244 ? 41.634 60.817 9.587 1.00 37.91 243 THR D C 1
ATOM 10048 O O . THR D 1 244 ? 40.886 59.877 9.853 1.00 37.13 243 THR D O 1
ATOM 10052 N N . LEU D 1 245 ? 41.396 61.697 8.586 1.00 34.04 244 LEU D N 1
ATOM 10053 C CA . LEU D 1 245 ? 40.248 61.686 7.674 1.00 32.98 244 LEU D CA 1
ATOM 10054 C C . LEU D 1 245 ? 40.758 61.349 6.267 1.00 39.18 244 LEU D C 1
ATOM 10055 O O . LEU D 1 245 ? 41.675 61.997 5.758 1.00 39.27 244 LEU D O 1
ATOM 10060 N N . ILE D 1 246 ? 40.171 60.311 5.662 1.00 36.71 245 ILE D N 1
ATOM 10061 C CA . ILE D 1 246 ? 40.488 59.793 4.330 1.00 35.97 245 ILE D CA 1
ATOM 10062 C C . ILE D 1 246 ? 39.152 59.573 3.658 1.00 40.26 245 ILE D C 1
ATOM 10063 O O . ILE D 1 246 ? 38.262 58.943 4.237 1.00 39.16 245 ILE D O 1
ATOM 10067 N N . SER D 1 247 ? 38.994 60.160 2.467 1.00 37.68 246 SER D N 1
ATOM 10068 C CA . SER D 1 247 ? 37.750 60.120 1.707 1.00 37.71 246 SER D CA 1
ATOM 10069 C C . SER D 1 247 ? 37.479 58.781 0.994 1.00 42.11 246 SER D C 1
ATOM 10070 O O . SER D 1 247 ? 38.450 58.116 0.618 1.00 40.64 246 SER D O 1
ATOM 10073 N N . PRO D 1 248 ? 36.181 58.422 0.719 1.00 39.37 247 PRO D N 1
ATOM 10074 C CA . PRO D 1 248 ? 35.886 57.175 -0.009 1.00 39.47 247 PRO D CA 1
ATOM 10075 C C . PRO D 1 248 ? 36.479 57.099 -1.421 1.00 44.35 247 PRO D C 1
ATOM 10076 O O . PRO D 1 248 ? 36.734 55.991 -1.899 1.00 45.54 247 PRO D O 1
ATOM 10080 N N . LEU D 1 249 ? 36.691 58.256 -2.083 1.00 40.13 248 LEU D N 1
ATOM 10081 C CA . LEU D 1 249 ? 37.297 58.376 -3.418 1.00 40.55 248 LEU D CA 1
ATOM 10082 C C . LEU D 1 249 ? 38.790 58.004 -3.366 1.00 43.53 248 LEU D C 1
ATOM 10083 O O . LEU D 1 249 ? 39.326 57.454 -4.319 1.00 42.30 248 LEU D O 1
ATOM 10086 N N . MET D 1 250 ? 39.445 58.304 -2.246 1.00 41.82 249 MET D N 1
ATOM 10087 C CA . MET D 1 250 ? 40.851 58.000 -1.983 1.00 42.54 249 MET D CA 1
ATOM 10088 C C . MET D 1 250 ? 40.998 56.496 -1.699 1.00 45.29 249 MET D C 1
ATOM 10089 O O . MET D 1 250 ? 41.972 55.886 -2.136 1.00 45.18 249 MET D O 1
ATOM 10094 N N . LEU D 1 251 ? 39.997 55.890 -1.019 1.00 40.66 250 LEU D N 1
ATOM 10095 C CA . LEU D 1 251 ? 39.961 54.455 -0.715 1.00 39.52 250 LEU D CA 1
ATOM 10096 C C . LEU D 1 251 ? 39.783 53.618 -1.988 1.00 44.63 250 LEU D C 1
ATOM 10097 O O . LEU D 1 251 ? 40.466 52.610 -2.162 1.00 45.18 250 LEU D O 1
ATOM 10102 N N . LYS D 1 252 ? 38.880 54.057 -2.878 1.00 41.59 251 LYS D N 1
ATOM 10103 C CA . LYS D 1 252 ? 38.550 53.425 -4.157 1.00 43.26 251 LYS D CA 1
ATOM 10104 C C . LYS D 1 252 ? 39.745 53.472 -5.117 1.00 50.12 251 LYS D C 1
ATOM 10105 O O . LYS D 1 252 ? 39.954 52.521 -5.868 1.00 50.88 251 LYS D O 1
ATOM 10109 N N . LYS D 1 253 ? 40.520 54.577 -5.081 1.00 47.51 252 LYS D N 1
ATOM 10110 C CA . LYS D 1 253 ? 41.700 54.815 -5.919 1.00 48.69 252 LYS D CA 1
ATOM 10111 C C . LYS D 1 253 ? 42.843 53.841 -5.613 1.00 52.78 252 LYS D C 1
ATOM 10112 O O . LYS D 1 253 ? 43.569 53.434 -6.529 1.00 52.46 252 LYS D O 1
ATOM 10114 N N . TYR D 1 254 ? 42.995 53.467 -4.330 1.00 47.91 253 TYR D N 1
ATOM 10115 C CA . TYR D 1 254 ? 44.065 52.572 -3.898 1.00 48.72 253 TYR D CA 1
ATOM 10116 C C . TYR D 1 254 ? 43.600 51.116 -3.664 1.00 51.77 253 TYR D C 1
ATOM 10117 O O . TYR D 1 254 ? 44.372 50.291 -3.155 1.00 51.26 253 TYR D O 1
ATOM 10126 N N . GLY D 1 255 ? 42.375 50.808 -4.085 1.00 47.77 254 GLY D N 1
ATOM 10127 C CA . GLY D 1 255 ? 41.856 49.431 -4.004 1.00 48.05 254 GLY D CA 1
ATOM 10128 C C . GLY D 1 255 ? 41.487 48.972 -2.606 1.00 50.71 254 GLY D C 1
ATOM 10129 O O . GLY D 1 255 ? 41.387 47.756 -2.413 1.00 50.80 254 GLY D O 1
ATOM 10130 N N . ILE D 1 256 ? 41.269 49.891 -1.668 1.00 45.06 255 ILE D N 1
ATOM 10131 C CA . ILE D 1 256 ? 40.882 49.436 -0.304 1.00 43.84 255 ILE D CA 1
ATOM 10132 C C . ILE D 1 256 ? 39.370 49.210 -0.310 1.00 46.36 255 ILE D C 1
ATOM 10133 O O . ILE D 1 256 ? 38.653 50.123 -0.684 1.00 44.73 255 ILE D O 1
ATOM 10138 N N . PRO D 1 257 ? 38.881 47.999 0.027 1.00 43.15 256 PRO D N 1
ATOM 10139 C CA . PRO D 1 257 ? 37.453 47.695 0.025 1.00 42.29 256 PRO D CA 1
ATOM 10140 C C . PRO D 1 257 ? 36.734 48.370 1.200 1.00 42.01 256 PRO D C 1
ATOM 10141 O O . PRO D 1 257 ? 37.289 48.429 2.256 1.00 40.01 256 PRO D O 1
ATOM 10145 N N . PHE D 1 258 ? 35.522 48.865 0.968 1.00 37.60 257 PHE D N 1
ATOM 10146 C CA . PHE D 1 258 ? 34.764 49.540 2.048 1.00 35.67 257 PHE D CA 1
ATOM 10147 C C . PHE D 1 258 ? 33.276 49.572 1.706 1.00 40.52 257 PHE D C 1
ATOM 10148 O O . PHE D 1 258 ? 32.917 49.309 0.556 1.00 41.85 257 PHE D O 1
ATOM 10156 N N . ASP D 1 259 ? 32.451 49.858 2.714 1.00 35.81 258 ASP D N 1
ATOM 10157 C CA . ASP D 1 259 ? 31.003 50.004 2.557 1.00 35.19 258 ASP D CA 1
ATOM 10158 C C . ASP D 1 259 ? 30.519 51.245 3.315 1.00 37.53 258 ASP D C 1
ATOM 10159 O O . ASP D 1 259 ? 31.240 51.757 4.176 1.00 35.94 258 ASP D O 1
ATOM 10164 N N . LYS D 1 260 ? 29.325 51.759 2.950 1.00 34.92 259 LYS D N 1
ATOM 10165 C CA . LYS D 1 260 ? 28.684 52.959 3.522 1.00 33.97 259 LYS D CA 1
ATOM 10166 C C . LYS D 1 260 ? 27.309 52.610 4.110 1.00 37.58 259 LYS D C 1
ATOM 10167 O O . LYS D 1 260 ? 26.649 51.698 3.607 1.00 38.71 259 LYS D O 1
ATOM 10173 N N . VAL D 1 261 ? 26.856 53.366 5.133 1.00 32.40 260 VAL D N 1
ATOM 10174 C CA . VAL D 1 261 ? 25.546 53.184 5.774 1.00 31.84 260 VAL D CA 1
ATOM 10175 C C . VAL D 1 261 ? 25.113 54.475 6.503 1.00 36.10 260 VAL D C 1
ATOM 10176 O O . VAL D 1 261 ? 25.960 55.196 7.039 1.00 33.33 260 VAL D O 1
ATOM 10180 N N . THR D 1 262 ? 23.788 54.769 6.479 1.00 34.80 261 THR D N 1
ATOM 10181 C CA . THR D 1 262 ? 23.191 55.921 7.136 1.00 34.71 261 THR D CA 1
ATOM 10182 C C . THR D 1 262 ? 22.304 55.444 8.284 1.00 40.61 261 THR D C 1
ATOM 10183 O O . THR D 1 262 ? 21.368 54.671 8.064 1.00 41.39 261 THR D O 1
ATOM 10187 N N . GLN D 1 263 ? 22.601 55.919 9.505 1.00 37.42 262 GLN D N 1
ATOM 10188 C CA . GLN D 1 263 ? 21.878 55.581 10.736 1.00 37.16 262 GLN D CA 1
ATOM 10189 C C . GLN D 1 263 ? 20.901 56.705 11.048 1.00 43.21 262 GLN D C 1
ATOM 10190 O O . GLN D 1 263 ? 21.312 57.862 11.141 1.00 43.52 262 GLN D O 1
ATOM 10196 N N . GLU D 1 264 ? 19.617 56.364 11.205 1.00 40.57 263 GLU D N 1
ATOM 10197 C CA . GLU D 1 264 ? 18.568 57.329 11.509 1.00 41.96 263 GLU D CA 1
ATOM 10198 C C . GLU D 1 264 ? 18.131 57.239 12.970 1.00 42.66 263 GLU D C 1
ATOM 10199 O O . GLU D 1 264 ? 18.474 56.261 13.639 1.00 39.95 263 GLU D O 1
ATOM 10205 N N . ALA D 1 265 ? 17.430 58.285 13.480 1.00 39.15 264 ALA D N 1
ATOM 10206 C CA . ALA D 1 265 ? 16.950 58.340 14.865 1.00 38.70 264 ALA D CA 1
ATOM 10207 C C . ALA D 1 265 ? 16.171 57.075 15.225 1.00 44.25 264 ALA D C 1
ATOM 10208 O O . ALA D 1 265 ? 15.307 56.635 14.462 1.00 45.12 264 ALA D O 1
ATOM 10210 N N . GLY D 1 266 ? 16.561 56.463 16.337 1.00 40.77 265 GLY D N 1
ATOM 10211 C CA . GLY D 1 266 ? 15.970 55.238 16.859 1.00 40.56 265 GLY D CA 1
ATOM 10212 C C . GLY D 1 266 ? 16.564 53.957 16.313 1.00 43.09 265 GLY D C 1
ATOM 10213 O O . GLY D 1 266 ? 15.934 52.899 16.406 1.00 43.87 265 GLY D O 1
ATOM 10214 N N . GLU D 1 267 ? 17.778 54.031 15.740 1.00 37.26 266 GLU D N 1
ATOM 10215 C CA . GLU D 1 267 ? 18.450 52.834 15.223 1.00 35.48 266 GLU D CA 1
ATOM 10216 C C . GLU D 1 267 ? 19.764 52.613 15.946 1.00 35.87 266 GLU D C 1
ATOM 10217 O O . GLU D 1 267 ? 20.430 53.585 16.295 1.00 35.04 266 GLU D O 1
ATOM 10223 N N . PHE D 1 268 ? 20.136 51.336 16.174 1.00 30.72 267 PHE D N 1
ATOM 10224 C CA . PHE D 1 268 ? 21.403 50.942 16.810 1.00 28.73 267 PHE D CA 1
ATOM 10225 C C . PHE D 1 268 ? 22.412 50.578 15.733 1.00 33.74 267 PHE D C 1
ATOM 10226 O O . PHE D 1 268 ? 22.031 50.020 14.706 1.00 33.43 267 PHE D O 1
ATOM 10234 N N . MET D 1 269 ? 23.683 50.898 15.990 1.00 31.03 268 MET D N 1
ATOM 10235 C CA . MET D 1 269 ? 24.825 50.536 15.112 1.00 30.88 268 MET D CA 1
ATOM 10236 C C . MET D 1 269 ? 25.811 49.716 15.950 1.00 33.86 268 MET D C 1
ATOM 10237 O O . MET D 1 269 ? 26.126 50.154 17.052 1.00 32.43 268 MET D O 1
ATOM 10242 N N . ILE D 1 270 ? 26.265 48.566 15.449 1.00 30.67 269 ILE D N 1
ATOM 10243 C CA . ILE D 1 270 ? 27.255 47.715 16.181 1.00 30.41 269 ILE D CA 1
ATOM 10244 C C . ILE D 1 270 ? 28.573 47.682 15.394 1.00 33.91 269 ILE D C 1
ATOM 10245 O O . ILE D 1 270 ? 28.539 47.418 14.189 1.00 32.67 269 ILE D O 1
ATOM 10250 N N . THR D 1 271 ? 29.687 47.945 16.077 1.00 29.37 270 THR D N 1
ATOM 10251 C CA . THR D 1 271 ? 31.051 47.880 15.489 1.00 29.20 270 THR D CA 1
ATOM 10252 C C . THR D 1 271 ? 31.722 46.637 16.089 1.00 32.88 270 THR D C 1
ATOM 10253 O O . THR D 1 271 ? 31.529 46.383 17.277 1.00 31.95 270 THR D O 1
ATOM 10257 N N . PHE D 1 272 ? 32.457 45.888 15.274 1.00 29.67 271 PHE D N 1
ATOM 10258 C CA . PHE D 1 272 ? 33.069 44.632 15.690 1.00 30.72 271 PHE D CA 1
ATOM 10259 C C . PHE D 1 272 ? 34.582 44.768 15.895 1.00 36.26 271 PHE D C 1
ATOM 10260 O O . PHE D 1 272 ? 35.163 45.706 15.347 1.00 37.16 271 PHE D O 1
ATOM 10268 N N . PRO D 1 273 ? 35.237 43.858 16.666 1.00 33.51 272 PRO D N 1
ATOM 10269 C CA . PRO D 1 273 ? 36.699 43.950 16.849 1.00 33.95 272 PRO D CA 1
ATOM 10270 C C . PRO D 1 273 ? 37.523 44.096 15.567 1.00 39.17 272 PRO D C 1
ATOM 10271 O O . PRO D 1 273 ? 37.371 43.310 14.622 1.00 39.46 272 PRO D O 1
ATOM 10275 N N . TYR D 1 274 ? 38.419 45.118 15.561 1.00 35.87 273 TYR D N 1
ATOM 10276 C CA . TYR D 1 274 ? 39.351 45.455 14.471 1.00 36.17 273 TYR D CA 1
ATOM 10277 C C . TYR D 1 274 ? 38.609 45.935 13.195 1.00 39.59 273 TYR D C 1
ATOM 10278 O O . TYR D 1 274 ? 39.125 45.838 12.071 1.00 40.19 273 TYR D O 1
ATOM 10287 N N . GLY D 1 275 ? 37.415 46.494 13.406 1.00 33.39 274 GLY D N 1
ATOM 10288 C CA . GLY D 1 275 ? 36.586 47.059 12.351 1.00 32.15 274 GLY D CA 1
ATOM 10289 C C . GLY D 1 275 ? 36.803 48.557 12.281 1.00 33.59 274 GLY D C 1
ATOM 10290 O O . GLY D 1 275 ? 36.341 49.289 13.161 1.00 32.48 274 GLY D O 1
ATOM 10291 N N . TYR D 1 276 ? 37.557 49.013 11.270 1.00 29.20 275 TYR D N 1
ATOM 10292 C CA . TYR D 1 276 ? 37.863 50.429 11.071 1.00 28.64 275 TYR D CA 1
ATOM 10293 C C . TYR D 1 276 ? 36.654 51.164 10.557 1.00 30.76 275 TYR D C 1
ATOM 10294 O O . TYR D 1 276 ? 36.065 50.747 9.566 1.00 30.81 275 TYR D O 1
ATOM 10303 N N . HIS D 1 277 ? 36.280 52.259 11.235 1.00 27.31 276 HIS D N 1
ATOM 10304 C CA . HIS D 1 277 ? 35.135 53.081 10.866 1.00 26.48 276 HIS D CA 1
ATOM 10305 C C . HIS D 1 277 ? 35.408 54.593 11.006 1.00 30.42 276 HIS D C 1
ATOM 10306 O O . HIS D 1 277 ? 36.269 55.010 11.786 1.00 28.77 276 HIS D O 1
ATOM 10313 N N . ALA D 1 278 ? 34.693 55.392 10.190 1.00 28.83 277 ALA D N 1
ATOM 10314 C CA . ALA D 1 278 ? 34.719 56.863 10.106 1.00 29.71 277 ALA D CA 1
ATOM 10315 C C . ALA D 1 278 ? 33.321 57.382 9.683 1.00 35.23 277 ALA D C 1
ATOM 10316 O O . ALA D 1 278 ? 32.456 56.596 9.301 1.00 35.69 277 ALA D O 1
ATOM 10318 N N . GLY D 1 279 ? 33.098 58.685 9.773 1.00 32.42 278 GLY D N 1
ATOM 10319 C CA . GLY D 1 279 ? 31.815 59.258 9.379 1.00 31.71 278 GLY D CA 1
ATOM 10320 C C . GLY D 1 279 ? 31.565 60.681 9.812 1.00 31.62 278 GLY D C 1
ATOM 10321 O O . GLY D 1 279 ? 32.456 61.335 10.349 1.00 28.07 278 GLY D O 1
ATOM 10322 N N . PHE D 1 280 ? 30.321 61.148 9.585 1.00 30.04 279 PHE D N 1
ATOM 10323 C CA . PHE D 1 280 ? 29.865 62.504 9.898 1.00 30.22 279 PHE D CA 1
ATOM 10324 C C . PHE D 1 280 ? 28.377 62.570 10.270 1.00 33.34 279 PHE D C 1
ATOM 10325 O O . PHE D 1 280 ? 27.596 61.691 9.897 1.00 31.22 279 PHE D O 1
ATOM 10333 N N . ASN D 1 281 ? 27.990 63.665 10.946 1.00 30.47 280 ASN D N 1
ATOM 10334 C CA . ASN D 1 281 ? 26.612 63.973 11.338 1.00 31.11 280 ASN D CA 1
ATOM 10335 C C . ASN D 1 281 ? 25.972 64.906 10.296 1.00 36.36 280 ASN D C 1
ATOM 10336 O O . ASN D 1 281 ? 26.650 65.818 9.805 1.00 36.31 280 ASN D O 1
ATOM 10341 N N . HIS D 1 282 ? 24.674 64.656 9.946 1.00 32.36 281 HIS D N 1
ATOM 10342 C CA . HIS D 1 282 ? 23.904 65.410 8.944 1.00 33.18 281 HIS D CA 1
ATOM 10343 C C . HIS D 1 282 ? 23.408 66.757 9.473 1.00 39.16 281 HIS D C 1
ATOM 10344 O O . HIS D 1 282 ? 23.266 67.699 8.702 1.00 40.83 281 HIS D O 1
ATOM 10351 N N . GLY D 1 283 ? 23.126 66.820 10.766 1.00 35.05 282 GLY D N 1
ATOM 10352 C CA . GLY D 1 283 ? 22.649 68.014 11.455 1.00 36.06 282 GLY D CA 1
ATOM 10353 C C . GLY D 1 283 ? 22.524 67.759 12.943 1.00 39.17 282 GLY D C 1
ATOM 10354 O O . GLY D 1 283 ? 23.093 66.782 13.446 1.00 37.00 282 GLY D O 1
ATOM 10355 N N . PHE D 1 284 ? 21.774 68.629 13.657 1.00 37.13 283 PHE D N 1
ATOM 10356 C CA . PHE D 1 284 ? 21.580 68.508 15.113 1.00 36.23 283 PHE D CA 1
ATOM 10357 C C . PHE D 1 284 ? 20.962 67.159 15.521 1.00 38.87 283 PHE D C 1
ATOM 10358 O O . PHE D 1 284 ? 19.925 66.762 14.992 1.00 39.07 283 PHE D O 1
ATOM 10366 N N . ASN D 1 285 ? 21.631 66.457 16.450 1.00 34.88 284 ASN D N 1
ATOM 10367 C CA . ASN D 1 285 ? 21.240 65.132 16.959 1.00 33.82 284 ASN D CA 1
ATOM 10368 C C . ASN D 1 285 ? 21.906 64.800 18.304 1.00 39.09 284 ASN D C 1
ATOM 10369 O O . ASN D 1 285 ? 22.632 65.632 18.862 1.00 38.91 284 ASN D O 1
ATOM 10374 N N . CYS D 1 286 ? 21.651 63.575 18.812 1.00 36.44 285 CYS D N 1
ATOM 10375 C CA . CYS D 1 286 ? 22.219 63.041 20.047 1.00 36.26 285 CYS D CA 1
ATOM 10376 C C . CYS D 1 286 ? 22.297 61.531 19.977 1.00 39.42 285 CYS D C 1
ATOM 10377 O O . CYS D 1 286 ? 21.296 60.878 19.682 1.00 37.87 285 CYS D O 1
ATOM 10380 N N . ALA D 1 287 ? 23.511 60.988 20.240 1.00 36.35 286 ALA D N 1
ATOM 10381 C CA . ALA D 1 287 ? 23.826 59.561 20.267 1.00 34.45 286 ALA D CA 1
ATOM 10382 C C . ALA D 1 287 ? 24.355 59.147 21.637 1.00 37.94 286 ALA D C 1
ATOM 10383 O O . ALA D 1 287 ? 24.949 59.956 22.331 1.00 37.56 286 ALA D O 1
ATOM 10385 N N . GLU D 1 288 ? 24.149 57.883 22.018 1.00 36.25 287 GLU D N 1
ATOM 10386 C CA . GLU D 1 288 ? 24.670 57.285 23.258 1.00 35.99 287 GLU D CA 1
ATOM 10387 C C . GLU D 1 288 ? 25.559 56.086 22.884 1.00 39.83 287 GLU D C 1
ATOM 10388 O O . GLU D 1 288 ? 25.138 55.253 22.070 1.00 39.11 287 GLU D O 1
ATOM 10394 N N . SER D 1 289 ? 26.787 56.011 23.463 1.00 36.38 288 SER D N 1
ATOM 10395 C CA . SER D 1 289 ? 27.750 54.948 23.152 1.00 35.31 288 SER D CA 1
ATOM 10396 C C . SER D 1 289 ? 28.543 54.406 24.346 1.00 39.31 288 SER D C 1
ATOM 10397 O O . SER D 1 289 ? 28.778 55.118 25.328 1.00 40.32 288 SER D O 1
ATOM 10400 N N . THR D 1 290 ? 28.955 53.136 24.230 1.00 34.95 289 THR D N 1
ATOM 10401 C CA . THR D 1 290 ? 29.805 52.387 25.159 1.00 35.41 289 THR D CA 1
ATOM 10402 C C . THR D 1 290 ? 30.464 51.213 24.402 1.00 39.15 289 THR D C 1
ATOM 10403 O O . THR D 1 290 ? 30.113 50.945 23.253 1.00 39.27 289 THR D O 1
ATOM 10407 N N . ASN D 1 291 ? 31.434 50.549 25.039 1.00 34.78 290 ASN D N 1
ATOM 10408 C CA . ASN D 1 291 ? 32.149 49.405 24.501 1.00 33.47 290 ASN D CA 1
ATOM 10409 C C . ASN D 1 291 ? 31.697 48.145 25.214 1.00 37.09 290 ASN D C 1
ATOM 10410 O O . ASN D 1 291 ? 31.296 48.208 26.381 1.00 38.22 290 ASN D O 1
ATOM 10415 N N . PHE D 1 292 ? 31.781 46.995 24.529 1.00 31.69 291 PHE D N 1
ATOM 10416 C CA . PHE D 1 292 ? 31.426 45.696 25.108 1.00 31.09 291 PHE D CA 1
ATOM 10417 C C . PHE D 1 292 ? 32.326 44.583 24.552 1.00 35.00 291 PHE D C 1
ATOM 10418 O O . PHE D 1 292 ? 33.110 44.828 23.641 1.00 32.97 291 PHE D O 1
ATOM 10426 N N . ALA D 1 293 ? 32.226 43.370 25.123 1.00 34.99 292 ALA D N 1
ATOM 10427 C CA . ALA D 1 293 ? 33.049 42.238 24.720 1.00 36.36 292 ALA D CA 1
ATOM 10428 C C . ALA D 1 293 ? 32.269 40.924 24.635 1.00 40.28 292 ALA D C 1
ATOM 10429 O O . ALA D 1 293 ? 31.162 40.826 25.169 1.00 39.66 292 ALA D O 1
ATOM 10431 N N . THR D 1 294 ? 32.841 39.939 23.903 1.00 37.42 293 THR D N 1
ATOM 10432 C CA . THR D 1 294 ? 32.382 38.539 23.800 1.00 38.82 293 THR D CA 1
ATOM 10433 C C . THR D 1 294 ? 33.612 37.648 24.067 1.00 47.15 293 THR D C 1
ATOM 10434 O O . THR D 1 294 ? 34.680 38.181 24.388 1.00 47.70 293 THR D O 1
ATOM 10438 N N . ARG D 1 295 ? 33.472 36.313 23.974 1.00 46.43 294 ARG D N 1
ATOM 10439 C CA . ARG D 1 295 ? 34.593 35.383 24.175 1.00 48.66 294 ARG D CA 1
ATOM 10440 C C . ARG D 1 295 ? 35.604 35.474 23.008 1.00 53.43 294 ARG D C 1
ATOM 10441 O O . ARG D 1 295 ? 36.787 35.157 23.192 1.00 54.18 294 ARG D O 1
ATOM 10446 N N . ARG D 1 296 ? 35.123 35.923 21.817 1.00 49.20 295 ARG D N 1
ATOM 10447 C CA . ARG D 1 296 ? 35.899 36.100 20.578 1.00 48.41 295 ARG D CA 1
ATOM 10448 C C . ARG D 1 296 ? 36.889 37.257 20.734 1.00 49.52 295 ARG D C 1
ATOM 10449 O O . ARG D 1 296 ? 38.023 37.160 20.257 1.00 49.83 295 ARG D O 1
ATOM 10457 N N . TRP D 1 297 ? 36.463 38.332 21.430 1.00 43.78 296 TRP D N 1
ATOM 10458 C CA . TRP D 1 297 ? 37.274 39.529 21.669 1.00 42.07 296 TRP D CA 1
ATOM 10459 C C . TRP D 1 297 ? 38.596 39.273 22.431 1.00 46.22 296 TRP D C 1
ATOM 10460 O O . TRP D 1 297 ? 39.580 39.947 22.140 1.00 45.68 296 TRP D O 1
ATOM 10471 N N . ILE D 1 298 ? 38.608 38.352 23.428 1.00 43.73 297 ILE D N 1
ATOM 10472 C CA . ILE D 1 298 ? 39.783 38.041 24.261 1.00 44.90 297 ILE D CA 1
ATOM 10473 C C . ILE D 1 298 ? 41.081 37.910 23.431 1.00 48.35 297 ILE D C 1
ATOM 10474 O O . ILE D 1 298 ? 42.091 38.498 23.807 1.00 49.36 297 ILE D O 1
ATOM 10478 N N . GLU D 1 299 ? 41.024 37.193 22.285 1.00 43.19 298 GLU D N 1
ATOM 10479 C CA . GLU D 1 299 ? 42.125 37.010 21.326 1.00 43.11 298 GLU D CA 1
ATOM 10480 C C . GLU D 1 299 ? 42.571 38.327 20.648 1.00 43.59 298 GLU D C 1
ATOM 10481 O O . GLU D 1 299 ? 43.748 38.494 20.366 1.00 42.92 298 GLU D O 1
ATOM 10483 N N . TYR D 1 300 ? 41.632 39.249 20.387 1.00 39.24 299 TYR D N 1
ATOM 10484 C CA . TYR D 1 300 ? 41.886 40.566 19.783 1.00 38.34 299 TYR D CA 1
ATOM 10485 C C . TYR D 1 300 ? 42.541 41.547 20.772 1.00 41.00 299 TYR D C 1
ATOM 10486 O O . TYR D 1 300 ? 43.378 42.346 20.360 1.00 40.85 299 TYR D O 1
ATOM 10495 N N . GLY D 1 301 ? 42.121 41.494 22.039 1.00 36.91 300 GLY D N 1
ATOM 10496 C CA . GLY D 1 301 ? 42.637 42.334 23.116 1.00 37.57 300 GLY D CA 1
ATOM 10497 C C . GLY D 1 301 ? 44.074 42.021 23.503 1.00 44.99 300 GLY D C 1
ATOM 10498 O O . GLY D 1 301 ? 44.819 42.920 23.903 1.00 44.91 300 GLY D O 1
ATOM 10499 N N . LYS D 1 302 ? 44.467 40.739 23.392 1.00 43.44 301 LYS D N 1
ATOM 10500 C CA . LYS D 1 302 ? 45.814 40.224 23.657 1.00 46.00 301 LYS D CA 1
ATOM 10501 C C . LYS D 1 302 ? 46.792 40.617 22.537 1.00 50.88 301 LYS D C 1
ATOM 10502 O O . LYS D 1 302 ? 47.996 40.724 22.783 1.00 52.48 301 LYS D O 1
ATOM 10506 N N . GLN D 1 303 ? 46.270 40.796 21.307 1.00 45.89 302 GLN D N 1
ATOM 10507 C CA . GLN D 1 303 ? 47.038 41.096 20.094 1.00 45.98 302 GLN D CA 1
ATOM 10508 C C . GLN D 1 303 ? 46.911 42.546 19.590 1.00 50.55 302 GLN D C 1
ATOM 10509 O O . GLN D 1 303 ? 47.529 42.879 18.572 1.00 50.48 302 GLN D O 1
ATOM 10515 N N . ALA D 1 304 ? 46.142 43.404 20.305 1.00 46.99 303 ALA D N 1
ATOM 10516 C CA . ALA D 1 304 ? 45.924 44.814 19.957 1.00 46.43 303 ALA D CA 1
ATOM 10517 C C . ALA D 1 304 ? 47.224 45.615 19.953 1.00 54.21 303 ALA D C 1
ATOM 10518 O O . ALA D 1 304 ? 47.971 45.557 20.932 1.00 56.69 303 ALA D O 1
ATOM 10520 N N . VAL D 1 305 ? 47.514 46.329 18.837 1.00 51.00 304 VAL D N 1
ATOM 10521 C CA . VAL D 1 305 ? 48.709 47.176 18.709 1.00 52.46 304 VAL D CA 1
ATOM 10522 C C . VAL D 1 305 ? 48.304 48.555 19.242 1.00 58.05 304 VAL D C 1
ATOM 10523 O O . VAL D 1 305 ? 47.444 49.218 18.655 1.00 57.71 304 VAL D O 1
ATOM 10527 N N . LEU D 1 306 ? 48.880 48.949 20.389 1.00 55.92 305 LEU D N 1
ATOM 10528 C CA . LEU D 1 306 ? 48.523 50.175 21.107 1.00 54.86 305 LEU D CA 1
ATOM 10529 C C . LEU D 1 306 ? 49.433 51.374 20.843 1.00 60.18 305 LEU D C 1
ATOM 10530 O O . LEU D 1 306 ? 50.506 51.228 20.256 1.00 61.60 305 LEU D O 1
ATOM 10535 N N . CYS D 1 307 ? 48.981 52.570 21.273 1.00 56.57 306 CYS D N 1
ATOM 10536 C CA . CYS D 1 307 ? 49.703 53.841 21.158 1.00 57.26 306 CYS D CA 1
ATOM 10537 C C . CYS D 1 307 ? 50.906 53.844 22.104 1.00 65.93 306 CYS D C 1
ATOM 10538 O O . CYS D 1 307 ? 50.775 53.498 23.280 1.00 66.32 306 CYS D O 1
ATOM 10541 N N . SER D 1 308 ? 52.068 54.256 21.580 1.00 65.62 307 SER D N 1
ATOM 10542 C CA . SER D 1 308 ? 53.336 54.288 22.298 1.00 68.95 307 SER D CA 1
ATOM 10543 C C . SER D 1 308 ? 53.791 55.671 22.812 1.00 75.52 307 SER D C 1
ATOM 10544 O O . SER D 1 308 ? 54.470 55.733 23.846 1.00 78.72 307 SER D O 1
ATOM 10547 N N . CYS D 1 309 ? 53.439 56.760 22.096 1.00 69.64 308 CYS D N 1
ATOM 10548 C CA . CYS D 1 309 ? 53.898 58.123 22.375 1.00 70.25 308 CYS D CA 1
ATOM 10549 C C . CYS D 1 309 ? 53.193 58.850 23.548 1.00 72.54 308 CYS D C 1
ATOM 10550 O O . CYS D 1 309 ? 53.793 59.769 24.110 1.00 73.19 308 CYS D O 1
ATOM 10553 N N . ARG D 1 310 ? 51.949 58.494 23.905 1.00 66.89 309 ARG D N 1
ATOM 10554 C CA . ARG D 1 310 ? 51.271 59.214 25.005 1.00 66.61 309 ARG D CA 1
ATOM 10555 C C . ARG D 1 310 ? 50.544 58.292 25.984 1.00 70.83 309 ARG D C 1
ATOM 10556 O O . ARG D 1 310 ? 50.730 57.075 25.953 1.00 71.23 309 ARG D O 1
ATOM 10561 N N . LYS D 1 311 ? 49.673 58.891 26.849 1.00 66.40 310 LYS D N 1
ATOM 10562 C CA . LYS D 1 311 ? 48.777 58.253 27.831 1.00 85.61 310 LYS D CA 1
ATOM 10563 C C . LYS D 1 311 ? 47.809 59.274 28.432 1.00 101.81 310 LYS D C 1
ATOM 10564 O O . LYS D 1 311 ? 48.225 60.332 28.895 1.00 62.67 310 LYS D O 1
ATOM 10568 N N . MET D 1 313 ? 46.025 57.159 26.896 1.00 56.99 312 MET D N 1
ATOM 10569 C CA . MET D 1 313 ? 45.690 55.932 26.199 1.00 55.51 312 MET D CA 1
ATOM 10570 C C . MET D 1 313 ? 45.133 54.840 27.113 1.00 58.90 312 MET D C 1
ATOM 10571 O O . MET D 1 313 ? 45.690 54.565 28.178 1.00 61.41 312 MET D O 1
ATOM 10573 N N . VAL D 1 314 ? 44.044 54.198 26.659 1.00 51.35 313 VAL D N 1
ATOM 10574 C CA . VAL D 1 314 ? 43.348 53.127 27.368 1.00 50.15 313 VAL D CA 1
ATOM 10575 C C . VAL D 1 314 ? 44.065 51.785 27.160 1.00 54.88 313 VAL D C 1
ATOM 10576 O O . VAL D 1 314 ? 44.281 51.337 26.017 1.00 53.98 313 VAL D O 1
ATOM 10580 N N . LYS D 1 315 ? 44.409 51.145 28.287 1.00 51.73 314 LYS D N 1
ATOM 10581 C CA . LYS D 1 315 ? 45.060 49.847 28.324 1.00 52.24 314 LYS D CA 1
ATOM 10582 C C . LYS D 1 315 ? 44.417 48.998 29.429 1.00 56.40 314 LYS D C 1
ATOM 10583 O O . LYS D 1 315 ? 44.374 49.414 30.594 1.00 57.31 314 LYS D O 1
ATOM 10585 N N . ILE D 1 316 ? 43.878 47.832 29.047 1.00 51.94 315 ILE D N 1
ATOM 10586 C CA . ILE D 1 316 ? 43.225 46.894 29.967 1.00 52.02 315 ILE D CA 1
ATOM 10587 C C . ILE D 1 316 ? 44.162 45.711 30.228 1.00 57.97 315 ILE D C 1
ATOM 10588 O O . ILE D 1 316 ? 44.755 45.184 29.282 1.00 58.09 315 ILE D O 1
ATOM 10593 N N . SER D 1 317 ? 44.286 45.295 31.505 1.00 55.98 316 SER D N 1
ATOM 10594 C CA . SER D 1 317 ? 45.086 44.129 31.888 1.00 57.98 316 SER D CA 1
ATOM 10595 C C . SER D 1 317 ? 44.341 42.895 31.364 1.00 59.45 316 SER D C 1
ATOM 10596 O O . SER D 1 317 ? 43.184 42.653 31.744 1.00 57.58 316 SER D O 1
ATOM 10599 N N A MET D 1 318 ? 44.972 42.168 30.424 0.72 55.63 317 MET D N 1
ATOM 10600 N N B MET D 1 318 ? 44.999 42.161 30.451 0.28 56.60 317 MET D N 1
ATOM 10601 C CA A MET D 1 318 ? 44.378 40.980 29.804 0.72 54.55 317 MET D CA 1
ATOM 10602 C CA B MET D 1 318 ? 44.490 40.963 29.773 0.28 56.04 317 MET D CA 1
ATOM 10603 C C A MET D 1 318 ? 44.487 39.718 30.676 0.72 62.41 317 MET D C 1
ATOM 10604 C C B MET D 1 318 ? 44.509 39.726 30.672 0.28 62.57 317 MET D C 1
ATOM 10605 O O A MET D 1 318 ? 43.696 38.792 30.471 0.72 62.34 317 MET D O 1
ATOM 10606 O O B MET D 1 318 ? 43.710 38.812 30.452 0.28 62.00 317 MET D O 1
ATOM 10615 N N . ASP D 1 319 ? 45.446 39.683 31.649 1.00 61.53 318 ASP D N 1
ATOM 10616 C CA . ASP D 1 319 ? 45.672 38.558 32.586 1.00 64.34 318 ASP D CA 1
ATOM 10617 C C . ASP D 1 319 ? 44.405 37.976 33.240 1.00 68.56 318 ASP D C 1
ATOM 10618 O O . ASP D 1 319 ? 44.305 36.757 33.323 1.00 69.93 318 ASP D O 1
ATOM 10620 N N . VAL D 1 320 ? 43.436 38.834 33.655 1.00 63.74 319 VAL D N 1
ATOM 10621 C CA . VAL D 1 320 ? 42.158 38.434 34.267 1.00 62.88 319 VAL D CA 1
ATOM 10622 C C . VAL D 1 320 ? 41.277 37.625 33.303 1.00 64.85 319 VAL D C 1
ATOM 10623 O O . VAL D 1 320 ? 40.589 36.698 33.738 1.00 65.29 319 VAL D O 1
ATOM 10625 N N . PHE D 1 321 ? 41.299 37.985 31.999 1.00 58.67 320 PHE D N 1
ATOM 10626 C CA . PHE D 1 321 ? 40.544 37.306 30.936 1.00 56.51 320 PHE D CA 1
ATOM 10627 C C . PHE D 1 321 ? 41.205 35.975 30.548 1.00 60.76 320 PHE D C 1
ATOM 10628 O O . PHE D 1 321 ? 40.502 34.991 30.312 1.00 59.84 320 PHE D O 1
ATOM 10636 N N . VAL D 1 322 ? 42.558 35.947 30.510 1.00 58.55 321 VAL D N 1
ATOM 10637 C CA . VAL D 1 322 ? 43.363 34.762 30.189 1.00 60.30 321 VAL D CA 1
ATOM 10638 C C . VAL D 1 322 ? 43.144 33.636 31.213 1.00 64.09 321 VAL D C 1
ATOM 10639 O O . VAL D 1 322 ? 42.889 32.509 30.810 1.00 63.28 321 VAL D O 1
ATOM 10642 N N . ARG D 1 323 ? 43.196 33.964 32.520 1.00 61.74 322 ARG D N 1
ATOM 10643 C CA . ARG D 1 323 ? 43.041 33.045 33.655 1.00 64.08 322 ARG D CA 1
ATOM 10644 C C . ARG D 1 323 ? 41.718 32.275 33.669 1.00 68.16 322 ARG D C 1
ATOM 10645 O O . ARG D 1 323 ? 41.724 31.060 33.887 1.00 70.21 322 ARG D O 1
ATOM 10651 N N . LYS D 1 324 ? 40.594 32.986 33.447 1.00 62.34 323 LYS D N 1
ATOM 10652 C CA . LYS D 1 324 ? 39.237 32.444 33.495 1.00 61.46 323 LYS D CA 1
ATOM 10653 C C . LYS D 1 324 ? 38.758 31.731 32.224 1.00 64.92 323 LYS D C 1
ATOM 10654 O O . LYS D 1 324 ? 38.090 30.697 32.320 1.00 65.42 323 LYS D O 1
ATOM 10656 N N . PHE D 1 325 ? 39.073 32.287 31.047 1.00 60.39 324 PHE D N 1
ATOM 10657 C CA . PHE D 1 325 ? 38.580 31.788 29.761 1.00 59.69 324 PHE D CA 1
ATOM 10658 C C . PHE D 1 325 ? 39.577 30.961 28.954 1.00 65.79 324 PHE D C 1
ATOM 10659 O O . PHE D 1 325 ? 39.146 30.144 28.135 1.00 65.79 324 PHE D O 1
ATOM 10667 N N . GLN D 1 326 ? 40.892 31.159 29.177 1.00 64.27 325 GLN D N 1
ATOM 10668 C CA . GLN D 1 326 ? 41.943 30.401 28.488 1.00 66.79 325 GLN D CA 1
ATOM 10669 C C . GLN D 1 326 ? 42.947 29.819 29.522 1.00 75.66 325 GLN D C 1
ATOM 10670 O O . GLN D 1 326 ? 44.141 30.107 29.400 1.00 77.03 325 GLN D O 1
ATOM 10673 N N . PRO D 1 327 ? 42.521 29.030 30.554 1.00 74.34 326 PRO D N 1
ATOM 10674 C CA . PRO D 1 327 ? 43.496 28.533 31.547 1.00 77.61 326 PRO D CA 1
ATOM 10675 C C . PRO D 1 327 ? 44.620 27.653 31.000 1.00 83.39 326 PRO D C 1
ATOM 10676 O O . PRO D 1 327 ? 45.707 27.625 31.582 1.00 85.07 326 PRO D O 1
ATOM 10680 N N . GLU D 1 328 ? 44.352 26.962 29.892 1.00 79.51 327 GLU D N 1
ATOM 10681 C CA . GLU D 1 328 ? 45.351 26.075 29.241 1.00 82.07 327 GLU D CA 1
ATOM 10682 C C . GLU D 1 328 ? 46.546 26.876 28.698 1.00 86.16 327 GLU D C 1
ATOM 10683 O O . GLU D 1 328 ? 47.689 26.419 28.868 1.00 88.16 327 GLU D O 1
ATOM 10689 N N . ARG D 1 329 ? 46.301 28.058 28.122 1.00 80.46 328 ARG D N 1
ATOM 10690 C CA . ARG D 1 329 ? 47.375 28.851 27.466 1.00 80.08 328 ARG D CA 1
ATOM 10691 C C . ARG D 1 329 ? 47.962 29.940 28.369 1.00 84.81 328 ARG D C 1
ATOM 10692 O O . ARG D 1 329 ? 48.850 30.654 27.885 1.00 84.86 328 ARG D O 1
ATOM 10695 N N . TYR D 1 330 ? 47.547 30.039 29.631 1.00 81.42 329 TYR D N 1
ATOM 10696 C CA . TYR D 1 330 ? 48.072 31.148 30.469 1.00 81.77 329 TYR D CA 1
ATOM 10697 C C . TYR D 1 330 ? 49.598 31.056 30.599 1.00 89.74 329 TYR D C 1
ATOM 10698 O O . TYR D 1 330 ? 50.260 32.087 30.434 1.00 88.06 329 TYR D O 1
ATOM 10704 N N . LYS D 1 331 ? 50.138 29.858 30.841 1.00 91.38 330 LYS D N 1
ATOM 10705 C CA . LYS D 1 331 ? 51.609 29.654 30.972 1.00 95.38 330 LYS D CA 1
ATOM 10706 C C . LYS D 1 331 ? 52.306 29.970 29.642 1.00 100.63 330 LYS D C 1
ATOM 10707 O O . LYS D 1 331 ? 53.366 30.609 29.664 1.00 101.45 330 LYS D O 1
ATOM 10709 N N . LEU D 1 332 ? 51.702 29.537 28.534 1.00 96.85 331 LEU D N 1
ATOM 10710 C CA . LEU D 1 332 ? 52.211 29.732 27.168 1.00 96.49 331 LEU D CA 1
ATOM 10711 C C . LEU D 1 332 ? 52.189 31.222 26.779 1.00 96.22 331 LEU D C 1
ATOM 10712 O O . LEU D 1 332 ? 53.110 31.687 26.115 1.00 96.54 331 LEU D O 1
ATOM 10715 N N . TRP D 1 333 ? 51.148 31.957 27.201 1.00 88.86 332 TRP D N 1
ATOM 10716 C CA . TRP D 1 333 ? 50.984 33.392 26.947 1.00 85.44 332 TRP D CA 1
ATOM 10717 C C . TRP D 1 333 ? 51.913 34.231 27.827 1.00 90.12 332 TRP D C 1
ATOM 10718 O O . TRP D 1 333 ? 52.395 35.270 27.374 1.00 88.53 332 TRP D O 1
ATOM 10729 N N . LYS D 1 334 ? 52.159 33.782 29.076 1.00 89.26 333 LYS D N 1
ATOM 10730 C CA . LYS D 1 334 ? 53.038 34.461 30.033 1.00 91.11 333 LYS D CA 1
ATOM 10731 C C . LYS D 1 334 ? 54.507 34.397 29.590 1.00 97.83 333 LYS D C 1
ATOM 10732 O O . LYS D 1 334 ? 55.245 35.368 29.774 1.00 97.70 333 LYS D O 1
ATOM 10734 N N . ALA D 1 335 ? 54.913 33.262 28.985 1.00 96.37 334 ALA D N 1
ATOM 10735 C CA . ALA D 1 335 ? 56.265 33.024 28.470 1.00 99.07 334 ALA D CA 1
ATOM 10736 C C . ALA D 1 335 ? 56.472 33.635 27.069 1.00 100.01 334 ALA D C 1
ATOM 10737 O O . ALA D 1 335 ? 57.608 33.689 26.586 1.00 101.77 334 ALA D O 1
ATOM 10739 N N . GLY D 1 336 ? 55.381 34.095 26.452 1.00 91.60 335 GLY D N 1
ATOM 10740 C CA . GLY D 1 336 ? 55.380 34.702 25.125 1.00 88.80 335 GLY D CA 1
ATOM 10741 C C . GLY D 1 336 ? 55.419 33.696 23.993 1.00 92.52 335 GLY D C 1
ATOM 10742 O O . GLY D 1 336 ? 55.759 34.051 22.862 1.00 91.10 335 GLY D O 1
ATOM 10743 N N . LYS D 1 337 ? 55.071 32.434 24.291 1.00 90.91 336 LYS D N 1
ATOM 10744 C CA . LYS D 1 337 ? 55.062 31.320 23.339 1.00 92.31 336 LYS D CA 1
ATOM 10745 C C . LYS D 1 337 ? 53.703 31.113 22.637 1.00 93.58 336 LYS D C 1
ATOM 10746 O O . LYS D 1 337 ? 53.600 30.246 21.762 1.00 94.33 336 LYS D O 1
ATOM 10748 N N . ASP D 1 338 ? 52.672 31.915 23.005 1.00 86.42 337 ASP D N 1
ATOM 10749 C CA . ASP D 1 338 ? 51.342 31.842 22.396 1.00 82.90 337 ASP D CA 1
ATOM 10750 C C . ASP D 1 338 ? 51.397 32.547 21.036 1.00 84.23 337 ASP D C 1
ATOM 10751 O O . ASP D 1 338 ? 51.461 33.778 20.973 1.00 82.49 337 ASP D O 1
ATOM 10756 N N . ASN D 1 339 ? 51.426 31.755 19.949 1.00 80.71 338 ASN D N 1
ATOM 10757 C CA . ASN D 1 339 ? 51.517 32.245 18.569 1.00 78.79 338 ASN D CA 1
ATOM 10758 C C . ASN D 1 339 ? 50.241 31.949 17.748 1.00 80.83 338 ASN D C 1
ATOM 10759 O O . ASN D 1 339 ? 50.323 31.480 16.609 1.00 82.12 338 ASN D O 1
ATOM 10763 N N . THR D 1 340 ? 49.062 32.247 18.325 1.00 74.04 339 THR D N 1
ATOM 10764 C CA . THR D 1 340 ? 47.764 32.008 17.687 1.00 71.37 339 THR D CA 1
ATOM 10765 C C . THR D 1 340 ? 47.472 33.038 16.599 1.00 71.32 339 THR D C 1
ATOM 10766 O O . THR D 1 340 ? 47.636 34.236 16.826 1.00 69.81 339 THR D O 1
ATOM 10770 N N . VAL D 1 341 ? 47.044 32.560 15.418 1.00 66.21 340 VAL D N 1
ATOM 10771 C CA . VAL D 1 341 ? 46.672 33.416 14.293 1.00 63.47 340 VAL D CA 1
ATOM 10772 C C . VAL D 1 341 ? 45.134 33.570 14.295 1.00 65.65 340 VAL D C 1
ATOM 10773 O O . VAL D 1 341 ? 44.410 32.573 14.265 1.00 66.01 340 VAL D O 1
ATOM 10777 N N . ILE D 1 342 ? 44.648 34.826 14.358 1.00 59.38 341 ILE D N 1
ATOM 10778 C CA . ILE D 1 342 ? 43.224 35.161 14.375 1.00 56.46 341 ILE D CA 1
ATOM 10779 C C . ILE D 1 342 ? 42.595 34.978 12.985 1.00 60.73 341 ILE D C 1
ATOM 10780 O O . ILE D 1 342 ? 43.171 35.417 11.986 1.00 61.20 341 ILE D O 1
ATOM 10783 N N . ASP D 1 343 ? 41.403 34.351 12.932 1.00 56.63 342 ASP D N 1
ATOM 10784 C CA . ASP D 1 343 ? 40.612 34.219 11.705 1.00 55.89 342 ASP D CA 1
ATOM 10785 C C . ASP D 1 343 ? 39.436 35.192 11.864 1.00 55.14 342 ASP D C 1
ATOM 10786 O O . ASP D 1 343 ? 38.603 34.995 12.746 1.00 53.00 342 ASP D O 1
ATOM 10791 N N . HIS D 1 344 ? 39.404 36.262 11.046 1.00 50.27 343 HIS D N 1
ATOM 10792 C CA . HIS D 1 344 ? 38.379 37.314 11.091 1.00 48.00 343 HIS D CA 1
ATOM 10793 C C . HIS D 1 344 ? 36.977 36.870 10.623 1.00 54.16 343 HIS D C 1
ATOM 10794 O O . HIS D 1 344 ? 35.983 37.502 10.998 1.00 53.22 343 HIS D O 1
ATOM 10801 N N . THR D 1 345 ? 36.903 35.795 9.810 1.00 53.06 344 THR D N 1
ATOM 10802 C CA . THR D 1 345 ? 35.656 35.244 9.263 1.00 53.16 344 THR D CA 1
ATOM 10803 C C . THR D 1 345 ? 34.864 34.423 10.298 1.00 57.63 344 THR D C 1
ATOM 10804 O O . THR D 1 345 ? 33.638 34.332 10.194 1.00 57.15 344 THR D O 1
ATOM 10808 N N . LEU D 1 346 ? 35.574 33.811 11.269 1.00 54.60 345 LEU D N 1
ATOM 10809 C CA . LEU D 1 346 ? 35.017 32.972 12.335 1.00 54.56 345 LEU D CA 1
ATOM 10810 C C . LEU D 1 346 ? 34.119 33.738 13.346 1.00 55.41 345 LEU D C 1
ATOM 10811 O O . LEU D 1 346 ? 34.530 34.786 13.857 1.00 52.65 345 LEU D O 1
ATOM 10816 N N . PRO D 1 347 ? 32.903 33.229 13.662 1.00 52.13 346 PRO D N 1
ATOM 10817 C CA . PRO D 1 347 ? 32.051 33.925 14.647 1.00 50.34 346 PRO D CA 1
ATOM 10818 C C . PRO D 1 347 ? 32.375 33.532 16.094 1.00 56.27 346 PRO D C 1
ATOM 10819 O O . PRO D 1 347 ? 33.131 32.586 16.325 1.00 57.64 346 PRO D O 1
ATOM 10823 N N . THR D 1 348 ? 31.791 34.262 17.067 1.00 52.66 347 THR D N 1
ATOM 10824 C CA . THR D 1 348 ? 31.985 34.084 18.517 1.00 52.65 347 THR D CA 1
ATOM 10825 C C . THR D 1 348 ? 31.572 32.649 18.969 1.00 57.75 347 THR D C 1
ATOM 10826 O O . THR D 1 348 ? 30.614 32.123 18.404 1.00 57.33 347 THR D O 1
ATOM 10830 N N . PRO D 1 349 ? 32.282 31.983 19.933 1.00 55.80 348 PRO D N 1
ATOM 10831 C CA . PRO D 1 349 ? 31.883 30.612 20.330 1.00 57.97 348 PRO D CA 1
ATOM 10832 C C . PRO D 1 349 ? 30.435 30.459 20.807 1.00 62.82 348 PRO D C 1
ATOM 10833 O O . PRO D 1 349 ? 29.881 29.359 20.726 1.00 63.75 348 PRO D O 1
ATOM 10837 N N . GLU D 1 350 ? 29.826 31.566 21.281 1.00 59.20 349 GLU D N 1
ATOM 10838 C CA . GLU D 1 350 ? 28.439 31.655 21.761 1.00 59.72 349 GLU D CA 1
ATOM 10839 C C . GLU D 1 350 ? 27.402 31.421 20.633 1.00 66.91 349 GLU D C 1
ATOM 10840 O O . GLU D 1 350 ? 26.231 31.146 20.924 1.00 67.34 349 GLU D O 1
ATOM 10846 N N . ALA D 1 351 ? 27.844 31.518 19.355 1.00 64.87 350 ALA D N 1
ATOM 10847 C CA . ALA D 1 351 ? 27.016 31.337 18.156 1.00 65.75 350 ALA D CA 1
ATOM 10848 C C . ALA D 1 351 ? 26.800 29.850 17.783 1.00 72.87 350 ALA D C 1
ATOM 10849 O O . ALA D 1 351 ? 26.221 29.555 16.734 1.00 73.06 350 ALA D O 1
ATOM 10851 N N . ALA D 1 352 ? 27.237 28.926 18.665 1.00 71.99 351 ALA D N 1
ATOM 10852 C CA . ALA D 1 352 ? 27.138 27.473 18.497 1.00 74.74 351 ALA D CA 1
ATOM 10853 C C . ALA D 1 352 ? 25.700 26.952 18.349 1.00 80.23 351 ALA D C 1
ATOM 10854 O O . ALA D 1 352 ? 25.476 26.055 17.533 1.00 82.35 351 ALA D O 1
ATOM 10856 N N . GLU D 1 353 ? 24.731 27.524 19.109 1.00 74.92 352 GLU D N 1
ATOM 10857 C CA . GLU D 1 353 ? 23.315 27.134 19.071 1.00 103.20 352 GLU D CA 1
ATOM 10858 C C . GLU D 1 353 ? 22.616 27.529 17.763 1.00 126.91 352 GLU D C 1
ATOM 10859 O O . GLU D 1 353 ? 21.595 26.941 17.400 1.00 88.96 352 GLU D O 1
ATOM 10861 N N . ALA E 2 5 ? 3.101 15.098 39.494 1.00 50.63 7 ALA E N 1
ATOM 10862 C CA . ALA E 2 5 ? 3.120 15.570 40.876 1.00 49.73 7 ALA E CA 1
ATOM 10863 C C . ALA E 2 5 ? 4.440 16.300 41.209 1.00 53.16 7 ALA E C 1
ATOM 10864 O O . ALA E 2 5 ? 5.334 16.335 40.363 1.00 52.97 7 ALA E O 1
ATOM 10866 N N . ARG E 2 6 ? 4.554 16.905 42.426 1.00 48.40 8 ARG E N 1
ATOM 10867 C CA . ARG E 2 6 ? 5.739 17.651 42.869 1.00 46.84 8 ARG E CA 1
ATOM 10868 C C . ARG E 2 6 ? 5.893 17.649 44.404 1.00 49.31 8 ARG E C 1
ATOM 10869 O O . ARG E 2 6 ? 4.916 17.905 45.124 1.00 47.38 8 ARG E O 1
ATOM 10877 N N . ARG E 2 7 ? 7.138 17.401 44.897 1.00 46.55 9 ARG E N 1
ATOM 10878 C CA . ARG E 2 7 ? 7.465 17.456 46.331 1.00 46.48 9 ARG E CA 1
ATOM 10879 C C . ARG E 2 7 ? 7.539 18.944 46.710 1.00 50.65 9 ARG E C 1
ATOM 10880 O O . ARG E 2 7 ? 8.054 19.749 45.942 1.00 48.59 9 ARG E O 1
ATOM 10888 N N . SER E 2 8 ? 6.963 19.305 47.866 1.00 50.14 10 SER E N 1
ATOM 10889 C CA . SER E 2 8 ? 6.864 20.694 48.323 1.00 50.65 10 SER E CA 1
ATOM 10890 C C . SER E 2 8 ? 7.173 20.864 49.817 1.00 57.77 10 SER E C 1
ATOM 10891 O O . SER E 2 8 ? 7.251 19.880 50.564 1.00 58.01 10 SER E O 1
ATOM 10894 N N . THR E 2 9 ? 7.371 22.131 50.237 1.00 55.91 11 THR E N 1
ATOM 10895 C CA . THR E 2 9 ? 7.627 22.527 51.623 1.00 56.13 11 THR E CA 1
ATOM 10896 C C . THR E 2 9 ? 6.341 23.107 52.267 1.00 60.96 11 THR E C 1
ATOM 10897 O O . THR E 2 9 ? 6.353 23.478 53.440 1.00 61.98 11 THR E O 1
ATOM 10900 N N . GLY E 2 10 ? 5.251 23.146 51.491 1.00 57.41 12 GLY E N 1
ATOM 10901 C CA . GLY E 2 10 ? 3.928 23.603 51.907 1.00 57.52 12 GLY E CA 1
ATOM 10902 C C . GLY E 2 10 ? 3.721 25.102 51.964 1.00 62.47 12 GLY E C 1
ATOM 10903 O O . GLY E 2 10 ? 4.101 25.826 51.036 1.00 62.28 12 GLY E O 1
ATOM 10904 N N . GLY E 2 11 ? 3.118 25.546 53.066 1.00 59.35 13 GLY E N 1
ATOM 10905 C CA . GLY E 2 11 ? 2.813 26.944 53.344 1.00 77.94 13 GLY E CA 1
ATOM 10906 C C . GLY E 2 11 ? 1.558 27.451 52.669 1.00 90.78 13 GLY E C 1
ATOM 10907 O O . GLY E 2 11 ? 1.236 28.636 52.762 1.00 50.00 13 GLY E O 1
ATOM 10908 N N . ALA F 2 5 ? 34.672 0.141 105.755 1.00 54.56 7 ALA F N 1
ATOM 10909 C CA . ALA F 2 5 ? 34.725 -0.220 104.340 1.00 53.56 7 ALA F CA 1
ATOM 10910 C C . ALA F 2 5 ? 36.140 -0.043 103.744 1.00 57.35 7 ALA F C 1
ATOM 10911 O O . ALA F 2 5 ? 37.060 0.427 104.424 1.00 57.51 7 ALA F O 1
ATOM 10913 N N . ARG F 2 6 ? 36.308 -0.459 102.478 1.00 52.65 8 ARG F N 1
ATOM 10914 C CA . ARG F 2 6 ? 37.562 -0.347 101.730 1.00 51.17 8 ARG F CA 1
ATOM 10915 C C . ARG F 2 6 ? 37.301 -0.138 100.229 1.00 51.41 8 ARG F C 1
ATOM 10916 O O . ARG F 2 6 ? 36.232 -0.496 99.737 1.00 50.68 8 ARG F O 1
ATOM 10924 N N . ARG F 2 7 ? 38.282 0.444 99.515 1.00 46.21 9 ARG F N 1
ATOM 10925 C CA . ARG F 2 7 ? 38.244 0.657 98.068 1.00 45.38 9 ARG F CA 1
ATOM 10926 C C . ARG F 2 7 ? 38.251 -0.736 97.398 1.00 49.96 9 ARG F C 1
ATOM 10927 O O . ARG F 2 7 ? 38.915 -1.662 97.878 1.00 48.95 9 ARG F O 1
ATOM 10935 N N . SER F 2 8 ? 37.450 -0.893 96.338 1.00 48.20 10 SER F N 1
ATOM 10936 C CA . SER F 2 8 ? 37.312 -2.169 95.628 1.00 48.14 10 SER F CA 1
ATOM 10937 C C . SER F 2 8 ? 37.373 -2.018 94.090 1.00 50.54 10 SER F C 1
ATOM 10938 O O . SER F 2 8 ? 37.223 -0.911 93.557 1.00 49.12 10 SER F O 1
ATOM 10941 N N . THR F 2 9 ? 37.598 -3.148 93.398 1.00 46.92 11 THR F N 1
ATOM 10942 C CA . THR F 2 9 ? 37.676 -3.263 91.939 1.00 46.36 11 THR F CA 1
ATOM 10943 C C . THR F 2 9 ? 36.318 -3.814 91.391 1.00 50.42 11 THR F C 1
ATOM 10944 O O . THR F 2 9 ? 36.081 -3.794 90.183 1.00 49.94 11 THR F O 1
ATOM 10948 N N . GLY F 2 10 ? 35.435 -4.242 92.300 1.00 47.60 12 GLY F N 1
ATOM 10949 C CA . GLY F 2 10 ? 34.099 -4.736 91.985 1.00 68.79 12 GLY F CA 1
ATOM 10950 C C . GLY F 2 10 ? 34.005 -6.211 91.672 1.00 86.79 12 GLY F C 1
ATOM 10951 O O . GLY F 2 10 ? 34.682 -7.038 92.286 1.00 51.89 12 GLY F O 1
ATOM 10952 C CA . ALA G 2 5 ? 44.690 -10.976 31.552 1.00 52.78 7 ALA G CA 1
ATOM 10953 C C . ALA G 2 5 ? 46.111 -11.113 31.024 1.00 56.36 7 ALA G C 1
ATOM 10954 O O . ALA G 2 5 ? 47.057 -10.738 31.723 1.00 55.69 7 ALA G O 1
ATOM 10955 N N . ARG G 2 6 ? 46.256 -11.695 29.814 1.00 52.55 8 ARG G N 1
ATOM 10956 C CA . ARG G 2 6 ? 47.536 -11.890 29.125 1.00 52.02 8 ARG G CA 1
ATOM 10957 C C . ARG G 2 6 ? 47.367 -11.890 27.598 1.00 56.16 8 ARG G C 1
ATOM 10958 O O . ARG G 2 6 ? 46.310 -12.264 27.074 1.00 55.89 8 ARG G O 1
ATOM 10966 N N . ARG G 2 7 ? 48.429 -11.465 26.894 1.00 52.28 9 ARG G N 1
ATOM 10967 C CA . ARG G 2 7 ? 48.517 -11.447 25.439 1.00 51.36 9 ARG G CA 1
ATOM 10968 C C . ARG G 2 7 ? 48.518 -12.915 24.965 1.00 55.88 9 ARG G C 1
ATOM 10969 O O . ARG G 2 7 ? 49.093 -13.786 25.634 1.00 57.04 9 ARG G O 1
ATOM 10977 N N . SER G 2 8 ? 47.825 -13.195 23.851 1.00 50.65 10 SER G N 1
ATOM 10978 C CA . SER G 2 8 ? 47.689 -14.551 23.319 1.00 49.32 10 SER G CA 1
ATOM 10979 C C . SER G 2 8 ? 47.860 -14.609 21.794 1.00 52.48 10 SER G C 1
ATOM 10980 O O . SER G 2 8 ? 47.831 -13.570 21.119 1.00 51.81 10 SER G O 1
ATOM 10983 N N . THR G 2 9 ? 48.033 -15.835 21.259 1.00 48.72 11 THR G N 1
ATOM 10984 C CA . THR G 2 9 ? 48.147 -16.108 19.822 1.00 48.24 11 THR G CA 1
ATOM 10985 C C . THR G 2 9 ? 46.782 -16.609 19.250 1.00 53.58 11 THR G C 1
ATOM 10986 O O . THR G 2 9 ? 46.625 -16.744 18.039 1.00 53.96 11 THR G O 1
ATOM 10989 N N . GLY G 2 10 ? 45.811 -16.839 20.138 1.00 50.25 12 GLY G N 1
ATOM 10990 C CA . GLY G 2 10 ? 44.459 -17.256 19.786 1.00 50.25 12 GLY G CA 1
ATOM 10991 C C . GLY G 2 10 ? 44.258 -18.742 19.619 1.00 55.11 12 GLY G C 1
ATOM 10992 O O . GLY G 2 10 ? 44.776 -19.538 20.407 1.00 55.28 12 GLY G O 1
ATOM 10993 N N . GLY G 2 11 ? 43.644 -19.115 18.503 1.00 51.75 13 GLY G N 1
ATOM 10994 C C . ALA H 2 5 ? 40.957 57.021 31.020 1.00 51.02 7 ALA H C 1
ATOM 10995 N N . ARG H 2 6 ? 40.634 57.712 29.911 1.00 47.15 8 ARG H N 1
ATOM 10996 C CA . ARG H 2 6 ? 39.266 57.761 29.401 1.00 46.59 8 ARG H CA 1
ATOM 10997 C C . ARG H 2 6 ? 39.206 57.731 27.870 1.00 51.02 8 ARG H C 1
ATOM 10998 O O . ARG H 2 6 ? 40.152 58.166 27.200 1.00 50.29 8 ARG H O 1
ATOM 11006 N N . ARG H 2 7 ? 38.071 57.234 27.327 1.00 48.09 9 ARG H N 1
ATOM 11007 C CA . ARG H 2 7 ? 37.779 57.181 25.890 1.00 47.22 9 ARG H CA 1
ATOM 11008 C C . ARG H 2 7 ? 37.682 58.640 25.393 1.00 51.16 9 ARG H C 1
ATOM 11009 O O . ARG H 2 7 ? 37.151 59.499 26.107 1.00 49.21 9 ARG H O 1
ATOM 11017 N N . SER H 2 8 ? 38.247 58.920 24.203 1.00 49.10 10 SER H N 1
ATOM 11018 C CA . SER H 2 8 ? 38.260 60.269 23.633 1.00 49.19 10 SER H CA 1
ATOM 11019 C C . SER H 2 8 ? 37.957 60.294 22.130 1.00 51.98 10 SER H C 1
ATOM 11020 O O . SER H 2 8 ? 37.982 59.253 21.471 1.00 50.35 10 SER H O 1
ATOM 11023 N N . THR H 2 9 ? 37.662 61.503 21.607 1.00 48.47 11 THR H N 1
ATOM 11024 C CA . THR H 2 9 ? 37.407 61.783 20.195 1.00 47.88 11 THR H CA 1
ATOM 11025 C C . THR H 2 9 ? 38.673 62.405 19.516 1.00 51.45 11 THR H C 1
ATOM 11026 O O . THR H 2 9 ? 38.633 62.761 18.342 1.00 51.00 11 THR H O 1
ATOM 11029 N N . GLY H 2 10 ? 39.775 62.507 20.268 1.00 47.96 12 GLY H N 1
ATOM 11030 C CA . GLY H 2 10 ? 41.058 63.020 19.794 1.00 63.22 12 GLY H CA 1
ATOM 11031 C C . GLY H 2 10 ? 41.235 64.520 19.899 1.00 80.16 12 GLY H C 1
#

Foldseek 3Di:
DDPAPDVLAEEEEEDDPVLQLQDVLVQLQVLLNQNCQVQKYKYFYDPVDDQADDPPPQQAPKLAWKWFWAWDDDPQKIFIDTHTDGMDGLNRLQCQQCDPLFAFDDDDDVVGSLVVLSVPLNPSGHIKSWQAFDDPGDPPDNGPGQQPNPFPVCCLCVPVVDDDRQANGKIKIWDHANDKWAKDADALQFKKKKAWADDFKKKKKKAGLVLLVVVVVVVCVVCVVQCVLKVPSCNVRTIGGRPVNCVVSVGDMYMDMDHHNMMMMGGGSMIMMTTTSGTTMMMMYTHHALLSLVSSLVPRDTDNDDVGDHTDSLSSCVPNPVVCNVCVVVVNPPDDDDSSDGGPSSVVVD/DAPPVLAAEEEEDDPVLQLQDQLVQLQVLLNQNQQVQKYKYFYDPVDDQADDPPPQQQPKLAWKWFWAWDDDDQKIFIDTHTDGMDGVVRVQCQQCDPLFAFDDDDDPVGSLVVLNVPLNPSTDIKSWLAFDDPGDPPDNGPGQQPNPFPLCCCCPPVVDDDRQANGKIKIWAFANDKWAKDADALLFKKKKAWADDFKWKKKKAGLVLLVVVVVVVCVVCVVQCVLKVPSCQVRTIGGDPVNCVVSVGDMYMDIDHHNMMMMGGGSMIMMTHTSGTTMMMMYTHHALLSLVSSLVPRDTDNDHDHDDSLSVCVPNPVVCNVCVVVVNPPDDDDSSDGGPSSVVD/DPAPPVLAEEEEEDDPVLQLQDQLNQLQVLLNQNLQVQKYWYFYDPPDDQAPDPVPFQAPKLAWKWFWAWDDDPQKIFIDTHTDGMDGVNVLQCQQCDPLFDFDDDDDPVGSLVVLSVPLNPSTDIKSWLAFDDPGDPPDNGPGQQPNPFPVCCCCVPVVDDDRQANGKIKIWDHANDKWAKDADALQFKKKKAWADDFKKKKKKAGLVLLVVVVVVVCVVCVVQCVLKVPSCNVRTIGGDPVNCVVSVGDMYMDIDHHNMMMMGGGSMIMMTTTSGTTMMMMYTHHALLSLVSSLVPRDTDNDDVGDHGDSLVVCVPNVVVCNVCVVVVNPPDDRDSSDGGPSSVVD/DLLAAEEEEDDPVLQLQDQLVQLQVVLVQNLQQQKYWYFYDPVDDQADDPPPFQAPKLAWKWFWAWDDDDQKIFIDTHTDGMDGPNRQQCQQCDPLFAFDDDDDPVGSLVVLSVPLNDSGHIKSWLAFDDPGDPPDNGPGQAPNPFPVCLLCVVPVDDDRQANGKIKIWAHANDKWAKDADALQFKKKKAWADDFKKKKKKAGQVLLVVVVVVVCVVCVVQCVQKVPSVNVRTIGGDPVNCVVSVGDMYMDMDHHNMMMMGGGNMIMMTTTSGTTMMMMYTHHALLSLVSSLVPRATDNDDGDHDDSLSVCVPNPVVCSVCVVVVNPPDDRDSSDGGPSSVD/DDDDPDD/DDDDPD/DDDDPD/DDDPD

B-factor: mean 44.43, std 14.67, range [13.36, 137.73]

Secondary structure (P-SEA, 3-state):
cccccccccbbbbbbcccccccaaaaaaaaaaaccccccbbbbbccccccccccccccccccccbbbbbbbbcccccbbbbbbbbccccaaaaaaaaacccccccccccaaaaaaaaaacccccbbbbbcccccccccccccccccccccccccccccccccccccccbbbbbbbcccccccccccccbbbbbbbbcccbbbbbbbbcccaaaaaaaaaaaacaaaaaacccccccccccccaaaaaaaccccccccccccbbbbbcccccccccccccccccccccccccaaaaaaacccccccccbbbbcaaaaaacccccaaaaaaacccccccccccccccccccc/cccccccbbbbbbcccccccaaaaaaaaaaacccccccbbbbccccccccccccccccccccbbbbbbbbcccccbbbbbbbbccccaaaaaaaaacccccccccccaaaaaaaaaacccccbbbbbcccccccccccccccccccccccccccccccccccccccbbbbbbbcccccccccccccbbbbbbbbcccbbbbbbbbcccaaaaaaaaaaaacaaaaaacccccccccccccaaaaaaaccccbbbbbcccbbbbbcccccccccccccccccccccccccaaaaaaaccccccccccccaaaaaacccccaaaaaaaccccccccccccccccccc/ccccccccbbbbbbcccccccaaaaaaaaaaacccccccbbbbccccccccccccccccccccbbbbbbbbcccccbbbbbbbbccccaaaaaaaaacccccccccccaaaaaaaaaacccccbbbbbcccccccccccccccccccccccccccccccccccccccbbbbbbbcccccccccccccbbbbbbbbcccbbbbbbbbcccaaaaaaaaaaaacaaaaaacccccccccccccaaaaaaaccccbbbbbcccbbbbbcccccccccccccccccccccccccaaaaaaacccccccccbbbbcaaaaaacccccaaaaaaaccccccccccccccccccc/ccccbbbbbbcccccccaaaaaaaaaaaccccccbbbbbccccccccccccccccccccbbbbbbbbcccccbbbbbbbbccccaaaaaaaaacccccccccccaaaaaaaaaacccccbbbbbcccccccccccccccccccccccccccccccccccccccbbbbbbbcccccccccccccbbbbbbbbcccbbbbbbbbcccaaaaaaaaaaaacaaaaaacccccccccccccaaaaaaaccccbbbbbcccbbbbbcccccccccccccccccccccccccaaaaaaacccccccccccccaaaaaacccccaaaaaaacccccccccccccccccc/ccccccc/cccccc/cccccc/ccccc

Nearest PDB structures (foldseek):
  6hgt-assembly4_D  TM=1.001E+00  e=1.934E-71  Homo sapiens
  3pdq-assembly1_A  TM=1.000E+00  e=4.588E-68  Homo sapiens
  5a7w-assembly2_B  TM=9.949E-01  e=4.862E-68  Homo sapiens
  9gp1-assembly1_A  TM=9.995E-01  e=1.303E-67  Homo sapiens
  2q8c-assembly2_B  TM=1.000E+00  e=2.935E-67  Homo sapiens

InterPro domains:
  IPR001965 Zinc finger, PHD-type [SM00249] (709-767)
  IPR001965 Zinc finger, PHD-type [SM00249] (829-885)
  IPR002999 Tudor domain [SM00333] (897-954)
  IPR002999 Tudor domain [SM00333] (955-1011)
  IPR003347 JmjC domain [PF02373] (175-291)
  IPR003347 JmjC domain [PS51184] (142-308)
  IPR003347 JmjC domain [SM00558] (142-308)
  IPR003349 JmjN domain [PF02375] (15-49)
  IPR003349 JmjN domain [PS51183] (14-56)
  IPR003349 JmjN domain [SM00545] (13-55)
  IPR011011 Zinc finger, FYVE/PHD-type [SSF57903] (732-768)
  IPR013083 Zinc finger, RING/FYVE/PHD-type [G3DSA:3.30.40.10] (727-770)
  IPR013083 Zinc finger, RING/FYVE/PHD-type [G3DSA:3.30.40.10] (771-886)
  IPR019787 Zinc finger, PHD-finger [PF13831] (732-766)
  IPR034732 Extended PHD (ePHD) domain [PS51805] (772-885)
  IPR040477 Lysine-specific demethylase 4-like, Tudor domain [PF18104] (902-936)
  IPR040477 Lysine-specific demethylase 4-like, Tudor domain [PF18104] (960-994)
  IPR047479 Lysine-specific demethylase 4A, first Tudor domain [cd20463] (899-953)
  IPR047481 Lysine-specific demethylase 4A, second Tudor domain [cd20466] (956-1011)
  IPR047482 Lysine-specific demethylase 4A, extended PHD finger [cd15713] (775-884)

Sequence (1409 aa):
SETLNPSSARIMTFYPTMEEFRNFSRYIAYIESQGAHRAGLAKVVPPKEWKPRASYDDIDDLVIPAPIQQLVTGQSGLFTQYNIQKKAMTVREFRKIANSDKYCTPRYSEFEELERKYWKNLTFNPPIYGADVNGTLYEKHVDEWNIGRLRTILDLVEKESGITIEGVNTPYLYFGMWKTSFAWHTEDMDLYSINYLHFGEPKSWYSVPPEHGKRLERLAKGFFPGSAQSCEAFLRHKMTLISPLMLKKYGIPFDKVTQEAGEFMITFPYGYHAGFNHGFNCAESTNFATRRWIEYGKQAVLCSCRKDMVKISMMDVFVRKFQPERYKLWKAGKDNTVIDHTLPTPEAAEFLTLNPSARIMTFYPTMEEFRNFSRYIAYIESQGAHRAGLAKVVPPKEWKPRASYDDIDDLVIPAPIQQLVTGQSGLFTQYNIQKKAMTVREFRKIANSDKYCCTPRYSEFEELERKYWKNLTFNPPIYGADVNGTLYEKHVDEWNIGRLRTILDLVEKESGITIEGVNTPYLYFGMWKTSFAWHTEDMDLYSINYLHFGEPKSWYSVPPEHGKRLERLAKGFFPGSAQSCEAFLRHKMTLISPLMLKKYGIPFDKVTQEAGEFMITFPYGYHAGFNHGFNCAESTNFATRRWIEYGKQAVLCSCRMVKISMDVFVRKFQPERYKLWKAGKDNTVIDHTLPTPEAAEFETLNPSARIMTFYPTMEEFRNFSRYIAYIESQGAHRAGLAKVVPPKEWKPRASYDDIDDLVIPAPIQQLVTGQSGLFTQYNIQKKAMTVREFRKIANSDKYCTPRYSEFEELERKYWKNLTFNPPIYGADVNGTLYEKHVDEWNIGRLRTILDLVEKESGITIEGVNTPYLYFGMWKTSFAWHTEDMDLYSINYLHFGEPKSWYSVPPEHGKRLERLAKGFFPGSAQSCEAFLRHKMTLISPLMLKKYGIPFDKVTQEAGEFMITFPYGYHAGFNHGFNCAESTNFATRRWIEYGKQAVLCSCRKDMVKISMDVFVRKFQPERYKLWKAGKDNTVIDHTLPTPEAAEFPSARIMTFYPTMEEFRNFSRYIAYIESQGAHRAGLAKVVPPKEWKPRASYDDIDDLVIPAPIQQLVTGQSGLFTQYNIQKKAMTVREFRKIANSDKYCTPRYSEFEELERKYWKNLTFNNPPIYGADVNGTLYEKHVDEWNIGRLRTILDLVEKESGITIEGVNTPYLYFGMWKTSFAWHTEDMDLYSINYLHFGEPKSWYSVPPEHGKRLERLAKGFFPGSAQSCEAFLRHKMTLISPLMLKKYGIPFDKVTQEAGEFMITFPYGYHAGFNHGFNCAESTNFATRRWIEYGKQAVLCSCRKMVKISMMDVFVRKFQPERYKLWKAGKDNTVIDHTLPTPEAAEARRSTGGARRSTGARRSTGRRSTG

Solvent-accessible surface area: 61405 Å² total

Organism: Homo sapiens (NCBI:txid9606)

CATH classification: 2.60.120.650

GO terms:
  GO:0010507 negative regulation of autophagy (P, IMP)
  GO:0010629 negative regulation of gene expression (P, IMP)
  GO:0008270 zinc ion binding (F, IDA)
  GO:0140005 histone H4K20me2 reader activity (F, IDA)
  GO:0005634 nucleus (C, EXP)
  GO:0140681 histone H3K36me2/H3K36me3 demethylase activity (F, EXP)
  GO:0140684 histone H3K9me2/H3K9me3 demethylase activity (F, EXP)
  GO:0005515 protein binding (F, IPI)
  GO:0031625 ubiquitin protein ligase binding (F, IPI)
  GO:0005654 nucleoplasm (C, TAS)
  GO:0032452 histone demethylase activity (F, TAS)
  GO:0001650 fibrillar center (C, IDA)
  GO:0005654 nucleoplasm (C, IDA)
  GO:0051864 histone H3K36 demethylase activity (F, IDA)
  GO:0005634 nucleus (C, IDA)
  GO:0045892 negative regulation of DNA-templated transcription (P, IDA)
  GO:0005634 nucleus (C, IMP)
  GO:0140684 histone H3K9me2/H3K9me3 demethylase activity (F, IMP)

Radius of gyration: 44.92 Å; Cα contacts (8 Å, |Δi|>4): 2903; chains: 8; bounding box: 90×114×119 Å